Protein AF-A0A8X6ISL9-F1 (afdb_monomer_lite)

Secondary structure (DSSP, 8-state):
------------------------------------------STHHHHHHHHHHHHHHHHHHHHHHHHHHHHHHHHHHHHHHHHHHHHHHHHHHHHHHHHHHHHHHHHHHHHHHHHHHHHHHHHHHHHHHHHHHHHHHHHHHHHHHHHHHHHHHHHHHHHHHHHHHHHHHHHHHHHHHHHHHHHHHHHTTT----HHHHHHHHHHHHHHHHHHHHHHHHHHHHHHHHHHHHHHHHHHHHHHHHHHHHHHHHHHHHHHHHHHHHHHHHHHHHHHHHHHHHHHHHHHHHHHHHHHHHHHHHHHHHHHHHHHHHHHHHHHHHHHHHHHHHHHHHHHHHHHHHHHHHHHHHHHHHHHHHHHHHHHHHHHHHHHHHHHHHHTT------------HHHHHHHHHHHHHHHHHHHHHHHHHHHHHHHHHHHHHHHHHHHHHHHHHHHHHHHHHHHHHHHHHHHHHHHHHHHHHHHHHHHHHHHHTT------HHHHHHHHHHHHHHHHHHHHHHHHHHHHHHHHHHHHHHHHHHHHHHHHHHHHHHHHHHHHHHHHHHHHHHHHHHHHHHHHHHHHHHHHHHHHHHHHHHHHHHHHHHHHHHHHHHHHHHHHHHHHHHHHHHHHHHHHHHHHHHTTT-SS----------------------------------------------------------------------------------S-HHHHHHHHHHHHHHHHHHHHHHHHHTTSS--S-----------PPPPPS-EEEEE-SSSEEEEE-----TTSEEEEEEEETTEEEEEE--TT--EEEEES--TTS-EEEEEEEEETTS-BPPPEEEEEPP--S-----PPP-------------------------

pLDDT: mean 76.89, std 21.96, range [27.7, 97.94]

Radius of gyration: 70.6 Å; chains: 1; bounding box: 164×194×226 Å

Sequence (884 aa):
MSEDCASDSCIDSECDFMSSRPVSREQMCDESTTNSKCASPISNRGIIACLDQSEQEIKERLSKLEQINAAFEKELELREKLYTEKEKKYGEWVQTEQRFIGDLKRLSDERDSLKTQVEQLQKEKEELSSRVLELQSEMENAQEKHRLEACKIKQEQEEMTAQLQQKVDQLLAKEKAHLKQITNLKLERSKNSDKTESDKLKSSYVELQLELSRTRDEMRKREEEFRIRLDEARSKHVLEEARLVSELEMLRNKNSNCDEMINNFQLRQNELMDIVKQKEYDLEQARQEYKKNMESTEEEHRAVEAELKSQLRQMEEETSVATRALTEERARLEKELQENIDDLRCKEEVYKARISELESNVTHLHEELHRITGDLDSGFGSDISNDGISSFRREKLLNQLRELRDREAELREKLDEMEQKEAAYRETLEHADRIVASVEQGYKNKIEELEISEKNLKQRVGHLEEVESRLRGALHKERRSSDGRKPDDLVVELLEAEARENGLKEKLETLEQMQRNSVSKVKDLEKIREKLEAEVGDKEELSANLKKTQQELETARKTLSKLKKSENDLKNSLQQTENILQTTESQMKNKIRTIEEEKKALEDTINELRAQVRDLKRKLEKISYEQEEQRMSATIPSPTAVRSGISASSDADEPDYVDVDDFPESQVIAKPCAMPGISNIKVAPTTNSSSSSRTCDNQKMAPILNKTTQPSITNPIDSYDSARQNLEDCMLRAMAAMKNDMQKKVSVEEPEDEENDYDEVLPRPTNVRVVQQVGSDTLLVGWNYVNPSILEGFEVYVDGNLHETVYTPDRTKALISGLNLKRPLQLSICALSKYGQMSEPTVLELPPQEGNNGFYFHGDDEEDDDSVYDETMYGKQRPYSMEW

InterPro domains:
  IPR003961 Fibronectin type III [PS50853] (764-849)
  IPR036116 Fibronectin type III superfamily [SSF49265] (762-841)
  IPR057884 RIMS-binding protein 1/2/3, Fn3 domain [PF25523] (765-849)

Foldseek 3Di:
DDDDDDDDDDDDDDDDDDDDDDDDDDDDDDDDDDDDDDDDDDPCVVVVVVVVVVVVVVVVVVVVVVVVVVVVVVVVVVVVVLVVVVVVLVVVLVVVLVVLVVVLVVLVVVLVVLVVVLVVLVVVLVVLVVVLVVLVVVLVVLVVVLVVVLVVLVVVLVVVLVVLVVVLVVLVVVLVVLVVVLVVVVVCCVPDDDDPVSVVSVVVNVVSVVVSVVSVVVNVVVVVVSVVVNVVSVVVSVVVSVVSVVVSVVSVVVSVVSVVSSVVSVVVSVVSVVVSVVSVVVSVVSVVVSVVVVVVSVVVVVVVVVVVVVVVVVVVVVVVVVVVVVVVVVVVVVVVVVVVVVVVVVVVVVVVVVVVVVVVVVVVVVVVVVVVVVVVVVPDDDDDDDDDPDPVVVVVVVVVVVVVVVVVVVVVVVVVVVVVVVVVVVVVVVVVVVVVVVVVVVVVVVVVVVVVVVVVVVVVVVVVVVVVVVVVVVVVVVVVPPDPDDPVVVVVVVVVVVVVVVVVVVVVVVVVVVVVVVVVVVVVVVVVVVVVVVVVVVVVVVVVVVVVVVVVVVVVVVVVVVVVVVVVVVVVVVVVVVVVVVVVVVVVVVVVVVVVVVVVVVVVVVVVVVVVVVVVVVVVVVVCVVVVVVVPDDDDDDDDDDDDDDDDDDDDDDDDDDDDPDDDDDDDDDDDDDDDDDDDDDDDDDDDDDDDDDDDDDDDDDDDDDDDDDDDDDDDDCVPVVVVVVVVVVVVVVVVVVVVVVCVVVPPPDDPPPPPVPPVQADEFAPWDFPDDDDDFKTKIFTDQDDCPFFQFKWKDKPRHTQDTGRPNRDGIDMGGRHPLQAWIKMWMWTAGPVRDTHDTDIDIHHRDPPDPDPDDDDPPPDDDPDDDDPDDDDDDDDDDDDD

Structure (mmCIF, N/CA/C/O backbone):
data_AF-A0A8X6ISL9-F1
#
_entry.id   AF-A0A8X6ISL9-F1
#
loop_
_atom_site.group_PDB
_atom_site.id
_atom_site.type_symbol
_atom_site.label_atom_id
_atom_site.label_alt_id
_atom_site.label_comp_id
_atom_site.label_asym_id
_atom_site.label_entity_id
_atom_site.label_seq_id
_atom_site.pdbx_PDB_ins_code
_atom_site.Cartn_x
_atom_site.Cartn_y
_atom_site.Cartn_z
_atom_site.occupancy
_atom_site.B_iso_or_equiv
_atom_site.auth_seq_id
_atom_site.auth_comp_id
_atom_site.auth_asym_id
_atom_site.auth_atom_id
_atom_site.pdbx_PDB_model_num
ATOM 1 N N . MET A 1 1 ? 50.646 29.359 13.804 1.00 41.69 1 MET A N 1
ATOM 2 C CA . MET A 1 1 ? 50.581 28.274 12.812 1.00 41.69 1 MET A CA 1
ATOM 3 C C . MET A 1 1 ? 50.024 28.891 11.558 1.00 41.69 1 MET A C 1
ATOM 5 O O . MET A 1 1 ? 48.987 29.536 11.653 1.00 41.69 1 MET A O 1
ATOM 9 N N . SER A 1 2 ? 50.782 28.816 10.476 1.00 45.25 2 SER A N 1
ATOM 10 C CA . SER A 1 2 ? 50.412 29.366 9.173 1.00 45.25 2 SER A CA 1
ATOM 11 C C . SER A 1 2 ? 49.741 28.280 8.347 1.00 45.25 2 SER A C 1
ATOM 13 O O . SER A 1 2 ? 50.081 27.117 8.539 1.00 45.25 2 SER A O 1
ATOM 15 N N . GLU A 1 3 ? 48.884 28.665 7.409 1.00 47.75 3 GLU A N 1
ATOM 16 C CA . GLU A 1 3 ? 48.999 28.232 6.011 1.00 47.75 3 GLU A CA 1
ATOM 17 C C . GLU A 1 3 ? 48.123 29.127 5.126 1.00 47.75 3 GLU A C 1
ATOM 19 O O . GLU A 1 3 ? 47.185 29.770 5.603 1.00 47.75 3 GLU A O 1
ATOM 24 N N . ASP A 1 4 ? 48.519 29.248 3.863 1.00 52.03 4 ASP A N 1
ATOM 25 C CA . ASP A 1 4 ? 48.042 30.271 2.937 1.00 52.03 4 ASP A CA 1
ATOM 26 C C . ASP A 1 4 ? 46.999 29.718 1.957 1.00 52.03 4 ASP A C 1
ATOM 28 O O . ASP A 1 4 ? 47.056 28.557 1.556 1.00 52.03 4 ASP A O 1
ATOM 32 N N . CYS A 1 5 ? 46.111 30.587 1.474 1.00 45.72 5 CYS A N 1
ATOM 33 C CA . CYS A 1 5 ? 45.465 30.434 0.170 1.00 45.72 5 CYS A CA 1
ATOM 34 C C . CYS A 1 5 ? 45.250 31.821 -0.439 1.00 45.72 5 CYS A C 1
ATOM 36 O O . CYS A 1 5 ? 44.467 32.621 0.072 1.00 45.72 5 CYS A O 1
ATOM 38 N N . ALA A 1 6 ? 45.973 32.110 -1.520 1.00 43.25 6 ALA A N 1
ATOM 39 C CA . ALA A 1 6 ? 45.753 33.301 -2.329 1.00 43.25 6 ALA A CA 1
ATOM 40 C C . ALA A 1 6 ? 44.543 33.108 -3.261 1.00 43.25 6 ALA A C 1
ATOM 42 O O . ALA A 1 6 ? 44.087 31.991 -3.503 1.00 43.25 6 ALA A O 1
ATOM 43 N N . SER A 1 7 ? 44.035 34.204 -3.817 1.00 48.09 7 SER A N 1
ATOM 44 C CA . SER A 1 7 ? 43.066 34.176 -4.915 1.00 48.09 7 SER A CA 1
ATOM 45 C C . SER A 1 7 ? 43.533 35.160 -5.978 1.00 48.09 7 SER A C 1
ATOM 47 O O . SER A 1 7 ? 43.425 36.373 -5.791 1.00 48.09 7 SER A O 1
ATOM 49 N N . ASP A 1 8 ? 44.114 34.637 -7.056 1.00 40.19 8 ASP A N 1
ATOM 50 C CA . ASP A 1 8 ? 44.611 35.455 -8.160 1.00 40.19 8 ASP A CA 1
ATOM 51 C C . ASP A 1 8 ? 43.461 36.108 -8.932 1.00 40.19 8 ASP A C 1
ATOM 53 O O . ASP A 1 8 ? 42.452 35.479 -9.250 1.00 40.19 8 ASP A O 1
ATOM 57 N N . SER A 1 9 ? 43.644 37.385 -9.268 1.00 43.16 9 SER A N 1
ATOM 58 C CA . SER A 1 9 ? 42.719 38.158 -10.100 1.00 43.16 9 SER A CA 1
ATOM 59 C C . SER A 1 9 ? 43.344 38.412 -11.470 1.00 43.16 9 SER A C 1
ATOM 61 O O . SER A 1 9 ? 43.933 39.459 -11.727 1.00 43.16 9 SER A O 1
ATOM 63 N N . CYS A 1 10 ? 43.222 37.432 -12.367 1.00 46.06 10 CYS A N 1
ATOM 64 C CA . CYS A 1 10 ? 43.594 37.616 -13.768 1.00 46.06 10 CYS A CA 1
ATOM 65 C C . CYS A 1 10 ? 42.480 38.380 -14.498 1.00 46.06 10 CYS A C 1
ATOM 67 O O . CYS A 1 10 ? 41.411 37.836 -14.769 1.00 46.06 10 CYS A O 1
ATOM 69 N N . ILE A 1 11 ? 42.737 39.656 -14.787 1.00 42.62 11 ILE A N 1
ATOM 70 C CA . ILE A 1 11 ? 41.943 40.473 -15.709 1.00 42.62 11 ILE A CA 1
ATOM 71 C C . ILE A 1 11 ? 42.698 40.471 -17.038 1.00 42.62 11 ILE A C 1
ATOM 73 O O . ILE A 1 11 ? 43.681 41.198 -17.177 1.00 42.62 11 ILE A O 1
ATOM 77 N N . ASP A 1 12 ? 42.265 39.644 -17.989 1.00 39.84 12 ASP A N 1
ATOM 78 C CA . ASP A 1 12 ? 42.850 39.626 -19.333 1.00 39.84 12 ASP A CA 1
ATOM 79 C C . ASP A 1 12 ? 42.302 40.753 -20.220 1.00 39.84 12 ASP A C 1
ATOM 81 O O . ASP A 1 12 ? 41.172 41.223 -20.058 1.00 39.84 12 ASP A O 1
ATOM 85 N N . SER A 1 13 ? 43.150 41.204 -21.146 1.00 46.81 13 SER A N 1
ATOM 86 C CA . SER A 1 13 ? 42.968 42.419 -21.946 1.00 46.81 13 SER A CA 1
ATOM 87 C C . SER A 1 13 ? 42.721 42.122 -23.430 1.00 46.81 13 SER A C 1
ATOM 89 O O . SER A 1 13 ? 43.102 41.072 -23.931 1.00 46.81 13 SER A O 1
ATOM 91 N N . GLU A 1 14 ? 42.132 43.107 -24.116 1.00 46.97 14 GLU A N 1
ATOM 92 C CA . GLU A 1 14 ? 42.252 43.404 -25.557 1.00 46.97 14 GLU A CA 1
ATOM 93 C C . GLU A 1 14 ? 42.210 42.257 -26.592 1.00 46.97 14 GLU A C 1
ATOM 95 O O . GLU A 1 14 ? 43.182 41.536 -26.802 1.00 46.97 14 GLU A O 1
ATOM 100 N N . CYS A 1 15 ? 41.166 42.269 -27.433 1.00 38.22 15 CYS A N 1
ATOM 101 C CA . CYS A 1 15 ? 41.288 41.910 -28.855 1.00 38.22 15 CYS A CA 1
ATOM 102 C C . CYS A 1 15 ? 40.238 42.638 -29.719 1.00 38.22 15 CYS A C 1
ATOM 104 O O . CYS A 1 15 ? 39.242 42.060 -30.150 1.00 38.22 15 CYS A O 1
ATOM 106 N N . ASP A 1 16 ? 40.479 43.921 -30.005 1.00 46.53 16 ASP A N 1
ATOM 107 C CA . ASP A 1 16 ? 39.837 44.615 -31.130 1.00 46.53 16 ASP A CA 1
ATOM 108 C C . ASP A 1 16 ? 40.396 44.063 -32.452 1.00 46.53 16 ASP A C 1
ATOM 110 O O . ASP A 1 16 ? 41.579 44.264 -32.736 1.00 46.53 16 ASP A O 1
ATOM 114 N N . PHE A 1 17 ? 39.579 43.426 -33.306 1.00 41.19 17 PHE A N 1
ATOM 115 C CA . PHE A 1 17 ? 40.005 43.154 -34.687 1.00 41.19 17 PHE A CA 1
ATOM 116 C C . PHE A 1 17 ? 38.882 43.165 -35.742 1.00 41.19 17 PHE A C 1
ATOM 118 O O . PHE A 1 17 ? 38.069 42.255 -35.851 1.00 41.19 17 PHE A O 1
ATOM 125 N N . MET A 1 18 ? 38.917 44.214 -36.571 1.00 38.44 18 MET A N 1
ATOM 126 C CA . MET A 1 18 ? 38.426 44.310 -37.956 1.00 38.44 18 MET A CA 1
ATOM 127 C C . MET A 1 18 ? 37.090 43.636 -38.329 1.00 38.44 18 MET A C 1
ATOM 129 O O . MET A 1 18 ? 37.043 42.534 -38.871 1.00 38.44 18 MET A O 1
ATOM 133 N N . SER A 1 19 ? 36.010 44.422 -38.275 1.00 42.44 19 SER A N 1
ATOM 134 C CA . SER A 1 19 ? 34.869 44.211 -39.178 1.00 42.44 19 SER A CA 1
ATOM 135 C C . SER A 1 19 ? 35.306 44.381 -40.642 1.00 42.44 19 SER A C 1
ATOM 137 O O . SER A 1 19 ? 36.017 45.331 -40.976 1.00 42.44 19 SER A O 1
ATOM 139 N N . SER A 1 20 ? 34.867 43.493 -41.537 1.00 40.81 20 SER A N 1
ATOM 140 C CA . SER A 1 20 ? 35.045 43.635 -42.989 1.00 40.81 20 SER A CA 1
ATOM 141 C C . SER A 1 20 ? 33.840 43.074 -43.739 1.00 40.81 20 SER A C 1
ATOM 143 O O . SER A 1 20 ? 33.503 41.901 -43.611 1.00 40.81 20 SER A O 1
ATOM 145 N N . ARG A 1 21 ? 33.177 43.929 -44.525 1.00 44.66 21 ARG A N 1
ATOM 146 C CA . ARG A 1 21 ? 32.060 43.546 -45.402 1.00 44.66 21 ARG A CA 1
ATOM 147 C C . ARG A 1 21 ? 32.586 43.045 -46.753 1.00 44.66 21 ARG A C 1
ATOM 149 O O . ARG A 1 21 ? 33.399 43.753 -47.350 1.00 44.66 21 ARG A O 1
ATOM 156 N N . PRO A 1 22 ? 32.055 41.943 -47.308 1.00 49.06 22 PRO A N 1
ATOM 157 C CA . PRO A 1 22 ? 32.114 41.698 -48.745 1.00 49.06 22 PRO A CA 1
ATOM 158 C C . PRO A 1 22 ? 31.328 42.780 -49.504 1.00 49.06 22 PRO A C 1
ATOM 160 O O . PRO A 1 22 ? 30.337 43.312 -48.999 1.00 49.06 22 PRO A O 1
ATOM 163 N N . VAL A 1 23 ? 31.752 43.096 -50.728 1.00 37.56 23 VAL A N 1
ATOM 164 C CA . VAL A 1 23 ? 31.032 44.003 -51.636 1.00 37.56 23 VAL A CA 1
ATOM 165 C C . VAL A 1 23 ? 30.555 43.202 -52.839 1.00 37.56 23 VAL A C 1
ATOM 167 O O . VAL A 1 23 ? 31.369 42.732 -53.630 1.00 37.56 23 VAL A O 1
ATOM 170 N N . SER A 1 24 ? 29.238 43.075 -52.998 1.00 46.03 24 SER A N 1
ATOM 171 C CA . SER A 1 24 ? 28.632 42.448 -54.173 1.00 46.03 24 SER A CA 1
ATOM 172 C C . SER A 1 24 ? 28.931 43.260 -55.433 1.00 46.03 24 SER A C 1
ATOM 174 O O . SER A 1 24 ? 28.630 44.456 -55.485 1.00 46.03 24 SER A O 1
ATOM 176 N N . ARG A 1 25 ? 29.468 42.613 -56.474 1.00 43.62 25 ARG A N 1
ATOM 177 C CA . ARG A 1 25 ? 29.447 43.156 -57.837 1.00 43.62 25 ARG A CA 1
ATOM 178 C C . ARG A 1 25 ? 29.486 42.060 -58.901 1.00 43.62 25 ARG A C 1
ATOM 180 O O . ARG A 1 25 ? 30.547 41.686 -59.389 1.00 43.62 25 ARG A O 1
ATOM 187 N N . GLU A 1 26 ? 28.303 41.619 -59.301 1.00 43.16 26 GLU A N 1
ATOM 188 C CA . GLU A 1 26 ? 28.086 40.976 -60.598 1.00 43.16 26 GLU A CA 1
ATOM 189 C C . GLU A 1 26 ? 28.469 41.945 -61.733 1.00 43.16 26 GLU A C 1
ATOM 191 O O . GLU A 1 26 ? 28.211 43.147 -61.601 1.00 43.16 26 GLU A O 1
ATOM 196 N N . GLN A 1 27 ? 29.012 41.439 -62.852 1.00 40.50 27 GLN A N 1
ATOM 197 C CA . GLN A 1 27 ? 28.619 41.844 -64.218 1.00 40.50 27 GLN A CA 1
ATOM 198 C C . GLN A 1 27 ? 29.428 41.146 -65.332 1.00 40.50 27 GLN A C 1
ATOM 200 O O . GLN A 1 27 ? 30.649 41.246 -65.328 1.00 40.50 27 GLN A O 1
ATOM 205 N N . MET A 1 28 ? 28.708 40.640 -66.353 1.00 38.31 28 MET A N 1
ATOM 206 C CA . MET A 1 28 ? 29.157 40.352 -67.741 1.00 38.31 28 MET A CA 1
ATOM 207 C C . MET A 1 28 ? 30.185 39.197 -67.893 1.00 38.31 28 MET A C 1
ATOM 209 O O . MET A 1 28 ? 31.201 39.173 -67.216 1.00 38.31 28 MET A O 1
ATOM 213 N N . CYS A 1 29 ? 30.013 38.204 -68.774 1.00 37.16 29 CYS A N 1
ATOM 214 C CA . CYS A 1 29 ? 29.579 38.287 -70.175 1.00 37.16 29 CYS A CA 1
ATOM 215 C C . CYS A 1 29 ? 28.825 37.034 -70.670 1.00 37.16 29 CYS A C 1
ATOM 217 O O . CYS A 1 29 ? 29.095 35.925 -70.221 1.00 37.16 29 CYS A O 1
ATOM 219 N N . ASP A 1 30 ? 27.971 37.238 -71.676 1.00 39.91 30 ASP A N 1
ATOM 220 C CA . ASP A 1 30 ? 27.431 36.208 -72.576 1.00 39.91 30 ASP A CA 1
ATOM 221 C C . ASP A 1 30 ? 28.381 35.922 -73.770 1.00 39.91 30 ASP A C 1
ATOM 223 O O . ASP A 1 30 ? 29.409 36.582 -73.930 1.00 39.91 30 ASP A O 1
ATOM 227 N N . GLU A 1 31 ? 27.944 35.014 -74.657 1.00 36.47 31 GLU A N 1
ATOM 228 C CA . GLU A 1 31 ? 28.529 34.621 -75.958 1.00 36.47 31 GLU A CA 1
ATOM 229 C C . GLU A 1 31 ? 29.721 33.627 -75.891 1.00 36.47 31 GLU A C 1
ATOM 231 O O . GLU A 1 31 ? 30.609 33.744 -75.060 1.00 36.47 31 GLU A O 1
ATOM 236 N N . SER A 1 32 ? 29.836 32.600 -76.753 1.00 37.69 32 SER A N 1
ATOM 237 C CA . SER A 1 32 ? 29.105 32.300 -78.003 1.00 37.69 32 SER A CA 1
ATOM 238 C C . SER A 1 32 ? 28.974 30.791 -78.294 1.00 37.69 32 SER A C 1
ATOM 240 O O . SER A 1 32 ? 29.825 29.981 -77.937 1.00 37.69 32 SER A O 1
ATOM 242 N N . THR A 1 33 ? 27.913 30.400 -79.009 1.00 46.09 33 THR A N 1
ATOM 243 C CA . THR A 1 33 ? 27.649 29.005 -79.410 1.00 46.09 33 THR A CA 1
ATOM 244 C C . THR A 1 33 ? 28.280 28.663 -80.766 1.00 46.09 33 THR A C 1
ATOM 246 O O . THR A 1 33 ? 27.942 29.295 -81.766 1.00 46.09 33 THR A O 1
ATOM 249 N N . THR A 1 34 ? 29.079 27.590 -80.870 1.00 37.88 34 THR A N 1
ATOM 250 C CA . THR A 1 34 ? 29.377 26.955 -82.175 1.00 37.88 34 THR A CA 1
ATOM 251 C C . THR A 1 34 ? 29.338 25.426 -82.115 1.00 37.88 34 THR A C 1
ATOM 253 O O . THR A 1 34 ? 29.866 24.800 -81.205 1.00 37.88 34 THR A O 1
ATOM 256 N N . ASN A 1 35 ? 28.692 24.808 -83.111 1.00 45.59 35 ASN A N 1
ATOM 257 C CA . ASN A 1 35 ? 28.675 23.354 -83.287 1.00 45.59 35 ASN A CA 1
ATOM 258 C C . ASN A 1 35 ? 29.932 22.888 -84.036 1.00 45.59 35 ASN A C 1
ATOM 260 O O . ASN A 1 35 ? 30.237 23.424 -85.101 1.00 45.59 35 ASN A O 1
ATOM 264 N N . SER A 1 36 ? 30.547 21.792 -83.590 1.00 38.50 36 SER A N 1
ATOM 265 C CA . SER A 1 36 ? 31.400 20.954 -84.441 1.00 38.50 36 SER A CA 1
ATOM 266 C C . SER A 1 36 ? 31.178 19.470 -84.134 1.00 38.50 36 SER A C 1
ATOM 268 O O . SER A 1 36 ? 30.833 19.102 -83.014 1.00 38.50 36 SER A O 1
ATOM 270 N N . LYS A 1 37 ? 31.328 18.610 -85.146 1.00 48.16 37 LYS A N 1
ATOM 271 C CA . LYS A 1 37 ? 31.153 17.151 -85.051 1.00 48.16 37 LYS A CA 1
ATOM 272 C C . LYS A 1 37 ? 32.415 16.436 -85.529 1.00 48.16 37 LYS A C 1
ATOM 274 O O . LYS A 1 37 ? 33.075 16.922 -86.443 1.00 48.16 37 LYS A O 1
ATOM 279 N N . CYS A 1 38 ? 32.608 15.219 -85.009 1.00 36.56 38 CYS A N 1
ATOM 280 C CA . CYS A 1 38 ? 33.675 14.260 -85.340 1.00 36.56 38 CYS A CA 1
ATOM 281 C C . CYS A 1 38 ? 35.057 14.626 -84.734 1.00 36.56 38 CYS A C 1
ATOM 283 O O . CYS A 1 38 ? 35.407 15.797 -84.687 1.00 36.56 38 CYS A O 1
ATOM 285 N N . ALA A 1 39 ? 35.890 13.684 -84.260 1.00 36.91 39 ALA A N 1
ATOM 286 C CA . ALA A 1 39 ? 35.796 12.214 -84.307 1.00 36.91 39 ALA A CA 1
ATOM 287 C C . ALA A 1 39 ? 36.483 11.503 -83.110 1.00 36.91 39 ALA A C 1
ATOM 289 O O . ALA A 1 39 ? 37.395 12.047 -82.506 1.00 36.91 39 ALA A O 1
ATOM 290 N N . SER A 1 40 ? 36.106 10.235 -82.885 1.00 43.25 40 SER A N 1
ATOM 291 C CA . SER A 1 40 ? 36.884 9.168 -82.210 1.00 43.25 40 SER A CA 1
ATOM 292 C C . SER A 1 40 ? 37.382 9.380 -80.758 1.00 43.25 40 SER A C 1
ATOM 294 O O . SER A 1 40 ? 38.559 9.663 -80.550 1.00 43.25 40 SER A O 1
ATOM 296 N N . PRO A 1 41 ? 36.546 9.096 -79.737 1.00 45.88 41 PRO A N 1
ATOM 297 C CA . PRO A 1 41 ? 36.948 9.091 -78.326 1.00 45.88 41 PRO A CA 1
ATOM 298 C C . PRO A 1 41 ? 37.439 7.703 -77.866 1.00 45.88 41 PRO A C 1
ATOM 300 O O . PRO A 1 41 ? 36.652 6.756 -77.830 1.00 45.88 41 PRO A O 1
ATOM 303 N N . ILE A 1 42 ? 38.723 7.562 -77.498 1.00 46.00 42 ILE A N 1
ATOM 304 C CA . ILE A 1 42 ? 39.282 6.277 -77.006 1.00 46.00 42 ILE A CA 1
ATOM 305 C C . ILE A 1 42 ? 40.155 6.413 -75.739 1.00 46.00 42 ILE A C 1
ATOM 307 O O . ILE A 1 42 ? 40.049 5.552 -74.873 1.00 46.00 42 ILE A O 1
ATOM 311 N N . SER A 1 43 ? 40.974 7.465 -75.581 1.00 51.16 43 SER A N 1
ATOM 312 C CA . SER A 1 43 ? 41.959 7.540 -74.477 1.00 51.16 43 SER A CA 1
ATOM 313 C C . SER A 1 43 ? 41.385 8.059 -73.146 1.00 51.16 43 SER A C 1
ATOM 315 O O . SER A 1 43 ? 41.385 7.352 -72.140 1.00 51.16 43 SER A O 1
ATOM 317 N N . ASN A 1 44 ? 40.830 9.275 -73.130 1.00 49.84 44 ASN A N 1
ATOM 318 C CA . ASN A 1 44 ? 40.569 10.015 -71.879 1.00 49.84 44 ASN A CA 1
ATOM 319 C C . ASN A 1 44 ? 39.384 9.469 -71.058 1.00 49.84 44 ASN A C 1
ATOM 321 O O . ASN A 1 44 ? 39.191 9.828 -69.898 1.00 49.84 44 ASN A O 1
ATOM 325 N N . ARG A 1 45 ? 38.636 8.517 -71.629 1.00 56.69 45 ARG A N 1
ATOM 326 C CA . ARG A 1 45 ? 37.510 7.831 -70.981 1.00 56.69 45 ARG A CA 1
ATOM 327 C C . ARG A 1 45 ? 37.918 7.031 -69.736 1.00 56.69 45 ARG A C 1
ATOM 329 O O . ARG A 1 45 ? 37.057 6.752 -68.912 1.00 56.69 45 ARG A O 1
ATOM 336 N N . GLY A 1 46 ? 39.196 6.663 -69.605 1.00 59.00 46 GLY A N 1
ATOM 337 C CA . GLY A 1 46 ? 39.718 5.993 -68.410 1.00 59.00 46 GLY A CA 1
ATOM 338 C C . GLY A 1 46 ? 39.855 6.926 -67.203 1.00 59.00 46 GLY A C 1
ATOM 339 O O . GLY A 1 46 ? 39.431 6.566 -66.113 1.00 59.00 46 GLY A O 1
ATOM 340 N N . ILE A 1 47 ? 40.393 8.136 -67.398 1.00 63.91 47 ILE A N 1
ATOM 341 C CA . ILE A 1 47 ? 40.677 9.070 -66.293 1.00 63.91 47 ILE A CA 1
ATOM 342 C C . ILE A 1 47 ? 39.376 9.614 -65.695 1.00 63.91 47 ILE A C 1
ATOM 344 O O . ILE A 1 47 ? 39.227 9.616 -64.477 1.00 63.91 47 ILE A O 1
ATOM 348 N N . ILE A 1 48 ? 38.414 9.994 -66.544 1.00 67.94 48 ILE A N 1
ATOM 349 C CA . ILE A 1 48 ? 37.088 10.446 -66.093 1.00 67.94 48 ILE A CA 1
ATOM 350 C C . ILE A 1 48 ? 36.389 9.326 -65.308 1.00 67.94 48 ILE A C 1
ATOM 352 O O . ILE A 1 48 ? 35.960 9.562 -64.188 1.00 67.94 48 ILE A O 1
ATOM 356 N N . ALA A 1 49 ? 36.393 8.083 -65.807 1.00 67.81 49 ALA A N 1
ATOM 357 C CA . ALA A 1 49 ? 35.790 6.955 -65.092 1.00 67.81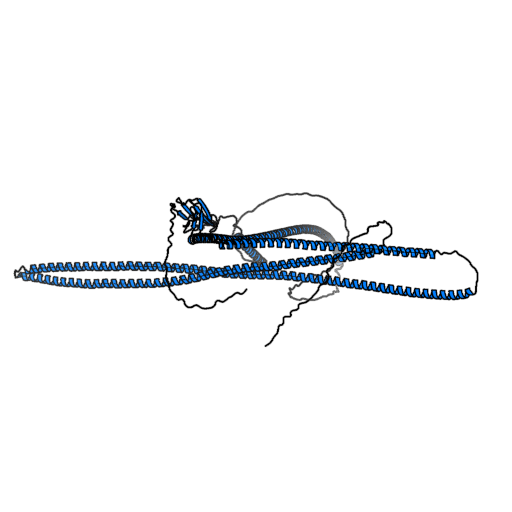 49 ALA A CA 1
ATOM 358 C C . ALA A 1 49 ? 36.447 6.667 -63.724 1.00 67.81 49 ALA A C 1
ATOM 360 O O . ALA A 1 49 ? 35.753 6.282 -62.786 1.00 67.81 49 ALA A O 1
ATOM 361 N N . CYS A 1 50 ? 37.763 6.872 -63.582 1.00 65.94 50 CYS A N 1
ATOM 362 C CA . CYS A 1 50 ? 38.444 6.776 -62.286 1.00 65.94 50 CYS A CA 1
ATOM 363 C C . CYS A 1 50 ? 38.057 7.912 -61.324 1.00 65.94 50 CYS A C 1
ATOM 365 O O . CYS A 1 50 ? 37.914 7.667 -60.126 1.00 65.94 50 CYS A O 1
ATOM 367 N N . LEU A 1 51 ? 37.874 9.138 -61.828 1.00 70.25 51 LEU A N 1
ATOM 368 C CA . LEU A 1 51 ? 37.411 10.270 -61.020 1.00 70.25 51 LEU A CA 1
ATOM 369 C C . LEU A 1 51 ? 35.953 10.082 -60.579 1.00 70.25 51 LEU A C 1
ATOM 371 O O . LEU A 1 51 ? 35.696 10.152 -59.377 1.00 70.25 51 LEU A O 1
ATOM 375 N N . ASP A 1 52 ? 35.052 9.734 -61.505 1.00 77.25 52 ASP A N 1
ATOM 376 C CA . ASP A 1 52 ? 33.647 9.390 -61.232 1.00 77.25 52 ASP A CA 1
ATOM 377 C C . ASP A 1 52 ? 33.551 8.304 -60.144 1.00 77.25 52 ASP A C 1
ATOM 379 O O . ASP A 1 52 ? 32.795 8.437 -59.179 1.00 77.25 52 ASP A O 1
ATOM 383 N N . GLN A 1 53 ? 34.369 7.245 -60.257 1.00 77.56 53 GLN A N 1
ATOM 384 C CA . GLN A 1 53 ? 34.441 6.185 -59.252 1.00 77.56 53 GLN A CA 1
ATOM 385 C C . GLN A 1 53 ? 34.910 6.725 -57.891 1.00 77.56 53 GLN A C 1
ATOM 387 O O . GLN A 1 53 ? 34.281 6.428 -56.876 1.00 77.56 53 GLN A O 1
ATOM 392 N N . SER A 1 54 ? 35.969 7.542 -57.846 1.00 71.25 54 SER A N 1
ATOM 393 C CA . SER A 1 54 ? 36.466 8.113 -56.584 1.00 71.25 54 SER A CA 1
ATOM 394 C C . SER A 1 54 ? 35.446 9.032 -55.897 1.00 71.25 54 SER A C 1
ATOM 396 O O . SER A 1 54 ? 35.313 9.008 -54.672 1.00 71.25 54 SER A O 1
ATOM 398 N N . GLU A 1 55 ? 34.673 9.798 -56.670 1.00 80.38 55 GLU A N 1
ATOM 399 C CA . GLU A 1 55 ? 33.611 10.657 -56.147 1.00 80.38 55 GLU A CA 1
ATOM 400 C C . GLU A 1 55 ? 32.448 9.818 -55.599 1.00 80.38 55 GLU A C 1
ATOM 402 O O . GLU A 1 55 ? 31.913 10.108 -54.525 1.00 80.38 55 GLU A O 1
ATOM 407 N N . GLN A 1 56 ? 32.094 8.735 -56.295 1.00 82.88 56 GLN A N 1
ATOM 408 C CA . GLN A 1 56 ? 31.074 7.793 -55.850 1.00 82.88 56 GLN A CA 1
ATOM 409 C C . GLN A 1 56 ? 31.496 7.051 -54.567 1.00 82.88 56 GLN A C 1
ATOM 411 O O . GLN A 1 56 ? 30.679 6.919 -53.655 1.00 82.88 56 GLN A O 1
ATOM 416 N N . GLU A 1 57 ? 32.769 6.664 -54.431 1.00 79.38 57 GLU A N 1
ATOM 417 C CA . GLU A 1 57 ? 33.326 6.096 -53.192 1.00 79.38 57 GLU A CA 1
ATOM 418 C C . GLU A 1 57 ? 33.310 7.102 -52.022 1.00 79.38 57 GLU A C 1
ATOM 420 O O . GLU A 1 57 ? 33.006 6.725 -50.887 1.00 79.38 57 GLU A O 1
ATOM 425 N N . ILE A 1 58 ? 33.582 8.390 -52.273 1.00 77.44 58 ILE A N 1
ATOM 426 C CA . ILE A 1 58 ? 33.474 9.451 -51.253 1.00 77.44 58 ILE A CA 1
ATOM 427 C C . ILE A 1 58 ? 32.012 9.654 -50.830 1.00 77.44 58 ILE A C 1
ATOM 429 O O . ILE A 1 58 ? 31.728 9.707 -49.631 1.00 77.44 58 ILE A O 1
ATOM 433 N N . LYS A 1 59 ? 31.074 9.707 -51.785 1.00 83.56 59 LYS A N 1
ATOM 434 C CA . LYS A 1 59 ? 29.629 9.814 -51.513 1.00 83.56 59 LYS A CA 1
ATOM 435 C C . LYS A 1 59 ? 29.107 8.620 -50.707 1.00 83.56 59 LYS A C 1
ATOM 437 O O . LYS A 1 59 ? 28.348 8.812 -49.758 1.00 83.56 59 LYS A O 1
ATOM 442 N N . GLU A 1 60 ? 29.557 7.404 -51.016 1.00 84.19 60 GLU A N 1
ATOM 443 C CA . GLU A 1 60 ? 29.192 6.204 -50.253 1.00 84.19 60 GLU A CA 1
ATOM 444 C C . GLU A 1 60 ? 29.745 6.243 -48.815 1.00 84.19 60 GLU A C 1
ATOM 446 O O . GLU A 1 60 ? 29.037 5.885 -47.872 1.00 84.19 60 GLU A O 1
ATOM 451 N N . ARG A 1 61 ? 30.978 6.733 -48.613 1.00 78.75 61 ARG A N 1
ATOM 452 C CA . ARG A 1 61 ? 31.562 6.919 -47.269 1.00 78.75 61 ARG A CA 1
ATOM 453 C C . ARG A 1 61 ? 30.840 7.989 -46.451 1.00 78.75 61 ARG A C 1
ATOM 455 O O . ARG A 1 61 ? 30.593 7.761 -45.271 1.00 78.75 61 ARG A O 1
ATOM 462 N N . LEU A 1 62 ? 30.473 9.119 -47.059 1.00 79.56 62 LEU A N 1
ATOM 463 C CA . LEU A 1 62 ? 29.696 10.164 -46.383 1.00 79.56 62 LEU A CA 1
ATOM 464 C C . LEU A 1 62 ? 28.322 9.637 -45.949 1.00 79.56 62 LEU A C 1
ATOM 466 O O . LEU A 1 62 ? 27.962 9.792 -44.786 1.00 79.56 62 LEU A O 1
ATOM 470 N N . SER A 1 63 ? 27.612 8.915 -46.822 1.00 86.94 63 SER A N 1
ATOM 471 C CA . SER A 1 63 ? 26.328 8.298 -46.460 1.00 86.94 63 SER A CA 1
ATOM 472 C C . SER A 1 63 ? 26.461 7.244 -45.349 1.00 86.94 63 SER A C 1
ATOM 474 O O . SER A 1 63 ? 25.561 7.112 -44.522 1.00 86.94 63 SER A O 1
ATOM 476 N N . LYS A 1 64 ? 27.585 6.517 -45.274 1.00 81.88 64 LYS A N 1
ATOM 477 C CA . LYS A 1 64 ? 27.872 5.592 -44.162 1.00 81.88 64 LYS A CA 1
ATOM 478 C C . LYS A 1 64 ? 28.118 6.323 -42.839 1.00 81.88 64 LYS A C 1
ATOM 480 O O . LYS A 1 64 ? 27.572 5.906 -41.825 1.00 81.88 64 LYS A O 1
ATOM 485 N N . LEU A 1 65 ? 28.868 7.428 -42.840 1.00 77.81 65 LEU A N 1
ATOM 486 C CA . LEU A 1 65 ? 29.056 8.267 -41.645 1.00 77.81 65 LEU A CA 1
ATOM 487 C C . LEU A 1 65 ? 27.733 8.884 -41.162 1.00 77.81 65 LEU A C 1
ATOM 489 O O . LEU A 1 65 ? 27.463 8.916 -39.965 1.00 77.81 65 LEU A O 1
ATOM 493 N N . GLU A 1 66 ? 26.882 9.315 -42.091 1.00 83.75 66 GLU A N 1
ATOM 494 C CA . GLU A 1 66 ? 25.550 9.856 -41.801 1.00 83.75 66 GLU A CA 1
ATOM 495 C C . GLU A 1 66 ? 24.620 8.788 -41.188 1.00 83.75 66 GLU A C 1
ATOM 497 O O . GLU A 1 66 ? 23.939 9.050 -40.196 1.00 83.75 66 GLU A O 1
ATOM 502 N N . GLN A 1 67 ? 24.671 7.547 -41.693 1.00 81.69 67 GLN A N 1
ATOM 503 C CA . GLN A 1 67 ? 23.978 6.393 -41.100 1.00 81.69 67 GLN A CA 1
ATOM 504 C C . GLN A 1 67 ? 24.503 6.033 -39.699 1.00 81.69 67 GLN A C 1
ATOM 506 O O . GLN A 1 67 ? 23.701 5.693 -38.830 1.00 81.69 67 GLN A O 1
ATOM 511 N N . ILE A 1 68 ? 25.816 6.133 -39.461 1.00 78.81 68 ILE A N 1
ATOM 512 C CA . ILE A 1 68 ? 26.436 5.894 -38.146 1.00 78.81 68 ILE A CA 1
ATOM 513 C C . ILE A 1 68 ? 25.983 6.953 -37.130 1.00 78.81 68 ILE A C 1
ATOM 515 O O . ILE A 1 68 ? 25.547 6.598 -36.034 1.00 78.81 68 ILE A O 1
ATOM 519 N N . ASN A 1 69 ? 25.997 8.238 -37.495 1.00 80.62 69 ASN A N 1
ATOM 520 C CA . ASN A 1 69 ? 25.501 9.310 -36.624 1.00 80.62 69 ASN A CA 1
ATOM 521 C C . ASN A 1 69 ? 24.011 9.117 -36.290 1.00 80.62 69 ASN A C 1
ATOM 523 O O . ASN A 1 69 ? 23.634 9.148 -35.120 1.00 80.62 69 ASN A O 1
ATOM 527 N N . ALA A 1 70 ? 23.180 8.806 -37.291 1.00 85.00 70 ALA A N 1
ATOM 528 C CA . ALA A 1 70 ? 21.752 8.536 -37.100 1.00 85.00 70 ALA A CA 1
ATOM 529 C C . ALA A 1 70 ? 21.451 7.240 -36.310 1.00 85.00 70 ALA A C 1
ATOM 531 O O . ALA A 1 70 ? 20.306 7.028 -35.896 1.00 85.00 70 ALA A O 1
ATOM 532 N N . ALA A 1 71 ? 22.438 6.358 -36.114 1.00 79.00 71 ALA A N 1
ATOM 533 C CA . ALA A 1 71 ? 22.359 5.236 -35.180 1.00 79.00 71 ALA A CA 1
ATOM 534 C C . ALA A 1 71 ? 22.728 5.677 -33.751 1.00 79.00 71 ALA A C 1
ATOM 536 O O . ALA A 1 71 ? 21.976 5.394 -32.821 1.00 79.00 71 ALA A O 1
ATOM 537 N N . PHE A 1 72 ? 23.816 6.439 -33.582 1.00 81.00 72 PHE A N 1
ATOM 538 C CA . PHE A 1 72 ? 24.222 6.995 -32.283 1.00 81.00 72 PHE A CA 1
ATOM 539 C C . PHE A 1 72 ? 23.163 7.917 -31.656 1.00 81.00 72 PHE A C 1
ATOM 541 O O . PHE A 1 72 ? 22.941 7.841 -30.449 1.00 81.00 72 PHE A O 1
ATOM 548 N N . GLU A 1 73 ? 22.480 8.752 -32.445 1.00 85.12 73 GLU A N 1
ATOM 549 C CA . GLU A 1 73 ? 21.404 9.624 -31.940 1.00 85.12 73 GLU A CA 1
ATOM 550 C C . GLU A 1 73 ? 20.218 8.818 -31.388 1.00 85.12 73 GLU A C 1
ATOM 552 O O . GLU A 1 73 ? 19.731 9.102 -30.293 1.00 85.12 73 GLU A O 1
ATOM 557 N N . LYS A 1 74 ? 19.797 7.762 -32.098 1.00 85.75 74 LYS A N 1
ATOM 558 C CA . LYS A 1 74 ? 18.725 6.856 -31.644 1.00 85.75 74 LYS A CA 1
ATOM 559 C C . LYS A 1 74 ? 19.108 6.082 -30.392 1.00 85.75 74 LYS A C 1
ATOM 561 O O . LYS A 1 74 ? 18.244 5.816 -29.563 1.00 85.75 74 LYS A O 1
ATOM 566 N N . GLU A 1 75 ? 20.381 5.729 -30.248 1.00 81.00 75 GLU A N 1
ATOM 567 C CA . GLU A 1 75 ? 20.870 5.063 -29.044 1.00 81.00 75 GLU A CA 1
ATOM 568 C C . GLU A 1 75 ? 20.895 6.011 -27.837 1.00 81.00 75 GLU A C 1
ATOM 570 O O . GLU A 1 75 ? 20.522 5.618 -26.732 1.00 81.00 75 GLU A O 1
ATOM 575 N N . LEU A 1 76 ? 21.256 7.285 -28.038 1.00 83.44 76 LEU A N 1
ATOM 576 C CA . LEU A 1 76 ? 21.120 8.302 -26.992 1.00 83.44 76 LEU A CA 1
ATOM 577 C C . LEU A 1 76 ? 19.655 8.436 -26.543 1.00 83.44 76 LEU A C 1
ATOM 579 O O . LEU A 1 76 ? 19.377 8.424 -25.344 1.00 83.44 76 LEU A O 1
ATOM 583 N N . GLU A 1 77 ? 18.726 8.490 -27.504 1.00 87.31 77 GLU A N 1
ATOM 584 C CA . GLU A 1 77 ? 17.282 8.570 -27.256 1.00 87.31 77 GLU A CA 1
ATOM 585 C C . GLU A 1 77 ? 16.741 7.314 -26.536 1.00 87.31 77 GLU A C 1
ATOM 587 O O . GLU A 1 77 ? 15.902 7.420 -25.638 1.00 87.31 77 GLU A O 1
ATOM 592 N N . LEU A 1 78 ? 17.227 6.117 -26.891 1.00 84.81 78 LEU A N 1
ATOM 593 C CA . LEU A 1 78 ? 16.894 4.861 -26.207 1.00 84.81 78 LEU A CA 1
ATOM 594 C C . LEU A 1 78 ? 17.376 4.887 -24.751 1.00 84.81 78 LEU A C 1
ATOM 596 O O . LEU A 1 78 ? 16.629 4.539 -23.835 1.00 84.81 78 LEU A O 1
ATOM 600 N N . ARG A 1 79 ? 18.611 5.340 -24.526 1.00 81.56 79 ARG A N 1
ATOM 601 C CA . ARG A 1 79 ? 19.227 5.393 -23.199 1.00 81.56 79 ARG A CA 1
ATOM 602 C C . ARG A 1 79 ? 18.575 6.433 -22.284 1.00 81.56 79 ARG A C 1
ATOM 604 O O . ARG A 1 79 ? 18.401 6.166 -21.096 1.00 81.56 79 ARG A O 1
ATOM 611 N N . GLU A 1 80 ? 18.165 7.583 -22.817 1.00 87.88 80 GLU A N 1
ATOM 612 C CA . GLU A 1 80 ? 17.386 8.586 -22.077 1.00 87.88 80 GLU A CA 1
ATOM 613 C C . GLU A 1 80 ? 16.008 8.038 -21.660 1.00 87.88 80 GLU A C 1
ATOM 615 O O . GLU A 1 80 ? 15.593 8.204 -20.507 1.00 87.88 80 GLU A O 1
ATOM 620 N N . LYS A 1 81 ? 15.334 7.293 -22.547 1.00 85.88 81 LYS A N 1
ATOM 621 C CA . LYS A 1 81 ? 14.079 6.588 -22.224 1.00 85.88 81 LYS A CA 1
ATOM 622 C C . LYS A 1 81 ? 14.275 5.538 -21.129 1.00 85.88 81 LYS A C 1
ATOM 624 O O . LYS A 1 81 ? 13.498 5.511 -20.182 1.00 85.88 81 LYS A O 1
ATOM 629 N N . LEU A 1 82 ? 15.338 4.733 -21.192 1.00 81.94 82 LEU A N 1
ATOM 630 C CA . LEU A 1 82 ? 15.639 3.734 -20.157 1.00 81.94 82 LEU A CA 1
ATOM 631 C C . LEU A 1 82 ? 15.934 4.369 -18.785 1.00 81.94 82 LEU A C 1
ATOM 633 O O . LEU A 1 82 ? 15.476 3.852 -17.764 1.00 81.94 82 LEU A O 1
ATOM 637 N N . TYR A 1 83 ? 16.648 5.501 -18.729 1.00 85.06 83 TYR A N 1
ATOM 638 C CA . TYR A 1 83 ? 16.876 6.207 -17.461 1.00 85.06 83 TYR A CA 1
ATOM 639 C C . TYR A 1 83 ? 15.595 6.840 -16.898 1.00 85.06 83 TYR A C 1
ATOM 641 O O . TYR A 1 83 ? 15.319 6.679 -15.708 1.00 85.06 83 TYR A O 1
ATOM 649 N N . THR A 1 84 ? 14.790 7.502 -17.732 1.00 87.62 84 THR A N 1
ATOM 650 C CA . THR A 1 84 ? 13.523 8.120 -17.293 1.00 87.62 84 THR A CA 1
ATOM 651 C C . THR A 1 84 ? 12.470 7.079 -16.896 1.00 87.62 84 THR A C 1
ATOM 653 O O . THR A 1 84 ? 11.749 7.275 -15.916 1.00 87.62 84 THR A O 1
ATOM 656 N N . GLU A 1 85 ? 12.421 5.923 -17.564 1.00 84.69 85 GLU A N 1
ATOM 657 C CA . GLU A 1 85 ? 11.570 4.798 -17.161 1.00 84.69 85 GLU A CA 1
ATOM 658 C C . GLU A 1 85 ? 12.021 4.187 -15.823 1.00 84.69 85 GLU A C 1
ATOM 660 O O . GLU A 1 85 ? 11.182 3.879 -14.971 1.00 84.69 85 GLU A O 1
ATOM 665 N N . LYS A 1 86 ? 13.336 4.067 -15.592 1.00 84.75 86 LYS A N 1
ATOM 666 C CA . LYS A 1 86 ? 13.890 3.600 -14.311 1.00 84.75 86 LYS A CA 1
ATOM 667 C C . LYS A 1 86 ? 13.556 4.551 -13.158 1.00 84.75 86 LYS A C 1
ATOM 669 O O . LYS A 1 86 ? 13.167 4.090 -12.086 1.00 84.75 86 LYS A O 1
ATOM 674 N N . GLU A 1 87 ? 13.659 5.862 -13.376 1.00 88.75 87 GLU A N 1
ATOM 675 C CA . GLU A 1 87 ? 13.266 6.874 -12.387 1.00 88.75 87 GLU A CA 1
ATOM 676 C C . GLU A 1 87 ? 11.755 6.831 -12.097 1.00 88.75 87 GLU A C 1
ATOM 678 O O . GLU A 1 87 ? 11.351 6.815 -10.931 1.00 88.75 87 GLU A O 1
ATOM 683 N N . LYS A 1 88 ? 10.918 6.701 -13.138 1.00 88.75 88 LYS A N 1
ATOM 684 C CA . LYS A 1 88 ? 9.461 6.529 -13.010 1.00 88.75 88 LYS A CA 1
ATOM 685 C C . LYS A 1 88 ? 9.100 5.290 -12.182 1.00 88.75 88 LYS A C 1
ATOM 687 O O . LYS A 1 88 ? 8.357 5.412 -11.207 1.00 88.75 88 LYS A O 1
ATOM 692 N N . LYS A 1 89 ? 9.677 4.126 -12.506 1.00 85.44 89 LYS A N 1
ATOM 693 C CA . LYS A 1 89 ? 9.459 2.859 -11.779 1.00 85.44 89 LYS A CA 1
ATOM 694 C C . LYS A 1 89 ? 9.924 2.931 -10.319 1.00 85.44 89 LYS A C 1
ATOM 696 O O . LYS A 1 89 ? 9.224 2.434 -9.437 1.00 85.44 89 LYS A O 1
ATOM 701 N N . TYR A 1 90 ? 11.048 3.597 -10.040 1.00 88.88 90 TYR A N 1
ATOM 702 C CA . TYR A 1 90 ? 11.490 3.859 -8.665 1.00 88.88 90 TYR A CA 1
ATOM 703 C C . TYR A 1 90 ? 10.496 4.756 -7.908 1.00 88.88 90 TYR A C 1
ATOM 705 O O . TYR A 1 90 ? 10.115 4.440 -6.781 1.00 88.88 90 TYR A O 1
ATOM 713 N N . GLY A 1 91 ? 10.011 5.836 -8.531 1.00 91.75 91 GLY A N 1
ATOM 714 C CA . GLY A 1 91 ? 9.012 6.731 -7.937 1.00 91.75 91 GLY A CA 1
ATOM 715 C C . GLY A 1 91 ? 7.676 6.041 -7.631 1.00 91.75 91 GLY A C 1
ATOM 716 O O . GLY A 1 91 ? 7.111 6.237 -6.552 1.00 91.75 91 GLY A O 1
ATOM 717 N N . GLU A 1 92 ? 7.188 5.197 -8.541 1.00 88.81 92 GLU A N 1
ATOM 718 C CA . GLU A 1 92 ? 5.975 4.383 -8.364 1.00 88.81 92 GLU A CA 1
ATOM 719 C C . GLU A 1 92 ? 6.123 3.363 -7.225 1.00 88.81 92 GLU A C 1
ATOM 721 O O . GLU A 1 92 ? 5.204 3.190 -6.414 1.00 88.81 92 GLU A O 1
ATOM 726 N N . TRP A 1 93 ? 7.297 2.735 -7.111 1.00 92.75 93 TRP A N 1
ATOM 727 C CA . TRP A 1 93 ? 7.613 1.829 -6.011 1.00 92.75 93 TRP A CA 1
ATOM 728 C C . TRP A 1 93 ? 7.687 2.561 -4.662 1.00 92.75 93 TRP A C 1
ATOM 730 O O . TRP A 1 93 ? 7.008 2.144 -3.723 1.00 92.75 93 TRP A O 1
ATOM 740 N N . VAL A 1 94 ? 8.387 3.701 -4.567 1.00 94.44 94 VAL A N 1
ATOM 741 C CA . VAL A 1 94 ? 8.459 4.510 -3.330 1.00 94.44 94 VAL A CA 1
ATOM 742 C C . VAL A 1 94 ? 7.067 4.969 -2.877 1.00 94.44 94 VAL A C 1
ATOM 744 O O . VAL A 1 94 ? 6.735 4.861 -1.696 1.00 94.44 94 VAL A O 1
ATOM 747 N N . GLN A 1 95 ? 6.205 5.418 -3.797 1.00 93.25 95 GLN A N 1
ATOM 748 C CA . GLN A 1 95 ? 4.810 5.765 -3.476 1.00 93.25 95 GLN A CA 1
ATOM 749 C C . GLN A 1 95 ? 3.982 4.562 -3.001 1.00 93.25 95 GLN A C 1
ATOM 751 O O . GLN A 1 95 ? 2.967 4.728 -2.321 1.00 93.25 95 GLN A O 1
ATOM 756 N N . THR A 1 96 ? 4.360 3.347 -3.389 1.00 87.81 96 THR A N 1
ATOM 757 C CA . THR A 1 96 ? 3.687 2.109 -2.980 1.00 87.81 96 THR A CA 1
ATOM 758 C C . THR A 1 96 ? 4.180 1.658 -1.606 1.00 87.81 96 THR A C 1
ATOM 760 O O . THR A 1 96 ? 3.354 1.449 -0.720 1.00 87.81 96 THR A O 1
ATOM 763 N N . GLU A 1 97 ? 5.494 1.645 -1.368 1.00 91.50 97 GLU A N 1
ATOM 764 C CA . GLU A 1 97 ? 6.081 1.396 -0.044 1.00 91.50 97 GLU A CA 1
ATOM 765 C C . GLU A 1 97 ? 5.558 2.394 1.007 1.00 91.50 97 GLU A C 1
ATOM 767 O O . GLU A 1 97 ? 5.126 1.980 2.083 1.00 91.50 97 GLU A O 1
ATOM 772 N N . GLN A 1 98 ? 5.486 3.692 0.689 1.00 94.94 98 GLN A N 1
ATOM 773 C CA . GLN A 1 98 ? 4.931 4.702 1.602 1.00 94.94 98 GLN A CA 1
ATOM 774 C C . GLN A 1 98 ? 3.457 4.453 1.962 1.00 94.94 98 GLN A C 1
ATOM 776 O O . GLN A 1 98 ? 3.059 4.716 3.099 1.00 94.94 98 GLN A O 1
ATOM 781 N N . ARG A 1 99 ? 2.648 3.911 1.037 1.00 91.38 99 ARG A N 1
ATOM 782 C CA . ARG A 1 99 ? 1.257 3.516 1.322 1.00 91.38 99 ARG A CA 1
ATOM 783 C C . ARG A 1 99 ? 1.199 2.317 2.270 1.00 91.38 99 ARG A C 1
ATOM 785 O O . ARG A 1 99 ? 0.521 2.409 3.289 1.00 91.38 99 ARG A O 1
ATOM 792 N N . PHE A 1 100 ? 1.979 1.264 2.011 1.00 92.31 100 PHE A N 1
ATOM 793 C CA . PHE A 1 100 ? 2.088 0.111 2.916 1.00 92.31 100 PHE A CA 1
ATOM 794 C C . PHE A 1 100 ? 2.568 0.509 4.322 1.00 92.31 100 PHE A C 1
ATOM 796 O O . PHE A 1 100 ? 1.988 0.063 5.309 1.00 92.31 100 PHE A O 1
ATOM 803 N N . ILE A 1 101 ? 3.573 1.386 4.435 1.00 90.00 101 ILE A N 1
ATOM 804 C CA . ILE A 1 101 ? 4.056 1.907 5.726 1.00 90.00 101 ILE A CA 1
ATOM 805 C C . ILE A 1 101 ? 2.959 2.715 6.443 1.00 90.00 101 ILE A C 1
ATOM 807 O O . ILE A 1 101 ? 2.797 2.587 7.658 1.00 90.00 101 ILE A O 1
ATOM 811 N N . GLY A 1 102 ? 2.177 3.515 5.711 1.00 92.88 102 GLY A N 1
ATOM 812 C CA . GLY A 1 102 ? 1.033 4.250 6.260 1.00 92.88 102 GLY A CA 1
ATOM 813 C C . GLY A 1 102 ? -0.084 3.338 6.780 1.00 92.88 102 GLY A C 1
ATOM 814 O O . GLY A 1 102 ? -0.600 3.563 7.877 1.00 92.88 102 GLY A O 1
ATOM 815 N N . ASP A 1 103 ? -0.425 2.285 6.033 1.00 91.75 103 ASP A N 1
ATOM 816 C CA . ASP A 1 103 ? -1.421 1.286 6.435 1.00 91.75 103 ASP A CA 1
ATOM 817 C C . ASP A 1 103 ? -0.954 0.461 7.647 1.00 91.75 103 ASP A C 1
ATOM 819 O O . ASP A 1 103 ? -1.710 0.311 8.609 1.00 91.75 103 ASP A O 1
ATOM 823 N N . LEU A 1 104 ? 0.302 -0.006 7.647 1.00 92.50 104 LEU A N 1
ATOM 824 C CA . LEU A 1 104 ? 0.924 -0.702 8.782 1.00 92.50 104 LEU A CA 1
ATOM 825 C C . LEU A 1 104 ? 0.928 0.163 10.045 1.00 92.50 104 LEU A C 1
ATOM 827 O O . LEU A 1 104 ? 0.572 -0.320 11.122 1.00 92.50 104 LEU A O 1
ATOM 831 N N . LYS A 1 105 ? 1.266 1.454 9.917 1.00 95.19 105 LYS A N 1
ATOM 832 C CA . LYS A 1 105 ? 1.202 2.384 11.045 1.00 95.19 105 LYS A CA 1
ATOM 833 C C . LYS A 1 105 ? -0.227 2.517 11.578 1.00 95.19 105 LYS A C 1
ATOM 835 O O . LYS A 1 105 ? -0.422 2.348 12.776 1.00 95.19 105 LYS A O 1
ATOM 840 N N . ARG A 1 106 ? -1.225 2.750 10.714 1.00 95.38 106 ARG A N 1
ATOM 841 C CA . ARG A 1 106 ? -2.635 2.875 11.136 1.00 95.38 106 ARG A CA 1
ATOM 842 C C . ARG A 1 106 ? -3.118 1.638 11.904 1.00 95.38 106 ARG A C 1
ATOM 844 O O . ARG A 1 106 ? -3.797 1.787 12.914 1.00 95.38 106 ARG A O 1
ATOM 851 N N . LEU A 1 107 ? -2.745 0.438 11.457 1.00 92.94 107 LEU A N 1
ATOM 852 C CA . LEU A 1 107 ? -3.090 -0.821 12.132 1.00 92.94 107 LEU A CA 1
ATOM 853 C C . LEU A 1 107 ? -2.367 -0.988 13.482 1.00 92.94 107 LEU A C 1
ATOM 855 O O . LEU A 1 107 ? -2.954 -1.507 14.432 1.00 92.94 107 LEU A O 1
ATOM 859 N N . SER A 1 108 ? -1.118 -0.521 13.597 1.00 91.62 108 SER A N 1
ATOM 860 C CA . SER A 1 108 ? -0.405 -0.453 14.881 1.00 91.62 108 SER A CA 1
ATOM 861 C C . SER A 1 108 ? -1.077 0.527 15.848 1.00 91.62 108 SER A C 1
ATOM 863 O O . SER A 1 108 ? -1.279 0.185 17.011 1.00 91.62 108 SER A O 1
ATOM 865 N N . ASP A 1 109 ? -1.464 1.710 15.365 1.00 93.75 109 ASP A N 1
ATOM 866 C CA . ASP A 1 109 ? -2.137 2.738 16.164 1.00 93.75 109 ASP A CA 1
ATOM 867 C C . ASP A 1 109 ? -3.535 2.249 16.640 1.00 93.75 109 ASP A C 1
ATOM 869 O O . ASP A 1 109 ? -3.906 2.472 17.795 1.00 93.75 109 ASP A O 1
ATOM 873 N N . GLU A 1 110 ? -4.284 1.500 15.809 1.00 95.88 110 GLU A N 1
ATOM 874 C CA . GLU A 1 110 ? -5.548 0.826 16.189 1.00 95.88 110 GLU A CA 1
ATOM 875 C C . GLU A 1 110 ? -5.323 -0.231 17.289 1.00 95.88 110 GLU A C 1
ATOM 877 O O . GLU A 1 110 ? -6.000 -0.218 18.322 1.00 95.88 110 GLU A O 1
ATOM 882 N N . ARG A 1 111 ? -4.332 -1.117 17.104 1.00 95.00 111 ARG A N 1
ATOM 883 C CA . ARG A 1 111 ? -3.956 -2.169 18.068 1.00 95.00 111 ARG A CA 1
ATOM 884 C C . ARG A 1 111 ? -3.580 -1.591 19.434 1.00 95.00 111 ARG A C 1
ATOM 886 O O . ARG A 1 111 ? -3.943 -2.166 20.466 1.00 95.00 111 ARG A O 1
ATOM 893 N N . ASP A 1 112 ? -2.843 -0.485 19.445 1.00 93.62 112 ASP A N 1
ATOM 894 C CA . ASP A 1 112 ? -2.356 0.136 20.677 1.00 93.62 112 ASP A CA 1
ATOM 895 C C . ASP A 1 112 ? -3.456 0.954 21.373 1.00 93.62 112 ASP A C 1
ATOM 897 O O . ASP A 1 112 ? -3.544 0.919 22.600 1.00 93.62 112 ASP A O 1
ATOM 901 N N . SER A 1 113 ? -4.385 1.563 20.623 1.00 97.06 113 SER A N 1
ATOM 902 C CA . SER A 1 113 ? -5.613 2.134 21.197 1.00 97.06 113 SER A CA 1
ATOM 903 C C . SER A 1 113 ? -6.474 1.068 21.888 1.00 97.06 113 SER A C 1
ATOM 905 O O . SER A 1 113 ? -6.892 1.255 23.034 1.00 97.06 113 SER A O 1
ATOM 907 N N . LEU A 1 114 ? -6.688 -0.084 21.241 1.00 93.50 114 LEU A N 1
ATOM 908 C CA . LEU A 1 114 ? -7.420 -1.210 21.835 1.00 93.50 114 LEU A CA 1
ATOM 909 C C . LEU A 1 114 ? -6.712 -1.775 23.074 1.00 93.50 114 LEU A C 1
ATOM 911 O O . LEU A 1 114 ? -7.378 -2.141 24.041 1.00 93.50 114 LEU A O 1
ATOM 915 N N . LYS A 1 115 ? -5.372 -1.780 23.094 1.00 95.44 115 LYS A N 1
ATOM 916 C CA . LYS A 1 115 ? -4.585 -2.154 24.279 1.00 95.44 115 LYS A CA 1
ATOM 917 C C . LYS A 1 115 ? -4.918 -1.262 25.478 1.00 95.44 115 LYS A C 1
ATOM 919 O O . LYS A 1 115 ? -5.203 -1.777 26.556 1.00 95.44 115 LYS A O 1
ATOM 924 N N . THR A 1 116 ? -4.943 0.056 25.280 1.00 96.44 116 THR A N 1
ATOM 925 C CA . THR A 1 116 ? -5.307 1.021 26.331 1.00 96.44 116 THR A CA 1
ATOM 926 C C . THR A 1 116 ? -6.766 0.869 26.777 1.00 96.44 116 THR A C 1
ATOM 928 O O . THR A 1 116 ? -7.053 0.986 27.966 1.00 96.44 116 THR A O 1
ATOM 931 N N . GLN A 1 117 ? -7.689 0.547 25.863 1.00 96.12 117 GLN A N 1
ATOM 932 C CA . GLN A 1 117 ? -9.090 0.268 26.215 1.00 96.12 117 GLN A CA 1
ATOM 933 C C . GLN A 1 117 ? -9.235 -1.009 27.063 1.00 96.12 117 GLN A C 1
ATOM 935 O O . GLN A 1 117 ? -9.981 -1.009 28.041 1.00 96.12 117 GLN A O 1
ATOM 940 N N . VAL A 1 118 ? -8.483 -2.073 26.751 1.00 95.12 118 VAL A N 1
ATOM 941 C CA . VAL A 1 118 ? -8.422 -3.299 27.570 1.00 95.12 118 VAL A CA 1
ATOM 942 C C . VAL A 1 118 ? -7.858 -3.012 28.963 1.00 95.12 118 VAL A C 1
ATOM 944 O O . VAL A 1 118 ? -8.445 -3.453 29.948 1.00 95.12 118 VAL A O 1
ATOM 947 N N . GLU A 1 119 ? -6.770 -2.246 29.067 1.00 96.62 119 GLU A N 1
ATOM 948 C CA . GLU A 1 119 ? -6.165 -1.864 30.355 1.00 96.62 119 GLU A CA 1
ATOM 949 C C . GLU A 1 119 ? -7.129 -1.026 31.220 1.00 96.62 119 GLU A C 1
ATOM 951 O O . GLU A 1 119 ? -7.247 -1.255 32.425 1.00 96.62 119 GLU A O 1
ATOM 956 N N . GLN A 1 120 ? -7.890 -0.112 30.607 1.00 96.44 120 GLN A N 1
ATOM 957 C CA . GLN A 1 120 ? -8.911 0.680 31.300 1.00 96.44 120 GLN A CA 1
ATOM 958 C C . GLN A 1 120 ? -10.104 -0.175 31.769 1.00 96.44 120 GLN A C 1
ATOM 960 O O . GLN A 1 120 ? -10.549 -0.020 32.908 1.00 96.44 120 GLN A O 1
ATOM 965 N N . LEU A 1 121 ? -10.600 -1.103 30.941 1.00 95.31 121 LEU A N 1
ATOM 966 C CA . LEU A 1 121 ? -11.676 -2.025 31.337 1.00 95.31 121 LEU A CA 1
ATOM 967 C C . LEU A 1 121 ? -11.234 -3.010 32.425 1.00 95.31 121 LEU A C 1
ATOM 969 O O . LEU A 1 121 ? -12.030 -3.361 33.293 1.00 95.31 121 LEU A O 1
ATOM 973 N N . GLN A 1 122 ? -9.970 -3.443 32.415 1.00 96.44 122 GLN A N 1
ATOM 974 C CA . GLN A 1 122 ? -9.404 -4.271 33.483 1.00 96.44 122 GLN A CA 1
ATOM 975 C C . GLN A 1 122 ? -9.396 -3.520 34.822 1.00 96.44 122 GLN A C 1
ATOM 977 O O . GLN A 1 122 ? -9.796 -4.093 35.835 1.00 96.44 122 GLN A O 1
ATOM 982 N N . LYS A 1 123 ? -9.055 -2.225 34.822 1.00 97.44 123 LYS A N 1
ATOM 983 C CA . LYS A 1 123 ? -9.147 -1.371 36.016 1.00 97.44 123 LYS A CA 1
ATOM 984 C C . LYS A 1 123 ? -10.591 -1.205 36.511 1.00 97.44 123 LYS A C 1
ATOM 986 O O . LYS A 1 123 ? -10.838 -1.367 37.703 1.00 97.44 123 LYS A O 1
ATOM 991 N N . GLU A 1 124 ? -11.552 -0.949 35.618 1.00 96.75 124 GLU A N 1
ATOM 992 C CA . GLU A 1 124 ? -12.979 -0.886 35.992 1.00 96.75 124 GLU A CA 1
ATOM 993 C C . GLU A 1 124 ? -13.464 -2.222 36.584 1.00 96.75 124 GLU A C 1
ATOM 995 O O . GLU A 1 124 ? -14.150 -2.244 37.607 1.00 96.75 124 GLU A O 1
ATOM 1000 N N . LYS A 1 125 ? -13.042 -3.352 36.003 1.00 95.81 125 LYS A N 1
ATOM 1001 C CA . LYS A 1 125 ? -13.337 -4.695 36.515 1.00 95.81 125 LYS A CA 1
ATOM 1002 C C . LYS A 1 125 ? -12.766 -4.925 37.922 1.00 95.81 125 LYS A C 1
ATOM 1004 O O . LYS A 1 125 ? -13.435 -5.533 38.760 1.00 95.81 125 LYS A O 1
ATOM 1009 N N . GLU A 1 126 ? -11.551 -4.459 38.210 1.00 97.38 126 GLU A N 1
ATOM 1010 C CA . GLU A 1 126 ? -10.949 -4.549 39.550 1.00 97.38 126 GLU A CA 1
ATOM 1011 C C . GLU A 1 126 ? -11.709 -3.695 40.582 1.00 97.38 126 GLU A C 1
ATOM 1013 O O . GLU A 1 126 ? -11.969 -4.158 41.698 1.00 97.38 126 GLU A O 1
ATOM 1018 N N . GLU A 1 127 ? -12.153 -2.495 40.199 1.00 96.88 127 GLU A N 1
ATOM 1019 C CA . GLU A 1 127 ? -12.978 -1.611 41.035 1.00 96.88 127 GLU A CA 1
ATOM 1020 C C . GLU A 1 127 ? -14.372 -2.212 41.307 1.00 96.88 127 GLU A C 1
ATOM 1022 O O . GLU A 1 127 ? -14.793 -2.311 42.465 1.00 96.88 127 GLU A O 1
ATOM 1027 N N . LEU A 1 128 ? -15.056 -2.717 40.272 1.00 95.69 128 LEU A N 1
ATOM 1028 C CA . LEU A 1 128 ? -16.334 -3.432 40.398 1.00 95.69 128 LEU A CA 1
ATOM 1029 C C . LEU A 1 128 ? -16.202 -4.688 41.268 1.00 95.69 128 LEU A C 1
ATOM 1031 O O . LEU A 1 128 ? -17.029 -4.921 42.152 1.00 95.69 128 LEU A O 1
ATOM 1035 N N . SER A 1 129 ? -15.149 -5.482 41.060 1.00 96.00 129 SER A N 1
ATOM 1036 C CA . SER A 1 129 ? -14.881 -6.693 41.848 1.00 96.00 129 SER A CA 1
ATOM 1037 C C . SER A 1 129 ? -14.607 -6.366 43.320 1.00 96.00 129 SER A C 1
ATOM 1039 O O . SER A 1 129 ? -15.056 -7.100 44.202 1.00 96.00 129 SER A O 1
ATOM 1041 N N . SER A 1 130 ? -13.948 -5.237 43.596 1.00 97.62 130 SER A N 1
ATOM 1042 C CA . SER A 1 130 ? -13.736 -4.730 44.957 1.00 97.62 130 SER A CA 1
ATOM 1043 C C . SER A 1 130 ? -15.060 -4.333 45.619 1.00 97.62 130 SER A C 1
ATOM 1045 O O . SER A 1 130 ? -15.364 -4.823 46.709 1.00 97.62 130 SER A O 1
ATOM 1047 N N . ARG A 1 131 ? -15.919 -3.559 44.936 1.00 97.62 131 ARG A N 1
ATOM 1048 C CA . ARG A 1 131 ? -17.252 -3.184 45.454 1.00 97.62 131 ARG A CA 1
ATOM 1049 C C . ARG A 1 131 ? -18.167 -4.400 45.675 1.00 97.62 131 ARG A C 1
ATOM 1051 O O . ARG A 1 131 ? -18.947 -4.428 46.625 1.00 97.62 131 ARG A O 1
ATOM 1058 N N . VAL A 1 132 ? -18.042 -5.439 44.847 1.00 96.62 132 VAL A N 1
ATOM 1059 C CA . VAL A 1 132 ? -18.757 -6.720 45.012 1.00 96.62 132 VAL A CA 1
ATOM 1060 C C . VAL A 1 132 ? -18.297 -7.497 46.257 1.00 96.62 132 VAL A C 1
ATOM 1062 O O . VAL A 1 132 ? -19.107 -8.227 46.834 1.00 96.62 132 VAL A O 1
ATOM 1065 N N . LEU A 1 133 ? -17.043 -7.345 46.698 1.00 96.69 133 LEU A N 1
ATOM 1066 C CA . LEU A 1 133 ? -16.550 -7.904 47.966 1.00 96.69 133 LEU A CA 1
ATOM 1067 C C . LEU A 1 133 ? -16.990 -7.064 49.175 1.00 96.69 133 LEU A C 1
ATOM 1069 O O . LEU A 1 133 ? -17.401 -7.634 50.187 1.00 96.69 133 LEU A O 1
ATOM 1073 N N . GLU A 1 134 ? -16.981 -5.731 49.062 1.00 96.94 134 GLU A N 1
ATOM 1074 C CA . GLU A 1 134 ? -17.524 -4.835 50.095 1.00 96.94 134 GLU A CA 1
ATOM 1075 C C . GLU A 1 134 ? -18.986 -5.163 50.408 1.00 96.94 134 GLU A C 1
ATOM 1077 O O . GLU A 1 134 ? -19.323 -5.420 51.560 1.00 96.94 134 GLU A O 1
ATOM 1082 N N . LEU A 1 135 ? -19.842 -5.251 49.385 1.00 95.50 135 LEU A N 1
ATOM 1083 C CA . LEU A 1 135 ? -21.266 -5.553 49.556 1.00 95.50 135 LEU A CA 1
ATOM 1084 C C . LEU A 1 135 ? -21.543 -6.957 50.104 1.00 95.50 135 LEU A C 1
ATOM 1086 O O . LEU A 1 135 ? -22.536 -7.156 50.803 1.00 95.50 135 LEU A O 1
ATOM 1090 N N . GLN A 1 136 ? -20.673 -7.933 49.829 1.00 96.31 136 GLN A N 1
ATOM 1091 C CA . GLN A 1 136 ? -20.758 -9.249 50.474 1.00 96.31 136 GLN A CA 1
ATOM 1092 C C . GLN A 1 136 ? -20.469 -9.139 51.977 1.00 96.31 136 GLN A C 1
ATOM 1094 O O . GLN A 1 136 ? -21.216 -9.698 52.777 1.00 96.31 136 GLN A O 1
ATOM 1099 N N . SER A 1 137 ? -19.477 -8.336 52.370 1.00 97.19 137 SER A N 1
ATOM 1100 C CA . SER A 1 137 ? -19.220 -8.016 53.780 1.00 97.19 137 SER A CA 1
ATOM 1101 C C . SER A 1 137 ? -20.366 -7.208 54.411 1.00 97.19 137 SER A C 1
ATOM 1103 O O . SER A 1 137 ? -20.787 -7.517 55.525 1.00 97.19 137 SER A O 1
ATOM 1105 N N . GLU A 1 138 ? -20.942 -6.217 53.719 1.00 95.75 138 GLU A N 1
ATOM 1106 C CA . GLU A 1 138 ? -22.130 -5.481 54.193 1.00 95.75 138 GLU A CA 1
ATOM 1107 C C . GLU A 1 138 ? -23.314 -6.432 54.456 1.00 95.75 138 GLU A C 1
ATOM 1109 O O . GLU A 1 138 ? -23.959 -6.341 55.504 1.00 95.75 138 GLU A O 1
ATOM 1114 N N . MET A 1 139 ? -23.552 -7.393 53.556 1.00 95.44 139 MET A N 1
ATOM 1115 C CA . MET A 1 139 ? -24.591 -8.422 53.678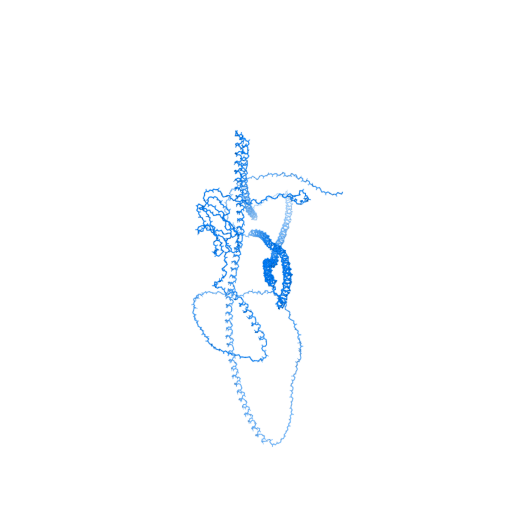 1.00 95.44 139 MET A CA 1
ATOM 1116 C C . MET A 1 139 ? -24.342 -9.383 54.853 1.00 95.44 139 MET A C 1
ATOM 1118 O O . MET A 1 139 ? -25.254 -9.607 55.652 1.00 95.44 139 MET A O 1
ATOM 1122 N N . GLU A 1 140 ? -23.122 -9.903 55.021 1.00 96.19 140 GLU A N 1
ATOM 1123 C CA . GLU A 1 140 ? -22.763 -10.754 56.171 1.00 96.19 140 GLU A CA 1
ATOM 1124 C C . GLU A 1 140 ? -22.928 -10.006 57.507 1.00 96.19 140 GLU A C 1
ATOM 1126 O O . GLU A 1 140 ? -23.504 -10.534 58.465 1.00 96.19 140 GLU A O 1
ATOM 1131 N N . ASN A 1 141 ? -22.505 -8.737 57.563 1.00 96.25 141 ASN A N 1
ATOM 1132 C CA . ASN A 1 141 ? -22.685 -7.881 58.737 1.00 96.25 141 ASN A CA 1
ATOM 1133 C C . ASN A 1 141 ? -24.171 -7.583 59.023 1.00 96.25 141 ASN A C 1
ATOM 1135 O O . ASN A 1 141 ? -24.573 -7.537 60.190 1.00 96.25 141 ASN A O 1
ATOM 1139 N N . ALA A 1 142 ? -25.004 -7.409 57.991 1.00 94.31 142 ALA A N 1
ATOM 1140 C CA . ALA A 1 142 ? -26.449 -7.226 58.142 1.00 94.31 142 ALA A CA 1
ATOM 1141 C C . ALA A 1 142 ? -27.140 -8.493 58.685 1.00 94.31 142 ALA A C 1
ATOM 1143 O O . ALA A 1 142 ? -27.955 -8.397 59.611 1.00 94.31 142 ALA A O 1
ATOM 1144 N N . GLN A 1 143 ? -26.761 -9.672 58.180 1.00 94.38 143 GLN A N 1
ATOM 1145 C CA . GLN A 1 143 ? -27.258 -10.966 58.656 1.00 94.38 143 GLN A CA 1
ATOM 1146 C C . GLN A 1 143 ? -26.861 -11.233 60.118 1.00 94.38 143 GLN A C 1
ATOM 1148 O O . GLN A 1 143 ? -27.717 -11.594 60.933 1.00 94.38 143 GLN A O 1
ATOM 1153 N N . GLU A 1 144 ? -25.602 -10.991 60.502 1.00 95.94 144 GLU A N 1
ATOM 1154 C CA . GLU A 1 144 ? -25.152 -11.134 61.897 1.00 95.94 144 GLU A CA 1
ATOM 1155 C C . GLU A 1 144 ? -25.854 -10.132 62.828 1.00 95.94 144 GLU A C 1
ATOM 1157 O O . GLU A 1 144 ? -26.326 -10.512 63.903 1.00 95.94 144 GLU A O 1
ATOM 1162 N N . LYS A 1 145 ? -26.019 -8.872 62.404 1.00 95.06 145 LYS A N 1
ATOM 1163 C CA . LYS A 1 145 ? -26.768 -7.853 63.158 1.00 95.06 145 LYS A CA 1
ATOM 1164 C C . LYS A 1 145 ? -28.215 -8.285 63.423 1.00 95.06 145 LYS A C 1
ATOM 1166 O O . LYS A 1 145 ? -28.680 -8.175 64.558 1.00 95.06 145 LYS A O 1
ATOM 1171 N N . HIS A 1 146 ? -28.911 -8.820 62.419 1.00 93.44 146 HIS A N 1
ATOM 1172 C CA . HIS A 1 146 ? -30.265 -9.358 62.588 1.00 93.44 146 HIS A CA 1
ATOM 1173 C C . HIS A 1 146 ? -30.289 -10.620 63.460 1.00 93.44 146 HIS A C 1
ATOM 1175 O O . HIS A 1 146 ? -31.187 -10.760 64.291 1.00 93.44 146 HIS A O 1
ATOM 1181 N N . ARG A 1 147 ? -29.285 -11.503 63.362 1.00 95.12 147 ARG A N 1
ATOM 1182 C CA . ARG A 1 147 ? -29.148 -12.660 64.263 1.00 95.12 147 ARG A CA 1
ATOM 1183 C C . ARG A 1 147 ? -29.016 -12.218 65.724 1.00 95.12 147 ARG A C 1
ATOM 1185 O O . ARG A 1 147 ? -29.662 -12.800 66.597 1.00 95.12 147 ARG A O 1
ATOM 1192 N N . LEU A 1 148 ? -28.233 -11.172 65.993 1.00 95.69 148 LEU A N 1
ATOM 1193 C CA . LEU A 1 148 ? -28.089 -10.572 67.324 1.00 95.69 148 LEU A CA 1
ATOM 1194 C C . LEU A 1 148 ? -29.386 -9.893 67.797 1.00 95.69 148 LEU A C 1
ATOM 1196 O O . LEU A 1 148 ? -29.782 -10.084 68.948 1.00 95.69 148 LEU A O 1
ATOM 1200 N N . GLU A 1 149 ? -30.084 -9.159 66.925 1.00 94.81 149 GLU A N 1
ATOM 1201 C CA . GLU A 1 149 ? -31.371 -8.523 67.246 1.00 94.81 149 GLU A CA 1
ATOM 1202 C C . GLU A 1 149 ? -32.468 -9.559 67.551 1.00 94.81 149 GLU A C 1
ATOM 1204 O O . GLU A 1 149 ? -33.148 -9.450 68.572 1.00 94.81 149 GLU A O 1
ATOM 1209 N N . ALA A 1 150 ? -32.581 -10.623 66.751 1.00 93.50 150 ALA A N 1
ATOM 1210 C CA . ALA A 1 150 ? -33.516 -11.721 66.989 1.00 93.50 150 ALA A CA 1
ATOM 1211 C C . ALA A 1 150 ? -33.209 -12.474 68.299 1.00 93.50 150 ALA A C 1
ATOM 1213 O O . ALA A 1 150 ? -34.127 -12.778 69.066 1.00 93.50 150 ALA A O 1
ATOM 1214 N N . CYS A 1 151 ? -31.928 -12.720 68.604 1.00 95.19 151 CYS A N 1
ATOM 1215 C CA . CYS A 1 151 ? -31.506 -13.260 69.900 1.00 95.19 151 CYS A CA 1
ATOM 1216 C C . CYS A 1 151 ? -31.891 -12.335 71.066 1.00 95.19 151 CYS A C 1
ATOM 1218 O O . CYS A 1 151 ? -32.396 -12.821 72.077 1.00 95.19 151 CYS A O 1
ATOM 1220 N N . LYS A 1 152 ? -31.718 -11.015 70.920 1.00 96.19 152 LYS A N 1
ATOM 1221 C CA . LYS A 1 152 ? -32.089 -10.025 71.944 1.00 96.19 152 LYS A CA 1
ATOM 1222 C C . LYS A 1 152 ? -33.601 -9.973 72.176 1.00 96.19 152 LYS A C 1
ATOM 1224 O O . LYS A 1 152 ? -34.029 -10.036 73.324 1.00 96.19 152 LYS A O 1
ATOM 1229 N N . ILE A 1 153 ? -34.409 -9.928 71.113 1.00 93.88 153 ILE A N 1
ATOM 1230 C CA . ILE A 1 153 ? -35.882 -9.965 71.203 1.00 93.88 153 ILE A CA 1
ATOM 1231 C C . ILE A 1 153 ? -36.342 -11.250 71.909 1.00 93.88 153 ILE A C 1
ATOM 1233 O O . ILE A 1 153 ? -37.221 -11.199 72.770 1.00 93.88 153 ILE A O 1
ATOM 1237 N N . LYS A 1 154 ? -35.713 -12.394 71.605 1.00 94.06 154 LYS A N 1
ATOM 1238 C CA . LYS A 1 154 ? -36.004 -13.675 72.264 1.00 94.06 154 LYS A CA 1
ATOM 1239 C C . LYS A 1 154 ? -35.585 -13.694 73.739 1.00 94.06 154 LYS A C 1
ATOM 1241 O O . LYS A 1 154 ? -36.343 -14.199 74.561 1.00 94.06 154 LYS A O 1
ATOM 1246 N N . GLN A 1 155 ? -34.438 -13.113 74.098 1.00 95.25 155 GLN A N 1
ATOM 1247 C CA . GLN A 1 155 ? -34.032 -12.971 75.502 1.00 95.25 155 GLN A CA 1
ATOM 1248 C C . GLN A 1 155 ? -35.013 -12.074 76.277 1.00 95.25 155 GLN A C 1
ATOM 1250 O O . GLN A 1 155 ? -35.472 -12.459 77.350 1.00 95.25 155 GLN A O 1
ATOM 1255 N N . GLU A 1 156 ? -35.401 -10.922 75.718 1.00 94.75 156 GLU A N 1
ATOM 1256 C CA . GLU A 1 156 ? -36.412 -10.039 76.319 1.00 94.75 156 GLU A CA 1
ATOM 1257 C C . GLU A 1 156 ? -37.761 -10.765 76.512 1.00 94.75 156 GLU A C 1
ATOM 1259 O O . GLU A 1 156 ? -38.419 -10.583 77.540 1.00 94.75 156 GLU A O 1
ATOM 1264 N N . GLN A 1 157 ? -38.156 -11.632 75.570 1.00 94.00 157 GLN A N 1
ATOM 1265 C CA . GLN A 1 157 ? -39.345 -12.483 75.687 1.00 94.00 157 GLN A CA 1
ATOM 1266 C C . GLN A 1 157 ? -39.211 -13.527 76.811 1.00 94.00 157 GLN A C 1
ATOM 1268 O O . GLN A 1 157 ? -40.149 -13.706 77.596 1.00 94.00 157 GLN A O 1
ATOM 1273 N N . GLU A 1 158 ? -38.073 -14.217 76.907 1.00 93.88 158 GLU A N 1
ATOM 1274 C CA . GLU A 1 158 ? -37.803 -15.243 77.926 1.00 93.88 158 GLU A CA 1
ATOM 1275 C C . GLU A 1 158 ? -37.744 -14.647 79.341 1.00 93.88 158 GLU A C 1
ATOM 1277 O O . GLU A 1 158 ? -38.396 -15.155 80.256 1.00 93.88 158 GLU A O 1
ATOM 1282 N N . GLU A 1 159 ? -37.063 -13.513 79.524 1.00 95.06 159 GLU A N 1
ATOM 1283 C CA . GLU A 1 159 ? -37.033 -12.790 80.802 1.00 95.06 159 GLU A CA 1
ATOM 1284 C C . GLU A 1 159 ? -38.431 -12.311 81.223 1.00 95.06 159 GLU A C 1
ATOM 1286 O O . GLU A 1 159 ? -38.827 -12.441 82.385 1.00 95.06 159 GLU A O 1
ATOM 1291 N N . MET A 1 160 ? -39.211 -11.784 80.276 1.00 93.06 160 MET A N 1
ATOM 1292 C CA . MET A 1 160 ? -40.557 -11.275 80.535 1.00 93.06 160 MET A CA 1
ATOM 1293 C C . MET A 1 160 ? -41.548 -12.404 80.860 1.00 93.06 160 MET A C 1
ATOM 1295 O O . MET A 1 160 ? -42.339 -12.280 81.802 1.00 93.06 160 MET A O 1
ATOM 1299 N N . THR A 1 161 ? -41.491 -13.526 80.134 1.00 91.62 161 THR A N 1
ATOM 1300 C CA . THR A 1 161 ? -42.347 -14.693 80.410 1.00 91.62 161 THR A CA 1
ATOM 1301 C C . THR A 1 161 ? -41.985 -15.334 81.746 1.00 91.62 161 THR A C 1
ATOM 1303 O O . THR A 1 161 ? -42.894 -15.664 82.506 1.00 91.62 161 THR A O 1
ATOM 1306 N N . ALA A 1 162 ? -40.699 -15.401 82.111 1.00 93.00 162 ALA A N 1
ATOM 1307 C CA . ALA A 1 162 ? -40.270 -15.844 83.438 1.00 93.00 162 ALA A CA 1
ATOM 1308 C C . ALA A 1 162 ? -40.838 -14.958 84.568 1.00 93.00 162 ALA A C 1
ATOM 1310 O O . ALA A 1 162 ? -41.359 -15.485 85.554 1.00 93.00 162 ALA A O 1
ATOM 1311 N N . GLN A 1 163 ? -40.820 -13.627 84.414 1.00 92.44 163 GLN A N 1
ATOM 1312 C CA . GLN A 1 163 ? -41.415 -12.696 85.388 1.00 92.44 163 GLN A CA 1
ATOM 1313 C C . GLN A 1 163 ? -42.935 -12.889 85.538 1.00 92.44 163 GLN A C 1
ATOM 1315 O O . GLN A 1 163 ? -43.452 -12.924 86.660 1.00 92.44 163 GLN A O 1
ATOM 1320 N N . LEU A 1 164 ? -43.671 -13.039 84.430 1.00 90.88 164 LEU A N 1
ATOM 1321 C CA . LEU A 1 164 ? -45.122 -13.252 84.486 1.00 90.88 164 LEU A CA 1
ATOM 1322 C C . LEU A 1 164 ? -45.495 -14.650 84.991 1.00 90.88 164 LEU A C 1
ATOM 1324 O O . LEU A 1 164 ? -46.452 -14.769 85.757 1.00 90.88 164 LEU A O 1
ATOM 1328 N N . GLN A 1 165 ? -44.727 -15.686 84.655 1.00 91.75 165 GLN A N 1
ATOM 1329 C CA . GLN A 1 165 ? -44.910 -17.024 85.216 1.00 91.75 165 GLN A CA 1
ATOM 1330 C C . GLN A 1 165 ? -44.675 -17.015 86.734 1.00 91.75 165 GLN A C 1
ATOM 1332 O O . GLN A 1 165 ? -45.517 -17.504 87.486 1.00 91.75 165 GLN A O 1
ATOM 1337 N N . GLN A 1 166 ? -43.622 -16.342 87.212 1.00 94.06 166 GLN A N 1
ATOM 1338 C CA . GLN A 1 166 ? -43.376 -16.158 88.647 1.00 94.06 166 GLN A CA 1
ATOM 1339 C C . GLN A 1 166 ? -44.542 -15.425 89.345 1.00 94.06 166 GLN A C 1
ATOM 1341 O O . GLN A 1 166 ? -44.914 -15.785 90.466 1.00 94.06 166 GLN A O 1
ATOM 1346 N N . LYS A 1 167 ? -45.153 -14.424 88.691 1.00 93.19 167 LYS A N 1
ATOM 1347 C CA . LYS A 1 167 ? -46.363 -13.732 89.180 1.00 93.19 167 LYS A CA 1
ATOM 1348 C C . LYS A 1 167 ? -47.572 -14.682 89.235 1.00 93.19 167 LYS A C 1
ATOM 1350 O O . LYS A 1 167 ? -48.276 -14.691 90.246 1.00 93.19 167 LYS A O 1
ATOM 1355 N N . VAL A 1 168 ? -47.784 -15.522 88.217 1.00 91.62 168 VAL A N 1
ATOM 1356 C CA . VAL A 1 168 ? -48.832 -16.566 88.216 1.00 91.62 168 VAL A CA 1
ATOM 1357 C C . VAL A 1 168 ? -48.620 -17.566 89.356 1.00 91.62 168 VAL A C 1
ATOM 1359 O O . VAL A 1 168 ? -49.563 -17.833 90.099 1.00 91.62 168 VAL A O 1
ATOM 1362 N N . ASP A 1 169 ? -47.402 -18.066 89.561 1.00 91.88 169 ASP A N 1
ATOM 1363 C CA . ASP A 1 169 ? -47.103 -19.052 90.609 1.00 91.88 169 ASP A CA 1
ATOM 1364 C C . ASP A 1 169 ? -47.293 -18.479 92.023 1.00 91.88 169 ASP A C 1
ATOM 1366 O O . ASP A 1 169 ? -47.849 -19.148 92.900 1.00 91.88 169 ASP A O 1
ATOM 1370 N N . GLN A 1 170 ? -46.932 -17.208 92.243 1.00 91.88 170 GLN A N 1
ATOM 1371 C CA . GLN A 1 170 ? -47.242 -16.495 93.489 1.00 91.88 170 GLN A CA 1
ATOM 1372 C C . GLN A 1 170 ? -48.755 -16.367 93.728 1.00 91.88 170 GLN A C 1
ATOM 1374 O O . GLN A 1 170 ? -49.219 -16.542 94.859 1.00 91.88 170 GLN A O 1
ATOM 1379 N N . LEU A 1 171 ? -49.537 -16.069 92.687 1.00 89.94 171 LEU A N 1
ATOM 1380 C CA . LEU A 1 171 ? -50.993 -15.965 92.790 1.00 89.94 171 LEU A CA 1
ATOM 1381 C C . LEU A 1 171 ? -51.650 -17.338 93.020 1.00 89.94 171 LEU A C 1
ATOM 1383 O O . LEU A 1 171 ? -52.525 -17.445 93.876 1.00 89.94 171 LEU A O 1
ATOM 1387 N N . LEU A 1 172 ? -51.181 -18.406 92.366 1.00 89.62 172 LEU A N 1
ATOM 1388 C CA . LEU A 1 172 ? -51.631 -19.785 92.618 1.00 89.62 172 LEU A CA 1
ATOM 1389 C C . LEU A 1 172 ? -51.285 -20.256 94.043 1.00 89.62 172 LEU A C 1
ATOM 1391 O O . LEU A 1 172 ? -52.081 -20.946 94.687 1.00 89.62 172 LEU A O 1
ATOM 1395 N N . ALA A 1 173 ? -50.128 -19.856 94.580 1.00 90.75 173 ALA A N 1
ATOM 1396 C CA . ALA A 1 173 ? -49.759 -20.131 95.969 1.00 90.75 173 ALA A CA 1
ATOM 1397 C C . ALA A 1 173 ? -50.697 -19.420 96.966 1.00 90.75 173 ALA A C 1
ATOM 1399 O O . ALA A 1 173 ? -51.159 -20.048 97.926 1.00 90.75 173 ALA A O 1
ATOM 1400 N N . LYS A 1 174 ? -51.046 -18.148 96.707 1.00 89.50 174 LYS A N 1
ATOM 1401 C CA . LYS A 1 174 ? -52.088 -17.420 97.457 1.00 89.50 174 LYS A CA 1
ATOM 1402 C C . LYS A 1 174 ? -53.454 -18.104 97.323 1.00 89.50 174 LYS A C 1
ATOM 1404 O O . LYS A 1 174 ? -54.134 -18.286 98.331 1.00 89.50 174 LYS A O 1
ATOM 1409 N N . GLU A 1 175 ? -53.834 -18.558 96.126 1.00 88.06 175 GLU A N 1
ATOM 1410 C CA . GLU A 1 175 ? -55.129 -19.208 95.872 1.00 88.06 175 GLU A CA 1
ATOM 1411 C C . GLU A 1 175 ? -55.265 -20.485 96.710 1.00 88.06 175 GLU A C 1
ATOM 1413 O O . GLU A 1 175 ? -56.248 -20.677 97.433 1.00 88.06 175 GLU A O 1
ATOM 1418 N N . LYS A 1 176 ? -54.218 -21.314 96.705 1.00 88.62 176 LYS A N 1
ATOM 1419 C CA . LYS A 1 176 ? -54.115 -22.535 97.510 1.00 88.62 176 LYS A CA 1
ATOM 1420 C C . LYS A 1 176 ? -54.167 -22.252 99.018 1.00 88.62 176 LYS A C 1
ATOM 1422 O O . LYS A 1 176 ? -54.754 -23.041 99.762 1.00 88.62 176 LYS A O 1
ATOM 1427 N N . ALA A 1 177 ? -53.603 -21.133 99.478 1.00 86.00 177 ALA A N 1
ATOM 1428 C CA . ALA A 1 177 ? -53.691 -20.701 100.875 1.00 86.00 177 ALA A CA 1
ATOM 1429 C C . ALA A 1 177 ? -55.111 -20.237 101.258 1.00 86.00 177 ALA A C 1
ATOM 1431 O O . ALA A 1 177 ? -55.635 -20.676 102.286 1.00 86.00 177 ALA A O 1
ATOM 1432 N N . HIS A 1 178 ? -55.768 -19.436 100.412 1.00 82.31 178 HIS A N 1
ATOM 1433 C CA . HIS A 1 178 ? -57.151 -18.990 100.624 1.00 82.31 178 HIS A CA 1
ATOM 1434 C C . HIS A 1 178 ? -58.133 -20.170 100.600 1.00 82.31 178 HIS A C 1
ATOM 1436 O O . HIS A 1 178 ? -58.965 -20.288 101.498 1.00 82.31 178 HIS A O 1
ATOM 1442 N N . LEU A 1 179 ? -57.990 -21.114 99.662 1.00 84.12 179 LEU A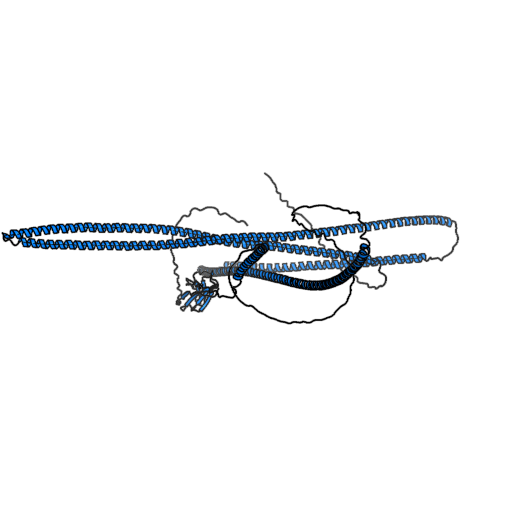 N 1
ATOM 1443 C CA . LEU A 1 179 ? -58.768 -22.361 99.643 1.00 84.12 179 LEU A CA 1
ATOM 1444 C C . LEU A 1 179 ? -58.589 -23.173 100.932 1.00 84.12 179 LEU A C 1
ATOM 1446 O O . LEU A 1 179 ? -59.569 -23.696 101.472 1.00 84.12 179 LEU A O 1
ATOM 1450 N N . LYS A 1 180 ? -57.363 -23.246 101.468 1.00 84.94 180 LYS A N 1
ATOM 1451 C CA . LYS A 1 180 ? -57.083 -23.927 102.740 1.00 84.94 180 LYS A CA 1
ATOM 1452 C C . LYS A 1 180 ? -57.759 -23.222 103.924 1.00 84.94 180 LYS A C 1
ATOM 1454 O O . LYS A 1 180 ? -58.389 -23.898 104.733 1.00 84.94 180 LYS A O 1
ATOM 1459 N N . GLN A 1 181 ? -57.724 -21.888 103.993 1.00 79.94 181 GLN A N 1
ATOM 1460 C CA . GLN A 1 181 ? -58.460 -21.124 105.013 1.00 79.94 181 GLN A CA 1
ATOM 1461 C C . GLN A 1 181 ? -59.985 -21.281 104.882 1.00 79.94 181 GLN A C 1
ATOM 1463 O O . GLN A 1 181 ? -60.647 -21.569 105.875 1.00 79.94 181 GLN A O 1
ATOM 1468 N N . ILE A 1 182 ? -60.549 -21.186 103.671 1.00 78.50 182 ILE A N 1
ATOM 1469 C CA . ILE A 1 182 ? -61.984 -21.413 103.407 1.00 78.50 182 ILE A CA 1
ATOM 1470 C C . ILE A 1 182 ? -62.404 -22.829 103.839 1.00 78.50 182 ILE A C 1
ATOM 1472 O O . ILE A 1 182 ? -63.504 -23.020 104.363 1.00 78.50 182 ILE A O 1
ATOM 1476 N N . THR A 1 183 ? -61.534 -23.824 103.652 1.00 78.81 183 THR A N 1
ATOM 1477 C CA . THR A 1 183 ? -61.783 -25.216 104.062 1.00 78.81 183 THR A CA 1
ATOM 1478 C C . THR A 1 183 ? -61.711 -25.384 105.583 1.00 78.81 183 THR A C 1
ATOM 1480 O O . THR A 1 183 ? -62.599 -26.008 106.163 1.00 78.81 183 THR A O 1
ATOM 1483 N N . ASN A 1 184 ? -60.733 -24.765 106.251 1.00 76.44 184 ASN A N 1
ATOM 1484 C CA . ASN A 1 184 ? -60.642 -24.757 107.715 1.00 76.44 184 ASN A CA 1
ATOM 1485 C C . ASN A 1 184 ? -61.853 -24.053 108.358 1.00 76.44 184 ASN A C 1
ATOM 1487 O O . ASN A 1 184 ? -62.484 -24.614 109.249 1.00 76.44 184 ASN A O 1
ATOM 1491 N N . LEU A 1 185 ? -62.261 -22.886 107.846 1.00 69.31 185 LEU A N 1
ATOM 1492 C CA . LEU A 1 185 ? -63.448 -22.165 108.327 1.00 69.31 185 LEU A CA 1
ATOM 1493 C C . LEU A 1 185 ? -64.756 -22.937 108.070 1.00 69.31 185 LEU A C 1
ATOM 1495 O O . LEU A 1 185 ? -65.704 -22.820 108.845 1.00 69.31 185 LEU A O 1
ATOM 1499 N N . LYS A 1 186 ? -64.827 -23.767 107.016 1.00 66.06 186 LYS A N 1
ATOM 1500 C CA . LYS A 1 186 ? -65.938 -24.721 106.825 1.00 66.06 186 LYS A CA 1
ATOM 1501 C C . LYS A 1 186 ? -65.959 -25.823 107.893 1.00 66.06 186 LYS A C 1
ATOM 1503 O O . LYS A 1 186 ? -67.048 -26.247 108.268 1.00 66.06 186 LYS A O 1
ATOM 1508 N N . LEU A 1 187 ? -64.800 -26.271 108.381 1.00 62.12 187 LEU A N 1
ATOM 1509 C CA . LEU A 1 187 ? -64.686 -27.262 109.459 1.00 62.12 187 LEU A CA 1
ATOM 1510 C C . LEU A 1 187 ? -65.037 -26.663 110.832 1.00 62.12 187 LEU A C 1
ATOM 1512 O O . LEU A 1 187 ? -65.829 -27.250 111.571 1.00 62.12 187 LEU A O 1
ATOM 1516 N N . GLU A 1 188 ? -64.523 -25.477 111.167 1.00 57.28 188 GLU A N 1
ATOM 1517 C CA . GLU A 1 188 ? -64.787 -24.818 112.461 1.00 57.28 188 GLU A CA 1
ATOM 1518 C C . GLU A 1 188 ? -66.236 -24.325 112.612 1.00 57.28 188 GLU A C 1
ATOM 1520 O O . GLU A 1 188 ? -66.787 -24.325 113.716 1.00 57.28 188 GLU A O 1
ATOM 1525 N N . ARG A 1 189 ? -66.920 -24.036 111.495 1.00 52.78 189 ARG A N 1
ATOM 1526 C CA . ARG A 1 189 ? -68.368 -23.755 111.456 1.00 52.78 189 ARG A CA 1
ATOM 1527 C C . ARG A 1 189 ? -69.272 -24.885 111.948 1.00 52.78 189 ARG A C 1
ATOM 1529 O O . ARG A 1 189 ? -70.469 -24.669 112.100 1.00 52.78 189 ARG A O 1
ATOM 1536 N N . SER A 1 190 ? -68.719 -26.053 112.265 1.00 49.38 190 SER A N 1
ATOM 1537 C CA . SER A 1 190 ? -69.419 -27.081 113.041 1.00 49.38 190 SER A CA 1
ATOM 1538 C C . SER A 1 190 ? -69.694 -26.686 114.504 1.00 49.38 190 SER A C 1
ATOM 1540 O O . SER A 1 190 ? -70.432 -27.410 115.174 1.00 49.38 190 SER A O 1
ATOM 1542 N N . LYS A 1 191 ? -69.121 -25.581 115.024 1.00 50.31 191 LYS A N 1
ATOM 1543 C CA . LYS A 1 191 ? -69.218 -25.214 116.454 1.00 50.31 191 LYS A CA 1
ATOM 1544 C C . LYS A 1 191 ? -69.556 -23.758 116.804 1.00 50.31 191 LYS A C 1
ATOM 1546 O O . LYS A 1 191 ? -69.892 -23.529 117.959 1.00 50.31 191 LYS A O 1
ATOM 1551 N N . ASN A 1 192 ? -69.497 -22.788 115.886 1.00 48.19 192 ASN A N 1
ATOM 1552 C CA . ASN A 1 192 ? -69.953 -21.412 116.161 1.00 48.19 192 ASN A CA 1
ATOM 1553 C C . ASN A 1 192 ? -70.405 -20.663 114.895 1.00 48.19 192 ASN A C 1
ATOM 1555 O O . ASN A 1 192 ? -69.996 -20.989 113.780 1.00 48.19 192 ASN A O 1
ATOM 1559 N N . SER A 1 193 ? -71.280 -19.667 115.071 1.00 43.88 193 SER A N 1
ATOM 1560 C CA . SER A 1 193 ? -72.142 -19.134 114.007 1.00 43.88 193 SER A CA 1
ATOM 1561 C C . SER A 1 193 ? -71.774 -17.735 113.495 1.00 43.88 193 SER A C 1
ATOM 1563 O O . SER A 1 193 ? -72.660 -16.888 113.373 1.00 43.88 193 SER A O 1
ATOM 1565 N N . ASP A 1 194 ? -70.507 -17.474 113.153 1.00 49.62 194 ASP A N 1
ATOM 1566 C CA . ASP A 1 194 ? -70.163 -16.224 112.459 1.00 49.62 194 ASP A CA 1
ATOM 1567 C C . ASP A 1 194 ? -70.206 -16.384 110.932 1.00 49.62 194 ASP A C 1
ATOM 1569 O O . ASP A 1 194 ? -69.578 -17.270 110.332 1.00 49.62 194 ASP A O 1
ATOM 1573 N N . LYS A 1 195 ? -71.010 -15.539 110.279 1.00 59.22 195 LYS A N 1
ATOM 1574 C CA . LYS A 1 195 ? -71.266 -15.615 108.835 1.00 59.22 195 LYS A CA 1
ATOM 1575 C C . LYS A 1 195 ? -70.283 -14.760 108.028 1.00 59.22 195 LYS A C 1
ATOM 1577 O O . LYS A 1 195 ? -69.909 -15.154 106.922 1.00 59.22 195 LYS A O 1
ATOM 1582 N N . THR A 1 196 ? -69.835 -13.649 108.610 1.00 64.44 196 THR A N 1
ATOM 1583 C CA . THR A 1 196 ? -69.279 -12.489 107.897 1.00 64.44 196 THR A CA 1
ATOM 1584 C C . THR A 1 196 ? -67.872 -12.699 107.331 1.00 64.44 196 THR A C 1
ATOM 1586 O O . THR A 1 196 ? -67.624 -12.347 106.175 1.00 64.44 196 THR A O 1
ATOM 1589 N N . GLU A 1 197 ? -66.956 -13.317 108.083 1.00 63.44 197 GLU A N 1
ATOM 1590 C CA . GLU A 1 197 ? -65.568 -13.526 107.636 1.00 63.44 197 GLU A CA 1
ATOM 1591 C C . GLU A 1 197 ? -65.470 -14.374 106.365 1.00 63.44 197 GLU A C 1
ATOM 1593 O O . GLU A 1 197 ? -64.735 -14.039 105.439 1.00 63.44 197 GLU A O 1
ATOM 1598 N N . SER A 1 198 ? -66.256 -15.448 106.274 1.00 69.19 198 SER A N 1
ATOM 1599 C CA . SER A 1 198 ? -66.239 -16.326 105.099 1.00 69.19 198 SER A CA 1
ATOM 1600 C C . SER A 1 198 ? -66.681 -15.629 103.820 1.00 69.19 198 SER A C 1
ATOM 1602 O O . SER A 1 198 ? -66.264 -16.066 102.751 1.00 69.19 198 SER A O 1
ATOM 1604 N N . ASP A 1 199 ? -67.546 -14.619 103.900 1.00 71.94 199 ASP A N 1
ATOM 1605 C CA . ASP A 1 199 ? -68.038 -13.925 102.710 1.00 71.94 199 ASP A CA 1
ATOM 1606 C C . ASP A 1 199 ? -67.028 -12.855 102.256 1.00 71.94 199 ASP A C 1
ATOM 1608 O O . ASP A 1 199 ? -66.780 -12.735 101.055 1.00 71.94 199 ASP A O 1
ATOM 1612 N N . LYS A 1 200 ? -66.297 -12.224 103.192 1.00 78.56 200 LYS A N 1
ATOM 1613 C CA . LYS A 1 200 ? -65.066 -11.468 102.874 1.00 78.56 200 LYS A CA 1
ATOM 1614 C C . LYS A 1 200 ? -64.008 -12.361 102.212 1.00 78.56 200 LYS A C 1
ATOM 1616 O O . LYS A 1 200 ? -63.438 -11.985 101.191 1.00 78.56 200 LYS A O 1
ATOM 1621 N N . LEU A 1 201 ? -63.775 -13.560 102.753 1.00 76.88 201 LEU A N 1
ATOM 1622 C CA . LEU A 1 201 ? -62.744 -14.471 102.248 1.00 76.88 201 LEU A CA 1
ATOM 1623 C C . LEU A 1 201 ? -63.092 -15.055 100.865 1.00 76.88 201 LEU A C 1
ATOM 1625 O O . LEU A 1 201 ? -62.199 -15.224 100.037 1.00 76.88 201 LEU A O 1
ATOM 1629 N N . LYS A 1 202 ? -64.384 -15.280 100.571 1.00 79.50 202 LYS A N 1
ATOM 1630 C CA . LYS A 1 202 ? -64.870 -15.563 99.205 1.00 79.50 202 LYS A CA 1
ATOM 1631 C C . LYS A 1 202 ? -64.647 -14.383 98.259 1.00 79.50 202 LYS A C 1
ATOM 1633 O O . LYS A 1 202 ? -64.209 -14.607 97.139 1.00 79.50 202 LYS A O 1
ATOM 1638 N N . SER A 1 203 ? -64.939 -13.153 98.692 1.00 80.25 203 SER A N 1
ATOM 1639 C CA . SER A 1 203 ? -64.730 -11.955 97.864 1.00 80.25 203 SER A CA 1
ATOM 1640 C C . SER A 1 203 ? -63.261 -11.822 97.461 1.00 80.25 203 SER A C 1
ATOM 1642 O O . SER A 1 203 ? -62.956 -11.707 96.279 1.00 80.25 203 SER A O 1
ATOM 1644 N N . SER A 1 204 ? -62.349 -11.963 98.428 1.00 84.81 204 SER A N 1
ATOM 1645 C CA . SER A 1 204 ? -60.903 -11.954 98.184 1.00 84.81 204 SER A CA 1
ATOM 1646 C C . SER A 1 204 ? -60.436 -13.119 97.295 1.00 84.81 204 SER A C 1
ATOM 1648 O O . SER A 1 204 ? -59.533 -12.940 96.484 1.00 84.81 204 SER A O 1
ATOM 1650 N N . TYR A 1 205 ? -61.070 -14.295 97.382 1.00 83.88 205 TYR A N 1
ATOM 1651 C CA . TYR A 1 205 ? -60.802 -15.415 96.473 1.00 83.88 205 TYR A CA 1
ATOM 1652 C C . TYR A 1 205 ? -61.220 -15.115 95.020 1.00 83.88 205 TYR A C 1
ATOM 1654 O O . TYR A 1 205 ? -60.451 -15.379 94.099 1.00 83.88 205 TYR A O 1
ATOM 1662 N N . VAL A 1 206 ? -62.397 -14.514 94.803 1.00 86.88 206 VAL A N 1
ATOM 1663 C CA . VAL A 1 206 ? -62.857 -14.090 93.463 1.00 86.88 206 VAL A CA 1
ATOM 1664 C C . VAL A 1 206 ? -61.960 -12.989 92.889 1.00 86.88 206 VAL A C 1
ATOM 1666 O O . VAL A 1 206 ? -61.614 -13.022 91.710 1.00 86.88 206 VAL A O 1
ATOM 1669 N N . GLU A 1 207 ? -61.537 -12.039 93.721 1.00 84.19 207 GLU A N 1
ATOM 1670 C CA . GLU A 1 207 ? -60.625 -10.961 93.331 1.00 84.19 207 GLU A CA 1
ATOM 1671 C C . GLU A 1 207 ? -59.241 -11.497 92.924 1.00 84.19 207 GLU A C 1
ATOM 1673 O O . GLU A 1 207 ? -58.695 -11.090 91.898 1.00 84.19 207 GLU A O 1
ATOM 1678 N N . LEU A 1 208 ? -58.732 -12.508 93.636 1.00 88.69 208 LEU A N 1
ATOM 1679 C CA . LEU A 1 208 ? -57.506 -13.220 93.273 1.00 88.69 208 LEU A CA 1
ATOM 1680 C C . LEU A 1 208 ? -57.650 -14.028 91.966 1.00 88.69 208 LEU A C 1
ATOM 1682 O O . LEU A 1 208 ? -56.712 -14.077 91.172 1.00 88.69 208 LEU A O 1
ATOM 1686 N N . GLN A 1 209 ? -58.817 -14.628 91.697 1.00 87.44 209 GLN A N 1
ATOM 1687 C CA . GLN A 1 209 ? -59.086 -15.284 90.408 1.00 87.44 209 GLN A CA 1
ATOM 1688 C C . GLN A 1 209 ? -59.146 -14.284 89.242 1.00 87.44 209 GLN A C 1
ATOM 1690 O O . GLN A 1 209 ? -58.650 -14.580 88.152 1.00 87.44 209 GLN A O 1
ATOM 1695 N N . LEU A 1 210 ? -59.686 -13.082 89.469 1.00 90.00 210 LEU A N 1
ATOM 1696 C CA . LEU A 1 210 ? -59.638 -11.989 88.494 1.00 90.00 210 LEU A CA 1
ATOM 1697 C C . LEU A 1 210 ? -58.198 -11.513 88.246 1.00 90.00 210 LEU A C 1
ATOM 1699 O O . LEU A 1 210 ? -57.835 -11.263 87.097 1.00 90.00 210 LEU A O 1
ATOM 1703 N N . GLU A 1 211 ? -57.357 -11.434 89.281 1.00 89.50 211 GLU A N 1
ATOM 1704 C CA . GLU A 1 211 ? -55.934 -11.093 89.137 1.00 89.50 211 GLU A CA 1
ATOM 1705 C C . GLU A 1 211 ? -55.132 -12.195 88.412 1.00 89.50 211 GLU A C 1
ATOM 1707 O O . GLU A 1 211 ? -54.281 -11.889 87.571 1.00 89.50 211 GLU A O 1
ATOM 1712 N N . LEU A 1 212 ? -55.461 -13.475 88.635 1.00 87.94 212 LEU A N 1
ATOM 1713 C CA . LEU A 1 212 ? -54.936 -14.606 87.855 1.00 87.94 212 LEU A CA 1
ATOM 1714 C C . LEU A 1 212 ? -55.332 -14.538 86.376 1.00 87.94 212 LEU A C 1
ATOM 1716 O O . LEU A 1 212 ? -54.483 -14.790 85.520 1.00 87.94 212 LEU A O 1
ATOM 1720 N N . SER A 1 213 ? -56.585 -14.184 86.059 1.00 91.19 213 SER A N 1
ATOM 1721 C CA . SER A 1 213 ? -57.004 -13.973 84.665 1.00 91.19 213 SER A CA 1
ATOM 1722 C C . SER A 1 213 ? -56.220 -12.824 84.044 1.00 91.19 213 SER A C 1
ATOM 1724 O O . SER A 1 213 ? -55.514 -13.045 83.066 1.00 91.19 213 SER A O 1
ATOM 1726 N N . ARG A 1 214 ? -56.228 -11.640 84.678 1.00 92.56 214 ARG A N 1
ATOM 1727 C CA . ARG A 1 214 ? -55.485 -10.461 84.203 1.00 92.56 214 ARG A CA 1
ATOM 1728 C C . ARG A 1 214 ? -54.012 -10.769 83.952 1.00 92.56 214 ARG A C 1
ATOM 1730 O O . ARG A 1 214 ? -53.493 -10.361 82.927 1.00 92.56 214 ARG A O 1
ATOM 1737 N N . THR A 1 215 ? -53.358 -11.538 84.821 1.00 90.00 215 THR A N 1
ATOM 1738 C CA . THR A 1 215 ? -51.944 -11.910 84.638 1.00 90.00 215 THR A CA 1
ATOM 1739 C C . THR A 1 215 ? -51.727 -12.850 83.442 1.00 90.00 215 THR A C 1
ATOM 1741 O O . THR A 1 215 ? -50.727 -12.729 82.738 1.00 90.00 215 THR A O 1
ATOM 1744 N N . ARG A 1 216 ? -52.668 -13.761 83.156 1.00 91.06 216 ARG A N 1
ATOM 1745 C CA . ARG A 1 216 ? -52.643 -14.599 81.938 1.00 91.06 216 ARG A CA 1
ATOM 1746 C C . ARG A 1 216 ? -52.988 -13.807 80.674 1.00 91.06 216 ARG A C 1
ATOM 1748 O O . ARG A 1 216 ? -52.491 -14.123 79.598 1.00 91.06 216 ARG A O 1
ATOM 1755 N N . ASP A 1 217 ? -53.814 -12.776 80.795 1.00 92.62 217 ASP A N 1
ATOM 1756 C CA . ASP A 1 217 ? -54.175 -11.880 79.694 1.00 92.62 217 ASP A CA 1
ATOM 1757 C C . ASP A 1 217 ? -53.023 -10.905 79.371 1.00 92.62 217 ASP A C 1
ATOM 1759 O O . ASP A 1 217 ? -52.691 -10.711 78.203 1.00 92.62 217 ASP A O 1
ATOM 1763 N N . GLU A 1 218 ? -52.333 -10.388 80.396 1.00 92.25 218 GLU A N 1
ATOM 1764 C CA . GLU A 1 218 ? -51.049 -9.675 80.295 1.00 92.25 218 GLU A CA 1
ATOM 1765 C C . GLU A 1 218 ? -49.980 -10.539 79.608 1.00 92.25 218 GLU A C 1
ATOM 1767 O O . GLU A 1 218 ? -49.276 -10.043 78.729 1.00 92.25 218 GLU A O 1
ATOM 1772 N N . MET A 1 219 ? -49.881 -11.824 79.973 1.00 90.12 219 MET A N 1
ATOM 1773 C CA . MET A 1 219 ? -48.940 -12.780 79.374 1.00 90.12 219 MET A CA 1
ATOM 1774 C C . MET A 1 219 ? -49.203 -12.957 77.878 1.00 90.12 219 MET A C 1
ATOM 1776 O O . MET A 1 219 ? -48.322 -12.649 77.079 1.00 90.12 219 MET A O 1
ATOM 1780 N N . ARG A 1 220 ? -50.436 -13.309 77.490 1.00 92.44 220 ARG A N 1
ATOM 1781 C CA . ARG A 1 220 ? -50.814 -13.463 76.074 1.00 92.44 220 ARG A CA 1
ATOM 1782 C C . ARG A 1 220 ? -50.630 -12.177 75.265 1.00 92.44 220 ARG A C 1
ATOM 1784 O O . ARG A 1 220 ? -50.182 -12.230 74.124 1.00 92.44 220 ARG A O 1
ATOM 1791 N N . LYS A 1 221 ? -50.934 -11.011 75.849 1.00 94.69 221 LYS A N 1
ATOM 1792 C CA . LYS A 1 221 ? -50.718 -9.711 75.191 1.00 94.69 221 LYS A CA 1
ATOM 1793 C C . LYS A 1 221 ? -49.231 -9.417 74.977 1.00 94.69 221 LYS A C 1
ATOM 1795 O O . LYS A 1 221 ? -48.865 -8.918 73.919 1.00 94.69 221 LYS A O 1
ATOM 1800 N N . ARG A 1 222 ? -48.375 -9.739 75.949 1.00 91.69 222 ARG A N 1
ATOM 1801 C CA . ARG A 1 222 ? -46.919 -9.578 75.827 1.00 91.69 222 ARG A CA 1
ATOM 1802 C C . ARG A 1 222 ? -46.309 -10.567 74.831 1.00 91.69 222 ARG A C 1
ATOM 1804 O O . ARG A 1 222 ? -45.435 -10.175 74.071 1.00 91.69 222 ARG A O 1
ATOM 1811 N N . GLU A 1 223 ? -46.768 -11.818 74.806 1.00 91.81 223 GLU A N 1
ATOM 1812 C CA . GLU A 1 223 ? -46.364 -12.814 73.800 1.00 91.81 223 GLU A CA 1
ATOM 1813 C C . GLU A 1 223 ? -46.701 -12.342 72.376 1.00 91.81 223 GLU A C 1
ATOM 1815 O O . GLU A 1 223 ? -45.858 -12.427 71.485 1.00 91.81 223 GLU A O 1
ATOM 1820 N N . GLU A 1 224 ? -47.892 -11.769 72.179 1.00 93.75 224 GLU A N 1
ATOM 1821 C CA . GLU A 1 224 ? -48.301 -11.147 70.914 1.00 93.75 224 GLU A CA 1
ATOM 1822 C C . GLU A 1 224 ? -47.432 -9.925 70.557 1.00 93.75 224 GLU A C 1
ATOM 1824 O O . GLU A 1 224 ? -46.950 -9.819 69.432 1.00 93.75 224 GLU A O 1
ATOM 1829 N N . GLU A 1 225 ? -47.149 -9.035 71.516 1.00 94.00 225 GLU A N 1
ATOM 1830 C CA . GLU A 1 225 ? -46.239 -7.895 71.317 1.00 94.00 225 GLU A CA 1
ATOM 1831 C C . GLU A 1 225 ? -44.822 -8.337 70.908 1.00 94.00 225 GLU A C 1
ATOM 1833 O O . GLU A 1 225 ? -44.217 -7.712 70.034 1.00 94.00 225 GLU A O 1
ATOM 1838 N N . PHE A 1 226 ? -44.290 -9.416 71.493 1.00 94.75 226 PHE A N 1
ATOM 1839 C CA . PHE A 1 226 ? -42.995 -9.978 71.091 1.00 94.75 226 PHE A CA 1
ATOM 1840 C C . PHE A 1 226 ? -43.044 -10.649 69.714 1.00 94.75 226 PHE A C 1
ATOM 1842 O O . PHE A 1 226 ? -42.097 -10.483 68.945 1.00 94.75 226 PHE A O 1
ATOM 1849 N N . ARG A 1 227 ? -44.142 -11.338 69.364 1.00 94.94 227 ARG A N 1
ATOM 1850 C CA . ARG A 1 227 ? -44.339 -11.896 68.016 1.00 94.94 227 ARG A CA 1
ATOM 1851 C C . ARG A 1 227 ? -44.316 -10.797 66.954 1.00 94.94 227 ARG A C 1
ATOM 1853 O O . ARG A 1 227 ? -43.531 -10.889 66.017 1.00 94.94 227 ARG A O 1
ATOM 1860 N N . ILE A 1 228 ? -45.108 -9.739 67.144 1.00 95.50 228 ILE A N 1
ATOM 1861 C CA . ILE A 1 228 ? -45.183 -8.609 66.207 1.00 95.50 228 ILE A CA 1
ATOM 1862 C C . ILE A 1 228 ? -43.803 -7.960 66.027 1.00 95.50 228 ILE A C 1
ATOM 1864 O O . ILE A 1 228 ? -43.371 -7.774 64.894 1.00 95.50 228 ILE A O 1
ATOM 1868 N N . ARG A 1 229 ? -43.057 -7.698 67.113 1.00 95.56 229 ARG A N 1
ATOM 1869 C CA . ARG A 1 229 ? -41.685 -7.159 67.017 1.00 95.56 229 ARG A CA 1
ATOM 1870 C C . ARG A 1 229 ? -40.729 -8.078 66.258 1.00 95.56 229 ARG A C 1
ATOM 1872 O O . ARG A 1 229 ? -39.905 -7.584 65.493 1.00 95.56 229 ARG A O 1
ATOM 1879 N N . LEU A 1 230 ? -40.812 -9.390 66.480 1.00 94.00 230 LEU A N 1
ATOM 1880 C CA . LEU A 1 230 ? -39.952 -10.363 65.808 1.00 94.00 230 LEU A CA 1
ATOM 1881 C C . LEU A 1 230 ? -40.244 -10.414 64.301 1.00 94.00 230 LEU A C 1
ATOM 1883 O O . LEU A 1 230 ? -39.313 -10.448 63.500 1.00 94.00 230 LEU A O 1
ATOM 1887 N N . ASP A 1 231 ? -41.519 -10.373 63.914 1.00 94.12 231 ASP A N 1
ATOM 1888 C CA . ASP A 1 231 ? -41.930 -10.386 62.508 1.00 94.12 231 ASP A CA 1
ATOM 1889 C C . ASP A 1 231 ? -41.680 -9.031 61.813 1.00 94.12 231 ASP A C 1
ATOM 1891 O O . ASP A 1 231 ? -41.263 -9.009 60.655 1.00 94.12 231 ASP A O 1
ATOM 1895 N N . GLU A 1 232 ? -41.784 -7.901 62.524 1.00 94.69 232 GLU A N 1
ATOM 1896 C CA . GLU A 1 232 ? -41.300 -6.597 62.044 1.00 94.69 232 GLU A CA 1
ATOM 1897 C C . GLU A 1 232 ? -39.781 -6.580 61.807 1.00 94.69 232 GLU A C 1
ATOM 1899 O O . GLU A 1 232 ? -39.327 -6.051 60.791 1.00 94.69 232 GLU A O 1
ATOM 1904 N N . ALA A 1 233 ? -38.985 -7.127 62.735 1.00 93.88 233 ALA A N 1
ATOM 1905 C CA . ALA A 1 233 ? -37.528 -7.195 62.604 1.00 93.88 233 ALA A CA 1
ATOM 1906 C C . ALA A 1 233 ? -37.119 -8.075 61.410 1.00 93.88 233 ALA A C 1
ATOM 1908 O O . ALA A 1 233 ? -36.318 -7.653 60.575 1.00 93.88 233 ALA A O 1
ATOM 1909 N N . ARG A 1 234 ? -37.761 -9.242 61.259 1.00 94.81 234 ARG A N 1
ATOM 1910 C CA . ARG A 1 234 ? -37.612 -10.117 60.084 1.00 94.81 234 ARG A CA 1
ATOM 1911 C C . ARG A 1 234 ? -37.985 -9.406 58.786 1.00 94.81 234 ARG A C 1
ATOM 1913 O O . ARG A 1 234 ? -37.238 -9.495 57.818 1.00 94.81 234 ARG A O 1
ATOM 1920 N N . SER A 1 235 ? -39.105 -8.682 58.756 1.00 96.25 235 SER A N 1
ATOM 1921 C CA . SER A 1 235 ? -39.535 -7.956 57.555 1.00 96.25 235 SER A CA 1
ATOM 1922 C C . SER A 1 235 ? -38.554 -6.848 57.163 1.00 96.25 235 SER A C 1
ATOM 1924 O O . SER A 1 235 ? -38.358 -6.620 55.972 1.00 96.25 235 SER A O 1
ATOM 1926 N N . LYS A 1 236 ? -37.924 -6.175 58.137 1.00 95.44 236 LYS A N 1
ATOM 1927 C CA . LYS A 1 236 ? -36.867 -5.180 57.887 1.00 95.44 236 LYS A CA 1
ATOM 1928 C C . LYS A 1 236 ? -35.593 -5.842 57.353 1.00 95.44 236 LYS A C 1
ATOM 1930 O O . LYS A 1 236 ? -35.026 -5.338 56.390 1.00 95.44 236 LYS A O 1
ATOM 1935 N N . HIS A 1 237 ? -35.190 -6.987 57.912 1.00 93.94 237 HIS A N 1
ATOM 1936 C CA . HIS A 1 237 ? -34.055 -7.763 57.398 1.00 93.94 237 HIS A CA 1
ATOM 1937 C C . HIS A 1 237 ? -34.268 -8.215 55.953 1.00 93.94 237 HIS A C 1
ATOM 1939 O O . HIS A 1 237 ? -33.417 -7.952 55.117 1.00 93.94 237 HIS A O 1
ATOM 1945 N N . VAL A 1 238 ? -35.408 -8.842 55.644 1.00 95.00 238 VAL A N 1
ATOM 1946 C CA . VAL A 1 238 ? -35.706 -9.352 54.293 1.00 95.00 238 VAL A CA 1
ATOM 1947 C C . VAL A 1 238 ? -35.708 -8.232 53.244 1.00 95.00 238 VAL A C 1
ATOM 1949 O O . VAL A 1 238 ? -35.295 -8.465 52.114 1.00 95.00 238 VAL A O 1
ATOM 1952 N N . LEU A 1 239 ? -36.123 -7.012 53.606 1.00 95.56 239 LEU A N 1
ATOM 1953 C CA . LEU A 1 239 ? -36.059 -5.854 52.706 1.00 95.56 239 LEU A CA 1
ATOM 1954 C C . LEU A 1 239 ? -34.620 -5.378 52.449 1.00 95.56 239 LEU A C 1
ATOM 1956 O O . LEU A 1 239 ? -34.277 -5.112 51.299 1.00 95.56 239 LEU A O 1
ATOM 1960 N N . GLU A 1 240 ? -33.774 -5.294 53.479 1.00 95.00 240 GLU A N 1
ATOM 1961 C CA . GLU A 1 240 ? -32.371 -4.877 53.312 1.00 95.00 240 GLU A CA 1
ATOM 1962 C C . GLU A 1 240 ? -31.524 -5.963 52.627 1.00 95.00 240 GLU A C 1
ATOM 1964 O O . GLU A 1 240 ? -30.711 -5.664 51.757 1.00 95.00 240 GLU A O 1
ATOM 1969 N N . GLU A 1 241 ? -31.773 -7.234 52.944 1.00 94.31 241 GLU A N 1
ATOM 1970 C CA . GLU A 1 241 ? -31.171 -8.392 52.278 1.00 94.31 241 GLU A CA 1
ATOM 1971 C C . GLU A 1 241 ? -31.545 -8.427 50.788 1.00 94.31 241 GLU A C 1
ATOM 1973 O O . GLU A 1 241 ? -30.664 -8.555 49.942 1.00 94.31 241 GLU A O 1
ATOM 1978 N N . ALA A 1 242 ? -32.819 -8.203 50.438 1.00 95.75 242 ALA A N 1
ATOM 1979 C CA . ALA A 1 242 ? -33.243 -8.084 49.042 1.00 95.75 242 ALA A CA 1
ATOM 1980 C C . ALA A 1 242 ? -32.601 -6.880 48.322 1.00 95.75 242 ALA A C 1
ATOM 1982 O O . ALA A 1 242 ? -32.238 -6.995 47.149 1.00 95.75 242 ALA A O 1
ATOM 1983 N N . ARG A 1 243 ? -32.416 -5.744 49.015 1.00 97.56 243 ARG A N 1
ATOM 1984 C CA . ARG A 1 243 ? -31.725 -4.561 48.471 1.00 97.56 243 ARG A CA 1
ATOM 1985 C C . ARG A 1 243 ? -30.264 -4.879 48.135 1.00 97.56 243 ARG A C 1
ATOM 1987 O O . ARG A 1 243 ? -29.834 -4.632 47.011 1.00 97.56 243 ARG A O 1
ATOM 1994 N N . LEU A 1 244 ? -29.530 -5.461 49.085 1.00 95.56 244 LEU A N 1
ATOM 1995 C CA . LEU A 1 244 ? -28.117 -5.823 48.930 1.00 95.56 244 LEU A CA 1
ATOM 1996 C C . LEU A 1 244 ? -27.909 -6.923 47.878 1.00 95.56 244 LEU A C 1
ATOM 1998 O O . LEU A 1 244 ? -26.983 -6.829 47.075 1.00 95.56 244 LEU A O 1
ATOM 2002 N N . VAL A 1 245 ? -28.791 -7.928 47.822 1.00 96.06 245 VAL A N 1
ATOM 2003 C CA . VAL A 1 245 ? -28.755 -8.975 46.785 1.00 96.06 245 VAL A CA 1
ATOM 2004 C C . VAL A 1 245 ? -28.975 -8.385 45.388 1.00 96.06 245 VAL A C 1
ATOM 2006 O O . VAL A 1 245 ? -28.246 -8.749 44.467 1.00 96.06 245 VAL A O 1
ATOM 2009 N N . SER A 1 246 ? -29.905 -7.438 45.226 1.00 96.56 246 SER A N 1
ATOM 2010 C CA . SER A 1 246 ? -30.137 -6.769 43.937 1.00 96.56 246 SER A CA 1
ATOM 2011 C C . SER A 1 246 ? -28.964 -5.866 43.518 1.00 96.56 246 SER A C 1
ATOM 2013 O O . SER A 1 246 ? -28.579 -5.871 42.348 1.00 96.56 246 SER A O 1
ATOM 2015 N N . GLU A 1 247 ? -28.337 -5.147 44.458 1.00 97.06 247 GLU A N 1
ATOM 2016 C CA . GLU A 1 247 ? -27.116 -4.360 44.199 1.00 97.06 247 GLU A CA 1
ATOM 2017 C C . GLU A 1 247 ? -25.946 -5.273 43.770 1.00 97.06 247 GLU A C 1
ATOM 2019 O O . GLU A 1 247 ? -25.276 -5.003 42.770 1.00 97.06 247 GLU A O 1
ATOM 2024 N N . LEU A 1 248 ? -25.762 -6.410 44.454 1.00 95.12 248 LEU A N 1
ATOM 2025 C CA . LEU A 1 248 ? -24.771 -7.436 44.106 1.00 95.12 248 LEU A CA 1
ATOM 2026 C C . LEU A 1 248 ? -25.020 -8.082 42.736 1.00 95.12 248 LEU A C 1
ATOM 2028 O O . LEU A 1 248 ? -24.062 -8.336 42.006 1.00 95.12 248 LEU A O 1
ATOM 2032 N N . GLU A 1 249 ? -26.273 -8.362 42.377 1.00 97.06 249 GLU A N 1
ATOM 2033 C CA . GLU A 1 249 ? -26.634 -8.935 41.075 1.00 97.06 249 GLU A CA 1
ATOM 2034 C C . GLU A 1 249 ? -26.349 -7.949 39.933 1.00 97.06 249 GLU A C 1
ATOM 2036 O O . GLU A 1 249 ? -25.680 -8.311 38.964 1.00 97.06 249 GLU A O 1
ATOM 2041 N N . MET A 1 250 ? -26.738 -6.676 40.082 1.00 96.88 250 MET A N 1
ATOM 2042 C CA . MET A 1 250 ? -26.415 -5.633 39.099 1.00 96.88 250 MET A CA 1
ATOM 2043 C C . MET A 1 250 ? -24.904 -5.469 38.892 1.00 96.88 250 MET A C 1
ATOM 2045 O O . MET A 1 250 ? -24.452 -5.371 37.750 1.00 96.88 250 MET A O 1
ATOM 2049 N N . LEU A 1 251 ? -24.110 -5.457 39.967 1.00 95.56 251 LEU A N 1
ATOM 2050 C CA . LEU A 1 251 ? -22.655 -5.318 39.854 1.00 95.56 251 LEU A CA 1
ATOM 2051 C C . LEU A 1 251 ? -21.987 -6.564 39.261 1.00 95.56 251 LEU A C 1
ATOM 2053 O O . LEU A 1 251 ? -21.064 -6.421 38.462 1.00 95.56 251 LEU A O 1
ATOM 2057 N N . ARG A 1 252 ? -22.465 -7.775 39.576 1.00 94.81 252 ARG A N 1
ATOM 2058 C CA . ARG A 1 252 ? -21.985 -9.015 38.937 1.00 94.81 252 ARG A CA 1
ATOM 2059 C C . ARG A 1 252 ? -22.271 -9.025 37.435 1.00 94.81 252 ARG A C 1
ATOM 2061 O O . ARG A 1 252 ? -21.381 -9.377 36.665 1.00 94.81 252 ARG A O 1
ATOM 2068 N N . ASN A 1 253 ? -23.451 -8.563 37.021 1.00 96.38 253 ASN A N 1
ATOM 2069 C CA . ASN A 1 253 ? -23.808 -8.446 35.606 1.00 96.38 253 ASN A CA 1
ATOM 2070 C C . ASN A 1 253 ? -22.934 -7.405 34.882 1.00 96.38 253 ASN A C 1
ATOM 2072 O O . ASN A 1 253 ? -22.445 -7.683 33.788 1.00 96.38 253 ASN A O 1
ATOM 2076 N N . LYS A 1 254 ? -22.642 -6.253 35.511 1.00 96.31 254 LYS A N 1
ATOM 2077 C CA . LYS A 1 254 ? -21.652 -5.293 34.982 1.00 96.31 254 LYS A CA 1
ATOM 2078 C C . LYS A 1 254 ? -20.263 -5.920 34.837 1.00 96.31 254 LYS A C 1
ATOM 2080 O O . LYS A 1 254 ? -19.649 -5.773 33.788 1.00 96.31 254 LYS A O 1
ATOM 2085 N N . ASN A 1 255 ? -19.799 -6.659 35.846 1.00 94.44 255 ASN A N 1
ATOM 2086 C CA . ASN A 1 255 ? -18.486 -7.312 35.830 1.00 94.44 255 ASN A CA 1
ATOM 2087 C C . ASN A 1 255 ? -18.371 -8.350 34.689 1.00 94.44 255 ASN A C 1
ATOM 2089 O O . ASN A 1 255 ? -17.330 -8.424 34.042 1.00 94.44 255 ASN A O 1
ATOM 2093 N N . SER A 1 256 ? -19.451 -9.097 34.402 1.00 95.94 256 SER A N 1
ATOM 2094 C CA . SER A 1 256 ? -19.536 -10.007 33.242 1.00 95.94 256 SER A CA 1
ATOM 2095 C C . SER A 1 256 ? -19.450 -9.249 31.916 1.00 95.94 256 SER A C 1
ATOM 2097 O O . SER A 1 256 ? -18.670 -9.621 31.047 1.00 95.94 256 SER A O 1
ATOM 2099 N N . ASN A 1 257 ? -20.177 -8.135 31.786 1.00 96.56 257 ASN A N 1
ATOM 2100 C CA . ASN A 1 257 ? -20.126 -7.289 30.593 1.00 96.56 257 ASN A CA 1
ATOM 2101 C C . ASN A 1 257 ? -18.721 -6.687 30.367 1.00 96.56 257 ASN A C 1
ATOM 2103 O O . ASN A 1 257 ? -18.255 -6.627 29.231 1.00 96.56 257 ASN A O 1
ATOM 2107 N N . CYS A 1 258 ? -18.007 -6.295 31.430 1.00 95.06 258 CYS A N 1
ATOM 2108 C CA . CYS A 1 258 ? -16.597 -5.898 31.336 1.00 95.06 258 CYS A CA 1
ATOM 2109 C C . CYS A 1 258 ? -15.716 -7.050 30.823 1.00 95.06 258 CYS A C 1
ATOM 2111 O O . CYS A 1 258 ? -14.894 -6.824 29.939 1.00 95.06 258 CYS A O 1
ATOM 2113 N N . ASP A 1 259 ? -15.906 -8.281 31.315 1.00 96.00 259 ASP A N 1
ATOM 2114 C CA . ASP A 1 259 ? -15.192 -9.462 30.807 1.00 96.00 259 ASP A CA 1
ATOM 2115 C C . ASP A 1 259 ? -15.502 -9.753 29.330 1.00 96.00 259 ASP A C 1
ATOM 2117 O O . ASP A 1 259 ? -14.589 -10.033 28.555 1.00 96.00 259 ASP A O 1
ATOM 2121 N N . GLU A 1 260 ? -16.758 -9.653 28.900 1.00 97.38 260 GLU A N 1
ATOM 2122 C CA . GLU A 1 260 ? -17.151 -9.841 27.496 1.00 97.38 260 GLU A CA 1
ATOM 2123 C C . GLU A 1 260 ? -16.499 -8.789 26.580 1.00 97.38 260 GLU A C 1
ATOM 2125 O O . GLU A 1 260 ? -15.913 -9.142 25.554 1.00 97.38 260 GLU A O 1
ATOM 2130 N N . MET A 1 261 ? -16.489 -7.511 26.980 1.00 96.06 261 MET A N 1
ATOM 2131 C CA . MET A 1 261 ? -15.798 -6.447 26.236 1.00 96.06 261 MET A CA 1
ATOM 2132 C C . MET A 1 261 ? -14.271 -6.638 26.205 1.00 96.06 261 MET A C 1
ATOM 2134 O O . MET A 1 261 ? -13.663 -6.476 25.146 1.00 96.06 261 MET A O 1
ATOM 2138 N N . ILE A 1 262 ? -13.650 -7.041 27.322 1.00 95.94 262 ILE A N 1
ATOM 2139 C CA . ILE A 1 262 ? -12.212 -7.360 27.387 1.00 95.94 262 ILE A CA 1
ATOM 2140 C C . ILE A 1 262 ? -11.868 -8.497 26.416 1.00 95.94 262 ILE A C 1
ATOM 2142 O O . ILE A 1 262 ? -10.915 -8.368 25.647 1.00 95.94 262 ILE A O 1
ATOM 2146 N N . ASN A 1 263 ? -12.647 -9.584 26.409 1.00 96.69 263 ASN A N 1
ATOM 2147 C CA . ASN A 1 263 ? -12.431 -10.713 25.500 1.00 96.69 263 ASN A CA 1
ATOM 2148 C C . ASN A 1 263 ? -12.583 -10.296 24.026 1.00 96.69 263 ASN A C 1
ATOM 2150 O O . ASN A 1 263 ? -11.740 -10.655 23.203 1.00 96.69 263 ASN A O 1
ATOM 2154 N N . ASN A 1 264 ? -13.598 -9.491 23.695 1.00 96.56 264 ASN A N 1
ATOM 2155 C CA . ASN A 1 264 ? -13.820 -8.996 22.333 1.00 96.56 264 ASN A CA 1
ATOM 2156 C C . ASN A 1 264 ? -12.671 -8.093 21.844 1.00 96.56 264 ASN A C 1
ATOM 2158 O O . ASN A 1 264 ? -12.178 -8.267 20.728 1.00 96.56 264 ASN A O 1
ATOM 2162 N N . PHE A 1 265 ? -12.185 -7.169 22.679 1.00 95.31 265 PHE A N 1
ATOM 2163 C CA . PHE A 1 265 ? -11.041 -6.322 22.324 1.00 95.31 265 PHE A CA 1
ATOM 2164 C C . PHE A 1 265 ? -9.723 -7.106 22.244 1.00 95.31 265 PHE A C 1
ATOM 2166 O O . PHE A 1 265 ? -8.906 -6.817 21.371 1.00 95.31 265 PHE A O 1
ATOM 2173 N N . GLN A 1 266 ? -9.517 -8.127 23.084 1.00 95.38 266 GLN A N 1
ATOM 2174 C CA . GLN A 1 266 ? -8.353 -9.018 22.978 1.00 95.38 266 GLN A CA 1
ATOM 2175 C C . GLN A 1 266 ? -8.398 -9.882 21.709 1.00 95.38 266 GLN A C 1
ATOM 2177 O O . GLN A 1 266 ? -7.372 -10.044 21.048 1.00 95.38 266 GLN A O 1
ATOM 2182 N N . LEU A 1 267 ? -9.572 -10.389 21.317 1.00 96.75 267 LEU A N 1
ATOM 2183 C CA . LEU A 1 267 ? -9.754 -11.091 20.043 1.00 96.75 267 LEU A CA 1
ATOM 2184 C C . LEU A 1 267 ? -9.397 -10.172 18.865 1.00 96.75 267 LEU A C 1
ATOM 2186 O O . LEU A 1 267 ? -8.532 -10.521 18.060 1.00 96.75 267 LEU A O 1
ATOM 2190 N N . ARG A 1 268 ? -9.958 -8.956 18.839 1.00 96.12 268 ARG A N 1
ATOM 2191 C CA . ARG A 1 268 ? -9.651 -7.936 17.825 1.00 96.12 268 ARG A CA 1
ATOM 2192 C C . ARG A 1 268 ? -8.169 -7.541 17.800 1.00 96.12 268 ARG A C 1
ATOM 2194 O O . ARG A 1 268 ? -7.602 -7.326 16.731 1.00 96.12 268 ARG A O 1
ATOM 2201 N N . GLN A 1 269 ? -7.514 -7.472 18.957 1.00 95.00 269 GLN A N 1
ATOM 2202 C CA . GLN A 1 269 ? -6.080 -7.192 19.043 1.00 95.00 269 GLN A CA 1
ATOM 2203 C C . GLN A 1 269 ? -5.233 -8.305 18.402 1.00 95.00 269 GLN A C 1
ATOM 2205 O O . GLN A 1 269 ? -4.229 -8.003 17.755 1.00 95.00 269 GLN A O 1
ATOM 2210 N N . ASN A 1 270 ? -5.645 -9.570 18.537 1.00 94.44 270 ASN A N 1
ATOM 2211 C CA . ASN A 1 270 ? -4.991 -10.701 17.876 1.00 94.44 270 ASN A CA 1
ATOM 2212 C C . ASN A 1 270 ? -5.228 -10.686 16.356 1.00 94.44 270 ASN A C 1
ATOM 2214 O O . ASN A 1 270 ? -4.262 -10.825 15.607 1.00 94.44 270 ASN A O 1
ATOM 2218 N N . GLU A 1 271 ? -6.460 -10.421 15.897 1.00 96.00 271 GLU A N 1
ATOM 2219 C CA . GLU A 1 271 ? -6.765 -10.220 14.466 1.00 96.00 271 GLU A CA 1
ATOM 2220 C C . GLU A 1 271 ? -5.849 -9.159 13.842 1.00 96.00 271 GLU A C 1
ATOM 2222 O O . GLU A 1 271 ? -5.198 -9.407 12.829 1.00 96.00 271 GLU A O 1
ATOM 2227 N N . LEU A 1 272 ? -5.754 -7.982 14.472 1.00 91.00 272 LEU A N 1
ATOM 2228 C CA . LEU A 1 272 ? -4.894 -6.893 14.007 1.00 91.00 272 LEU A CA 1
ATOM 2229 C C . LEU A 1 272 ? -3.416 -7.283 14.007 1.00 91.00 272 LEU A C 1
ATOM 2231 O O . LEU A 1 272 ? -2.687 -6.893 13.099 1.00 91.00 272 LEU A O 1
ATOM 2235 N N . MET A 1 273 ? -2.966 -8.066 14.990 1.00 94.06 273 MET A N 1
ATOM 2236 C CA . MET A 1 273 ? -1.589 -8.555 15.034 1.00 94.06 273 MET A CA 1
ATOM 2237 C C . MET A 1 273 ? -1.272 -9.478 13.848 1.00 94.06 273 MET A C 1
ATOM 2239 O O . MET A 1 273 ? -0.182 -9.385 13.285 1.00 94.06 273 MET A O 1
ATOM 2243 N N . ASP A 1 274 ? -2.205 -10.342 13.449 1.00 94.56 274 ASP A N 1
ATOM 2244 C CA . ASP A 1 274 ? -2.016 -11.254 12.317 1.00 94.56 274 ASP A CA 1
ATOM 2245 C C . ASP A 1 274 ? -2.191 -10.548 10.961 1.00 94.56 274 ASP A C 1
ATOM 2247 O O . ASP A 1 274 ? -1.418 -10.807 10.037 1.00 94.56 274 ASP A O 1
ATOM 2251 N N . ILE A 1 275 ? -3.096 -9.565 10.860 1.00 91.75 275 ILE A N 1
ATOM 2252 C CA . ILE A 1 275 ? -3.199 -8.671 9.692 1.00 91.75 275 ILE A CA 1
ATOM 2253 C C . ILE A 1 275 ? -1.904 -7.860 9.510 1.00 91.75 275 ILE A C 1
ATOM 2255 O O . ILE A 1 275 ? -1.422 -7.737 8.384 1.00 91.75 275 ILE A O 1
ATOM 2259 N N . VAL A 1 276 ? -1.310 -7.340 10.593 1.00 90.38 276 VAL A N 1
ATOM 2260 C CA . VAL A 1 276 ? -0.020 -6.627 10.544 1.00 90.38 276 VAL A CA 1
ATOM 2261 C C . VAL A 1 276 ? 1.099 -7.554 10.067 1.00 90.38 276 VAL A C 1
ATOM 2263 O O . VAL A 1 276 ? 1.763 -7.203 9.096 1.00 90.38 276 VAL A O 1
ATOM 2266 N N . LYS A 1 277 ? 1.253 -8.759 10.640 1.00 94.31 277 LYS A N 1
ATOM 2267 C CA . LYS A 1 277 ? 2.256 -9.745 10.178 1.00 94.31 277 LYS A CA 1
ATOM 2268 C C . LYS A 1 277 ? 2.097 -10.076 8.692 1.00 94.31 277 LYS A C 1
ATOM 2270 O O . LYS A 1 277 ? 3.090 -10.150 7.971 1.00 94.31 277 LYS A O 1
ATOM 2275 N N . GLN A 1 278 ? 0.860 -10.259 8.223 1.00 95.00 278 GLN A N 1
ATOM 2276 C CA . GLN A 1 278 ? 0.602 -10.516 6.806 1.00 95.00 278 GLN A CA 1
ATOM 2277 C C . GLN A 1 278 ? 0.985 -9.305 5.947 1.00 95.00 278 GLN A C 1
ATOM 2279 O O . GLN A 1 278 ? 1.623 -9.478 4.917 1.00 95.00 278 GLN A O 1
ATOM 2284 N N . LYS A 1 279 ? 0.678 -8.075 6.376 1.00 90.50 279 LYS A N 1
ATOM 2285 C CA . LYS A 1 279 ? 1.056 -6.856 5.640 1.00 90.50 279 LYS A CA 1
ATOM 2286 C C . LYS A 1 279 ? 2.562 -6.573 5.652 1.00 90.50 279 LYS A C 1
ATOM 2288 O O . LYS A 1 279 ? 3.071 -6.032 4.674 1.00 90.50 279 LYS A O 1
ATOM 2293 N N . GLU A 1 280 ? 3.277 -6.969 6.703 1.00 91.38 280 GLU A N 1
ATOM 2294 C CA . GLU A 1 280 ? 4.745 -6.959 6.746 1.00 91.38 280 GLU A CA 1
ATOM 2295 C C . GLU A 1 280 ? 5.335 -7.977 5.755 1.00 91.38 280 GLU A C 1
ATOM 2297 O O . GLU A 1 280 ? 6.275 -7.647 5.029 1.00 91.38 280 GLU A O 1
ATOM 2302 N N . TYR A 1 281 ? 4.748 -9.177 5.660 1.00 95.44 281 TYR A N 1
ATOM 2303 C CA . TYR A 1 281 ? 5.127 -10.189 4.669 1.00 95.44 281 TYR A CA 1
ATOM 2304 C C . TYR A 1 281 ? 4.834 -9.737 3.228 1.00 95.44 281 TYR A C 1
ATOM 2306 O O . TYR A 1 281 ? 5.720 -9.820 2.379 1.00 95.44 281 TYR A O 1
ATOM 2314 N N . ASP A 1 282 ? 3.637 -9.199 2.961 1.00 88.12 282 ASP A N 1
ATOM 2315 C CA . ASP A 1 282 ? 3.244 -8.654 1.652 1.00 88.12 282 ASP A CA 1
ATOM 2316 C C . ASP A 1 282 ? 4.230 -7.563 1.185 1.00 88.12 282 ASP A C 1
ATOM 2318 O O . ASP A 1 282 ? 4.660 -7.549 0.029 1.00 88.12 282 ASP A O 1
ATOM 2322 N N . LEU A 1 283 ? 4.614 -6.653 2.092 1.00 88.88 283 LEU A N 1
ATOM 2323 C CA . LEU A 1 283 ? 5.568 -5.575 1.819 1.00 88.88 283 LEU A CA 1
ATOM 2324 C C . LEU A 1 283 ? 6.974 -6.117 1.521 1.00 88.88 283 LEU A C 1
ATOM 2326 O O . LEU A 1 283 ? 7.631 -5.653 0.589 1.00 88.88 283 LEU A O 1
ATOM 2330 N N . GLU A 1 284 ? 7.443 -7.102 2.285 1.00 93.94 284 GLU A N 1
ATOM 2331 C CA . GLU A 1 284 ? 8.757 -7.710 2.064 1.00 93.94 284 GLU A CA 1
ATOM 2332 C C . GLU A 1 284 ? 8.797 -8.542 0.767 1.00 93.94 284 GLU A C 1
ATOM 2334 O O . GLU A 1 284 ? 9.785 -8.495 0.032 1.00 93.94 284 GLU A O 1
ATOM 2339 N N . GLN A 1 285 ? 7.696 -9.204 0.399 1.00 92.31 285 GLN A N 1
ATOM 2340 C CA . GLN A 1 285 ? 7.551 -9.837 -0.914 1.00 92.31 285 GLN A CA 1
ATOM 2341 C C . GLN A 1 285 ? 7.606 -8.796 -2.048 1.00 92.31 285 GLN A C 1
ATOM 2343 O O . GLN A 1 285 ? 8.357 -8.982 -3.008 1.00 92.31 285 GLN A O 1
ATOM 2348 N N . ALA A 1 286 ? 6.894 -7.671 -1.918 1.00 89.25 286 ALA A N 1
ATOM 2349 C CA . ALA A 1 286 ? 6.917 -6.585 -2.903 1.00 89.25 286 ALA A CA 1
ATOM 2350 C C . ALA A 1 286 ? 8.306 -5.924 -3.038 1.00 89.25 286 ALA A C 1
ATOM 2352 O O . ALA A 1 286 ? 8.707 -5.537 -4.137 1.00 89.25 286 ALA A O 1
ATOM 2353 N N . ARG A 1 287 ? 9.082 -5.836 -1.948 1.00 91.56 287 ARG A N 1
ATOM 2354 C CA . ARG A 1 287 ? 10.496 -5.411 -1.978 1.00 91.56 287 ARG A CA 1
ATOM 2355 C C . ARG A 1 287 ? 11.377 -6.380 -2.758 1.00 91.56 287 ARG A C 1
ATOM 2357 O O . ARG A 1 287 ? 12.205 -5.940 -3.554 1.00 91.56 287 ARG A O 1
ATOM 2364 N N . GLN A 1 288 ? 11.205 -7.682 -2.546 1.00 93.44 288 GLN A N 1
ATOM 2365 C CA . GLN A 1 288 ? 11.985 -8.715 -3.233 1.00 93.44 288 GLN A CA 1
ATOM 2366 C C . GLN A 1 288 ? 11.640 -8.795 -4.725 1.00 93.44 288 GLN A C 1
ATOM 2368 O O . GLN A 1 288 ? 12.543 -8.923 -5.553 1.00 93.44 288 GLN A O 1
ATOM 2373 N N . GLU A 1 289 ? 10.364 -8.640 -5.084 1.00 89.81 289 GLU A N 1
ATOM 2374 C CA . GLU A 1 289 ? 9.927 -8.534 -6.478 1.00 89.81 289 GLU A CA 1
ATOM 2375 C C . GLU A 1 289 ? 10.469 -7.267 -7.153 1.00 89.81 289 GLU A C 1
ATOM 2377 O O . GLU A 1 289 ? 11.078 -7.360 -8.220 1.00 89.81 289 GLU A O 1
ATOM 2382 N N . TYR A 1 290 ? 10.353 -6.099 -6.510 1.00 89.00 290 TYR A N 1
ATOM 2383 C CA . TYR A 1 290 ? 10.934 -4.859 -7.030 1.00 89.00 290 TYR A CA 1
ATOM 2384 C C . TYR A 1 290 ? 12.450 -4.971 -7.234 1.00 89.00 290 TYR A C 1
ATOM 2386 O O . TYR A 1 290 ? 12.961 -4.606 -8.293 1.00 89.00 290 TYR A O 1
ATOM 2394 N N . LYS A 1 291 ? 13.170 -5.540 -6.257 1.00 93.50 291 LYS A N 1
ATOM 2395 C CA . LYS A 1 291 ? 14.610 -5.796 -6.362 1.00 93.50 291 LYS A CA 1
ATOM 2396 C C . LYS A 1 291 ? 14.936 -6.694 -7.560 1.00 93.50 291 LYS A C 1
ATOM 2398 O O . LYS A 1 291 ? 15.827 -6.356 -8.333 1.00 93.50 291 LYS A O 1
ATOM 2403 N N . LYS A 1 292 ? 14.210 -7.800 -7.744 1.00 93.25 292 LYS A N 1
ATOM 2404 C CA . LYS A 1 292 ? 14.402 -8.715 -8.880 1.00 93.25 292 LYS A CA 1
ATOM 2405 C C . LYS A 1 292 ? 14.131 -8.023 -10.223 1.00 93.25 292 LYS A C 1
ATOM 2407 O O . LYS A 1 292 ? 14.867 -8.236 -11.183 1.00 93.25 292 LYS A O 1
ATOM 2412 N N . ASN A 1 293 ? 13.098 -7.184 -10.293 1.00 84.50 293 ASN A N 1
ATOM 2413 C CA . ASN A 1 293 ? 12.756 -6.440 -11.505 1.00 84.50 293 ASN A CA 1
ATOM 2414 C C . ASN A 1 293 ? 13.828 -5.381 -11.826 1.00 84.50 293 ASN A C 1
ATOM 2416 O O . ASN A 1 293 ? 14.239 -5.260 -12.978 1.00 84.50 293 ASN A O 1
ATOM 2420 N N . MET A 1 294 ? 14.359 -4.694 -10.809 1.00 86.25 294 MET A N 1
ATOM 2421 C CA . MET A 1 294 ? 15.539 -3.830 -10.937 1.00 86.25 294 MET A CA 1
ATOM 2422 C C . MET A 1 294 ? 16.759 -4.604 -11.454 1.00 86.25 294 MET A C 1
ATOM 2424 O O . MET A 1 294 ? 17.351 -4.189 -12.448 1.00 86.25 294 MET A O 1
ATOM 2428 N N . GLU A 1 295 ? 17.092 -5.749 -10.849 1.00 89.69 295 GLU A N 1
ATOM 2429 C CA . GLU A 1 295 ? 18.200 -6.616 -11.284 1.00 89.69 295 GLU A CA 1
ATOM 2430 C C . GLU A 1 295 ? 18.036 -7.076 -12.750 1.00 89.69 295 GLU A C 1
ATOM 2432 O O . GLU A 1 295 ? 19.023 -7.077 -13.486 1.00 89.69 295 GLU A O 1
ATOM 2437 N N . SER A 1 296 ? 16.807 -7.366 -13.210 1.00 86.75 296 SER A N 1
ATOM 2438 C CA . SER A 1 296 ? 16.506 -7.655 -14.628 1.00 86.75 296 SER A CA 1
ATOM 2439 C C . SER A 1 296 ? 16.793 -6.455 -15.531 1.00 86.75 296 SER A C 1
ATOM 2441 O O . SER A 1 296 ? 17.585 -6.573 -16.463 1.00 86.75 296 SER A O 1
ATOM 2443 N N . THR A 1 297 ? 16.247 -5.272 -15.216 1.00 82.25 297 THR A N 1
ATOM 2444 C CA . THR A 1 297 ? 16.490 -4.061 -16.027 1.00 82.25 297 THR A CA 1
ATOM 2445 C C . THR A 1 297 ? 17.967 -3.652 -16.052 1.00 82.25 297 THR A C 1
ATOM 2447 O O . THR A 1 297 ? 18.446 -3.103 -17.041 1.00 82.25 297 THR A O 1
ATOM 2450 N N . GLU A 1 298 ? 18.728 -3.946 -14.994 1.00 83.75 298 GLU A N 1
ATOM 2451 C CA . GLU A 1 298 ? 20.175 -3.719 -14.958 1.00 83.75 298 GLU A CA 1
ATOM 2452 C C . GLU A 1 298 ? 20.976 -4.793 -15.708 1.00 83.75 298 GLU A C 1
ATOM 2454 O O . GLU A 1 298 ? 22.086 -4.501 -16.151 1.00 83.75 298 GLU A O 1
ATOM 2459 N N . GLU A 1 299 ? 20.456 -6.011 -15.883 1.00 90.12 299 GLU A N 1
ATOM 2460 C CA . GLU A 1 299 ? 21.019 -7.024 -16.790 1.00 90.12 299 GLU A CA 1
ATOM 2461 C C . GLU A 1 299 ? 20.737 -6.665 -18.255 1.00 90.12 299 GLU A C 1
ATOM 2463 O O . GLU A 1 299 ? 21.655 -6.659 -19.071 1.00 90.12 299 GLU A O 1
ATOM 2468 N N . GLU A 1 300 ? 19.508 -6.254 -18.572 1.00 83.31 300 GLU A N 1
ATOM 2469 C CA . GLU A 1 300 ? 19.104 -5.752 -19.893 1.00 83.31 300 GLU A CA 1
ATOM 2470 C C . GLU A 1 300 ? 19.951 -4.535 -20.305 1.00 83.31 300 GLU A C 1
ATOM 2472 O O . GLU A 1 300 ? 20.542 -4.519 -21.387 1.00 83.31 300 GLU A O 1
ATOM 2477 N N . HIS A 1 301 ? 20.119 -3.555 -19.412 1.00 83.25 301 HIS A N 1
ATOM 2478 C CA . HIS A 1 301 ? 20.954 -2.380 -19.675 1.00 83.25 301 HIS A CA 1
ATOM 2479 C C . HIS A 1 301 ? 22.452 -2.737 -19.801 1.00 83.25 301 HIS A C 1
ATOM 2481 O O . HIS A 1 301 ? 23.171 -2.093 -20.573 1.00 83.25 301 HIS A O 1
ATOM 2487 N N . ARG A 1 302 ? 22.941 -3.777 -19.104 1.00 86.25 302 ARG A N 1
ATOM 2488 C CA . ARG A 1 302 ? 24.308 -4.307 -19.291 1.00 86.25 302 ARG A CA 1
ATOM 2489 C C . ARG A 1 302 ? 24.466 -5.068 -20.609 1.00 86.25 302 ARG A C 1
ATOM 2491 O O . ARG A 1 302 ? 25.532 -4.973 -21.215 1.00 86.25 302 ARG A O 1
ATOM 2498 N N . ALA A 1 303 ? 23.432 -5.768 -21.075 1.00 85.88 303 ALA A N 1
ATOM 2499 C CA . ALA A 1 303 ? 23.424 -6.438 -22.374 1.00 85.88 303 ALA A CA 1
ATOM 2500 C C . ALA A 1 303 ? 23.477 -5.422 -23.527 1.00 85.88 303 ALA A C 1
ATOM 2502 O O . ALA A 1 303 ? 24.345 -5.543 -24.392 1.00 85.88 303 ALA A O 1
ATOM 2503 N N . VAL A 1 304 ? 22.646 -4.370 -23.482 1.00 80.75 304 VAL A N 1
ATOM 2504 C CA . VAL A 1 304 ? 22.699 -3.253 -24.445 1.00 80.75 304 VAL A CA 1
ATOM 2505 C C . VAL A 1 304 ? 24.076 -2.583 -24.417 1.00 80.75 304 VAL A C 1
ATOM 2507 O O . VAL A 1 304 ? 24.719 -2.449 -25.455 1.00 80.75 304 VAL A O 1
ATOM 2510 N N . GLU A 1 305 ? 24.611 -2.242 -23.238 1.00 81.00 305 GLU A N 1
ATOM 2511 C CA . GLU A 1 305 ? 25.941 -1.624 -23.145 1.00 81.00 305 GLU A CA 1
ATOM 2512 C C . GLU A 1 305 ? 27.066 -2.541 -23.679 1.00 81.00 305 GLU A C 1
ATOM 2514 O O . GLU A 1 305 ? 28.044 -2.055 -24.255 1.00 81.00 305 GLU A O 1
ATOM 2519 N N . ALA A 1 306 ? 26.941 -3.863 -23.528 1.00 87.88 306 ALA A N 1
ATOM 2520 C CA . ALA A 1 306 ? 27.877 -4.832 -24.093 1.00 87.88 306 ALA A CA 1
ATOM 2521 C C . ALA A 1 306 ? 27.773 -4.932 -25.626 1.00 87.88 306 ALA A C 1
ATOM 2523 O O . ALA A 1 306 ? 28.813 -5.010 -26.290 1.00 87.88 306 ALA A O 1
ATOM 2524 N N . GLU A 1 307 ? 26.560 -4.882 -26.186 1.00 84.75 307 GLU A N 1
ATOM 2525 C CA . GLU A 1 307 ? 26.339 -4.853 -27.635 1.00 84.75 307 GLU A CA 1
ATOM 2526 C C . GLU A 1 307 ? 26.895 -3.564 -28.254 1.00 84.75 307 GLU A C 1
ATOM 2528 O O . GLU A 1 307 ? 27.681 -3.636 -29.199 1.00 84.75 307 GLU A O 1
ATOM 2533 N N . LEU A 1 308 ? 26.620 -2.396 -27.666 1.00 77.88 308 LEU A N 1
ATOM 2534 C CA . LEU A 1 308 ? 27.191 -1.118 -28.111 1.00 77.88 308 LEU A CA 1
ATOM 2535 C C . LEU A 1 308 ? 28.719 -1.120 -28.063 1.00 77.88 308 LEU A C 1
ATOM 2537 O O . LEU A 1 308 ? 29.379 -0.703 -29.014 1.00 77.88 308 LEU A O 1
ATOM 2541 N N . LYS A 1 309 ? 29.310 -1.663 -26.991 1.00 85.25 309 LYS A N 1
ATOM 2542 C CA . LYS A 1 309 ? 30.765 -1.871 -26.906 1.00 85.25 309 LYS A CA 1
ATOM 2543 C C . LYS A 1 309 ? 31.279 -2.892 -27.921 1.00 85.25 309 LYS A C 1
ATOM 2545 O O . LYS A 1 309 ? 32.491 -2.979 -28.095 1.00 85.25 309 LYS A O 1
ATOM 2550 N N . SER A 1 310 ? 30.433 -3.704 -28.551 1.00 89.62 310 SER A N 1
ATOM 2551 C CA . SER A 1 310 ? 30.807 -4.580 -29.668 1.00 89.62 310 SER A CA 1
ATOM 2552 C C . SER A 1 310 ? 30.724 -3.829 -31.000 1.00 89.62 310 SER A C 1
ATOM 2554 O O . SER A 1 310 ? 31.727 -3.769 -31.709 1.00 89.62 310 SER A O 1
ATOM 2556 N N . GLN A 1 311 ? 29.599 -3.158 -31.274 1.00 80.75 311 GLN A N 1
ATOM 2557 C CA . GLN A 1 311 ? 29.387 -2.349 -32.480 1.00 80.75 311 GLN A CA 1
ATOM 2558 C C . GLN A 1 311 ? 30.427 -1.219 -32.611 1.00 80.75 311 GLN A C 1
ATOM 2560 O O . GLN A 1 311 ? 30.993 -1.017 -33.682 1.00 80.75 311 GLN A O 1
ATOM 2565 N N . LEU A 1 312 ? 30.757 -0.529 -31.512 1.00 78.12 312 LEU A N 1
ATOM 2566 C CA . LEU A 1 312 ? 31.769 0.533 -31.502 1.00 78.12 312 LEU A CA 1
ATOM 2567 C C . LEU A 1 312 ? 33.167 -0.014 -31.837 1.00 78.12 312 LEU A C 1
ATOM 2569 O O . LEU A 1 312 ? 33.842 0.553 -32.691 1.00 78.12 312 LEU A O 1
ATOM 2573 N N . ARG A 1 313 ? 33.563 -1.164 -31.268 1.00 86.44 313 ARG A N 1
ATOM 2574 C CA . ARG A 1 313 ? 34.831 -1.836 -31.620 1.00 86.44 313 ARG A CA 1
ATOM 2575 C C . ARG A 1 313 ? 34.866 -2.307 -33.076 1.00 86.44 313 ARG A C 1
ATOM 2577 O O . ARG A 1 313 ? 35.919 -2.234 -33.701 1.00 86.44 313 ARG A O 1
ATOM 2584 N N . GLN A 1 314 ? 33.736 -2.754 -33.628 1.00 86.38 314 GLN A N 1
ATOM 2585 C CA . GLN A 1 314 ? 33.639 -3.081 -35.052 1.00 86.38 314 GLN A CA 1
ATOM 2586 C C . GLN A 1 314 ? 33.859 -1.829 -35.918 1.00 86.38 314 GLN A C 1
ATOM 2588 O O . GLN A 1 314 ? 34.660 -1.872 -36.848 1.00 86.38 314 GLN A O 1
ATOM 2593 N N . MET A 1 315 ? 33.227 -0.697 -35.587 1.00 76.81 315 MET A N 1
ATOM 2594 C CA . MET A 1 315 ? 33.437 0.566 -36.308 1.00 76.81 315 MET A CA 1
ATOM 2595 C C . MET A 1 315 ? 34.876 1.094 -36.177 1.00 76.81 315 MET A C 1
ATOM 2597 O O . MET A 1 315 ? 35.420 1.620 -37.150 1.00 76.81 315 MET A O 1
ATOM 2601 N N . GLU A 1 316 ? 35.527 0.921 -35.022 1.00 82.81 316 GLU A N 1
ATOM 2602 C CA . GLU A 1 316 ? 36.957 1.215 -34.839 1.00 82.81 316 GLU A CA 1
ATOM 2603 C C . GLU A 1 316 ? 37.845 0.326 -35.729 1.00 82.81 316 GLU A C 1
ATOM 2605 O O . GLU A 1 316 ? 38.783 0.826 -36.359 1.00 82.81 316 GLU A O 1
ATOM 2610 N N . GLU A 1 317 ? 37.548 -0.974 -35.834 1.00 90.81 317 GLU A N 1
ATOM 2611 C CA . GLU A 1 317 ? 38.286 -1.903 -36.698 1.00 90.81 317 GLU A CA 1
ATOM 2612 C C . GLU A 1 317 ? 38.071 -1.597 -38.190 1.00 90.81 317 GLU A C 1
ATOM 2614 O O . GLU A 1 317 ? 39.049 -1.477 -38.932 1.00 90.81 317 GLU A O 1
ATOM 2619 N N . GLU A 1 318 ? 36.829 -1.374 -38.625 1.00 80.62 318 GLU A N 1
ATOM 2620 C CA . GLU A 1 318 ? 36.500 -0.967 -39.999 1.00 80.62 318 GLU A CA 1
ATOM 2621 C C . GLU A 1 318 ? 37.172 0.366 -40.369 1.00 80.62 318 GLU A C 1
ATOM 2623 O O . GLU A 1 318 ? 37.776 0.484 -41.441 1.00 80.62 318 GLU A O 1
ATOM 2628 N N . THR A 1 319 ? 37.173 1.343 -39.456 1.00 80.94 319 THR A N 1
ATOM 2629 C CA . THR A 1 319 ? 37.870 2.629 -39.635 1.00 80.94 319 THR A CA 1
ATOM 2630 C C . THR A 1 319 ? 39.390 2.447 -39.693 1.00 80.94 319 THR A C 1
ATOM 2632 O O . THR A 1 319 ? 40.057 3.076 -40.519 1.00 80.94 319 THR A O 1
ATOM 2635 N N . SER A 1 320 ? 39.959 1.554 -38.876 1.00 89.12 320 SER A N 1
ATOM 2636 C CA . SER A 1 320 ? 41.388 1.209 -38.895 1.00 89.12 320 SER A CA 1
ATOM 2637 C C . SER A 1 320 ? 41.800 0.535 -40.209 1.00 89.12 320 SER A C 1
ATOM 2639 O O . SER A 1 320 ? 42.836 0.879 -40.785 1.00 89.12 320 SER A O 1
ATOM 2641 N N . VAL A 1 321 ? 40.975 -0.377 -40.734 1.00 87.69 321 VAL A N 1
ATOM 2642 C CA . VAL A 1 321 ? 41.184 -1.027 -42.038 1.00 87.69 321 VAL A CA 1
ATOM 2643 C C . VAL A 1 321 ? 41.069 -0.015 -43.182 1.00 87.69 321 VAL A C 1
ATOM 2645 O O . VAL A 1 321 ? 41.961 0.034 -44.029 1.00 87.69 321 VAL A O 1
ATOM 2648 N N . ALA A 1 322 ? 40.043 0.842 -43.183 1.00 80.56 322 ALA A N 1
ATOM 2649 C CA . ALA A 1 322 ? 39.871 1.885 -44.197 1.00 80.56 322 ALA A CA 1
ATOM 2650 C C . ALA A 1 322 ? 41.026 2.905 -44.188 1.00 80.56 322 ALA A C 1
ATOM 2652 O O . ALA A 1 322 ? 41.545 3.269 -45.244 1.00 80.56 322 ALA A O 1
ATOM 2653 N N . THR A 1 323 ? 41.480 3.318 -43.000 1.00 81.44 323 THR A N 1
ATOM 2654 C CA . THR A 1 323 ? 42.636 4.217 -42.838 1.00 81.44 323 THR A CA 1
ATOM 2655 C C . THR A 1 323 ? 43.915 3.571 -43.368 1.00 81.44 323 THR A C 1
ATOM 2657 O O . THR A 1 323 ? 44.669 4.212 -44.098 1.00 81.44 323 THR A O 1
ATOM 2660 N N . ARG A 1 324 ? 44.141 2.286 -43.066 1.00 88.00 324 ARG A N 1
ATOM 2661 C CA . ARG A 1 324 ? 45.310 1.532 -43.541 1.00 88.00 324 ARG A CA 1
ATOM 2662 C C . ARG A 1 324 ? 45.325 1.393 -45.062 1.00 88.00 324 ARG A C 1
ATOM 2664 O O . ARG A 1 324 ? 46.342 1.703 -45.679 1.00 88.00 324 ARG A O 1
ATOM 2671 N N . ALA A 1 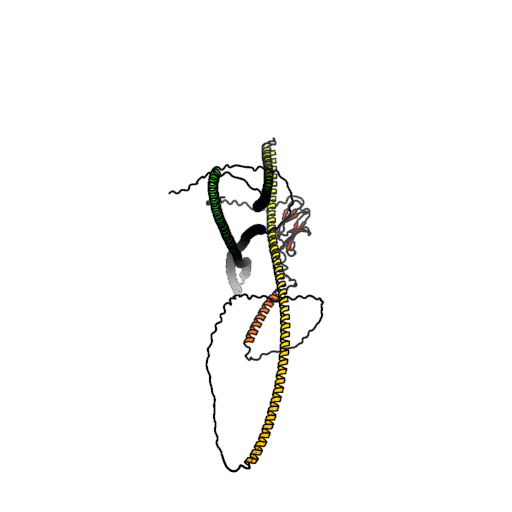325 ? 44.190 1.030 -45.662 1.00 83.50 325 ALA A N 1
ATOM 2672 C CA . ALA A 1 325 ? 44.041 0.958 -47.115 1.00 83.50 325 ALA A CA 1
ATOM 2673 C C . ALA A 1 325 ? 44.331 2.315 -47.786 1.00 83.50 325 ALA A C 1
ATOM 2675 O O . ALA A 1 325 ? 45.025 2.366 -48.798 1.00 83.50 325 ALA A O 1
ATOM 2676 N N . LEU A 1 326 ? 43.885 3.427 -47.187 1.00 78.94 326 LEU A N 1
ATOM 2677 C CA . LEU A 1 326 ? 44.208 4.773 -47.673 1.00 78.94 326 LEU A CA 1
ATOM 2678 C C . LEU A 1 326 ? 45.695 5.129 -47.536 1.00 78.94 326 LEU A C 1
ATOM 2680 O O . LEU A 1 326 ? 46.232 5.786 -48.428 1.00 78.94 326 LEU A O 1
ATOM 2684 N N . THR A 1 327 ? 46.387 4.703 -46.474 1.00 87.81 327 THR A N 1
ATOM 2685 C CA . THR A 1 327 ? 47.839 4.935 -46.363 1.00 87.81 327 THR A CA 1
ATOM 2686 C C . THR A 1 327 ? 48.651 4.059 -47.316 1.00 87.81 327 THR A C 1
ATOM 2688 O O . THR A 1 327 ? 49.654 4.527 -47.852 1.00 87.81 327 THR A O 1
ATOM 2691 N N . GLU A 1 328 ? 48.211 2.824 -47.570 1.00 88.12 328 GLU A N 1
ATOM 2692 C CA . GLU A 1 328 ? 48.827 1.919 -48.548 1.00 88.12 328 GLU A CA 1
ATOM 2693 C C . GLU A 1 328 ? 48.643 2.444 -49.981 1.00 88.12 328 GLU A C 1
ATOM 2695 O O . GLU A 1 328 ? 49.616 2.536 -50.731 1.00 88.12 328 GLU A O 1
ATOM 2700 N N . GLU A 1 329 ? 47.433 2.883 -50.341 1.00 85.75 329 GLU A N 1
ATOM 2701 C CA . GLU A 1 329 ? 47.140 3.459 -51.659 1.00 85.75 329 GLU A CA 1
ATOM 2702 C C . GLU A 1 329 ? 47.854 4.802 -51.872 1.00 85.75 329 GLU A C 1
ATOM 2704 O O . GLU A 1 329 ? 48.434 5.042 -52.933 1.00 85.75 329 GLU A O 1
ATOM 2709 N N . ARG A 1 330 ? 47.920 5.655 -50.840 1.00 87.38 330 ARG A N 1
ATOM 2710 C CA . ARG A 1 330 ? 48.741 6.872 -50.878 1.00 87.38 330 ARG A CA 1
ATOM 2711 C C . ARG A 1 330 ? 50.215 6.541 -51.128 1.00 87.38 330 ARG A C 1
ATOM 2713 O O . ARG A 1 330 ? 50.828 7.170 -51.986 1.00 87.38 330 ARG A O 1
ATOM 2720 N N . ALA A 1 331 ? 50.778 5.557 -50.424 1.00 90.12 331 ALA A N 1
ATOM 2721 C CA . ALA A 1 331 ? 52.168 5.144 -50.622 1.00 90.12 331 ALA A CA 1
ATOM 2722 C C . ALA A 1 331 ? 52.405 4.535 -52.020 1.00 90.12 331 ALA A C 1
ATOM 2724 O O . ALA A 1 331 ? 53.469 4.743 -52.608 1.00 90.12 331 ALA A O 1
ATOM 2725 N N . ARG A 1 332 ? 51.409 3.835 -52.586 1.00 94.50 332 ARG A N 1
ATOM 2726 C CA . ARG A 1 332 ? 51.432 3.341 -53.973 1.00 94.50 332 ARG A CA 1
ATOM 2727 C C . ARG A 1 332 ? 51.528 4.497 -54.970 1.00 94.50 332 ARG A C 1
ATOM 2729 O O . ARG A 1 332 ? 52.407 4.472 -55.829 1.00 94.50 332 ARG A O 1
ATOM 2736 N N . LEU A 1 333 ? 50.681 5.515 -54.820 1.00 88.56 333 LEU A N 1
ATOM 2737 C CA . LEU A 1 333 ? 50.649 6.692 -55.694 1.00 88.56 333 LEU A CA 1
ATOM 2738 C C . LEU A 1 333 ? 51.887 7.589 -55.526 1.00 88.56 333 LEU A C 1
ATOM 2740 O O . LEU A 1 333 ? 52.437 8.051 -56.522 1.00 88.56 333 LEU A O 1
ATOM 2744 N N . GLU A 1 334 ? 52.385 7.794 -54.302 1.00 90.81 334 GLU A N 1
ATOM 2745 C CA . GLU A 1 334 ? 53.643 8.520 -54.058 1.00 90.81 334 GLU A CA 1
ATOM 2746 C C . GLU A 1 334 ? 54.840 7.812 -54.716 1.00 90.81 334 GLU A C 1
ATOM 2748 O O . GLU A 1 334 ? 55.680 8.467 -55.337 1.00 90.81 334 GLU A O 1
ATOM 2753 N N . LYS A 1 335 ? 54.889 6.472 -54.662 1.00 93.75 335 LYS A N 1
ATOM 2754 C CA . LYS A 1 335 ? 55.908 5.669 -55.353 1.00 93.75 335 LYS A CA 1
ATOM 2755 C C . LYS A 1 335 ? 55.777 5.750 -56.878 1.00 93.75 335 LYS A C 1
ATOM 2757 O O . LYS A 1 335 ? 56.784 5.948 -57.550 1.00 93.75 335 LYS A O 1
ATOM 2762 N N . GLU A 1 336 ? 54.566 5.631 -57.419 1.00 91.12 336 GLU A N 1
ATOM 2763 C CA . GLU A 1 336 ? 54.305 5.722 -58.863 1.00 91.12 336 GLU A CA 1
ATOM 2764 C C . GLU A 1 336 ? 54.656 7.118 -59.415 1.00 91.12 336 GLU A C 1
ATOM 2766 O O . GLU A 1 336 ? 55.269 7.234 -60.478 1.00 91.12 336 GLU A O 1
ATOM 2771 N N . LEU A 1 337 ? 54.360 8.188 -58.670 1.00 90.50 337 LEU A N 1
ATOM 2772 C CA . LEU A 1 337 ? 54.778 9.551 -59.012 1.00 90.50 337 LEU A CA 1
ATOM 2773 C C . LEU A 1 337 ? 56.302 9.725 -58.951 1.00 90.50 337 LEU A C 1
ATOM 2775 O O . LEU A 1 337 ? 56.869 10.345 -59.851 1.00 90.50 337 LEU A O 1
ATOM 2779 N N . GLN A 1 338 ? 56.977 9.162 -57.943 1.00 95.00 338 GLN A N 1
ATOM 2780 C CA . GLN A 1 338 ? 58.440 9.215 -57.846 1.00 95.00 338 GLN A CA 1
ATOM 2781 C C . GLN A 1 338 ? 59.117 8.457 -58.999 1.00 95.00 338 GLN A C 1
ATOM 2783 O O . GLN A 1 338 ? 60.038 8.988 -59.618 1.00 95.00 338 GLN A O 1
ATOM 2788 N N . GLU A 1 339 ? 58.620 7.265 -59.345 1.00 93.69 339 GLU A N 1
ATOM 2789 C CA . GLU A 1 339 ? 59.100 6.492 -60.497 1.00 93.69 339 GLU A CA 1
ATOM 2790 C C . GLU A 1 339 ? 58.923 7.284 -61.803 1.00 93.69 339 GLU A C 1
ATOM 2792 O O . GLU A 1 339 ? 59.877 7.409 -62.568 1.00 93.69 339 GLU A O 1
ATOM 2797 N N . ASN A 1 340 ? 57.770 7.930 -62.017 1.00 93.38 340 ASN A N 1
ATOM 2798 C CA . ASN A 1 340 ? 57.556 8.815 -63.170 1.00 93.38 340 ASN A CA 1
ATOM 2799 C C . ASN A 1 340 ? 58.491 10.045 -63.185 1.00 93.38 340 ASN A C 1
ATOM 2801 O O . ASN A 1 340 ? 58.941 10.454 -64.258 1.00 93.38 340 ASN A O 1
ATOM 2805 N N . ILE A 1 341 ? 58.803 10.640 -62.027 1.00 93.00 341 ILE A N 1
ATOM 2806 C CA . ILE A 1 341 ? 59.735 11.778 -61.916 1.00 93.00 341 ILE A CA 1
ATOM 2807 C C . ILE A 1 341 ? 61.156 11.369 -62.314 1.00 93.00 341 ILE A C 1
ATOM 2809 O O . ILE A 1 341 ? 61.811 12.095 -63.067 1.00 93.00 341 ILE A O 1
ATOM 2813 N N . ASP A 1 342 ? 61.638 10.218 -61.848 1.00 93.81 342 ASP A N 1
ATOM 2814 C CA . ASP A 1 342 ? 62.985 9.753 -62.184 1.00 93.81 342 ASP A CA 1
ATOM 2815 C C . ASP A 1 342 ? 63.071 9.258 -63.640 1.00 93.81 342 ASP A C 1
ATOM 2817 O O . ASP A 1 342 ? 64.039 9.564 -64.337 1.00 93.81 342 ASP A O 1
ATOM 2821 N N . ASP A 1 343 ? 62.011 8.638 -64.165 1.00 94.88 343 ASP A N 1
ATOM 2822 C CA . ASP A 1 343 ? 61.909 8.255 -65.579 1.00 94.88 343 ASP A CA 1
ATOM 2823 C C . ASP A 1 343 ? 61.883 9.491 -66.514 1.00 94.88 343 ASP A C 1
ATOM 2825 O O . ASP A 1 343 ? 62.423 9.465 -67.624 1.00 94.88 343 ASP A O 1
ATOM 2829 N N . LEU A 1 344 ? 61.307 10.615 -66.062 1.00 92.75 344 LEU A N 1
ATOM 2830 C CA . LEU A 1 344 ? 61.391 11.917 -66.740 1.00 92.75 344 LEU A CA 1
ATOM 2831 C C . LEU A 1 344 ? 62.787 12.550 -66.638 1.00 92.75 344 LEU A C 1
ATOM 2833 O O . LEU A 1 344 ? 63.258 13.108 -67.631 1.00 92.75 344 LEU A O 1
ATOM 2837 N N . ARG A 1 345 ? 63.475 12.429 -65.496 1.00 94.06 345 ARG A N 1
ATOM 2838 C CA . ARG A 1 345 ? 64.863 12.902 -65.328 1.00 94.06 345 ARG A CA 1
ATOM 2839 C C . ARG A 1 345 ? 65.832 12.163 -66.242 1.00 94.06 345 ARG A C 1
ATOM 2841 O O . ARG A 1 345 ? 66.605 12.816 -66.936 1.00 94.06 345 ARG A O 1
ATOM 2848 N N . CYS A 1 346 ? 65.742 10.837 -66.342 1.00 95.19 346 CYS A N 1
ATOM 2849 C CA . CYS A 1 346 ? 66.574 10.074 -67.277 1.00 95.19 346 CYS A CA 1
ATOM 2850 C C . CYS A 1 346 ? 66.325 10.485 -68.742 1.00 95.19 346 CYS A C 1
ATOM 2852 O O . CYS A 1 346 ? 67.269 10.578 -69.528 1.00 95.19 346 CYS A O 1
ATOM 2854 N N . LYS A 1 347 ? 65.079 10.813 -69.117 1.00 94.19 347 LYS A N 1
ATOM 2855 C CA . LYS A 1 347 ? 64.767 11.380 -70.445 1.00 94.19 347 LYS A CA 1
ATOM 2856 C C . LYS A 1 347 ? 65.367 12.781 -70.616 1.00 94.19 347 LYS A C 1
ATOM 2858 O O . LYS A 1 347 ? 65.932 13.067 -71.669 1.00 94.19 347 LYS A O 1
ATOM 2863 N N . GLU A 1 348 ? 65.302 13.634 -69.593 1.00 93.75 348 GLU A N 1
ATOM 2864 C CA . GLU A 1 348 ? 65.931 14.963 -69.589 1.00 93.75 348 GLU A CA 1
ATOM 2865 C C . GLU A 1 348 ? 67.460 14.879 -69.748 1.00 93.75 348 GLU A C 1
ATOM 2867 O O . GLU A 1 348 ? 68.039 15.641 -70.520 1.00 93.75 348 GLU A O 1
ATOM 2872 N N . GLU A 1 349 ? 68.122 13.932 -69.079 1.00 94.81 349 GLU A N 1
ATOM 2873 C CA . GLU A 1 349 ? 69.562 13.675 -69.210 1.00 94.81 349 GLU A CA 1
ATOM 2874 C C . GLU A 1 349 ? 69.942 13.193 -70.615 1.00 94.81 349 GLU A C 1
ATOM 2876 O O . GLU A 1 349 ? 70.904 13.701 -71.197 1.00 94.81 349 GLU A O 1
ATOM 2881 N N . VAL A 1 350 ? 69.155 12.290 -71.212 1.00 95.44 350 VAL A N 1
ATOM 2882 C CA . VAL A 1 350 ? 69.335 11.867 -72.613 1.00 95.44 350 VAL A CA 1
ATOM 2883 C C . VAL A 1 350 ? 69.154 13.047 -73.576 1.00 95.44 350 VAL A C 1
ATOM 2885 O O . VAL A 1 350 ? 69.953 13.207 -74.503 1.00 95.44 350 VAL A O 1
ATOM 2888 N N . TYR A 1 351 ? 68.165 13.919 -73.350 1.00 94.12 351 TYR A N 1
ATOM 2889 C CA . TYR A 1 351 ? 67.996 15.129 -74.158 1.00 94.12 351 TYR A CA 1
ATOM 2890 C C . TYR A 1 351 ? 69.142 16.130 -73.960 1.00 94.12 351 TYR A C 1
ATOM 2892 O O . TYR A 1 351 ? 69.620 16.673 -74.952 1.00 94.12 351 TYR A O 1
ATOM 2900 N N . LYS A 1 352 ? 69.644 16.333 -72.734 1.00 95.12 352 LYS A N 1
ATOM 2901 C CA . LYS A 1 352 ? 70.832 17.166 -72.456 1.00 95.12 352 LYS A CA 1
ATOM 2902 C C . LYS A 1 352 ? 72.070 16.633 -73.175 1.00 95.12 352 LYS A C 1
ATOM 2904 O O . LYS A 1 352 ? 72.730 17.393 -73.877 1.00 95.12 352 LYS A O 1
ATOM 2909 N N . ALA A 1 353 ? 72.341 15.330 -73.084 1.00 94.00 353 ALA A N 1
ATOM 2910 C CA . ALA A 1 353 ? 73.447 14.696 -73.798 1.00 94.00 353 ALA A CA 1
ATOM 2911 C C . ALA A 1 353 ? 73.317 14.871 -75.322 1.00 94.00 353 ALA A C 1
ATOM 2913 O O . ALA A 1 353 ? 74.290 15.222 -75.990 1.00 94.00 353 ALA A O 1
ATOM 2914 N N . ARG A 1 354 ? 72.103 14.709 -75.871 1.00 96.00 354 ARG A N 1
ATOM 2915 C CA . ARG A 1 354 ? 71.831 14.928 -77.299 1.00 96.00 354 ARG A CA 1
ATOM 2916 C C . ARG A 1 354 ? 71.940 16.400 -77.712 1.00 96.00 354 ARG A C 1
ATOM 2918 O O . ARG A 1 354 ? 72.349 16.670 -78.838 1.00 96.00 354 ARG A O 1
ATOM 2925 N N . ILE A 1 355 ? 71.601 17.342 -76.832 1.00 92.25 355 ILE A N 1
ATOM 2926 C CA . ILE A 1 355 ? 71.815 18.778 -77.053 1.00 92.25 355 ILE A CA 1
ATOM 2927 C C . ILE A 1 355 ? 73.315 19.066 -77.111 1.00 92.25 355 ILE A C 1
ATOM 2929 O O . ILE A 1 355 ? 73.755 19.604 -78.118 1.00 92.25 355 ILE A O 1
ATOM 2933 N N . SER A 1 356 ? 74.117 18.613 -76.144 1.00 93.81 356 SER A N 1
ATOM 2934 C CA . SER A 1 356 ? 75.571 18.833 -76.167 1.00 93.81 356 SER A CA 1
ATOM 2935 C C . SER A 1 356 ? 76.286 18.124 -77.324 1.00 93.81 356 SER A C 1
ATOM 2937 O O . SER A 1 356 ? 77.259 18.650 -77.863 1.00 93.81 356 SER A O 1
ATOM 2939 N N . GLU A 1 357 ? 75.781 16.975 -77.784 1.00 94.44 357 GLU A N 1
ATOM 2940 C CA . GLU A 1 357 ? 76.226 16.353 -79.037 1.00 94.44 357 GLU A CA 1
ATOM 2941 C C . GLU A 1 357 ? 75.911 17.249 -80.250 1.00 94.44 357 GLU A C 1
ATOM 2943 O O . GLU A 1 357 ? 76.766 17.461 -81.109 1.00 94.44 357 GLU A O 1
ATOM 2948 N N . LEU A 1 358 ? 74.700 17.810 -80.334 1.00 92.19 358 LEU A N 1
ATOM 2949 C CA . LEU A 1 358 ? 74.319 18.734 -81.407 1.00 92.19 358 LEU A CA 1
ATOM 2950 C C . LEU A 1 358 ? 75.093 20.058 -81.335 1.00 92.19 358 LEU A C 1
ATOM 2952 O O . LEU A 1 358 ? 75.500 20.560 -82.376 1.00 92.19 358 LEU A O 1
ATOM 2956 N N . GLU A 1 359 ? 75.359 20.589 -80.143 1.00 92.88 359 GLU A N 1
ATOM 2957 C CA . GLU A 1 359 ? 76.203 21.768 -79.920 1.00 92.88 359 GLU A CA 1
ATOM 2958 C C . GLU A 1 359 ? 77.642 21.501 -80.373 1.00 92.88 359 GLU A C 1
ATOM 2960 O O . GLU A 1 359 ? 78.193 22.306 -81.119 1.00 92.88 359 GLU A O 1
ATOM 2965 N N . SER A 1 360 ? 78.218 20.342 -80.031 1.00 93.62 360 SER A N 1
ATOM 2966 C CA . SER A 1 360 ? 79.550 19.931 -80.500 1.00 93.62 360 SER A CA 1
ATOM 2967 C C . SER A 1 360 ? 79.608 19.701 -82.015 1.00 93.62 360 SER A C 1
ATOM 2969 O O . SER A 1 360 ? 80.628 19.985 -82.641 1.00 93.62 360 SER A O 1
ATOM 2971 N N . ASN A 1 361 ? 78.534 19.195 -82.626 1.00 92.81 361 ASN A N 1
ATOM 2972 C CA . ASN A 1 361 ? 78.430 19.101 -84.084 1.00 92.81 361 ASN A CA 1
ATOM 2973 C C . ASN A 1 361 ? 78.300 20.495 -84.720 1.00 92.81 361 ASN A C 1
ATOM 2975 O O . ASN A 1 361 ? 78.871 20.742 -85.778 1.00 92.81 361 ASN A O 1
ATOM 2979 N N . VAL A 1 362 ? 77.586 21.427 -84.080 1.00 91.81 362 VAL A N 1
ATOM 2980 C CA . VAL A 1 362 ? 77.454 22.816 -84.542 1.00 91.81 362 VAL A CA 1
ATOM 2981 C C . VAL A 1 362 ? 78.770 23.577 -84.399 1.00 91.81 362 VAL A C 1
ATOM 2983 O O . VAL A 1 362 ? 79.106 24.311 -85.326 1.00 91.81 362 VAL A O 1
ATOM 2986 N N . THR A 1 363 ? 79.547 23.404 -83.324 1.00 91.00 363 THR A N 1
ATOM 2987 C CA . THR A 1 363 ? 80.886 24.009 -83.226 1.00 91.00 363 THR A CA 1
ATOM 2988 C C . THR A 1 363 ? 81.841 23.397 -84.241 1.00 91.00 363 THR A C 1
ATOM 2990 O O . THR A 1 363 ? 82.524 24.151 -84.925 1.00 91.00 363 THR A O 1
ATOM 2993 N N . HIS A 1 364 ? 81.828 22.074 -84.438 1.00 90.19 364 HIS A N 1
ATOM 2994 C CA . HIS A 1 364 ? 82.647 21.433 -85.469 1.00 90.19 364 HIS A CA 1
ATOM 2995 C C . HIS A 1 364 ? 82.285 21.913 -86.884 1.00 90.19 364 HIS A C 1
ATOM 2997 O O . HIS A 1 364 ? 83.174 22.278 -87.646 1.00 90.19 364 HIS A O 1
ATOM 3003 N N . LEU A 1 365 ? 80.993 22.030 -87.211 1.00 89.38 365 LEU A N 1
ATOM 3004 C CA . LEU A 1 365 ? 80.539 22.613 -88.479 1.00 89.38 365 LEU A CA 1
ATOM 3005 C C . LEU A 1 365 ? 80.869 24.108 -88.596 1.00 89.38 365 LEU A C 1
ATOM 3007 O O . LEU A 1 365 ? 81.103 24.577 -89.704 1.00 89.38 365 LEU A O 1
ATOM 3011 N N . HIS A 1 366 ? 80.928 24.863 -87.493 1.00 86.31 366 HIS A N 1
ATOM 3012 C CA . HIS A 1 366 ? 81.438 26.238 -87.514 1.00 86.31 366 HIS A CA 1
ATOM 3013 C C . HIS A 1 366 ? 82.956 26.285 -87.706 1.00 86.31 366 HIS A C 1
ATOM 3015 O O . HIS A 1 366 ? 83.420 27.181 -88.396 1.00 86.31 366 HIS A O 1
ATOM 3021 N N . GLU A 1 367 ? 83.732 25.341 -87.167 1.00 84.62 367 GLU A N 1
ATOM 3022 C CA . GLU A 1 367 ? 85.175 25.221 -87.418 1.00 84.62 367 GLU A CA 1
ATOM 3023 C C . GLU A 1 367 ? 85.475 24.786 -88.858 1.00 84.62 367 GLU A C 1
ATOM 3025 O O . GLU A 1 367 ? 86.377 25.344 -89.486 1.00 84.62 367 GLU A O 1
ATOM 3030 N N . GLU A 1 368 ? 84.716 23.832 -89.405 1.00 83.31 368 GLU A N 1
ATOM 3031 C CA . GLU A 1 368 ? 84.774 23.468 -90.823 1.00 83.31 368 GLU A CA 1
ATOM 3032 C C . GLU A 1 368 ? 84.353 24.643 -91.701 1.00 83.31 368 GLU A C 1
ATOM 3034 O O . GLU A 1 368 ? 85.082 24.977 -92.627 1.00 83.31 368 GLU A O 1
ATOM 3039 N N . LEU A 1 369 ? 83.257 25.344 -91.386 1.00 78.00 369 LEU A N 1
ATOM 3040 C CA . LEU A 1 369 ? 82.878 26.563 -92.102 1.00 78.00 369 LEU A CA 1
ATOM 3041 C C . LEU A 1 369 ? 83.921 27.670 -91.949 1.00 78.00 369 LEU A C 1
ATOM 3043 O O . LEU A 1 369 ? 84.144 28.383 -92.918 1.00 78.00 369 LEU A O 1
ATOM 3047 N N . HIS A 1 370 ? 84.600 27.822 -90.809 1.00 75.19 370 HIS A N 1
ATOM 3048 C CA . HIS A 1 370 ? 85.663 28.823 -90.668 1.00 75.19 370 HIS A CA 1
ATOM 3049 C C . HIS A 1 370 ? 86.903 28.454 -91.484 1.00 75.19 370 HIS A C 1
ATOM 3051 O O . HIS A 1 370 ? 87.544 29.343 -92.046 1.00 75.19 370 HIS A O 1
ATOM 3057 N N . ARG A 1 371 ? 87.212 27.154 -91.580 1.00 74.31 371 ARG A N 1
ATOM 3058 C CA . ARG A 1 371 ? 88.290 26.603 -92.408 1.00 74.31 371 ARG A CA 1
ATOM 3059 C C . ARG A 1 371 ? 87.972 26.786 -93.891 1.00 74.31 371 ARG A C 1
ATOM 3061 O O . ARG A 1 371 ? 88.701 27.496 -94.564 1.00 74.31 371 ARG A O 1
ATOM 3068 N N . ILE A 1 372 ? 86.809 26.306 -94.333 1.00 65.38 372 ILE A N 1
ATOM 3069 C CA . ILE A 1 372 ? 86.283 26.451 -95.697 1.00 65.38 372 ILE A CA 1
ATOM 3070 C C . ILE A 1 372 ? 86.090 27.927 -96.073 1.00 65.38 372 ILE A C 1
ATOM 3072 O O . ILE A 1 372 ? 86.331 28.287 -97.215 1.00 65.38 372 ILE A O 1
ATOM 3076 N N . THR A 1 373 ? 85.709 28.813 -95.146 1.00 59.28 373 THR A N 1
ATOM 3077 C CA . THR A 1 373 ? 85.631 30.264 -95.414 1.00 59.28 373 THR A CA 1
ATOM 3078 C C . THR A 1 373 ? 87.025 30.880 -95.534 1.00 59.28 373 THR A C 1
ATOM 3080 O O . THR A 1 373 ? 87.233 31.719 -96.403 1.00 59.28 373 THR A O 1
ATOM 3083 N N . GLY A 1 374 ? 87.998 30.435 -94.730 1.00 56.19 374 GLY A N 1
ATOM 3084 C CA . GLY A 1 374 ? 89.409 30.799 -94.900 1.00 56.19 374 GLY A CA 1
ATOM 3085 C C . GLY A 1 374 ? 90.008 30.287 -96.217 1.00 56.19 374 GLY A C 1
ATOM 3086 O O . GLY A 1 374 ? 90.804 30.988 -96.837 1.00 56.19 374 GLY A O 1
ATOM 3087 N N . ASP A 1 375 ? 89.574 29.114 -96.683 1.00 45.88 375 ASP A N 1
ATOM 3088 C CA . ASP A 1 375 ? 89.927 28.570 -97.996 1.00 45.88 375 ASP A CA 1
ATOM 3089 C C . ASP A 1 375 ? 89.229 29.364 -99.130 1.00 45.88 375 ASP A C 1
ATOM 3091 O O . ASP A 1 375 ? 89.859 29.699 -100.136 1.00 45.88 375 ASP A O 1
ATOM 3095 N N . LEU A 1 376 ? 87.953 29.740 -98.962 1.00 44.56 376 LEU A N 1
ATOM 3096 C CA . LEU A 1 376 ? 87.153 30.509 -99.933 1.00 44.56 376 LEU A CA 1
ATOM 3097 C C . LEU A 1 376 ? 87.605 31.967 -100.092 1.00 44.56 376 LEU A C 1
ATOM 3099 O O . LEU A 1 376 ? 87.525 32.493 -101.203 1.00 44.56 376 LEU A O 1
ATOM 3103 N N . ASP A 1 377 ? 88.162 32.595 -99.051 1.00 41.44 377 ASP A N 1
ATOM 3104 C CA . ASP A 1 377 ? 88.819 33.913 -99.154 1.00 41.44 377 ASP A CA 1
ATOM 3105 C C . ASP A 1 377 ? 90.115 33.851 -100.009 1.00 41.44 377 ASP A C 1
ATOM 3107 O O . ASP A 1 377 ? 90.756 34.866 -100.286 1.00 41.44 377 ASP A O 1
ATOM 3111 N N . SER A 1 378 ? 90.477 32.653 -100.499 1.00 38.72 378 SER A N 1
ATOM 3112 C CA . SER A 1 378 ? 91.510 32.407 -101.513 1.00 38.72 378 SER A CA 1
ATOM 3113 C C . SER A 1 378 ? 90.993 31.784 -102.831 1.00 38.72 378 SER A C 1
ATOM 3115 O O . SER A 1 378 ? 91.802 31.430 -103.692 1.00 38.72 378 SER A O 1
ATOM 3117 N N . GLY A 1 379 ? 89.669 31.674 -103.041 1.00 30.23 379 GLY A N 1
ATOM 3118 C CA . GLY A 1 379 ? 89.080 30.881 -104.137 1.00 30.23 379 GLY A CA 1
ATOM 3119 C C . GLY A 1 379 ? 87.747 31.394 -104.708 1.00 30.23 379 GLY A C 1
ATOM 3120 O O . GLY A 1 379 ? 86.697 30.796 -104.496 1.00 30.23 379 GLY A O 1
ATOM 3121 N N . PHE A 1 380 ? 87.787 32.466 -105.503 1.00 29.05 380 PHE A N 1
ATOM 3122 C CA . PHE A 1 380 ? 86.617 33.043 -106.188 1.00 29.05 380 PHE A CA 1
ATOM 3123 C C . PHE A 1 380 ? 86.137 32.163 -107.372 1.00 29.05 380 PHE A C 1
ATOM 3125 O O . PHE A 1 380 ? 86.907 31.962 -108.313 1.00 29.05 380 PHE A O 1
ATOM 3132 N N . GLY A 1 381 ? 84.873 31.700 -107.408 1.00 27.70 381 GLY A N 1
ATOM 3133 C CA . GLY A 1 381 ? 84.343 31.026 -108.613 1.00 27.70 381 GLY A CA 1
ATOM 3134 C C . GLY A 1 381 ? 82.950 30.362 -108.561 1.00 27.70 381 GLY A C 1
ATOM 3135 O O . GLY A 1 381 ? 82.809 29.274 -108.023 1.00 27.70 381 GLY A O 1
ATOM 3136 N N . SER A 1 382 ? 81.984 30.978 -109.260 1.00 32.47 382 SER A N 1
ATOM 3137 C CA . SER A 1 382 ? 80.789 30.393 -109.927 1.00 32.47 382 SER A CA 1
ATOM 3138 C C . SER A 1 382 ? 79.805 29.471 -109.169 1.00 32.47 382 SER A C 1
ATOM 3140 O O . SER A 1 382 ? 80.081 28.299 -108.937 1.00 32.47 382 SER A O 1
ATOM 3142 N N . ASP A 1 383 ? 78.592 30.001 -108.961 1.00 31.11 383 ASP A N 1
ATOM 3143 C CA . ASP A 1 383 ? 77.281 29.511 -109.449 1.00 31.11 383 ASP A CA 1
ATOM 3144 C C . ASP A 1 383 ? 76.996 28.001 -109.624 1.00 31.11 383 ASP A C 1
ATOM 3146 O O . ASP A 1 383 ? 77.721 27.314 -110.338 1.00 31.11 383 ASP A O 1
ATOM 3150 N N . ILE A 1 384 ? 75.805 27.552 -109.170 1.00 31.56 384 ILE A N 1
ATOM 3151 C CA . ILE A 1 384 ? 74.740 26.871 -109.969 1.00 31.56 384 ILE A CA 1
ATOM 3152 C C . ILE A 1 384 ? 73.600 26.345 -109.059 1.00 31.56 384 ILE A C 1
ATOM 3154 O O . ILE A 1 384 ? 73.889 25.721 -108.050 1.00 31.56 384 ILE A O 1
ATOM 3158 N N . SER A 1 385 ? 72.331 26.529 -109.483 1.00 32.97 385 SER A N 1
ATOM 3159 C CA . SER A 1 385 ? 71.078 25.846 -109.037 1.00 32.97 385 SER A CA 1
ATOM 3160 C C . SER A 1 385 ? 70.725 25.846 -107.527 1.00 32.97 385 SER A C 1
ATOM 3162 O O . SER A 1 385 ? 71.536 25.528 -106.676 1.00 32.97 385 SER A O 1
ATOM 3164 N N . ASN A 1 386 ? 69.529 26.195 -107.037 1.00 39.97 386 ASN A N 1
ATOM 3165 C CA . ASN A 1 386 ? 68.135 26.157 -107.519 1.00 39.97 386 ASN A CA 1
ATOM 3166 C C . ASN A 1 386 ? 67.507 24.760 -107.734 1.00 39.97 386 ASN A C 1
ATOM 3168 O O . ASN A 1 386 ? 68.084 23.891 -108.373 1.00 39.97 386 ASN A O 1
ATOM 3172 N N . ASP A 1 387 ? 66.260 24.640 -107.269 1.00 41.41 387 ASP A N 1
ATOM 3173 C CA . ASP A 1 387 ? 65.406 23.445 -107.177 1.00 41.41 387 ASP A CA 1
ATOM 3174 C C . ASP A 1 387 ? 65.876 22.343 -106.196 1.00 41.41 387 ASP A C 1
ATOM 3176 O O . ASP A 1 387 ? 67.065 22.131 -105.973 1.00 41.41 387 ASP A O 1
ATOM 3180 N N . GLY A 1 388 ? 64.915 21.671 -105.546 1.00 37.09 388 GLY A N 1
ATOM 3181 C CA . GLY A 1 388 ? 65.168 20.697 -104.471 1.00 37.09 388 GLY A CA 1
ATOM 3182 C C . GLY A 1 388 ? 64.568 21.028 -103.094 1.00 37.09 388 GLY A C 1
ATOM 3183 O O . GLY A 1 388 ? 65.121 20.615 -102.073 1.00 37.09 388 GLY A O 1
ATOM 3184 N N . ILE A 1 389 ? 63.430 21.736 -103.013 1.00 41.00 389 ILE A N 1
ATOM 3185 C CA . ILE A 1 389 ? 62.694 21.900 -101.739 1.00 41.00 389 ILE A CA 1
ATOM 3186 C C . ILE A 1 389 ? 62.070 20.551 -101.337 1.00 41.00 389 ILE A C 1
ATOM 3188 O O . ILE A 1 389 ? 60.928 20.237 -101.670 1.00 41.00 389 ILE A O 1
ATOM 3192 N N . SER A 1 390 ? 62.858 19.743 -100.624 1.00 46.19 390 SER A N 1
ATOM 3193 C CA . SER A 1 390 ? 62.518 18.376 -100.222 1.00 46.19 390 SER A CA 1
ATOM 3194 C C . SER A 1 390 ? 61.184 18.275 -99.474 1.00 46.19 390 SER A C 1
ATOM 3196 O O . SER A 1 390 ? 60.901 19.066 -98.565 1.00 46.19 390 SER A O 1
ATOM 3198 N N . SER A 1 391 ? 60.421 17.221 -99.798 1.00 49.91 391 SER A N 1
ATOM 3199 C CA . SER A 1 391 ? 59.192 16.804 -99.103 1.00 49.91 391 SER A CA 1
ATOM 3200 C C . SER A 1 391 ? 59.349 16.848 -97.582 1.00 49.91 391 SER A C 1
ATOM 3202 O O . SER A 1 391 ? 58.475 17.353 -96.882 1.00 49.91 391 SER A O 1
ATOM 3204 N N . PHE A 1 392 ? 60.520 16.443 -97.083 1.00 52.19 392 PHE A N 1
ATOM 3205 C CA . PHE A 1 392 ? 60.860 16.394 -95.663 1.00 52.19 392 PHE A CA 1
ATOM 3206 C C . PHE A 1 392 ? 60.681 17.736 -94.928 1.00 52.19 392 PHE A C 1
ATOM 3208 O O . PHE A 1 392 ? 60.268 17.756 -93.770 1.00 52.19 392 PHE A O 1
ATOM 3215 N N . ARG A 1 393 ? 60.934 18.883 -95.583 1.00 58.56 393 ARG A N 1
ATOM 3216 C CA . ARG A 1 393 ? 60.767 20.204 -94.943 1.00 58.56 393 ARG A CA 1
ATOM 3217 C C . ARG A 1 393 ? 59.297 20.628 -94.875 1.00 58.56 393 ARG A C 1
ATOM 3219 O O . ARG A 1 393 ? 58.900 21.265 -93.903 1.00 58.56 393 ARG A O 1
ATOM 3226 N N . ARG A 1 394 ? 58.484 20.235 -95.865 1.00 58.72 394 ARG A N 1
ATOM 3227 C CA . ARG A 1 394 ? 57.018 20.384 -95.829 1.00 58.72 394 ARG A CA 1
ATOM 3228 C C . ARG A 1 394 ? 56.411 19.457 -94.776 1.00 58.72 394 ARG A C 1
ATOM 3230 O O . ARG A 1 394 ? 55.557 19.889 -94.016 1.00 58.72 394 ARG A O 1
ATOM 3237 N N . GLU A 1 395 ? 56.869 18.214 -94.713 1.00 61.78 395 GLU A N 1
ATOM 3238 C CA . GLU A 1 395 ? 56.379 17.196 -93.784 1.00 61.78 395 GLU A CA 1
ATOM 3239 C C . GLU A 1 395 ? 56.725 17.524 -92.326 1.00 61.78 395 GLU A C 1
ATOM 3241 O O . GLU A 1 395 ? 55.846 17.456 -91.471 1.00 61.78 395 GLU A O 1
ATOM 3246 N N . LYS A 1 396 ? 57.939 18.022 -92.046 1.00 73.75 396 LYS A N 1
ATOM 3247 C CA . LYS A 1 396 ? 58.286 18.543 -90.715 1.00 73.75 396 LYS A CA 1
ATOM 3248 C C . LYS A 1 396 ? 57.377 19.704 -90.294 1.00 73.75 396 LYS A C 1
ATOM 3250 O O . LYS A 1 396 ? 56.886 19.696 -89.172 1.00 73.75 396 LYS A O 1
ATOM 3255 N N . LEU A 1 397 ? 57.092 20.654 -91.189 1.00 75.75 397 LEU A N 1
ATOM 3256 C CA . LEU A 1 397 ? 56.154 21.749 -90.901 1.00 75.75 397 LEU A CA 1
ATOM 3257 C C . LEU A 1 397 ? 54.708 21.257 -90.718 1.00 75.75 397 LEU A C 1
ATOM 3259 O O . LEU A 1 397 ? 54.000 21.781 -89.866 1.00 75.75 397 LEU A O 1
ATOM 3263 N N . LEU A 1 398 ? 54.269 20.241 -91.467 1.00 73.62 398 LEU A N 1
ATOM 3264 C CA . LEU A 1 398 ? 52.946 19.628 -91.296 1.00 73.62 398 LEU A CA 1
ATOM 3265 C C . LEU A 1 398 ? 52.822 18.843 -89.984 1.00 73.62 398 LEU A C 1
ATOM 3267 O O . LEU A 1 398 ? 51.746 18.850 -89.392 1.00 73.62 398 LEU A O 1
ATOM 3271 N N . ASN A 1 399 ? 53.898 18.212 -89.509 1.00 74.44 399 ASN A N 1
ATOM 3272 C CA . ASN A 1 399 ? 53.919 17.555 -88.203 1.00 74.44 399 ASN A CA 1
ATOM 3273 C C . ASN A 1 399 ? 53.980 18.575 -87.060 1.00 74.44 399 ASN A C 1
ATOM 3275 O O . ASN A 1 399 ? 53.202 18.443 -86.127 1.00 74.44 399 ASN A O 1
ATOM 3279 N N . GLN A 1 400 ? 54.748 19.662 -87.177 1.00 80.81 400 GLN A N 1
ATOM 3280 C CA . GLN A 1 400 ? 54.699 20.756 -86.193 1.00 80.81 400 GLN A CA 1
ATOM 3281 C C . GLN A 1 400 ? 53.322 21.450 -86.161 1.00 80.81 400 GLN A C 1
ATOM 3283 O O . GLN A 1 400 ? 52.827 21.791 -85.092 1.00 80.81 400 GLN A O 1
ATOM 3288 N N . LEU A 1 401 ? 52.644 21.600 -87.307 1.00 76.38 401 LEU A N 1
ATOM 3289 C CA . LEU A 1 401 ? 51.246 22.063 -87.378 1.00 76.38 401 LEU A CA 1
ATOM 3290 C C . LEU A 1 401 ? 50.220 21.031 -86.872 1.00 76.38 401 LEU A C 1
ATOM 3292 O O . LEU A 1 401 ? 49.059 21.387 -86.662 1.00 76.38 401 LEU A O 1
ATOM 3296 N N . ARG A 1 402 ? 50.623 19.767 -86.700 1.00 79.38 402 ARG A N 1
ATOM 3297 C CA . ARG A 1 402 ? 49.827 18.728 -86.041 1.00 79.38 402 ARG A CA 1
ATOM 3298 C C . ARG A 1 402 ? 50.049 18.793 -84.532 1.00 79.38 402 ARG A C 1
ATOM 3300 O O . ARG A 1 402 ? 49.098 19.065 -83.825 1.00 79.38 402 ARG A O 1
ATOM 3307 N N . GLU A 1 403 ? 51.297 18.719 -84.073 1.00 81.75 403 GLU A N 1
ATOM 3308 C CA . GLU A 1 403 ? 51.704 18.877 -82.666 1.00 81.75 403 GLU A CA 1
ATOM 3309 C C . GLU A 1 403 ? 51.123 20.151 -82.027 1.00 81.75 403 GLU A C 1
ATOM 3311 O O . GLU A 1 403 ? 50.607 20.106 -80.914 1.00 81.75 403 GLU A O 1
ATOM 3316 N N . LEU A 1 404 ? 51.142 21.286 -82.739 1.00 82.06 404 LEU A N 1
ATOM 3317 C CA . LEU A 1 404 ? 50.539 22.533 -82.257 1.00 82.06 404 LEU A CA 1
ATOM 3318 C C . LEU A 1 404 ? 49.008 22.475 -82.177 1.00 82.06 404 LEU A C 1
ATOM 3320 O O . LEU A 1 404 ? 48.447 23.077 -81.269 1.00 82.06 404 LEU A O 1
ATOM 3324 N N . ARG A 1 405 ? 48.334 21.754 -83.083 1.00 82.81 405 ARG A N 1
ATOM 3325 C CA . ARG A 1 405 ? 46.875 21.552 -83.041 1.00 82.81 405 ARG A CA 1
ATOM 3326 C C . ARG A 1 405 ? 46.480 20.570 -81.944 1.00 82.81 405 ARG A C 1
ATOM 3328 O O . ARG A 1 405 ? 45.490 20.794 -81.263 1.00 82.81 405 ARG A O 1
ATOM 3335 N N . ASP A 1 406 ? 47.243 19.500 -81.783 1.00 83.31 406 ASP A N 1
ATOM 3336 C CA . ASP A 1 406 ? 46.997 18.477 -80.774 1.00 83.31 406 ASP A CA 1
ATOM 3337 C C . ASP A 1 406 ? 47.195 19.102 -79.377 1.00 83.31 406 ASP A C 1
ATOM 3339 O O . ASP A 1 406 ? 46.324 18.981 -78.522 1.00 83.31 406 ASP A O 1
ATOM 3343 N N . ARG A 1 407 ? 48.230 19.938 -79.200 1.00 87.69 407 ARG A N 1
ATOM 3344 C CA . ARG A 1 407 ? 48.420 20.781 -78.006 1.00 87.69 407 ARG A CA 1
ATOM 3345 C C . ARG A 1 407 ? 47.352 21.870 -77.833 1.00 87.69 407 ARG A C 1
ATOM 3347 O O . ARG A 1 407 ? 47.010 22.216 -76.706 1.00 87.69 407 ARG A O 1
ATOM 3354 N N . GLU A 1 408 ? 46.822 22.435 -78.918 1.00 85.06 408 GLU A N 1
ATOM 3355 C CA . GLU A 1 408 ? 45.668 23.345 -78.848 1.00 85.06 408 GLU A CA 1
ATOM 3356 C C . GLU A 1 408 ? 44.415 22.600 -78.356 1.00 85.06 408 GLU A C 1
ATOM 3358 O O . GLU A 1 408 ? 43.654 23.149 -77.563 1.00 85.06 408 GLU A O 1
ATOM 3363 N N . ALA A 1 409 ? 44.222 21.344 -78.769 1.00 85.62 409 ALA A N 1
ATOM 3364 C CA . ALA A 1 409 ? 43.141 20.488 -78.292 1.00 85.62 409 ALA A CA 1
ATOM 3365 C C . ALA A 1 409 ? 43.321 20.100 -76.812 1.00 85.62 409 ALA A C 1
ATOM 3367 O O . ALA A 1 409 ? 42.373 20.265 -76.053 1.00 85.62 409 ALA A O 1
ATOM 3368 N N . GLU A 1 410 ? 44.527 19.708 -76.378 1.00 85.44 410 GLU A N 1
ATOM 3369 C CA . GLU A 1 410 ? 44.859 19.484 -74.955 1.00 85.44 410 GLU A CA 1
ATOM 3370 C C . GLU A 1 410 ? 44.536 20.715 -74.089 1.00 85.44 410 GLU A C 1
ATOM 3372 O O . GLU A 1 410 ? 43.980 20.599 -72.998 1.00 85.44 410 GLU A O 1
ATOM 3377 N N . LEU A 1 411 ? 44.880 21.917 -74.569 1.00 86.69 411 LEU A N 1
ATOM 3378 C CA . LEU A 1 411 ? 44.626 23.165 -73.845 1.00 86.69 411 LEU A CA 1
ATOM 3379 C C . LEU A 1 411 ? 43.145 23.569 -73.842 1.00 86.69 411 LEU A C 1
ATOM 3381 O O . LEU A 1 411 ? 42.720 24.217 -72.888 1.00 86.69 411 LEU A O 1
ATOM 3385 N N . ARG A 1 412 ? 42.368 23.183 -74.863 1.00 87.38 412 ARG A N 1
ATOM 3386 C CA . ARG A 1 412 ? 40.903 23.343 -74.895 1.00 87.38 412 ARG A CA 1
ATOM 3387 C C . ARG A 1 412 ? 40.221 22.359 -73.946 1.00 87.38 412 ARG A C 1
ATOM 3389 O O . ARG A 1 412 ? 39.476 22.797 -73.088 1.00 87.38 412 ARG A O 1
ATOM 3396 N N . GLU A 1 413 ? 40.552 21.071 -74.006 1.00 83.56 413 GLU A N 1
ATOM 3397 C CA . GLU A 1 413 ? 40.002 20.053 -73.094 1.00 83.56 413 GLU A CA 1
ATOM 3398 C C . GLU A 1 413 ? 40.314 20.388 -71.625 1.00 83.56 413 GLU A C 1
ATOM 3400 O O . GLU A 1 413 ? 39.449 20.288 -70.758 1.00 83.56 413 GLU A O 1
ATOM 3405 N N . LYS A 1 414 ? 41.516 20.914 -71.347 1.00 89.38 414 LYS A N 1
ATOM 3406 C CA . LYS A 1 414 ? 41.870 21.428 -70.018 1.00 89.38 414 LYS A CA 1
ATOM 3407 C C . LYS A 1 414 ? 41.125 22.716 -69.629 1.00 89.38 414 LYS A C 1
ATOM 3409 O O . LYS A 1 414 ? 40.967 22.969 -68.436 1.00 89.38 414 LYS A O 1
ATOM 3414 N N . LEU A 1 415 ? 40.690 23.535 -70.588 1.00 85.75 415 LEU A N 1
ATOM 3415 C CA . LEU A 1 415 ? 39.814 24.680 -70.323 1.00 85.75 415 LEU A CA 1
ATOM 3416 C C . LEU A 1 415 ? 38.416 24.182 -69.933 1.00 85.75 415 LEU A C 1
ATOM 3418 O O . LEU A 1 415 ? 37.922 24.561 -68.876 1.00 85.75 415 LEU A O 1
ATOM 3422 N N . ASP A 1 416 ? 37.853 23.264 -70.723 1.00 87.25 416 ASP A N 1
ATOM 3423 C CA . ASP A 1 416 ? 36.541 22.648 -70.499 1.00 87.25 416 ASP A CA 1
ATOM 3424 C C . ASP A 1 416 ? 36.493 21.910 -69.139 1.00 87.25 416 ASP A C 1
ATOM 3426 O O . ASP A 1 416 ? 35.511 22.011 -68.403 1.00 87.25 416 ASP A O 1
ATOM 3430 N N . GLU A 1 417 ? 37.572 21.213 -68.752 1.00 86.12 417 GLU A N 1
ATOM 3431 C CA . GLU A 1 417 ? 37.738 20.623 -67.412 1.00 86.12 417 GLU A CA 1
ATOM 3432 C C . GLU A 1 417 ? 37.706 21.669 -66.287 1.00 86.12 417 GLU A C 1
ATOM 3434 O O . GLU A 1 417 ? 37.161 21.410 -65.212 1.00 86.12 417 GLU A O 1
ATOM 3439 N N . MET A 1 418 ? 38.355 22.820 -66.486 1.00 87.50 418 MET A N 1
ATOM 3440 C CA . MET A 1 418 ? 38.406 23.884 -65.480 1.00 87.50 418 MET A CA 1
ATOM 3441 C C . MET A 1 418 ? 37.065 24.612 -65.373 1.00 87.50 418 MET A C 1
ATOM 3443 O O . MET A 1 418 ? 36.665 24.941 -64.261 1.00 87.50 418 MET A O 1
ATOM 3447 N N . GLU A 1 419 ? 36.347 24.792 -66.484 1.00 87.75 419 GLU A N 1
ATOM 3448 C CA . GLU A 1 419 ? 34.987 25.339 -66.505 1.00 87.75 419 GLU A CA 1
ATOM 3449 C C . GLU A 1 419 ? 33.991 24.399 -65.802 1.00 87.75 419 GLU A C 1
ATOM 3451 O O . GLU A 1 419 ? 33.186 24.853 -64.991 1.00 87.75 419 GLU A O 1
ATOM 3456 N N . GLN A 1 420 ? 34.099 23.079 -66.007 1.00 87.81 420 GLN A N 1
ATOM 3457 C CA . GLN A 1 420 ? 33.301 22.085 -65.271 1.00 87.81 420 GLN A CA 1
ATOM 3458 C C . GLN A 1 420 ? 33.601 22.094 -63.764 1.00 87.81 420 GLN A C 1
ATOM 3460 O O . GLN A 1 420 ? 32.677 22.060 -62.950 1.00 87.81 420 GLN A O 1
ATOM 3465 N N . LYS A 1 421 ? 34.879 22.194 -63.375 1.00 89.00 421 LYS A N 1
ATOM 3466 C CA . LYS A 1 421 ? 35.277 22.325 -61.960 1.00 89.00 421 LYS A CA 1
ATOM 3467 C C . LYS A 1 421 ? 34.771 23.637 -61.359 1.00 89.00 421 LYS A C 1
ATOM 3469 O O . LYS A 1 421 ? 34.277 23.633 -60.236 1.00 89.00 421 LYS A O 1
ATOM 3474 N N . GLU A 1 422 ? 34.825 24.742 -62.103 1.00 88.06 422 GLU A N 1
ATOM 3475 C CA . GLU A 1 422 ? 34.250 26.014 -61.663 1.00 88.06 422 GLU A CA 1
ATOM 3476 C C . GLU A 1 422 ? 32.726 25.922 -61.500 1.00 88.06 422 GLU A C 1
ATOM 3478 O O . GLU A 1 422 ? 32.204 26.377 -60.485 1.00 88.06 422 GLU A O 1
ATOM 3483 N N . ALA A 1 423 ? 32.011 25.277 -62.427 1.00 87.94 423 ALA A N 1
ATOM 3484 C CA . ALA A 1 423 ? 30.570 25.052 -62.319 1.00 87.94 423 ALA A CA 1
ATOM 3485 C C . ALA A 1 423 ? 30.198 24.235 -61.066 1.00 87.94 423 ALA A C 1
ATOM 3487 O O . ALA A 1 423 ? 29.310 24.644 -60.318 1.00 87.94 423 ALA A O 1
ATOM 3488 N N . ALA A 1 424 ? 30.927 23.151 -60.775 1.00 87.50 424 ALA A N 1
ATOM 3489 C CA . ALA A 1 424 ? 30.734 22.359 -59.558 1.00 87.50 424 ALA A CA 1
ATOM 3490 C C . ALA A 1 424 ? 31.024 23.163 -58.272 1.00 87.50 424 ALA A C 1
ATOM 3492 O O . ALA A 1 424 ? 30.287 23.053 -57.287 1.00 87.50 424 ALA A O 1
ATOM 3493 N N . TYR A 1 425 ? 32.051 24.022 -58.270 1.00 87.75 425 TYR A N 1
ATOM 3494 C CA . TYR A 1 425 ? 32.307 24.925 -57.141 1.00 87.75 425 TYR A CA 1
ATOM 3495 C C . TYR A 1 425 ? 31.225 26.006 -56.993 1.00 87.75 425 TYR A C 1
ATOM 3497 O O . TYR A 1 425 ? 30.842 26.304 -55.862 1.00 87.75 425 TYR A O 1
ATOM 3505 N N . ARG A 1 426 ? 30.682 26.550 -58.092 1.00 92.00 426 ARG A N 1
ATOM 3506 C CA . ARG A 1 426 ? 29.539 27.481 -58.058 1.00 92.00 426 ARG A CA 1
ATOM 3507 C C . ARG A 1 426 ? 28.294 26.808 -57.467 1.00 92.00 426 ARG A C 1
ATOM 3509 O O . ARG A 1 426 ? 27.710 27.364 -56.546 1.00 92.00 426 ARG A O 1
ATOM 3516 N N . GLU A 1 427 ? 27.941 25.594 -57.899 1.00 89.06 427 GLU A N 1
ATOM 3517 C CA . GLU A 1 427 ? 26.805 24.840 -57.333 1.00 89.06 427 GLU A CA 1
ATOM 3518 C C . GLU A 1 427 ? 27.003 24.521 -55.838 1.00 89.06 427 GLU A C 1
ATOM 3520 O O . GLU A 1 427 ? 26.069 24.637 -55.039 1.00 89.06 427 GLU A O 1
ATOM 3525 N N . THR A 1 428 ? 28.236 24.188 -55.437 1.00 90.62 428 THR A N 1
ATOM 3526 C CA . THR A 1 428 ? 28.597 23.956 -54.027 1.00 90.62 428 THR A CA 1
ATOM 3527 C C . THR A 1 428 ? 28.445 25.229 -53.187 1.00 90.62 428 THR A C 1
ATOM 3529 O O . THR A 1 428 ? 27.911 25.172 -52.078 1.00 90.62 428 THR A O 1
ATOM 3532 N N . LEU A 1 429 ? 28.870 26.383 -53.713 1.00 86.19 429 LEU A N 1
ATOM 3533 C CA . LEU A 1 429 ? 28.708 27.684 -53.057 1.00 86.19 429 LEU A CA 1
ATOM 3534 C C . LEU A 1 429 ? 27.232 28.081 -52.959 1.00 86.19 429 LEU A C 1
ATOM 3536 O O . LEU A 1 429 ? 26.781 28.420 -51.870 1.00 86.19 429 LEU A O 1
ATOM 3540 N N . GLU A 1 430 ? 26.443 27.927 -54.027 1.00 90.75 430 GLU A N 1
ATOM 3541 C CA . GLU A 1 430 ? 24.993 28.143 -53.958 1.00 90.75 430 GLU A CA 1
ATOM 3542 C C . GLU A 1 430 ? 24.313 27.232 -52.921 1.00 90.75 430 GLU A C 1
ATOM 3544 O O . GLU A 1 430 ? 23.345 27.632 -52.275 1.00 90.75 430 GLU A O 1
ATOM 3549 N N . HIS A 1 431 ? 24.780 25.990 -52.759 1.00 89.00 431 HIS A N 1
ATOM 3550 C CA . HIS A 1 431 ? 24.254 25.086 -51.738 1.00 89.00 431 HIS A CA 1
ATOM 3551 C C . HIS A 1 431 ? 24.611 25.557 -50.319 1.00 89.00 431 HIS A C 1
ATOM 3553 O O . HIS A 1 431 ? 23.753 25.524 -49.435 1.00 89.00 431 HIS A O 1
ATOM 3559 N N . ALA A 1 432 ? 25.832 26.055 -50.108 1.00 86.88 432 ALA A N 1
ATOM 3560 C CA . ALA A 1 432 ? 26.230 26.678 -48.848 1.00 86.88 432 ALA A CA 1
ATOM 3561 C C . ALA A 1 432 ? 25.406 27.947 -48.553 1.00 86.88 432 ALA A C 1
ATOM 3563 O O . ALA A 1 432 ? 24.865 28.071 -47.454 1.00 86.88 432 ALA A O 1
ATOM 3564 N N . ASP A 1 433 ? 25.214 28.828 -49.538 1.00 91.75 433 ASP A N 1
ATOM 3565 C CA . ASP A 1 433 ? 24.390 30.037 -49.412 1.00 91.75 433 ASP A CA 1
ATOM 3566 C C . ASP A 1 433 ? 22.921 29.699 -49.099 1.00 91.75 433 ASP A C 1
ATOM 3568 O O . ASP A 1 433 ? 22.302 30.348 -48.253 1.00 91.75 433 ASP A O 1
ATOM 3572 N N . ARG A 1 434 ? 22.364 28.635 -49.703 1.00 93.88 434 ARG A N 1
ATOM 3573 C CA . ARG A 1 434 ? 21.022 28.116 -49.369 1.00 93.88 434 ARG A CA 1
ATOM 3574 C C . ARG A 1 434 ? 20.928 27.646 -47.910 1.00 93.88 434 ARG A C 1
ATOM 3576 O O . ARG A 1 434 ? 19.931 27.945 -47.250 1.00 93.88 434 ARG A O 1
ATOM 3583 N N . ILE A 1 435 ? 21.951 26.963 -47.386 1.00 90.06 435 ILE A N 1
ATOM 3584 C CA . ILE A 1 435 ? 22.009 26.562 -45.967 1.00 90.06 435 ILE A CA 1
ATOM 3585 C C . ILE A 1 435 ? 22.099 27.799 -45.063 1.00 90.06 435 ILE A C 1
ATOM 3587 O O . ILE A 1 435 ? 21.304 27.926 -44.132 1.00 90.06 435 ILE A O 1
ATOM 3591 N N . VAL A 1 436 ? 23.014 28.732 -45.350 1.00 91.69 436 VAL A N 1
ATOM 3592 C CA . VAL A 1 436 ? 23.202 29.959 -44.556 1.00 91.69 436 VAL A CA 1
ATOM 3593 C C . VAL A 1 436 ? 21.921 30.793 -44.528 1.00 91.69 436 VAL A C 1
ATOM 3595 O O . VAL A 1 436 ? 21.484 31.185 -43.449 1.00 91.69 436 VAL A O 1
ATOM 3598 N N . ALA A 1 437 ? 21.250 30.983 -45.668 1.00 92.69 437 ALA A N 1
ATOM 3599 C CA . ALA A 1 437 ? 19.972 31.690 -45.736 1.00 92.69 437 ALA A CA 1
ATOM 3600 C C . ALA A 1 437 ? 18.865 31.000 -44.912 1.00 92.69 437 ALA A C 1
ATOM 3602 O O . ALA A 1 437 ? 18.078 31.679 -44.249 1.00 92.69 437 ALA A O 1
ATOM 3603 N N . SER A 1 438 ? 18.821 29.662 -44.902 1.00 92.50 438 SER A N 1
ATOM 3604 C CA . SER A 1 438 ? 17.873 28.898 -44.078 1.00 92.50 438 SER A CA 1
ATOM 3605 C C . SER A 1 438 ? 18.160 29.041 -42.577 1.00 92.50 438 SER A C 1
ATOM 3607 O O . SER A 1 438 ? 17.229 29.204 -41.786 1.00 92.50 438 SER A O 1
ATOM 3609 N N . VAL A 1 439 ? 19.435 29.013 -42.176 1.00 89.12 439 VAL A N 1
ATOM 3610 C CA . VAL A 1 439 ? 19.864 29.198 -40.779 1.00 89.12 439 VAL A CA 1
ATOM 3611 C C . VAL A 1 439 ? 19.608 30.636 -40.316 1.00 89.12 439 VAL A C 1
ATOM 3613 O O . VAL A 1 439 ? 19.032 30.843 -39.247 1.00 89.12 439 VAL A O 1
ATOM 3616 N N . GLU A 1 440 ? 19.931 31.635 -41.143 1.00 93.50 440 GLU A N 1
ATOM 3617 C CA . GLU A 1 440 ? 19.575 33.034 -40.892 1.00 93.50 440 GLU A CA 1
ATOM 3618 C C . GLU A 1 440 ? 18.066 33.219 -40.711 1.00 93.50 440 GLU A C 1
ATOM 3620 O O . GLU A 1 440 ? 17.650 33.954 -39.817 1.00 93.50 440 GLU A O 1
ATOM 3625 N N . GLN A 1 441 ? 17.235 32.583 -41.546 1.00 93.06 441 GLN A N 1
ATOM 3626 C CA . GLN A 1 441 ? 15.783 32.699 -41.418 1.00 93.06 441 GLN A CA 1
ATOM 3627 C C . GLN A 1 441 ? 15.269 32.024 -40.140 1.00 93.06 441 GLN A C 1
ATOM 3629 O O . GLN A 1 441 ? 14.389 32.575 -39.482 1.00 93.06 441 GLN A O 1
ATOM 3634 N N . GLY A 1 442 ? 15.859 30.894 -39.734 1.00 89.81 442 GLY A N 1
ATOM 3635 C CA . GLY A 1 442 ? 15.591 30.271 -38.436 1.00 89.81 442 GLY A CA 1
ATOM 3636 C C . GLY A 1 442 ? 15.876 31.217 -37.263 1.00 89.81 442 GLY A C 1
ATOM 3637 O O . GLY A 1 442 ? 15.023 31.393 -36.392 1.00 89.81 442 GLY A O 1
ATOM 3638 N N . TYR A 1 443 ? 17.027 31.898 -37.273 1.00 93.88 443 TYR A N 1
ATOM 3639 C CA . TYR A 1 443 ? 17.357 32.887 -36.243 1.00 93.88 443 TYR A CA 1
ATOM 3640 C C . TYR A 1 443 ? 16.477 34.145 -36.305 1.00 93.88 443 TYR A C 1
ATOM 3642 O O . TYR A 1 443 ? 16.060 34.619 -35.251 1.00 93.88 443 TYR A O 1
ATOM 3650 N N . LYS A 1 444 ? 16.126 34.655 -37.496 1.00 96.75 444 LYS A N 1
ATOM 3651 C CA . LYS A 1 444 ? 15.184 35.786 -37.654 1.00 96.75 444 LYS A CA 1
ATOM 3652 C C . LYS A 1 444 ? 13.817 35.450 -37.058 1.00 96.75 444 LYS A C 1
ATOM 3654 O O . LYS A 1 444 ? 13.349 36.179 -36.188 1.00 96.75 444 LYS A O 1
ATOM 3659 N N . ASN A 1 445 ? 13.246 34.297 -37.420 1.00 94.00 445 ASN A N 1
ATOM 3660 C CA . ASN A 1 445 ? 11.996 33.801 -36.837 1.00 94.00 445 ASN A CA 1
ATOM 3661 C C . ASN A 1 445 ? 12.096 33.707 -35.302 1.00 94.00 445 ASN A C 1
ATOM 3663 O O . ASN A 1 445 ? 11.175 34.111 -34.594 1.00 94.00 445 ASN A O 1
ATOM 3667 N N . LYS A 1 446 ? 13.225 33.210 -34.771 1.00 95.56 446 LYS A N 1
ATOM 3668 C CA . LYS A 1 446 ? 13.395 33.056 -33.320 1.00 95.56 446 LYS A CA 1
ATOM 3669 C C . LYS A 1 446 ? 13.551 34.388 -32.580 1.00 95.56 446 LYS A C 1
ATOM 3671 O O . LYS A 1 446 ? 13.098 34.499 -31.443 1.00 95.56 446 LYS A O 1
ATOM 3676 N N . ILE A 1 447 ? 14.148 35.394 -33.215 1.00 94.38 447 ILE A N 1
ATOM 3677 C CA . ILE A 1 447 ? 14.199 36.766 -32.695 1.00 94.38 447 ILE A CA 1
ATOM 3678 C C . ILE A 1 447 ? 12.787 37.369 -32.678 1.00 94.38 447 ILE A C 1
ATOM 3680 O O . ILE A 1 447 ? 12.378 37.884 -31.641 1.00 94.38 447 ILE A O 1
ATOM 3684 N N . GLU A 1 448 ? 12.005 37.223 -33.754 1.00 95.00 448 GLU A N 1
ATOM 3685 C CA . GLU A 1 448 ? 10.616 37.708 -33.811 1.00 95.00 448 GLU A CA 1
ATOM 3686 C C . GLU A 1 448 ? 9.719 37.063 -32.733 1.00 95.00 448 GLU A C 1
ATOM 3688 O O . GLU A 1 448 ? 8.969 37.769 -32.054 1.00 95.00 448 GLU A O 1
ATOM 3693 N N . GLU A 1 449 ? 9.834 35.749 -32.493 1.00 91.50 449 GLU A N 1
ATOM 3694 C CA . GLU A 1 449 ? 9.157 35.073 -31.370 1.00 91.50 449 GLU A CA 1
ATOM 3695 C C . GLU A 1 449 ? 9.508 35.703 -30.011 1.00 91.50 449 GLU A C 1
ATOM 3697 O O . GLU A 1 449 ? 8.626 35.950 -29.179 1.00 91.50 449 GLU A O 1
ATOM 3702 N N . LEU A 1 450 ? 10.799 35.963 -29.780 1.00 90.00 450 LEU A N 1
ATOM 3703 C CA . LEU A 1 450 ? 11.289 36.529 -28.527 1.00 90.00 450 LEU A CA 1
ATOM 3704 C C . LEU A 1 450 ? 10.826 37.981 -28.350 1.00 90.00 450 LEU A C 1
ATOM 3706 O O . LEU A 1 450 ? 10.325 38.310 -27.275 1.00 90.00 450 LEU A O 1
ATOM 3710 N N . GLU A 1 451 ? 10.885 38.816 -29.391 1.00 96.00 451 GLU A N 1
ATOM 3711 C CA . GLU A 1 451 ? 10.366 40.193 -29.371 1.00 96.00 451 GLU A CA 1
ATOM 3712 C C . GLU A 1 451 ? 8.851 40.243 -29.103 1.00 96.00 451 GLU A C 1
ATOM 3714 O O . GLU A 1 451 ? 8.382 41.074 -28.318 1.00 96.00 451 GLU A O 1
ATOM 3719 N N . ILE A 1 452 ? 8.071 39.326 -29.688 1.00 94.56 452 ILE A N 1
ATOM 3720 C CA . ILE A 1 452 ? 6.634 39.188 -29.398 1.00 94.56 452 ILE A CA 1
ATOM 3721 C C . ILE A 1 452 ? 6.421 38.808 -27.924 1.00 94.56 452 ILE A C 1
ATOM 3723 O O . ILE A 1 452 ? 5.571 39.402 -27.251 1.00 94.56 452 ILE A O 1
ATOM 3727 N N . SER A 1 453 ? 7.203 37.863 -27.392 1.00 89.88 453 SER A N 1
ATOM 3728 C CA . SER A 1 453 ? 7.111 37.458 -25.983 1.00 89.88 453 SER A CA 1
ATOM 3729 C C . SER A 1 453 ? 7.475 38.602 -25.022 1.00 89.88 453 SER A C 1
ATOM 3731 O O . SER A 1 453 ? 6.753 38.856 -24.054 1.00 89.88 453 SER A O 1
ATOM 3733 N N . GLU A 1 454 ? 8.524 39.366 -25.336 1.00 94.00 454 GLU A N 1
ATOM 3734 C CA . GLU A 1 454 ? 8.997 40.500 -24.544 1.00 94.00 454 GLU A CA 1
ATOM 3735 C C . GLU A 1 454 ? 7.975 41.648 -24.554 1.00 94.00 454 GLU A C 1
ATOM 3737 O O . GLU A 1 454 ? 7.675 42.241 -23.515 1.00 94.00 454 GLU A O 1
ATOM 3742 N N . LYS A 1 455 ? 7.353 41.912 -25.708 1.00 95.38 455 LYS A N 1
ATOM 3743 C CA . LYS A 1 455 ? 6.262 42.882 -25.858 1.00 95.38 455 LYS A CA 1
ATOM 3744 C C . LYS A 1 455 ? 5.029 42.501 -25.034 1.00 95.38 455 LYS A C 1
ATOM 3746 O O . LYS A 1 455 ? 4.450 43.373 -24.382 1.00 95.38 455 LYS A O 1
ATOM 3751 N N . ASN A 1 456 ? 4.657 41.221 -25.010 1.00 90.62 456 ASN A N 1
ATOM 3752 C CA . ASN A 1 456 ? 3.552 40.720 -24.185 1.00 90.62 456 ASN A CA 1
ATOM 3753 C C . ASN A 1 456 ? 3.866 40.844 -22.681 1.00 90.62 456 ASN A C 1
ATOM 3755 O O . ASN A 1 456 ? 3.007 41.261 -21.899 1.00 90.62 456 ASN A O 1
ATOM 3759 N N . LEU A 1 457 ? 5.107 40.558 -22.269 1.00 91.06 457 LEU A N 1
ATOM 3760 C CA . LEU A 1 457 ? 5.564 40.767 -20.891 1.00 91.06 457 LEU A CA 1
ATOM 3761 C C . LEU A 1 457 ? 5.552 42.256 -20.506 1.00 91.06 457 LEU A C 1
ATOM 3763 O O . LEU A 1 457 ? 5.005 42.599 -19.460 1.00 91.06 457 LEU A O 1
ATOM 3767 N N . LYS A 1 458 ? 6.051 43.152 -21.368 1.00 94.56 458 LYS A N 1
ATOM 3768 C CA . LYS A 1 458 ? 6.001 44.613 -21.163 1.00 94.56 458 LYS A CA 1
ATOM 3769 C C . LYS A 1 458 ? 4.567 45.135 -21.018 1.00 94.56 458 LYS A C 1
ATOM 3771 O O . LYS A 1 458 ? 4.307 45.946 -20.133 1.00 94.56 458 LYS A O 1
ATOM 3776 N N . GLN A 1 459 ? 3.618 44.637 -21.818 1.00 92.81 459 GLN A N 1
ATOM 3777 C CA . GLN A 1 459 ? 2.194 44.970 -21.662 1.00 92.81 459 GLN A CA 1
ATOM 3778 C C . GLN A 1 459 ? 1.625 44.491 -20.317 1.00 92.81 459 GLN A C 1
ATOM 3780 O O . GLN A 1 459 ? 0.903 45.238 -19.655 1.00 92.81 459 GLN A O 1
ATOM 3785 N N . ARG A 1 460 ? 1.976 43.273 -19.883 1.00 91.75 460 ARG A N 1
ATOM 3786 C CA . ARG A 1 460 ? 1.557 42.726 -18.583 1.00 91.75 460 ARG A CA 1
ATOM 3787 C C . ARG A 1 460 ? 2.131 43.521 -17.405 1.00 91.75 460 ARG A C 1
ATOM 3789 O O . ARG A 1 460 ? 1.394 43.772 -16.456 1.00 91.75 460 ARG A O 1
ATOM 3796 N N . VAL A 1 461 ? 3.397 43.944 -17.470 1.00 91.19 461 VAL A N 1
ATOM 3797 C CA . VAL A 1 461 ? 4.010 44.815 -16.449 1.00 91.19 461 VAL A CA 1
ATOM 3798 C C . VAL A 1 461 ? 3.305 46.171 -16.407 1.00 91.19 461 VAL A C 1
ATOM 3800 O O . VAL A 1 461 ? 2.815 46.549 -15.348 1.00 91.19 461 VAL A O 1
ATOM 3803 N N . GLY A 1 462 ? 3.135 46.845 -17.550 1.00 94.00 462 GLY A N 1
ATOM 3804 C CA . GLY A 1 462 ? 2.458 48.147 -17.604 1.00 94.00 462 GLY A CA 1
ATOM 3805 C C . GLY A 1 462 ? 1.010 48.119 -17.091 1.00 94.00 462 GLY A C 1
ATOM 3806 O O . GLY A 1 462 ? 0.548 49.083 -16.485 1.00 94.00 462 GLY A O 1
ATOM 3807 N N . HIS A 1 463 ? 0.293 47.001 -17.258 1.00 90.50 463 HIS A N 1
ATOM 3808 C CA . HIS A 1 463 ? -1.034 46.835 -16.658 1.00 90.50 463 HIS A CA 1
ATOM 3809 C C . HIS A 1 463 ? -0.983 46.733 -15.122 1.00 90.50 463 HIS A C 1
ATOM 3811 O O . HIS A 1 463 ? -1.818 47.332 -14.443 1.00 90.50 463 HIS A O 1
ATOM 3817 N N . LEU A 1 464 ? 0.005 46.023 -14.566 1.00 87.56 464 LEU A N 1
ATOM 3818 C CA . LEU A 1 464 ? 0.213 45.938 -13.115 1.00 87.56 464 LEU A CA 1
ATOM 3819 C C . LEU A 1 464 ? 0.625 47.297 -12.526 1.00 87.56 464 LEU A C 1
ATOM 3821 O O . LEU A 1 464 ? 0.074 47.700 -11.503 1.00 87.56 464 LEU A O 1
ATOM 3825 N N . GLU A 1 465 ? 1.504 48.040 -13.205 1.00 91.56 465 GLU A N 1
ATOM 3826 C CA . GLU A 1 465 ? 1.880 49.416 -12.840 1.00 91.56 465 GLU A CA 1
ATOM 3827 C C . GLU A 1 465 ? 0.671 50.371 -12.865 1.00 91.56 465 GLU A C 1
ATOM 3829 O O . GLU A 1 465 ? 0.544 51.244 -11.999 1.00 91.56 465 GLU A O 1
ATOM 3834 N N . GLU A 1 466 ? -0.260 50.201 -13.813 1.00 92.12 466 GLU A N 1
ATOM 3835 C CA . GLU A 1 466 ? -1.498 50.986 -13.853 1.00 92.12 466 GLU A CA 1
ATOM 3836 C C . GLU A 1 466 ? -2.433 50.641 -12.681 1.00 92.12 466 GLU A C 1
ATOM 3838 O O . GLU A 1 466 ? -2.989 51.542 -12.044 1.00 92.12 466 GLU A O 1
ATOM 3843 N N . VAL A 1 467 ? -2.591 49.353 -12.356 1.00 88.94 467 VAL A N 1
ATOM 3844 C CA . VAL A 1 467 ? -3.379 48.894 -11.197 1.00 88.94 467 VAL A CA 1
ATOM 3845 C C . VAL A 1 467 ? -2.779 49.422 -9.892 1.00 88.94 467 VAL A C 1
ATOM 3847 O O . VAL A 1 467 ? -3.509 49.981 -9.069 1.00 88.94 467 VAL A O 1
ATOM 3850 N N . GLU A 1 468 ? -1.458 49.346 -9.723 1.00 86.50 468 GLU A N 1
ATOM 3851 C CA . GLU A 1 468 ? -0.769 49.902 -8.557 1.00 86.50 468 GLU A CA 1
ATOM 3852 C C . GLU A 1 468 ? -0.947 51.428 -8.469 1.00 86.50 468 GLU A C 1
ATOM 3854 O O . GLU A 1 468 ? -1.273 51.964 -7.406 1.00 86.50 468 GLU A O 1
ATOM 3859 N N . SER A 1 469 ? -0.819 52.136 -9.594 1.00 88.94 469 SER A N 1
ATOM 3860 C CA . SER A 1 469 ? -1.027 53.587 -9.672 1.00 88.94 469 SER A CA 1
ATOM 3861 C C . SER A 1 469 ? -2.460 53.990 -9.306 1.00 88.94 469 SER A C 1
ATOM 3863 O O . SER A 1 469 ? -2.665 54.982 -8.598 1.00 88.94 469 SER A O 1
ATOM 3865 N N . ARG A 1 470 ? -3.462 53.204 -9.726 1.00 89.38 470 ARG A N 1
ATOM 3866 C CA . ARG A 1 470 ? -4.873 53.389 -9.346 1.00 89.38 470 ARG A CA 1
ATOM 3867 C C . ARG A 1 470 ? -5.083 53.172 -7.842 1.00 89.38 470 ARG A C 1
ATOM 3869 O O . ARG A 1 470 ? -5.741 54.002 -7.214 1.00 89.38 470 ARG A O 1
ATOM 3876 N N . LEU A 1 471 ? -4.488 52.128 -7.255 1.00 80.31 471 LEU A N 1
ATOM 3877 C CA . LEU A 1 471 ? -4.569 51.832 -5.815 1.00 80.31 471 LEU A CA 1
ATOM 3878 C C . LEU A 1 471 ? -3.889 52.922 -4.967 1.00 80.31 471 LEU A C 1
ATOM 3880 O O . LEU A 1 471 ? -4.523 53.497 -4.080 1.00 80.31 471 LEU A O 1
ATOM 3884 N N . ARG A 1 472 ? -2.646 53.300 -5.300 1.00 82.94 472 ARG A N 1
ATOM 3885 C CA . ARG A 1 472 ? -1.933 54.434 -4.674 1.00 82.94 472 ARG A CA 1
ATOM 3886 C C . ARG A 1 472 ? -2.740 55.734 -4.783 1.00 82.94 472 ARG A C 1
ATOM 3888 O O . ARG A 1 472 ? -2.811 56.502 -3.822 1.00 82.94 472 ARG A O 1
ATOM 3895 N N . GLY A 1 473 ? -3.380 55.963 -5.933 1.00 78.56 473 GLY A N 1
ATOM 3896 C CA . GLY A 1 473 ? -4.237 57.119 -6.195 1.00 78.56 473 GLY A CA 1
ATOM 3897 C C . GLY A 1 473 ? -5.536 57.146 -5.380 1.00 78.56 473 GLY A C 1
ATOM 3898 O O . GLY A 1 473 ? -5.962 58.228 -4.976 1.00 78.56 473 GLY A O 1
ATOM 3899 N N . ALA A 1 474 ? -6.151 55.992 -5.100 1.00 75.56 474 ALA A N 1
ATOM 3900 C CA . ALA A 1 474 ? -7.309 55.890 -4.208 1.00 75.56 474 ALA A CA 1
ATOM 3901 C C . ALA A 1 474 ? -6.920 56.246 -2.763 1.00 75.56 474 ALA A C 1
ATOM 3903 O O . ALA A 1 474 ? -7.467 57.190 -2.191 1.00 75.56 474 ALA A O 1
ATOM 3904 N N . LEU A 1 475 ? -5.868 55.602 -2.248 1.00 68.12 475 LEU A N 1
ATOM 3905 C CA . LEU A 1 475 ? -5.317 55.807 -0.901 1.00 68.12 475 LEU A CA 1
ATOM 3906 C C . LEU A 1 475 ? -4.870 57.274 -0.668 1.00 68.12 475 LEU A C 1
ATOM 3908 O O . LEU A 1 475 ? -4.958 57.819 0.433 1.00 68.12 475 LEU A O 1
ATOM 3912 N N . HIS A 1 476 ? -4.430 57.972 -1.725 1.00 69.00 476 HIS A N 1
ATOM 3913 C CA . HIS A 1 476 ? -4.117 59.409 -1.680 1.00 69.00 476 HIS A CA 1
ATOM 3914 C C . HIS A 1 476 ? -5.330 60.351 -1.790 1.00 69.00 476 HIS A C 1
ATOM 3916 O O . HIS A 1 476 ? -5.229 61.499 -1.345 1.00 69.00 476 HIS A O 1
ATOM 3922 N N . LYS A 1 477 ? -6.461 59.913 -2.359 1.00 66.19 477 LYS A N 1
ATOM 3923 C CA . LYS A 1 477 ? -7.721 60.681 -2.344 1.00 66.19 477 LYS A CA 1
ATOM 3924 C C . LYS A 1 477 ? -8.385 60.612 -0.975 1.00 66.19 477 LYS A C 1
ATOM 3926 O O . LYS A 1 477 ? -8.783 61.648 -0.454 1.00 66.19 477 LYS A O 1
ATOM 3931 N N . GLU A 1 478 ? -8.406 59.427 -0.381 1.00 54.44 478 GLU A N 1
ATOM 3932 C CA . GLU A 1 478 ? -8.922 59.158 0.965 1.00 54.44 478 GLU A CA 1
ATOM 3933 C C . GLU A 1 478 ? -8.207 60.008 2.031 1.00 54.44 478 GLU A C 1
ATOM 3935 O O . GLU A 1 478 ? -8.844 60.672 2.845 1.00 54.44 478 GLU A O 1
ATOM 3940 N N . ARG A 1 479 ? -6.878 60.160 1.914 1.00 54.50 479 ARG A N 1
ATOM 3941 C CA . ARG A 1 479 ? -6.075 61.111 2.713 1.00 54.50 479 ARG A CA 1
ATOM 3942 C C . ARG A 1 479 ? -6.352 62.607 2.472 1.00 54.50 479 ARG A C 1
ATOM 3944 O O . ARG A 1 479 ? -5.707 63.438 3.113 1.00 54.50 479 ARG A O 1
ATOM 3951 N N . ARG A 1 480 ? -7.227 62.984 1.534 1.00 49.81 480 ARG A N 1
ATOM 3952 C CA . ARG A 1 480 ? -7.526 64.389 1.180 1.00 49.81 480 ARG A CA 1
ATOM 3953 C C . ARG A 1 480 ? -9.011 64.745 1.201 1.00 49.81 480 ARG A C 1
ATOM 3955 O O . ARG A 1 480 ? -9.325 65.932 1.195 1.00 49.81 480 ARG A O 1
ATOM 3962 N N . SER A 1 481 ? -9.914 63.773 1.283 1.00 48.50 481 SER A N 1
ATOM 3963 C CA . SER A 1 481 ? -11.346 63.991 1.515 1.00 48.50 481 SER A CA 1
ATOM 3964 C C . SER A 1 481 ? -11.662 64.205 3.001 1.00 48.50 481 SER A C 1
ATOM 3966 O O . SER A 1 481 ? -12.569 63.581 3.542 1.00 48.50 481 SER A O 1
ATOM 3968 N N . SER A 1 482 ? -10.940 65.115 3.664 1.00 46.78 482 SER A N 1
ATOM 3969 C CA . SER A 1 482 ? -11.305 65.620 4.995 1.00 46.78 482 SER A CA 1
ATOM 3970 C C . SER A 1 482 ? -12.440 66.648 4.872 1.00 46.78 482 SER A C 1
ATOM 3972 O O . SER A 1 482 ? -12.261 67.832 5.168 1.00 46.78 482 SER A O 1
ATOM 3974 N N . ASP A 1 483 ? -13.577 66.204 4.336 1.00 43.94 483 ASP A N 1
ATOM 3975 C CA . ASP A 1 483 ? -14.803 66.997 4.258 1.00 43.94 483 ASP A CA 1
ATOM 3976 C C . ASP A 1 483 ? -15.466 67.094 5.642 1.00 43.94 483 ASP A C 1
ATOM 3978 O O . ASP A 1 483 ? -15.335 66.198 6.477 1.00 43.94 483 ASP A O 1
ATOM 3982 N N . GLY A 1 484 ? -16.165 68.200 5.895 1.00 51.72 484 GLY A N 1
ATOM 3983 C CA . GLY A 1 484 ? -16.594 68.656 7.222 1.00 51.72 484 GLY A CA 1
ATOM 3984 C C . GLY A 1 484 ? -17.776 67.908 7.848 1.00 51.72 484 GLY A C 1
ATOM 3985 O O . GLY A 1 484 ? -18.598 68.539 8.516 1.00 51.72 484 GLY A O 1
ATOM 3986 N N . ARG A 1 485 ? -17.889 66.592 7.635 1.00 57.25 485 ARG A N 1
ATOM 3987 C CA . ARG A 1 485 ? -18.819 65.731 8.383 1.00 57.25 485 ARG A CA 1
ATOM 3988 C C . ARG A 1 485 ? -18.411 65.706 9.860 1.00 57.25 485 ARG A C 1
ATOM 3990 O O . ARG A 1 485 ? -17.235 65.873 10.188 1.00 57.25 485 ARG A O 1
ATOM 3997 N N . LYS A 1 486 ? -19.375 65.542 10.771 1.00 56.62 486 LYS A N 1
ATOM 3998 C CA . LYS A 1 486 ? -19.058 65.512 12.208 1.00 56.62 486 LYS A CA 1
ATOM 3999 C C . LYS A 1 486 ? -18.254 64.246 12.526 1.00 56.62 486 LYS A C 1
ATOM 4001 O O . LYS A 1 486 ? -18.466 63.236 11.856 1.00 56.62 486 LYS A O 1
ATOM 4006 N N . PRO A 1 487 ? -17.393 64.260 13.561 1.00 60.53 487 PRO A N 1
ATOM 4007 C CA . PRO A 1 487 ? -16.666 63.064 13.982 1.00 60.53 487 PRO A CA 1
ATOM 4008 C C . PRO A 1 487 ? -17.596 61.871 14.224 1.00 60.53 487 PRO A C 1
ATOM 4010 O O . PRO A 1 487 ? -17.291 60.773 13.781 1.00 60.53 487 PRO A O 1
ATOM 4013 N N . ASP A 1 488 ? -18.757 62.108 14.837 1.00 62.88 488 ASP A N 1
ATOM 4014 C CA . ASP A 1 488 ? -19.744 61.070 15.152 1.00 62.88 488 ASP A CA 1
ATOM 4015 C C . ASP A 1 488 ? -20.338 60.433 13.880 1.00 62.88 488 ASP A C 1
ATOM 4017 O O . ASP A 1 488 ? -20.405 59.211 13.775 1.00 62.88 488 ASP A O 1
ATOM 4021 N N . ASP A 1 489 ? -20.695 61.254 12.881 1.00 67.25 489 ASP A N 1
ATOM 4022 C CA . ASP A 1 489 ? -21.220 60.787 11.588 1.00 67.25 489 ASP A CA 1
ATOM 4023 C C . ASP A 1 489 ? -20.156 59.955 10.835 1.00 67.25 489 ASP A C 1
ATOM 4025 O O . ASP A 1 489 ? -20.467 58.916 10.256 1.00 67.25 489 ASP A O 1
ATOM 4029 N N . LEU A 1 490 ? -18.885 60.382 10.886 1.00 70.50 490 LEU A N 1
ATOM 4030 C CA . LEU A 1 490 ? -17.752 59.670 10.279 1.00 70.50 490 LEU A CA 1
ATOM 4031 C C . LEU A 1 490 ? -17.402 58.368 11.008 1.00 70.50 490 LEU A C 1
ATOM 4033 O O . LEU A 1 490 ? -17.008 57.408 10.354 1.00 70.50 490 LEU A O 1
ATOM 4037 N N . VAL A 1 491 ? -17.543 58.311 12.335 1.00 73.69 491 VAL A N 1
ATOM 4038 C CA . VAL A 1 491 ? -17.340 57.079 13.117 1.00 73.69 491 VAL A CA 1
ATOM 4039 C C . VAL A 1 491 ? -18.430 56.056 12.801 1.00 73.69 491 VAL A C 1
ATOM 4041 O O . VAL A 1 491 ? -18.110 54.882 12.642 1.00 73.69 491 VAL A O 1
ATOM 4044 N N . VAL A 1 492 ? -19.689 56.476 12.632 1.00 78.69 492 VAL A N 1
ATOM 4045 C CA . VAL A 1 492 ? -20.760 55.574 12.172 1.00 78.69 492 VAL A CA 1
ATOM 4046 C C . VAL A 1 492 ? -20.493 55.089 10.743 1.00 78.69 492 VAL A C 1
ATOM 4048 O O . VAL A 1 492 ? -20.536 53.888 10.499 1.00 78.69 492 VAL A O 1
ATOM 4051 N N . GLU A 1 493 ? -20.136 55.979 9.813 1.00 79.25 493 GLU A N 1
ATOM 4052 C CA . GLU A 1 493 ? -19.833 55.606 8.420 1.00 79.25 493 GLU A CA 1
ATOM 4053 C C . GLU A 1 493 ? -18.587 54.697 8.304 1.00 79.25 493 GLU A C 1
ATOM 4055 O O . GLU A 1 493 ? -18.546 53.825 7.431 1.00 79.25 493 GLU A O 1
ATOM 4060 N N . LEU A 1 494 ? -17.612 54.839 9.216 1.00 77.94 494 LEU A N 1
ATOM 4061 C CA . LEU A 1 494 ? -16.465 53.934 9.378 1.00 77.94 494 LEU A CA 1
ATOM 4062 C C . LEU A 1 494 ? -16.864 52.573 9.954 1.00 77.94 494 LEU A C 1
ATOM 4064 O O . LEU A 1 494 ? -16.471 51.563 9.384 1.00 77.94 494 LEU A O 1
ATOM 4068 N N . LEU A 1 495 ? -17.669 52.514 11.019 1.00 80.88 495 LEU A N 1
ATOM 4069 C CA . LEU A 1 495 ? -18.154 51.245 11.583 1.00 80.88 495 LEU A CA 1
ATOM 4070 C C . LEU A 1 495 ? -19.049 50.490 10.585 1.00 80.88 495 LEU A C 1
ATOM 4072 O O . LEU A 1 495 ? -18.955 49.272 10.455 1.00 80.88 495 LEU A O 1
ATOM 4076 N N . GLU A 1 496 ? -19.865 51.204 9.805 1.00 83.38 496 GLU A N 1
ATOM 4077 C CA . GLU A 1 496 ? -20.620 50.626 8.689 1.00 83.38 496 GLU A CA 1
ATOM 4078 C C . GLU A 1 496 ? -19.719 50.205 7.516 1.00 83.38 496 GLU A C 1
ATOM 4080 O O . GLU A 1 496 ? -20.089 49.308 6.756 1.00 83.38 496 GLU A O 1
ATOM 4085 N N . ALA A 1 497 ? -18.555 50.833 7.317 1.00 79.38 497 ALA A N 1
ATOM 4086 C CA . ALA A 1 497 ? -17.556 50.392 6.340 1.00 79.38 497 ALA A CA 1
ATOM 4087 C C . ALA A 1 497 ? -16.813 49.137 6.818 1.00 79.38 497 ALA A C 1
ATOM 4089 O O . ALA A 1 497 ? -16.739 48.173 6.064 1.00 79.38 497 ALA A O 1
ATOM 4090 N N . GLU A 1 498 ? -16.371 49.105 8.072 1.00 82.44 498 GLU A N 1
ATOM 4091 C CA . GLU A 1 498 ? -15.716 47.967 8.725 1.00 82.44 498 GLU A CA 1
ATOM 4092 C C . GLU A 1 498 ? -16.647 46.744 8.796 1.00 82.44 498 GLU A C 1
ATOM 4094 O O . GLU A 1 498 ? -16.239 45.628 8.479 1.00 82.44 498 GLU A O 1
ATOM 4099 N N . ALA A 1 499 ? -17.935 46.935 9.100 1.00 85.62 499 ALA A N 1
ATOM 4100 C CA . ALA A 1 499 ? -18.934 45.865 9.035 1.00 85.62 499 ALA A CA 1
ATOM 4101 C C . ALA A 1 499 ? -19.114 45.314 7.605 1.00 85.62 499 ALA A C 1
ATOM 4103 O O . ALA A 1 499 ? -19.249 44.103 7.413 1.00 85.62 499 ALA A O 1
ATOM 4104 N N . ARG A 1 500 ? -19.074 46.182 6.580 1.00 88.69 500 ARG A N 1
ATOM 4105 C CA . ARG A 1 500 ? -19.108 45.763 5.166 1.00 88.69 500 ARG A CA 1
ATOM 4106 C C . ARG A 1 500 ? -17.811 45.088 4.723 1.00 88.69 500 ARG A C 1
ATOM 4108 O O . ARG A 1 500 ? -17.883 44.152 3.933 1.00 88.69 500 ARG A O 1
ATOM 4115 N N . GLU A 1 501 ? -16.657 45.527 5.217 1.00 87.12 501 GLU A N 1
ATOM 4116 C CA . GLU A 1 501 ? -15.358 44.909 4.948 1.00 87.12 501 GLU A CA 1
ATOM 4117 C C . GLU A 1 501 ? -15.290 43.510 5.564 1.00 87.12 501 GLU A C 1
ATOM 4119 O O . GLU A 1 501 ? -15.008 42.550 4.851 1.00 87.12 501 GLU A O 1
ATOM 4124 N N . ASN A 1 502 ? -15.667 43.356 6.836 1.00 84.62 502 ASN A N 1
ATOM 4125 C CA . ASN A 1 502 ? -15.748 42.052 7.496 1.00 84.62 502 ASN A CA 1
ATOM 4126 C C . ASN A 1 502 ? -16.740 41.110 6.782 1.00 84.62 502 ASN A C 1
ATOM 4128 O O . ASN A 1 502 ? -16.389 39.971 6.477 1.00 84.62 502 ASN A O 1
ATOM 4132 N N . GLY A 1 503 ? -17.922 41.602 6.389 1.00 89.81 503 GLY A N 1
ATOM 4133 C CA . GLY A 1 503 ? -18.894 40.833 5.596 1.00 89.81 503 GLY A CA 1
ATOM 4134 C C . GLY A 1 503 ? -18.495 40.572 4.130 1.00 89.81 503 GLY A C 1
ATOM 4135 O O . GLY A 1 503 ? -19.156 39.786 3.445 1.00 89.81 503 GLY A O 1
ATOM 4136 N N . LEU A 1 504 ? -17.442 41.220 3.618 1.00 89.12 504 LEU A N 1
ATOM 4137 C CA . LEU A 1 504 ? -16.780 40.868 2.354 1.00 89.12 504 LEU A CA 1
ATOM 4138 C C . LEU A 1 504 ? -15.627 39.885 2.583 1.00 89.12 504 LEU A C 1
ATOM 4140 O O . LEU A 1 504 ? -15.435 38.989 1.767 1.00 89.12 504 LEU A O 1
ATOM 4144 N N . LYS A 1 505 ? -14.906 40.010 3.699 1.00 88.44 505 LYS A N 1
ATOM 4145 C CA . LYS A 1 505 ? -13.814 39.128 4.119 1.00 88.44 505 LYS A CA 1
ATOM 4146 C C . LYS A 1 505 ? -14.310 37.711 4.415 1.00 88.44 505 LYS A C 1
ATOM 4148 O O . LYS A 1 505 ? -13.732 36.766 3.898 1.00 88.44 505 LYS A O 1
ATOM 4153 N N . GLU A 1 506 ? -15.437 37.568 5.111 1.00 89.56 506 GLU A N 1
ATOM 4154 C CA . GLU A 1 506 ? -16.132 36.284 5.317 1.00 89.56 506 GLU A CA 1
ATOM 4155 C C . GLU A 1 506 ? -16.561 35.641 3.980 1.00 89.56 506 GLU A C 1
ATOM 4157 O O . GLU A 1 506 ? -16.409 34.437 3.761 1.00 89.56 506 GLU A O 1
ATOM 4162 N N . LYS A 1 507 ? -17.042 36.452 3.025 1.00 92.75 507 LYS A N 1
ATOM 4163 C CA . LYS A 1 507 ? -17.378 35.986 1.666 1.00 92.75 507 LYS A CA 1
ATOM 4164 C C . LYS A 1 507 ? -16.144 35.583 0.865 1.00 92.75 507 LYS A C 1
ATOM 4166 O O . LYS A 1 507 ? -16.221 34.661 0.060 1.00 92.75 507 LYS A O 1
ATOM 4171 N N . LEU A 1 508 ? -15.017 36.256 1.078 1.00 89.06 508 LEU A N 1
ATOM 4172 C CA . LEU A 1 508 ? -13.744 35.933 0.445 1.00 89.06 508 LEU A CA 1
ATOM 4173 C C . LEU A 1 508 ? -13.176 34.629 1.026 1.00 89.06 508 LEU A C 1
ATOM 4175 O O . LEU A 1 508 ? -12.838 33.735 0.261 1.00 89.06 508 LEU A O 1
ATOM 4179 N N . GLU A 1 509 ? -13.187 34.459 2.348 1.00 91.50 509 GLU A N 1
ATOM 4180 C CA . GLU A 1 509 ? -12.758 33.232 3.032 1.00 91.50 509 GLU A CA 1
ATOM 4181 C C . GLU A 1 509 ? -13.621 32.015 2.654 1.00 91.50 509 GLU A C 1
ATOM 4183 O O . GLU A 1 509 ? -13.092 30.938 2.368 1.00 91.50 509 GLU A O 1
ATOM 4188 N N . THR A 1 510 ? -14.945 32.179 2.562 1.00 91.06 510 THR A N 1
ATOM 4189 C CA . THR A 1 510 ? -15.842 31.110 2.087 1.00 91.06 510 THR A CA 1
ATOM 4190 C C . THR A 1 510 ? -15.653 30.800 0.598 1.00 91.06 510 THR A C 1
ATOM 4192 O O . THR A 1 510 ? -15.672 29.625 0.224 1.00 91.06 510 THR A O 1
ATOM 4195 N N . LEU A 1 511 ? -15.385 31.799 -0.255 1.00 88.75 511 LEU A N 1
ATOM 4196 C CA . LEU A 1 511 ? -14.988 31.580 -1.654 1.00 88.75 511 LEU A CA 1
ATOM 4197 C C . LEU A 1 511 ? -13.638 30.853 -1.763 1.00 88.75 511 LEU A C 1
ATOM 4199 O O . LEU A 1 511 ? -13.533 29.897 -2.530 1.00 88.75 511 LEU A O 1
ATOM 4203 N N . GLU A 1 512 ? -12.635 31.228 -0.968 1.00 88.94 512 GLU A N 1
ATOM 4204 C CA . GLU A 1 512 ? -11.342 30.539 -0.902 1.00 88.94 512 GLU A CA 1
ATOM 4205 C C . GLU A 1 512 ? -11.478 29.105 -0.382 1.00 88.94 512 GLU A C 1
ATOM 4207 O O . GLU A 1 512 ? -10.803 28.206 -0.883 1.00 88.94 512 GLU A O 1
ATOM 4212 N N . GLN A 1 513 ? -12.357 28.854 0.592 1.00 92.38 513 GLN A N 1
ATOM 4213 C CA . GLN A 1 513 ? -12.643 27.502 1.067 1.00 92.38 513 GLN A CA 1
ATOM 4214 C C . GLN A 1 513 ? -13.340 26.676 -0.023 1.00 92.38 513 GLN A C 1
ATOM 4216 O O . GLN A 1 513 ? -12.960 25.526 -0.245 1.00 92.38 513 GLN A O 1
ATOM 4221 N N . MET A 1 514 ? -14.298 27.248 -0.763 1.00 88.62 514 MET A N 1
ATOM 4222 C CA . MET A 1 514 ? -14.893 26.583 -1.930 1.00 88.62 514 MET A CA 1
ATOM 4223 C C . MET A 1 514 ? -13.865 26.332 -3.040 1.00 88.62 514 MET A C 1
ATOM 4225 O O . MET A 1 514 ? -13.888 25.260 -3.648 1.00 88.62 514 MET A O 1
ATOM 4229 N N . GLN A 1 515 ? -12.934 27.260 -3.279 1.00 91.44 515 GLN A N 1
ATOM 4230 C CA . GLN A 1 515 ? -11.841 27.088 -4.236 1.00 91.44 515 GLN A CA 1
ATOM 4231 C C . GLN A 1 515 ? -10.895 25.964 -3.796 1.00 91.44 515 GLN A C 1
ATOM 4233 O O . GLN A 1 515 ? -10.640 25.057 -4.584 1.00 91.44 515 GLN A O 1
ATOM 4238 N N . ARG A 1 516 ? -10.439 25.956 -2.536 1.00 89.62 516 ARG A N 1
ATOM 4239 C CA . ARG A 1 516 ? -9.596 24.890 -1.960 1.00 89.62 516 ARG A CA 1
ATOM 4240 C C . ARG A 1 516 ? -10.286 23.522 -2.037 1.00 89.62 516 ARG A C 1
ATOM 4242 O O . ARG A 1 516 ? -9.679 22.560 -2.507 1.00 89.62 516 ARG A O 1
ATOM 4249 N N . ASN A 1 517 ? -11.574 23.451 -1.695 1.00 90.25 517 ASN A N 1
ATOM 4250 C CA . ASN A 1 517 ? -12.383 22.234 -1.824 1.00 90.25 517 ASN A CA 1
ATOM 4251 C C . ASN A 1 517 ? -12.510 21.773 -3.290 1.00 90.25 517 ASN A C 1
ATOM 4253 O O . ASN A 1 517 ? -12.454 20.576 -3.570 1.00 90.25 517 ASN A O 1
ATOM 4257 N N . SER A 1 518 ? -12.668 22.707 -4.232 1.00 87.69 518 SER A N 1
ATOM 4258 C CA . SER A 1 518 ? -12.789 22.402 -5.666 1.00 87.69 518 SER A CA 1
ATOM 4259 C C . SER A 1 518 ? -11.463 21.938 -6.269 1.00 87.69 518 SER A C 1
ATOM 4261 O O . SER A 1 518 ? -11.451 20.973 -7.025 1.00 87.69 518 SER A O 1
ATOM 4263 N N . VAL A 1 519 ? -10.342 22.556 -5.885 1.00 89.75 519 VAL A N 1
ATOM 4264 C CA . VAL A 1 519 ? -8.990 22.135 -6.286 1.00 89.75 519 VAL A CA 1
ATOM 4265 C C . VAL A 1 519 ? -8.664 20.739 -5.746 1.00 89.75 519 VAL A C 1
ATOM 4267 O O . VAL A 1 519 ? -8.113 19.932 -6.490 1.00 89.75 519 VAL A O 1
ATOM 4270 N N . SER A 1 520 ? -9.065 20.403 -4.510 1.00 88.88 520 SER A N 1
ATOM 4271 C CA . SER A 1 520 ? -8.935 19.022 -4.012 1.00 88.88 520 SER A CA 1
ATOM 4272 C C . SER A 1 520 ? -9.731 18.044 -4.875 1.00 88.88 520 SER A C 1
ATOM 4274 O O . SER A 1 520 ? -9.169 17.065 -5.350 1.00 88.88 520 SER A O 1
ATOM 4276 N N . LYS A 1 521 ? -11.007 18.345 -5.166 1.00 92.69 521 LYS A N 1
ATOM 4277 C CA . LYS A 1 521 ? -11.847 17.497 -6.030 1.00 92.69 521 LYS A CA 1
ATOM 4278 C C . LYS A 1 521 ? -11.262 17.308 -7.431 1.00 92.69 521 LYS A C 1
ATOM 4280 O O . LYS A 1 521 ? -11.312 16.195 -7.940 1.00 92.69 521 LYS A O 1
ATOM 4285 N N . VAL A 1 522 ? -10.693 18.352 -8.040 1.00 86.88 522 VAL A N 1
ATOM 4286 C CA . VAL A 1 522 ? -9.981 18.232 -9.326 1.00 86.88 522 VAL A CA 1
ATOM 4287 C C . VAL A 1 522 ? -8.787 17.288 -9.184 1.00 86.88 522 VAL A C 1
ATOM 4289 O O . VAL A 1 522 ? -8.702 16.330 -9.942 1.00 86.88 522 VAL A O 1
ATOM 4292 N N . LYS A 1 523 ? -7.948 17.466 -8.157 1.00 91.25 523 LYS A N 1
ATOM 4293 C CA . LYS A 1 523 ? -6.787 16.599 -7.901 1.00 91.25 523 LYS A CA 1
ATOM 4294 C C . LYS A 1 523 ? -7.161 15.138 -7.622 1.00 91.25 523 LYS A C 1
ATOM 4296 O O . LYS A 1 523 ? -6.404 14.229 -7.950 1.00 91.25 523 LYS A O 1
ATOM 4301 N N . ASP A 1 524 ? -8.313 14.890 -7.008 1.00 89.12 524 ASP A N 1
ATOM 4302 C CA . ASP A 1 524 ? -8.809 13.535 -6.761 1.00 89.12 524 ASP A CA 1
ATOM 4303 C C . ASP A 1 524 ? -9.430 12.906 -8.024 1.00 89.12 524 ASP A C 1
ATOM 4305 O O . ASP A 1 524 ? -9.245 11.712 -8.263 1.00 89.12 524 ASP A O 1
ATOM 4309 N N . LEU A 1 525 ? -10.067 13.704 -8.891 1.00 87.38 525 LEU A N 1
ATOM 4310 C CA . LEU A 1 525 ? -10.499 13.279 -10.229 1.00 87.38 525 LEU A CA 1
ATOM 4311 C C . LEU A 1 525 ? -9.314 13.018 -11.175 1.00 87.38 525 LEU A C 1
ATOM 4313 O O . LEU A 1 525 ? -9.375 12.078 -11.965 1.00 87.38 525 LEU A O 1
ATOM 4317 N N . GLU A 1 526 ? -8.226 13.785 -11.072 1.00 88.38 526 GLU A N 1
ATOM 4318 C CA . GLU A 1 526 ? -6.978 13.554 -11.815 1.00 88.38 526 GLU A CA 1
ATOM 4319 C C . GLU A 1 526 ? -6.377 12.184 -11.464 1.00 88.38 526 GLU A C 1
ATOM 4321 O O . GLU A 1 526 ? -6.163 11.381 -12.367 1.00 88.38 526 GLU A O 1
ATOM 4326 N N . LYS A 1 527 ? -6.259 11.837 -10.172 1.00 91.81 527 LYS A N 1
ATOM 4327 C CA . LYS A 1 527 ? -5.833 10.487 -9.732 1.00 91.81 527 LYS A CA 1
ATOM 4328 C C . LYS A 1 527 ? -6.743 9.365 -10.242 1.00 91.81 527 LYS A C 1
ATOM 4330 O O . LYS A 1 527 ? -6.285 8.246 -10.467 1.00 91.81 527 LYS A O 1
ATOM 4335 N N . ILE A 1 528 ? -8.052 9.615 -10.353 1.00 89.62 528 ILE A N 1
ATOM 4336 C CA . ILE A 1 528 ? -9.007 8.632 -10.890 1.00 89.62 528 ILE A CA 1
ATOM 4337 C C . ILE A 1 528 ? -8.798 8.473 -12.401 1.00 89.62 528 ILE A C 1
ATOM 4339 O O . ILE A 1 528 ? -8.770 7.345 -12.888 1.00 89.62 528 ILE A O 1
ATOM 4343 N N . ARG A 1 529 ? -8.577 9.572 -13.131 1.00 92.06 529 ARG A N 1
ATOM 4344 C CA . ARG A 1 529 ? -8.218 9.541 -14.554 1.00 92.06 529 ARG A CA 1
ATOM 4345 C C . ARG A 1 529 ? -6.900 8.797 -14.789 1.00 92.06 529 ARG A C 1
ATOM 4347 O O . ARG A 1 529 ? -6.872 7.932 -15.652 1.00 92.06 529 ARG A O 1
ATOM 4354 N N . GLU A 1 530 ? -5.854 9.071 -14.011 1.00 90.25 530 GLU A N 1
ATOM 4355 C CA . GLU A 1 530 ? -4.553 8.385 -14.110 1.00 90.25 530 GLU A CA 1
ATOM 4356 C C . GLU A 1 530 ? -4.692 6.863 -13.940 1.00 90.25 530 GLU A C 1
ATOM 4358 O O . GLU A 1 530 ? -4.141 6.098 -14.730 1.00 90.25 530 GLU A O 1
ATOM 4363 N N . LYS A 1 531 ? -5.496 6.410 -12.965 1.00 91.88 531 LYS A N 1
ATOM 4364 C CA . LYS A 1 531 ? -5.816 4.982 -12.786 1.00 91.88 531 LYS A CA 1
ATOM 4365 C C . LYS A 1 531 ? -6.569 4.391 -13.977 1.00 91.88 531 LYS A C 1
ATOM 4367 O O . LYS A 1 531 ? -6.238 3.293 -14.409 1.00 91.88 531 LYS A O 1
ATOM 4372 N N . LEU A 1 532 ? -7.567 5.103 -14.502 1.00 88.75 532 LEU A N 1
ATOM 4373 C CA . LEU A 1 532 ? -8.346 4.644 -15.655 1.00 88.75 532 LEU A CA 1
ATOM 4374 C C . LEU A 1 532 ? -7.506 4.601 -16.941 1.00 88.75 532 LEU A C 1
ATOM 4376 O O . LEU A 1 532 ? -7.702 3.707 -17.757 1.00 88.75 532 LEU A O 1
ATOM 4380 N N . GLU A 1 533 ? -6.557 5.522 -17.116 1.00 91.62 533 GLU A N 1
ATOM 4381 C CA . GLU A 1 533 ? -5.622 5.516 -18.247 1.00 91.62 533 GLU A CA 1
ATOM 4382 C C . GLU A 1 533 ? -4.596 4.374 -18.131 1.00 91.62 533 GLU A C 1
ATOM 4384 O O . GLU A 1 533 ? -4.331 3.710 -19.133 1.00 91.62 533 GLU A O 1
ATOM 4389 N N . ALA A 1 534 ? -4.114 4.056 -16.923 1.00 89.50 534 ALA A N 1
ATOM 4390 C CA . ALA A 1 534 ? -3.313 2.851 -16.677 1.00 89.50 534 ALA A CA 1
ATOM 4391 C C . ALA A 1 534 ? -4.105 1.562 -16.980 1.00 89.50 534 ALA A C 1
ATOM 4393 O O . ALA A 1 534 ? -3.665 0.741 -17.780 1.00 89.50 534 ALA A O 1
ATOM 4394 N N . GLU A 1 535 ? -5.327 1.439 -16.449 1.00 91.62 535 GLU A N 1
ATOM 4395 C CA . GLU A 1 535 ? -6.230 0.315 -16.730 1.00 91.62 535 GLU A CA 1
ATOM 4396 C C . GLU A 1 535 ? -6.550 0.141 -18.227 1.00 91.62 535 GLU A C 1
ATOM 4398 O O . GLU A 1 535 ? -6.833 -0.973 -18.672 1.00 91.62 535 GLU A O 1
ATOM 4403 N N . VAL A 1 536 ? -6.585 1.228 -19.005 1.00 89.69 536 VAL A N 1
ATOM 4404 C CA . VAL A 1 536 ? -6.749 1.169 -20.466 1.00 89.69 536 VAL A CA 1
ATOM 4405 C C . VAL A 1 536 ? -5.468 0.659 -21.127 1.00 89.69 536 VAL A C 1
ATOM 4407 O O . VAL A 1 536 ? -5.564 -0.217 -21.985 1.00 89.69 536 VAL A O 1
ATOM 4410 N N . GLY A 1 537 ? -4.292 1.113 -20.682 1.00 91.88 537 GLY A N 1
ATOM 4411 C CA . GLY A 1 537 ? -2.995 0.587 -21.120 1.00 91.88 537 GLY A CA 1
ATOM 4412 C C . GLY A 1 537 ? -2.871 -0.928 -20.919 1.00 91.88 537 GLY A C 1
ATOM 4413 O O . GLY A 1 537 ? -2.586 -1.648 -21.876 1.00 91.88 537 GLY A O 1
ATOM 4414 N N . ASP A 1 538 ? -3.204 -1.429 -19.725 1.00 91.19 538 ASP A N 1
ATOM 4415 C CA . ASP A 1 538 ? -3.195 -2.868 -19.412 1.00 91.19 538 ASP A CA 1
ATOM 4416 C C . ASP A 1 538 ? -4.116 -3.665 -20.359 1.00 91.19 538 ASP A C 1
ATOM 4418 O O . ASP A 1 538 ? -3.768 -4.740 -20.857 1.00 91.19 538 ASP A O 1
ATOM 4422 N N . LYS A 1 539 ? -5.305 -3.122 -20.658 1.00 88.81 539 LYS A N 1
ATOM 4423 C CA . LYS A 1 539 ? -6.284 -3.735 -21.575 1.00 88.81 539 LYS A CA 1
ATOM 4424 C C . LYS A 1 539 ? -5.808 -3.695 -23.033 1.00 88.81 539 LYS A C 1
ATOM 4426 O O . LYS A 1 539 ? -6.102 -4.626 -23.792 1.00 88.81 539 LYS A O 1
ATOM 4431 N N . GLU A 1 540 ? -5.053 -2.675 -23.436 1.00 92.81 540 GLU A N 1
ATOM 4432 C CA . GLU A 1 540 ? -4.412 -2.611 -24.753 1.00 92.81 540 GLU A CA 1
ATOM 4433 C C . GLU A 1 540 ? -3.229 -3.585 -24.874 1.00 92.81 540 GLU A C 1
ATOM 4435 O O . GLU A 1 540 ? -3.123 -4.268 -25.901 1.00 92.81 540 GLU A O 1
ATOM 4440 N N . GLU A 1 541 ? -2.412 -3.760 -23.830 1.00 93.44 541 GLU A N 1
ATOM 4441 C CA . GLU A 1 541 ? -1.332 -4.757 -23.828 1.00 93.44 541 GLU A CA 1
ATOM 4442 C C . GLU A 1 541 ? -1.890 -6.189 -23.860 1.00 93.44 541 GLU A C 1
ATOM 4444 O O . GLU A 1 541 ? -1.484 -7.002 -24.696 1.00 93.44 541 GLU A O 1
ATOM 4449 N N . LEU A 1 542 ? -2.910 -6.492 -23.048 1.00 90.31 542 LEU A N 1
ATOM 4450 C CA . LEU A 1 542 ? -3.635 -7.767 -23.109 1.00 90.31 542 LEU A CA 1
ATOM 4451 C C . LEU A 1 542 ? -4.244 -8.010 -24.503 1.00 90.31 542 LEU A C 1
ATOM 4453 O O . LEU A 1 542 ? -4.198 -9.132 -25.014 1.00 90.31 542 LEU A O 1
ATOM 4457 N N . SER A 1 543 ? -4.749 -6.965 -25.169 1.00 91.00 543 SER A N 1
ATOM 4458 C CA . SER A 1 543 ? -5.234 -7.032 -26.557 1.00 91.00 543 SER A CA 1
ATOM 4459 C C . SER A 1 543 ? -4.109 -7.315 -27.564 1.00 91.00 543 SER A C 1
ATOM 4461 O O . SER A 1 543 ? -4.314 -8.070 -28.522 1.00 91.00 543 SER A O 1
ATOM 4463 N N . ALA A 1 544 ? -2.913 -6.756 -27.365 1.00 91.88 544 ALA A N 1
ATOM 4464 C CA . ALA A 1 544 ? -1.733 -7.036 -28.184 1.00 91.88 544 ALA A CA 1
ATOM 4465 C C . ALA A 1 544 ? -1.224 -8.477 -27.984 1.00 91.88 544 ALA A C 1
ATOM 4467 O O . ALA A 1 544 ? -1.021 -9.200 -28.965 1.00 91.88 544 ALA A O 1
ATOM 4468 N N . ASN A 1 545 ? -1.121 -8.934 -26.735 1.00 89.62 545 ASN A N 1
ATOM 4469 C CA . ASN A 1 545 ? -0.729 -10.299 -26.379 1.00 89.62 545 ASN A CA 1
ATOM 4470 C C . ASN A 1 545 ? -1.745 -11.345 -26.884 1.00 89.62 545 ASN A C 1
ATOM 4472 O O . ASN A 1 545 ? -1.355 -12.397 -27.403 1.00 89.62 545 ASN A O 1
ATOM 4476 N N . LEU A 1 546 ? -3.047 -11.035 -26.857 1.00 92.81 546 LEU A N 1
ATOM 4477 C CA . LEU A 1 546 ? -4.086 -11.872 -27.466 1.00 92.81 546 LEU A CA 1
ATOM 4478 C C . LEU A 1 546 ? -3.946 -11.951 -28.999 1.00 92.81 546 LEU A C 1
ATOM 4480 O O . LEU A 1 546 ? -4.078 -13.030 -29.575 1.00 92.81 546 LEU A O 1
ATOM 4484 N N . LYS A 1 547 ? -3.626 -10.843 -29.682 1.00 92.50 547 LYS A N 1
ATOM 4485 C CA . LYS A 1 547 ? -3.359 -10.849 -31.136 1.00 92.50 547 LYS A CA 1
ATOM 4486 C C . LYS A 1 547 ? -2.099 -11.652 -31.481 1.00 92.50 547 LYS A C 1
ATOM 4488 O O . LYS A 1 547 ? -2.117 -12.412 -32.448 1.00 92.50 547 LYS A O 1
ATOM 4493 N N . LYS A 1 548 ? -1.030 -11.526 -30.686 1.00 94.31 548 LYS A N 1
ATOM 4494 C CA . LYS A 1 548 ? 0.224 -12.281 -30.851 1.00 94.31 548 LYS A CA 1
ATOM 4495 C C . LYS A 1 548 ? -0.008 -13.789 -30.714 1.00 94.31 548 LYS A C 1
ATOM 4497 O O . LYS A 1 548 ? 0.292 -14.540 -31.640 1.00 94.31 548 LYS A O 1
ATOM 4502 N N . THR A 1 549 ? -0.643 -14.223 -29.626 1.00 89.06 549 THR A N 1
ATOM 4503 C CA . THR A 1 549 ? -0.965 -15.645 -29.401 1.00 89.06 549 THR A CA 1
ATOM 4504 C C . THR A 1 549 ? -1.937 -16.205 -30.449 1.00 89.06 549 THR A C 1
ATOM 4506 O O . THR A 1 549 ? -1.793 -17.354 -30.866 1.00 89.06 549 THR A O 1
ATOM 4509 N N . GLN A 1 550 ? -2.872 -15.402 -30.974 1.00 92.81 550 GLN A N 1
ATOM 4510 C CA . GLN A 1 550 ? -3.699 -15.794 -32.127 1.00 92.81 550 GLN A CA 1
ATOM 4511 C C . GLN A 1 550 ? -2.873 -16.018 -33.407 1.00 92.81 550 GLN A C 1
ATOM 4513 O O . GLN A 1 550 ? -3.133 -16.984 -34.129 1.00 92.81 550 GLN A O 1
ATOM 4518 N N . GLN A 1 551 ? -1.869 -15.178 -33.687 1.00 93.88 551 GLN A N 1
ATOM 4519 C CA . GLN A 1 551 ? -0.964 -15.359 -34.833 1.00 93.88 551 GLN A CA 1
ATOM 4520 C C . GLN A 1 551 ? -0.072 -16.599 -34.670 1.00 93.88 551 GLN A C 1
ATOM 4522 O O . GLN A 1 551 ? 0.064 -17.382 -35.611 1.00 93.88 551 GLN A O 1
ATOM 4527 N N . GLU A 1 552 ? 0.483 -16.827 -33.478 1.00 91.94 552 GLU A N 1
ATOM 4528 C CA . GLU A 1 552 ? 1.259 -18.030 -33.136 1.00 91.94 552 GLU A CA 1
ATOM 4529 C C . GLU A 1 552 ? 0.413 -19.308 -33.282 1.00 91.94 552 GLU A C 1
ATOM 4531 O O . GLU A 1 552 ? 0.846 -20.299 -33.875 1.00 91.94 552 GLU A O 1
ATOM 4536 N N . LEU A 1 553 ? -0.848 -19.268 -32.849 1.00 91.31 553 LEU A N 1
ATOM 4537 C CA . LEU A 1 553 ? -1.796 -20.368 -33.020 1.00 91.31 553 LEU A CA 1
ATOM 4538 C C . LEU A 1 553 ? -2.160 -20.592 -34.503 1.00 91.31 553 LEU A C 1
ATOM 4540 O O . LEU A 1 553 ? -2.352 -21.735 -34.933 1.00 91.31 553 LEU A O 1
ATOM 4544 N N . GLU A 1 554 ? -2.209 -19.540 -35.325 1.00 94.31 554 GLU A N 1
ATOM 4545 C CA . GLU A 1 554 ? -2.411 -19.673 -36.771 1.00 94.31 554 GLU A CA 1
ATOM 4546 C C . GLU A 1 554 ? -1.169 -20.233 -37.493 1.00 94.31 554 GLU A C 1
ATOM 4548 O O . GLU A 1 554 ? -1.314 -21.059 -38.402 1.00 94.31 554 GLU A O 1
ATOM 4553 N N . THR A 1 555 ? 0.052 -19.856 -37.093 1.00 94.06 555 THR A N 1
ATOM 4554 C CA . THR A 1 555 ? 1.282 -20.450 -37.651 1.00 94.06 555 THR A CA 1
ATOM 4555 C C . THR A 1 555 ? 1.438 -21.910 -37.226 1.00 94.06 555 THR A C 1
ATOM 4557 O O . THR A 1 555 ? 1.740 -22.743 -38.085 1.00 94.06 555 THR A O 1
ATOM 4560 N N . ALA A 1 556 ? 1.101 -22.264 -35.982 1.00 91.50 556 ALA A N 1
ATOM 4561 C CA . ALA A 1 556 ? 1.032 -23.651 -35.512 1.00 91.50 556 ALA A CA 1
ATOM 4562 C C . ALA A 1 556 ? -0.008 -24.488 -36.287 1.00 91.50 556 ALA A C 1
ATOM 4564 O O . ALA A 1 556 ? 0.265 -25.618 -36.699 1.00 91.50 556 ALA A O 1
ATOM 4565 N N . ARG A 1 557 ? -1.189 -23.928 -36.594 1.00 93.25 557 ARG A N 1
ATOM 4566 C CA . ARG A 1 557 ? -2.167 -24.578 -37.494 1.00 93.25 557 ARG A CA 1
ATOM 4567 C C . ARG A 1 557 ? -1.606 -24.773 -38.910 1.00 93.25 557 ARG A C 1
ATOM 4569 O O . ARG A 1 557 ? -1.840 -25.819 -39.524 1.00 93.25 557 ARG A O 1
ATOM 4576 N N . LYS A 1 558 ? -0.841 -23.806 -39.431 1.00 94.31 558 LYS A N 1
ATOM 4577 C CA . LYS A 1 558 ? -0.180 -23.893 -40.748 1.00 94.31 558 LYS A CA 1
ATOM 4578 C C . LYS A 1 558 ? 0.941 -24.944 -40.769 1.00 94.31 558 LYS A C 1
ATOM 4580 O O . LYS A 1 558 ? 1.056 -25.652 -41.771 1.00 94.31 558 LYS A O 1
ATOM 4585 N N . THR A 1 559 ? 1.736 -25.102 -39.707 1.00 93.31 559 THR A N 1
ATOM 4586 C CA . THR A 1 559 ? 2.768 -26.157 -39.622 1.00 93.31 559 THR A CA 1
ATOM 4587 C C . THR A 1 559 ? 2.155 -27.543 -39.436 1.00 93.31 559 THR A C 1
ATOM 4589 O O . THR A 1 559 ? 2.536 -28.456 -40.166 1.00 93.31 559 THR A O 1
ATOM 4592 N N . LEU A 1 560 ? 1.135 -27.698 -38.585 1.00 91.19 560 LEU A N 1
ATOM 4593 C CA . LEU A 1 560 ? 0.397 -28.959 -38.424 1.00 91.19 560 LEU A CA 1
ATOM 4594 C C . LEU A 1 560 ? -0.246 -29.405 -39.751 1.00 91.19 560 LEU A C 1
ATOM 4596 O O . LEU A 1 560 ? -0.145 -30.569 -40.133 1.00 91.19 560 LEU A O 1
ATOM 4600 N N . SER A 1 561 ? -0.815 -28.472 -40.523 1.00 91.25 561 SER A N 1
ATOM 4601 C CA . SER A 1 561 ? -1.347 -28.744 -41.870 1.00 91.25 561 SER A CA 1
ATOM 4602 C C . SER A 1 561 ? -0.271 -29.176 -42.884 1.00 91.25 561 SER A C 1
ATOM 4604 O O . SER A 1 561 ? -0.553 -29.987 -43.768 1.00 91.25 561 SER A O 1
ATOM 4606 N N . LYS A 1 562 ? 0.978 -28.696 -42.754 1.00 93.69 562 LYS A N 1
ATOM 4607 C CA . LYS A 1 562 ? 2.121 -29.195 -43.546 1.00 93.69 562 LYS A CA 1
ATOM 4608 C C . LYS A 1 562 ? 2.535 -30.601 -43.102 1.00 93.69 562 LYS A C 1
ATOM 4610 O O . LYS A 1 562 ? 2.625 -31.483 -43.950 1.00 93.69 562 LYS A O 1
ATOM 4615 N N . LEU A 1 563 ? 2.712 -30.822 -41.796 1.00 89.94 563 LEU A N 1
ATOM 4616 C CA . LEU A 1 563 ? 3.096 -32.122 -41.231 1.00 89.94 563 LEU A CA 1
ATOM 4617 C C . LEU A 1 563 ? 2.093 -33.219 -41.603 1.00 89.94 563 LEU A C 1
ATOM 4619 O O . LEU A 1 563 ? 2.494 -34.283 -42.067 1.00 89.94 563 LEU A O 1
ATOM 4623 N N . LYS A 1 564 ? 0.791 -32.923 -41.523 1.00 93.62 564 LYS A N 1
ATOM 4624 C CA . LYS A 1 564 ? -0.281 -33.840 -41.931 1.00 93.62 564 LYS A CA 1
ATOM 4625 C C . LYS A 1 564 ? -0.279 -34.151 -43.434 1.00 93.62 564 LYS A C 1
ATOM 4627 O O . LYS A 1 564 ? -0.768 -35.204 -43.831 1.00 93.62 564 LYS A O 1
ATOM 4632 N N . LYS A 1 565 ? 0.269 -33.286 -44.296 1.00 93.69 565 LYS A N 1
ATOM 4633 C CA . LYS A 1 565 ? 0.481 -33.632 -45.715 1.00 93.69 565 LYS A CA 1
ATOM 4634 C C . LYS A 1 565 ? 1.636 -34.616 -45.855 1.00 93.69 565 LYS A C 1
ATOM 4636 O O . LYS A 1 565 ? 1.405 -35.713 -46.345 1.00 93.69 565 LYS A O 1
ATOM 4641 N N . SER A 1 566 ? 2.803 -34.298 -45.292 1.00 92.62 566 SER A N 1
ATOM 4642 C CA . SER A 1 566 ? 3.959 -35.206 -45.312 1.00 92.62 566 SER A CA 1
ATOM 4643 C C . SER A 1 566 ? 3.690 -36.558 -44.638 1.00 92.62 566 SER A C 1
ATOM 4645 O O . SER A 1 566 ? 4.220 -37.566 -45.084 1.00 92.62 566 SER A O 1
ATOM 4647 N N . GLU A 1 567 ? 2.830 -36.612 -43.617 1.00 93.62 567 GLU A N 1
ATOM 4648 C CA . GLU A 1 567 ? 2.337 -37.854 -43.002 1.00 93.62 567 GLU A CA 1
ATOM 4649 C C . GLU A 1 567 ? 1.561 -38.714 -44.015 1.00 93.62 567 GLU A C 1
ATOM 4651 O O . GLU A 1 567 ? 1.819 -39.909 -44.143 1.00 93.62 567 GLU A O 1
ATOM 4656 N N . ASN A 1 568 ? 0.642 -38.107 -44.777 1.00 93.75 568 ASN A N 1
ATOM 4657 C CA . ASN A 1 568 ? -0.093 -38.803 -45.834 1.00 93.75 568 ASN A CA 1
ATOM 4658 C C . ASN A 1 568 ? 0.825 -39.207 -46.999 1.00 93.75 568 ASN A C 1
ATOM 4660 O O . ASN A 1 568 ? 0.687 -40.312 -47.516 1.00 93.75 568 ASN A O 1
ATOM 4664 N N . ASP A 1 569 ? 1.790 -38.367 -47.379 1.00 93.19 569 ASP A N 1
ATOM 4665 C CA . ASP A 1 569 ? 2.760 -38.678 -48.436 1.00 93.19 569 ASP A CA 1
ATOM 4666 C C . ASP A 1 569 ? 3.682 -39.846 -48.030 1.00 93.19 569 ASP A C 1
ATOM 4668 O O . ASP A 1 569 ? 3.887 -40.780 -48.809 1.00 93.19 569 ASP A O 1
ATOM 4672 N N . LEU A 1 570 ? 4.157 -39.863 -46.777 1.00 93.00 570 LEU A N 1
ATOM 4673 C CA . LEU A 1 570 ? 4.898 -40.986 -46.189 1.00 93.00 570 LEU A CA 1
ATOM 4674 C C . LEU A 1 570 ? 4.039 -42.251 -46.097 1.00 93.00 570 LEU A C 1
ATOM 4676 O O . LEU A 1 570 ? 4.522 -43.331 -46.428 1.00 93.00 570 LEU A O 1
ATOM 4680 N N . LYS A 1 571 ? 2.764 -42.136 -45.711 1.00 93.62 571 LYS A N 1
ATOM 4681 C CA . LYS A 1 571 ? 1.824 -43.266 -45.664 1.00 93.62 571 LYS A CA 1
ATOM 4682 C C . LYS A 1 571 ? 1.553 -43.852 -47.053 1.00 93.62 571 LYS A C 1
ATOM 4684 O O . LYS A 1 571 ? 1.528 -45.070 -47.199 1.00 93.62 571 LYS A O 1
ATOM 4689 N N . ASN A 1 572 ? 1.414 -43.008 -48.075 1.00 94.25 572 ASN A N 1
ATOM 4690 C CA . ASN A 1 572 ? 1.277 -43.437 -49.469 1.00 94.25 572 ASN A CA 1
ATOM 4691 C C . ASN A 1 572 ? 2.556 -44.137 -49.965 1.00 94.25 572 ASN A C 1
ATOM 4693 O O . ASN A 1 572 ? 2.474 -45.184 -50.606 1.00 94.25 572 ASN A O 1
ATOM 4697 N N . SER A 1 573 ? 3.732 -43.603 -49.617 1.00 93.56 573 SER A N 1
ATOM 4698 C CA . SER A 1 573 ? 5.034 -44.217 -49.913 1.00 93.56 573 SER A CA 1
ATOM 4699 C C . SER A 1 573 ? 5.203 -45.580 -49.222 1.00 93.56 573 SER A C 1
ATOM 4701 O O . SER A 1 573 ? 5.598 -46.553 -49.862 1.00 93.56 573 SER A O 1
ATOM 4703 N N . LEU A 1 574 ? 4.814 -45.691 -47.947 1.00 92.31 574 LEU A N 1
ATOM 4704 C CA . LEU A 1 574 ? 4.824 -46.946 -47.190 1.00 92.31 574 LEU A CA 1
ATOM 4705 C C . LEU A 1 574 ? 3.857 -47.981 -47.783 1.00 92.31 574 LEU A C 1
ATOM 4707 O O . LEU A 1 574 ? 4.217 -49.145 -47.934 1.00 92.31 574 LEU A O 1
ATOM 4711 N N . GLN A 1 575 ? 2.660 -47.561 -48.202 1.00 93.88 575 GLN A N 1
ATOM 4712 C CA . GLN A 1 575 ? 1.721 -48.445 -48.895 1.00 93.88 575 GLN A CA 1
ATOM 4713 C C . GLN A 1 575 ? 2.286 -48.925 -50.244 1.00 93.88 575 GLN A C 1
ATOM 4715 O O . GLN A 1 575 ? 2.071 -50.070 -50.642 1.00 93.88 575 GLN A O 1
ATOM 4720 N N . GLN A 1 576 ? 3.037 -48.071 -50.949 1.00 93.12 576 GLN A N 1
ATOM 4721 C CA . GLN A 1 576 ? 3.717 -48.435 -52.190 1.00 93.12 576 GLN A CA 1
ATOM 4722 C C . GLN A 1 576 ? 4.858 -49.439 -51.951 1.00 93.12 576 GLN A C 1
ATOM 4724 O O . GLN A 1 576 ? 4.976 -50.396 -52.720 1.00 93.12 576 GLN A O 1
ATOM 4729 N N . THR A 1 577 ? 5.674 -49.275 -50.904 1.00 91.62 577 THR A N 1
ATOM 4730 C CA . THR A 1 577 ? 6.733 -50.246 -50.577 1.00 91.62 577 THR A CA 1
ATOM 4731 C C . THR A 1 577 ? 6.167 -51.568 -50.059 1.00 91.62 577 THR A C 1
ATOM 4733 O O . THR A 1 577 ? 6.669 -52.617 -50.457 1.00 91.62 577 THR A O 1
ATOM 4736 N N . GLU A 1 578 ? 5.077 -51.553 -49.286 1.00 94.06 578 GLU A N 1
ATOM 4737 C CA . GLU A 1 578 ? 4.340 -52.759 -48.879 1.00 94.06 578 GLU A CA 1
ATOM 4738 C C . GLU A 1 578 ? 3.806 -53.535 -50.098 1.00 94.06 578 GLU A C 1
ATOM 4740 O O . GLU A 1 578 ? 4.054 -54.735 -50.223 1.00 94.06 578 GLU A O 1
ATOM 4745 N N . ASN A 1 579 ? 3.178 -52.851 -51.062 1.00 94.50 579 ASN A N 1
ATOM 4746 C CA . ASN A 1 579 ? 2.707 -53.467 -52.310 1.00 94.50 579 ASN A CA 1
ATOM 4747 C C . ASN A 1 579 ? 3.858 -54.084 -53.137 1.00 94.50 579 ASN A C 1
ATOM 4749 O O . ASN A 1 579 ? 3.704 -55.154 -53.739 1.00 94.50 579 ASN A O 1
ATOM 4753 N N . ILE A 1 580 ? 5.031 -53.437 -53.159 1.00 93.62 580 ILE A N 1
ATOM 4754 C CA . ILE A 1 580 ? 6.237 -53.972 -53.813 1.00 93.62 580 ILE A CA 1
ATOM 4755 C C . ILE A 1 580 ? 6.746 -55.216 -53.072 1.00 93.62 580 ILE A C 1
ATOM 4757 O O . ILE A 1 580 ? 7.031 -56.225 -53.720 1.00 93.62 580 ILE A O 1
ATOM 4761 N N . LEU A 1 581 ? 6.812 -55.184 -51.737 1.00 92.25 581 LEU A N 1
ATOM 4762 C CA . LEU A 1 581 ? 7.237 -56.317 -50.907 1.00 92.25 581 LEU A CA 1
ATOM 4763 C C . LEU A 1 581 ? 6.290 -57.516 -51.039 1.00 92.25 581 LEU A C 1
ATOM 4765 O O . LEU A 1 581 ? 6.754 -58.637 -51.231 1.00 92.25 581 LEU A O 1
ATOM 4769 N N . GLN A 1 582 ? 4.974 -57.300 -51.038 1.00 94.31 582 GLN A N 1
ATOM 4770 C CA . GLN A 1 582 ? 3.989 -58.361 -51.277 1.00 94.31 582 GLN A CA 1
ATOM 4771 C C . GLN A 1 582 ? 4.147 -58.979 -52.681 1.00 94.31 582 GLN A C 1
ATOM 4773 O O . GLN A 1 582 ? 4.002 -60.194 -52.864 1.00 94.31 582 GLN A O 1
ATOM 4778 N N . THR A 1 583 ? 4.507 -58.161 -53.676 1.00 94.31 583 THR A N 1
ATOM 4779 C CA . THR A 1 583 ? 4.782 -58.622 -55.045 1.00 94.31 583 THR A CA 1
ATOM 4780 C C . THR A 1 583 ? 6.066 -59.457 -55.118 1.00 94.31 583 THR A C 1
ATOM 4782 O O . THR A 1 583 ? 6.059 -60.529 -55.729 1.00 94.31 583 THR A O 1
ATOM 4785 N N . THR A 1 584 ? 7.165 -59.024 -54.489 1.00 92.62 584 THR A N 1
ATOM 4786 C CA . THR A 1 584 ? 8.428 -59.787 -54.488 1.00 92.62 584 THR A CA 1
ATOM 4787 C C . THR A 1 584 ? 8.336 -61.050 -53.634 1.00 92.62 584 THR A C 1
ATOM 4789 O O . THR A 1 584 ? 8.833 -62.095 -54.054 1.00 92.62 584 THR A O 1
ATOM 4792 N N . GLU A 1 585 ? 7.626 -61.017 -52.504 1.00 92.38 585 GLU A N 1
ATOM 4793 C CA . GLU A 1 585 ? 7.326 -62.199 -51.691 1.00 92.38 585 GLU A CA 1
ATOM 4794 C C . GLU A 1 585 ? 6.522 -63.236 -52.496 1.00 92.38 585 GLU A C 1
ATOM 4796 O O . GLU A 1 585 ? 6.875 -64.416 -52.519 1.00 92.38 585 GLU A O 1
ATOM 4801 N N . SER A 1 586 ? 5.509 -62.795 -53.250 1.00 93.62 586 SER A N 1
ATOM 4802 C CA . SER A 1 586 ? 4.736 -63.662 -54.153 1.00 93.62 586 SER A CA 1
ATOM 4803 C C . SER A 1 586 ? 5.604 -64.277 -55.261 1.00 93.62 586 SER A C 1
ATOM 4805 O O . SER A 1 586 ? 5.481 -65.467 -55.562 1.00 93.62 586 SER A O 1
ATOM 4807 N N . GLN A 1 587 ? 6.533 -63.507 -55.839 1.00 93.44 587 GLN A N 1
ATOM 4808 C CA . GLN A 1 587 ? 7.507 -64.029 -56.807 1.00 93.44 587 GLN A CA 1
ATOM 4809 C C . GLN A 1 587 ? 8.467 -65.050 -56.176 1.00 93.44 587 GLN A C 1
ATOM 4811 O O . GLN A 1 587 ? 8.772 -66.064 -56.807 1.00 93.44 587 GLN A O 1
ATOM 4816 N N . MET A 1 588 ? 8.929 -64.824 -54.942 1.00 92.50 588 MET A N 1
ATOM 4817 C CA . MET A 1 588 ? 9.792 -65.767 -54.222 1.00 92.50 588 MET A CA 1
ATOM 4818 C C . MET A 1 588 ? 9.049 -67.057 -53.861 1.00 92.50 588 MET A C 1
ATOM 4820 O O . MET A 1 588 ? 9.575 -68.135 -54.125 1.00 92.50 588 MET A O 1
ATOM 4824 N N . LYS A 1 589 ? 7.804 -66.976 -53.373 1.00 93.75 589 LYS A N 1
ATOM 4825 C CA . LYS A 1 589 ? 6.939 -68.145 -53.117 1.00 93.75 589 LYS A CA 1
ATOM 4826 C C . LYS A 1 589 ? 6.726 -68.995 -54.375 1.00 93.75 589 LYS A C 1
ATOM 4828 O O . LYS A 1 589 ? 6.792 -70.220 -54.301 1.00 93.75 589 LYS A O 1
ATOM 4833 N N . ASN A 1 590 ? 6.543 -68.362 -55.536 1.00 94.50 590 ASN A N 1
ATOM 4834 C CA . ASN A 1 590 ? 6.439 -69.076 -56.812 1.00 94.50 590 ASN A CA 1
ATOM 4835 C C . ASN A 1 590 ? 7.765 -69.744 -57.220 1.00 94.50 590 ASN A C 1
ATOM 4837 O O . ASN A 1 590 ? 7.745 -70.905 -57.615 1.00 94.50 590 ASN A O 1
ATOM 4841 N N . LYS A 1 591 ? 8.914 -69.066 -57.061 1.00 95.19 591 LYS A N 1
ATOM 4842 C CA . LYS A 1 591 ? 10.240 -69.665 -57.317 1.00 95.19 591 LYS A CA 1
ATOM 4843 C C . LYS A 1 591 ? 10.532 -70.853 -56.397 1.00 95.19 591 LYS A C 1
ATOM 4845 O O . LYS A 1 591 ? 11.033 -71.864 -56.873 1.00 95.19 591 LYS A O 1
ATOM 4850 N N . ILE A 1 592 ? 10.199 -70.747 -55.107 1.00 93.31 592 ILE A N 1
ATOM 4851 C CA . ILE A 1 592 ? 10.346 -71.841 -54.136 1.00 93.31 592 ILE A CA 1
ATOM 4852 C C . ILE A 1 592 ? 9.534 -73.054 -54.595 1.00 93.31 592 ILE A C 1
ATOM 4854 O O . ILE A 1 592 ? 10.105 -74.132 -54.711 1.00 93.31 592 ILE A O 1
ATOM 4858 N N . ARG A 1 593 ? 8.262 -72.870 -54.976 1.00 94.62 593 ARG A N 1
ATOM 4859 C CA . ARG A 1 593 ? 7.432 -73.963 -55.507 1.00 94.62 593 ARG A CA 1
ATOM 4860 C C . ARG A 1 593 ? 8.044 -74.615 -56.753 1.00 94.62 593 ARG A C 1
ATOM 4862 O O . ARG A 1 593 ? 8.066 -75.836 -56.841 1.00 94.62 593 ARG A O 1
ATOM 4869 N N . THR A 1 594 ? 8.577 -73.829 -57.691 1.00 93.88 594 THR A N 1
ATOM 4870 C CA . THR A 1 594 ? 9.268 -74.372 -58.876 1.00 93.88 594 THR A CA 1
ATOM 4871 C C . THR A 1 594 ? 10.481 -75.220 -58.481 1.00 93.88 594 THR A C 1
ATOM 4873 O O . THR A 1 594 ? 10.642 -76.324 -58.989 1.00 93.88 594 THR A O 1
ATOM 4876 N N . ILE A 1 595 ? 11.287 -74.758 -57.520 1.00 93.00 595 ILE A N 1
ATOM 4877 C CA . ILE A 1 595 ? 12.441 -75.506 -56.995 1.00 93.00 595 ILE A CA 1
ATOM 4878 C C . ILE A 1 595 ? 11.995 -76.776 -56.247 1.00 93.00 595 ILE A C 1
ATOM 4880 O O . ILE A 1 595 ? 12.670 -77.799 -56.325 1.00 93.00 595 ILE A O 1
ATOM 4884 N N . GLU A 1 596 ? 10.858 -76.756 -55.548 1.00 94.12 596 GLU A N 1
ATOM 4885 C CA . GLU A 1 596 ? 10.269 -77.941 -54.903 1.00 94.12 596 GLU A CA 1
ATOM 4886 C C . GLU A 1 596 ? 9.761 -78.970 -55.929 1.00 94.12 596 GLU A C 1
ATOM 4888 O O . GLU A 1 596 ? 9.967 -80.172 -55.747 1.00 94.12 596 GLU A O 1
ATOM 4893 N N . GLU A 1 597 ? 9.155 -78.515 -57.029 1.00 94.88 597 GLU A N 1
ATOM 4894 C CA . GLU A 1 597 ? 8.718 -79.356 -58.152 1.00 94.88 597 GLU A CA 1
ATOM 4895 C C . GLU A 1 597 ? 9.918 -79.971 -58.903 1.00 94.88 597 GLU A C 1
ATOM 4897 O O . GLU A 1 597 ? 9.937 -81.183 -59.140 1.00 94.88 597 GLU A O 1
ATOM 4902 N N . GLU A 1 598 ? 10.960 -79.183 -59.193 1.00 93.88 598 GLU A N 1
ATOM 4903 C CA . GLU A 1 598 ? 12.230 -79.657 -59.771 1.00 93.88 598 GLU A CA 1
ATOM 4904 C C . GLU A 1 598 ? 12.946 -80.650 -58.844 1.00 93.88 598 GLU A C 1
ATOM 4906 O O . GLU A 1 598 ? 13.354 -81.731 -59.278 1.00 93.88 598 GLU A O 1
ATOM 4911 N N . LYS A 1 599 ? 13.051 -80.328 -57.547 1.00 94.19 599 LYS A N 1
ATOM 4912 C CA . LYS A 1 599 ? 13.619 -81.219 -56.527 1.00 94.19 599 LYS A CA 1
ATOM 4913 C C . LYS A 1 599 ? 12.864 -82.545 -56.485 1.00 94.19 599 LYS A C 1
ATOM 4915 O O . LYS A 1 599 ? 13.504 -83.593 -56.453 1.00 94.19 599 LYS A O 1
ATOM 4920 N N . LYS A 1 600 ? 11.529 -82.519 -56.506 1.00 95.19 600 LYS A N 1
ATOM 4921 C CA . LYS A 1 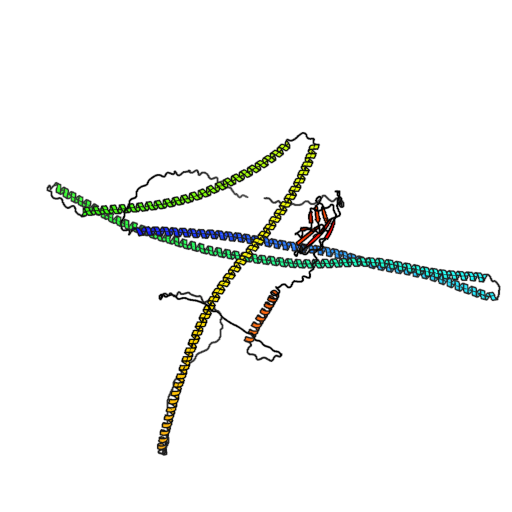600 ? 10.715 -83.739 -56.510 1.00 95.19 600 LYS A CA 1
ATOM 4922 C C . LYS A 1 600 ? 10.969 -84.580 -57.764 1.00 95.19 600 LYS A C 1
ATOM 4924 O O . LYS A 1 600 ? 11.168 -85.784 -57.643 1.00 95.19 600 LYS A O 1
ATOM 4929 N N . ALA A 1 601 ? 11.035 -83.964 -58.946 1.00 93.62 601 ALA A N 1
ATOM 4930 C CA . ALA A 1 601 ? 11.373 -84.675 -60.180 1.00 93.62 601 ALA A CA 1
ATOM 4931 C C . ALA A 1 601 ? 12.779 -85.312 -60.119 1.00 93.62 601 ALA A C 1
ATOM 4933 O O . ALA A 1 601 ? 12.976 -86.445 -60.568 1.00 93.62 601 ALA A O 1
ATOM 4934 N N . LEU A 1 602 ? 13.751 -84.629 -59.502 1.00 93.75 602 LEU A N 1
ATOM 4935 C CA . LEU A 1 602 ? 15.076 -85.192 -59.232 1.00 93.75 602 LEU A CA 1
ATOM 4936 C C . LEU A 1 602 ? 15.015 -86.352 -58.224 1.00 93.75 602 LEU A C 1
ATOM 4938 O O . LEU A 1 602 ? 15.614 -87.394 -58.480 1.00 93.75 602 LEU A O 1
ATOM 4942 N N . GLU A 1 603 ? 14.260 -86.239 -57.130 1.00 93.81 603 GLU A N 1
ATOM 4943 C CA . GLU A 1 603 ? 14.049 -87.334 -56.170 1.00 93.81 603 GLU A CA 1
ATOM 4944 C C . GLU A 1 603 ? 13.378 -88.556 -56.825 1.00 93.81 603 GLU A C 1
ATOM 4946 O O . GLU A 1 603 ? 13.823 -89.684 -56.599 1.00 93.81 603 GLU A O 1
ATOM 4951 N N . ASP A 1 604 ? 12.391 -88.351 -57.701 1.00 93.81 604 ASP A N 1
ATOM 4952 C CA . ASP A 1 604 ? 11.744 -89.415 -58.477 1.00 93.81 604 ASP A CA 1
ATOM 4953 C C . ASP A 1 604 ? 12.735 -90.086 -59.452 1.00 93.81 604 ASP A C 1
ATOM 4955 O O . ASP A 1 604 ? 12.830 -91.317 -59.474 1.00 93.81 604 ASP A O 1
ATOM 4959 N N . THR A 1 605 ? 13.566 -89.324 -60.179 1.00 94.81 605 THR A N 1
ATOM 4960 C CA . THR A 1 605 ? 14.618 -89.913 -61.044 1.00 94.81 605 THR A CA 1
ATOM 4961 C C . THR A 1 605 ? 15.706 -90.642 -60.246 1.00 94.81 605 THR A C 1
ATOM 4963 O O . THR A 1 605 ? 16.182 -91.692 -60.676 1.00 94.81 605 THR A O 1
ATOM 4966 N N . ILE A 1 606 ? 16.060 -90.163 -59.048 1.00 93.00 606 ILE A N 1
ATOM 4967 C CA . ILE A 1 606 ? 16.973 -90.854 -58.125 1.00 93.00 606 ILE A CA 1
ATOM 4968 C C . ILE A 1 606 ? 16.340 -92.156 -57.617 1.00 93.00 606 ILE A C 1
ATOM 4970 O O . ILE A 1 606 ? 17.034 -93.167 -57.488 1.00 93.00 606 ILE A O 1
ATOM 4974 N N . ASN A 1 607 ? 15.036 -92.172 -57.343 1.00 93.75 607 ASN A N 1
ATOM 4975 C CA . ASN A 1 607 ? 14.318 -93.368 -56.903 1.00 93.75 607 ASN A CA 1
ATOM 4976 C C . ASN A 1 607 ? 14.154 -94.402 -58.030 1.00 93.75 607 ASN A C 1
ATOM 4978 O O . ASN A 1 607 ? 14.289 -95.601 -57.763 1.00 93.75 607 ASN A O 1
ATOM 4982 N N . GLU A 1 608 ? 13.976 -93.955 -59.274 1.00 95.38 608 GLU A N 1
ATOM 4983 C CA . GLU A 1 608 ? 14.013 -94.798 -60.475 1.00 95.38 608 GLU A CA 1
ATOM 4984 C C . GLU A 1 608 ? 15.424 -95.357 -60.724 1.00 95.38 608 GLU A C 1
ATOM 4986 O O . GLU A 1 608 ? 15.592 -96.569 -60.841 1.00 95.38 608 GLU A O 1
ATOM 4991 N N . LEU A 1 609 ? 16.479 -94.538 -60.659 1.00 92.81 609 LEU A N 1
ATOM 4992 C CA . LEU A 1 609 ? 17.865 -95.025 -60.723 1.00 92.81 609 LEU A CA 1
ATOM 4993 C C . LEU A 1 609 ? 18.175 -96.017 -59.587 1.00 92.81 609 LEU A C 1
ATOM 4995 O O . LEU A 1 609 ? 18.824 -97.038 -59.814 1.00 92.81 609 LEU A O 1
ATOM 4999 N N . ARG A 1 610 ? 17.650 -95.800 -58.374 1.00 92.94 610 ARG A N 1
ATOM 5000 C CA . ARG A 1 610 ? 17.715 -96.774 -57.266 1.00 92.94 610 ARG A CA 1
ATOM 5001 C C . ARG A 1 610 ? 16.877 -98.029 -57.529 1.00 92.94 610 ARG A C 1
ATOM 5003 O O . ARG A 1 610 ? 17.191 -99.080 -56.970 1.00 92.94 610 ARG A O 1
ATOM 5010 N N . ALA A 1 611 ? 15.806 -97.974 -58.320 1.00 91.81 611 ALA A N 1
ATOM 5011 C CA . ALA A 1 611 ? 15.080 -99.159 -58.780 1.00 91.81 611 ALA A CA 1
ATOM 5012 C C . ALA A 1 611 ? 15.919 -99.937 -59.801 1.00 91.81 611 ALA A C 1
ATOM 5014 O O . ALA A 1 611 ? 16.192 -101.114 -59.575 1.00 91.81 611 ALA A O 1
ATOM 5015 N N . GLN A 1 612 ? 16.455 -99.264 -60.820 1.00 93.12 612 GLN A N 1
ATOM 5016 C CA . GLN A 1 612 ? 17.348 -99.849 -61.823 1.00 93.12 612 GLN A CA 1
ATOM 5017 C C . GLN A 1 612 ? 18.613 -100.454 -61.198 1.00 93.12 612 GLN A C 1
ATOM 5019 O O . GLN A 1 612 ? 18.991 -101.567 -61.553 1.00 93.12 612 GLN A O 1
ATOM 5024 N N . VAL A 1 613 ? 19.226 -99.801 -60.204 1.00 90.50 613 VAL A N 1
ATOM 5025 C CA . VAL A 1 613 ? 20.361 -100.352 -59.440 1.00 90.50 613 VAL A CA 1
ATOM 5026 C C . VAL A 1 613 ? 19.945 -101.553 -58.584 1.00 90.50 613 VAL A C 1
ATOM 5028 O O . VAL A 1 613 ? 20.711 -102.508 -58.493 1.00 90.50 613 VAL A O 1
ATOM 5031 N N . ARG A 1 614 ? 18.736 -101.585 -58.001 1.00 90.12 614 ARG A N 1
ATOM 5032 C CA . ARG A 1 614 ? 18.216 -102.784 -57.306 1.00 90.12 614 ARG A CA 1
ATOM 5033 C C . ARG A 1 614 ? 17.909 -103.933 -58.270 1.00 90.12 614 ARG A C 1
ATOM 5035 O O . ARG A 1 614 ? 18.104 -105.087 -57.901 1.00 90.12 614 ARG A O 1
ATOM 5042 N N . ASP A 1 615 ? 17.464 -103.638 -59.486 1.00 89.88 615 ASP A N 1
ATOM 5043 C CA . ASP A 1 615 ? 17.205 -104.619 -60.544 1.00 89.88 615 ASP A CA 1
ATOM 5044 C C . ASP A 1 615 ? 18.503 -105.164 -61.153 1.00 89.88 615 ASP A C 1
ATOM 5046 O O . ASP A 1 615 ? 18.641 -106.374 -61.334 1.00 89.88 615 ASP A O 1
ATOM 5050 N N . LEU A 1 616 ? 19.488 -104.299 -61.403 1.00 89.38 616 LEU A N 1
ATOM 5051 C CA . LEU A 1 616 ? 20.848 -104.688 -61.777 1.00 89.38 616 LEU A CA 1
ATOM 5052 C C . LEU A 1 616 ? 21.524 -105.470 -60.651 1.00 89.38 616 LEU A C 1
ATOM 5054 O O . LEU A 1 616 ? 22.144 -106.488 -60.943 1.00 89.38 616 LEU A O 1
ATOM 5058 N N . LYS A 1 617 ? 21.342 -105.079 -59.380 1.00 89.94 617 LYS A N 1
ATOM 5059 C CA . LYS A 1 617 ? 21.812 -105.872 -58.240 1.00 89.94 617 LYS A CA 1
ATOM 5060 C C . LYS A 1 617 ? 21.127 -107.236 -58.217 1.00 89.94 617 LYS A C 1
ATOM 5062 O O . LYS A 1 617 ? 21.841 -108.220 -58.166 1.00 89.94 617 LYS A O 1
ATOM 5067 N N . ARG A 1 618 ? 19.798 -107.338 -58.350 1.00 88.06 618 ARG A N 1
ATOM 5068 C CA . ARG A 1 618 ? 19.103 -108.642 -58.420 1.00 88.06 618 ARG A CA 1
ATOM 5069 C C . ARG A 1 618 ? 19.560 -109.503 -59.605 1.00 88.06 618 ARG A C 1
ATOM 5071 O O . ARG A 1 618 ? 19.630 -110.719 -59.465 1.00 88.06 618 ARG A O 1
ATOM 5078 N N . LYS A 1 619 ? 19.928 -108.906 -60.745 1.00 88.12 619 LYS A N 1
ATOM 5079 C CA . LYS A 1 619 ? 20.563 -109.621 -61.871 1.00 88.12 619 LYS A CA 1
ATOM 5080 C C . LYS A 1 619 ? 21.981 -110.092 -61.523 1.00 88.12 619 LYS A C 1
ATOM 5082 O O . LYS A 1 619 ? 22.291 -111.251 -61.762 1.00 88.12 619 LYS A O 1
ATOM 5087 N N . LEU A 1 620 ? 22.809 -109.239 -60.917 1.00 82.81 620 LEU A N 1
ATOM 5088 C CA . LEU A 1 620 ? 24.154 -109.582 -60.432 1.00 82.81 620 LEU A CA 1
ATOM 5089 C C . LEU A 1 620 ? 24.137 -110.631 -59.316 1.00 82.81 620 LEU A C 1
ATOM 5091 O O . LEU A 1 620 ? 25.008 -111.481 -59.282 1.00 82.81 620 LEU A O 1
ATOM 5095 N N . GLU A 1 621 ? 23.148 -110.591 -58.431 1.00 82.75 621 GLU A N 1
ATOM 5096 C CA . GLU A 1 621 ? 22.949 -111.495 -57.294 1.00 82.75 621 GLU A CA 1
ATOM 5097 C C . GLU A 1 621 ? 22.376 -112.841 -57.766 1.00 82.75 621 GLU A C 1
ATOM 5099 O O . GLU A 1 621 ? 22.749 -113.878 -57.226 1.00 82.75 621 GLU A O 1
ATOM 5104 N N . LYS A 1 622 ? 21.586 -112.857 -58.853 1.00 80.69 622 LYS A N 1
ATOM 5105 C CA . LYS A 1 622 ? 21.235 -114.084 -59.589 1.00 80.69 622 LYS A CA 1
ATOM 5106 C C . LYS A 1 622 ? 22.444 -114.686 -60.312 1.00 80.69 622 LYS A C 1
ATOM 5108 O O . LYS A 1 622 ? 22.659 -115.884 -60.197 1.00 80.69 622 LYS A O 1
ATOM 5113 N N . ILE A 1 623 ? 23.256 -113.869 -60.988 1.00 77.12 623 ILE A N 1
ATOM 5114 C CA . ILE A 1 623 ? 24.525 -114.310 -61.597 1.00 77.12 623 ILE A CA 1
ATOM 5115 C C . ILE A 1 623 ? 25.513 -114.777 -60.513 1.00 77.12 623 ILE A C 1
ATOM 5117 O O . ILE A 1 623 ? 26.243 -115.734 -60.744 1.00 77.12 623 ILE A O 1
ATOM 5121 N N . SER A 1 624 ? 25.508 -114.158 -59.325 1.00 73.94 624 SER A N 1
ATOM 5122 C CA . SER A 1 624 ? 26.273 -114.621 -58.162 1.00 73.94 624 SER A CA 1
ATOM 5123 C C . SER A 1 624 ? 25.769 -115.988 -57.740 1.00 73.94 624 SER A C 1
ATOM 5125 O O . SER A 1 624 ? 26.560 -116.911 -57.762 1.00 73.94 624 SER A O 1
ATOM 5127 N N . TYR A 1 625 ? 24.467 -116.174 -57.496 1.00 68.88 625 TYR A N 1
ATOM 5128 C CA . TYR A 1 625 ? 23.899 -117.493 -57.184 1.00 68.88 625 TYR A CA 1
ATOM 5129 C C . TYR A 1 625 ? 24.255 -118.556 -58.239 1.00 68.88 625 TYR A C 1
ATOM 5131 O O . TYR A 1 625 ? 24.704 -119.636 -57.875 1.00 68.88 625 TYR A O 1
ATOM 5139 N N . GLU A 1 626 ? 24.161 -118.234 -59.532 1.00 65.06 626 GLU A N 1
ATOM 5140 C CA . GLU A 1 626 ? 24.551 -119.127 -60.637 1.00 65.06 626 GLU A CA 1
ATOM 5141 C C . GLU A 1 626 ? 26.071 -119.423 -60.676 1.00 65.06 626 GLU A C 1
ATOM 5143 O O . GLU A 1 626 ? 26.479 -120.485 -61.146 1.00 65.06 626 GLU A O 1
ATOM 5148 N N . GLN A 1 627 ? 26.922 -118.528 -60.155 1.00 57.91 627 GLN A N 1
ATOM 5149 C CA . GLN A 1 627 ? 28.368 -118.740 -59.976 1.00 57.91 627 GLN A CA 1
ATOM 5150 C C . GLN A 1 627 ? 28.749 -119.328 -58.606 1.00 57.91 627 GLN A C 1
ATOM 5152 O O . GLN A 1 627 ? 29.854 -119.843 -58.457 1.00 57.91 627 GLN A O 1
ATOM 5157 N N . GLU A 1 628 ? 27.875 -119.253 -57.609 1.00 55.09 628 GLU A N 1
ATOM 5158 C CA . GLU A 1 628 ? 28.140 -119.559 -56.198 1.00 55.09 628 GLU A CA 1
ATOM 5159 C C . GLU A 1 628 ? 27.584 -120.940 -55.827 1.00 55.09 628 GLU A C 1
ATOM 5161 O O . GLU A 1 628 ? 28.259 -121.705 -55.141 1.00 55.09 628 GLU A O 1
ATOM 5166 N N . GLU A 1 629 ? 26.491 -121.360 -56.473 1.00 49.62 629 GLU A N 1
ATOM 5167 C CA . GLU A 1 629 ? 26.143 -122.773 -56.679 1.00 49.62 629 GLU A CA 1
ATOM 5168 C C . GLU A 1 629 ? 27.293 -123.531 -57.383 1.00 49.62 629 GLU A C 1
ATOM 5170 O O . GLU A 1 629 ? 27.574 -124.681 -57.049 1.00 49.62 629 GLU A O 1
ATOM 5175 N N . GLN A 1 630 ? 28.049 -122.861 -58.267 1.00 49.91 630 GLN A N 1
ATOM 5176 C CA . GLN A 1 630 ? 29.280 -123.395 -58.878 1.00 49.91 630 GLN A CA 1
ATOM 5177 C C . GLN A 1 630 ? 30.559 -123.192 -58.035 1.00 49.91 630 GLN A C 1
ATOM 5179 O O . GLN A 1 630 ? 31.623 -123.677 -58.427 1.00 49.91 630 GLN A O 1
ATOM 5184 N N . ARG A 1 631 ? 30.501 -122.489 -56.892 1.00 43.00 631 ARG A N 1
ATOM 5185 C CA . ARG A 1 631 ? 31.671 -122.166 -56.040 1.00 43.00 631 ARG A CA 1
ATOM 5186 C C . ARG A 1 631 ? 31.528 -122.561 -54.570 1.00 43.00 631 ARG A C 1
ATOM 5188 O O . ARG A 1 631 ? 32.399 -122.230 -53.767 1.00 43.00 631 ARG A O 1
ATOM 5195 N N . MET A 1 632 ? 30.545 -123.394 -54.228 1.00 38.69 632 MET A N 1
ATOM 5196 C CA . MET A 1 632 ? 30.530 -124.185 -52.986 1.00 38.69 632 MET A CA 1
ATOM 5197 C C . MET A 1 632 ? 31.592 -125.308 -53.021 1.00 38.69 632 MET A C 1
ATOM 5199 O O . MET A 1 632 ? 31.317 -126.497 -52.870 1.00 38.69 632 MET A O 1
ATOM 5203 N N . SER A 1 633 ? 32.842 -124.913 -53.272 1.00 38.09 633 SER A N 1
ATOM 5204 C CA . SER A 1 633 ? 34.055 -125.727 -53.324 1.00 38.09 633 SER A CA 1
ATOM 5205 C C . SER A 1 633 ? 35.279 -124.819 -53.113 1.00 38.09 633 SER A C 1
ATOM 5207 O O . SER A 1 633 ? 35.799 -124.235 -54.057 1.00 38.09 633 SER A O 1
ATOM 5209 N N . ALA A 1 634 ? 35.743 -124.759 -51.859 1.00 31.16 634 ALA A N 1
ATOM 5210 C CA . ALA A 1 634 ? 37.013 -124.183 -51.380 1.00 31.16 634 ALA A CA 1
ATOM 5211 C C . ALA A 1 634 ? 37.165 -122.641 -51.158 1.00 31.16 634 ALA A C 1
ATOM 5213 O O . ALA A 1 634 ? 37.862 -121.951 -51.891 1.00 31.16 634 ALA A O 1
ATOM 5214 N N . THR A 1 635 ? 36.684 -122.171 -49.995 1.00 27.70 635 THR A N 1
ATOM 5215 C CA . THR A 1 635 ? 37.554 -121.785 -48.842 1.00 27.70 635 THR A CA 1
ATOM 5216 C C . THR A 1 635 ? 38.409 -120.475 -48.840 1.00 27.70 635 THR A C 1
ATOM 5218 O O . THR A 1 635 ? 39.604 -120.510 -49.105 1.00 27.70 635 THR A O 1
ATOM 5221 N N . ILE A 1 636 ? 37.826 -119.404 -48.252 1.00 34.59 636 ILE A N 1
ATOM 5222 C CA . ILE A 1 636 ? 38.394 -118.391 -47.289 1.00 34.59 636 ILE A CA 1
ATOM 5223 C C . ILE A 1 636 ? 39.530 -117.403 -47.812 1.00 34.59 636 ILE A C 1
ATOM 5225 O O . ILE A 1 636 ? 39.709 -117.349 -49.024 1.00 34.59 636 ILE A O 1
ATOM 5229 N N . PRO A 1 637 ? 40.153 -116.447 -47.042 1.00 47.44 637 PRO A N 1
ATOM 5230 C CA . PRO A 1 637 ? 39.962 -114.984 -47.270 1.00 47.44 637 PRO A CA 1
ATOM 5231 C C . PRO A 1 637 ? 41.255 -114.094 -47.249 1.00 47.44 637 PRO A C 1
ATOM 5233 O O . PRO A 1 637 ? 42.359 -114.625 -47.299 1.00 47.44 637 PRO A O 1
ATOM 5236 N N . SER A 1 638 ? 41.128 -112.752 -47.074 1.00 32.66 638 SER A N 1
ATOM 5237 C CA . SER A 1 638 ? 41.874 -111.866 -46.109 1.00 32.66 638 SER A CA 1
ATOM 5238 C C . SER A 1 638 ? 42.013 -110.376 -46.589 1.00 32.66 638 SER A C 1
ATOM 5240 O O . SER A 1 638 ? 41.978 -110.167 -47.801 1.00 32.66 638 SER A O 1
ATOM 5242 N N . PRO A 1 639 ? 42.139 -109.325 -45.722 1.00 55.22 639 PRO A N 1
ATOM 5243 C CA . PRO A 1 639 ? 41.949 -107.899 -46.101 1.00 55.22 639 PRO A CA 1
ATOM 5244 C C . PRO A 1 639 ? 43.099 -106.899 -45.760 1.00 55.22 639 PRO A C 1
ATOM 5246 O O . PRO A 1 639 ? 44.043 -107.256 -45.062 1.00 55.22 639 PRO A O 1
ATOM 5249 N N . THR A 1 640 ? 42.982 -105.621 -46.192 1.00 35.97 640 THR A N 1
ATOM 5250 C CA . THR A 1 640 ? 43.522 -104.330 -45.620 1.00 35.97 640 THR A CA 1
ATOM 5251 C C . THR A 1 640 ? 43.401 -103.178 -46.664 1.00 35.97 640 THR A C 1
ATOM 5253 O O . THR A 1 640 ? 43.218 -103.493 -47.834 1.00 35.97 640 THR A O 1
ATOM 5256 N N . ALA A 1 641 ? 43.524 -101.851 -46.419 1.00 41.12 641 ALA A N 1
ATOM 5257 C CA . ALA A 1 641 ? 43.274 -100.906 -45.291 1.00 41.12 641 ALA A CA 1
ATOM 5258 C C . ALA A 1 641 ? 43.571 -99.429 -45.772 1.00 41.12 641 ALA A C 1
ATOM 5260 O O . ALA A 1 641 ? 43.822 -99.261 -46.961 1.00 41.12 641 ALA A O 1
ATOM 5261 N N . VAL A 1 642 ? 43.657 -98.409 -44.869 1.00 39.88 642 VAL A N 1
ATOM 5262 C CA . VAL A 1 642 ? 44.396 -97.091 -45.030 1.00 39.88 642 VAL A CA 1
ATOM 5263 C C . VAL A 1 642 ? 43.691 -95.985 -45.904 1.00 39.88 642 VAL A C 1
ATOM 5265 O O . VAL A 1 642 ? 43.103 -96.341 -46.913 1.00 39.88 642 VAL A O 1
ATOM 5268 N N . ARG A 1 643 ? 43.645 -94.638 -45.647 1.00 38.84 643 ARG A N 1
ATOM 5269 C CA . ARG A 1 643 ? 44.189 -93.675 -44.619 1.00 38.84 643 ARG A CA 1
ATOM 5270 C C . ARG A 1 643 ? 43.464 -92.277 -44.558 1.00 38.84 643 ARG A C 1
ATOM 5272 O O . ARG A 1 643 ? 42.889 -91.881 -45.556 1.00 38.84 643 ARG A O 1
ATOM 5279 N N . SER A 1 644 ? 43.636 -91.538 -43.433 1.00 42.09 644 SER A N 1
ATOM 5280 C CA . SER A 1 644 ? 43.802 -90.053 -43.162 1.00 42.09 644 SER A CA 1
ATOM 5281 C C . SER A 1 644 ? 43.230 -88.920 -44.064 1.00 42.09 644 SER A C 1
ATOM 5283 O O . SER A 1 644 ? 43.236 -89.061 -45.277 1.00 42.09 644 SER A O 1
ATOM 5285 N N . GLY A 1 645 ? 42.935 -87.693 -43.569 1.00 38.62 645 GLY A N 1
ATOM 5286 C CA . GLY A 1 645 ? 43.019 -87.098 -42.202 1.00 38.62 645 GLY A CA 1
ATOM 5287 C C . GLY A 1 645 ? 43.269 -85.554 -42.183 1.00 38.62 645 GLY A C 1
ATOM 5288 O O . GLY A 1 645 ? 43.235 -84.956 -43.251 1.00 38.62 645 GLY A O 1
ATOM 5289 N N . ILE A 1 646 ? 43.626 -84.973 -41.007 1.00 38.78 646 ILE A N 1
ATOM 5290 C CA . ILE A 1 646 ? 44.138 -83.576 -40.745 1.00 38.78 646 ILE A CA 1
ATOM 5291 C C . ILE A 1 646 ? 43.047 -82.453 -40.640 1.00 38.78 646 ILE A C 1
ATOM 5293 O O . ILE A 1 646 ? 42.029 -82.563 -41.311 1.00 38.78 646 ILE A O 1
ATOM 5297 N N . SER A 1 647 ? 43.210 -81.320 -39.908 1.00 37.19 647 SER A N 1
ATOM 5298 C CA . SER A 1 647 ? 43.240 -81.108 -38.421 1.00 37.19 647 SER A CA 1
ATOM 5299 C C . SER A 1 647 ? 43.392 -79.611 -37.989 1.00 37.19 647 SER A C 1
ATOM 5301 O O . SER A 1 647 ? 44.197 -78.933 -38.617 1.00 37.19 647 SER A O 1
ATOM 5303 N N . ALA A 1 648 ? 42.799 -79.198 -36.839 1.00 38.44 648 ALA A N 1
ATOM 5304 C CA . ALA A 1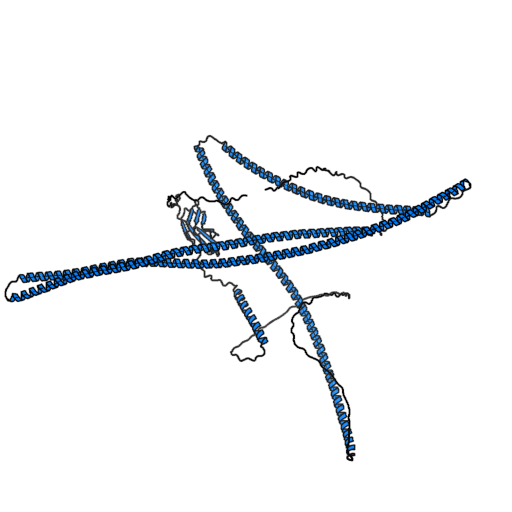 648 ? 43.128 -78.013 -35.973 1.00 38.44 648 ALA A CA 1
ATOM 5305 C C . ALA A 1 648 ? 42.849 -76.571 -36.506 1.00 38.44 648 ALA A C 1
ATOM 5307 O O . ALA A 1 648 ? 42.846 -76.381 -37.716 1.00 38.44 648 ALA A O 1
ATOM 5308 N N . SER A 1 649 ? 42.645 -75.494 -35.712 1.00 36.19 649 SER A N 1
ATOM 5309 C CA . SER A 1 649 ? 42.270 -75.207 -34.284 1.00 36.19 649 SER A CA 1
ATOM 5310 C C . SER A 1 649 ? 41.865 -73.689 -34.193 1.00 36.19 649 SER A C 1
ATOM 5312 O O . SER A 1 649 ? 41.620 -73.133 -35.262 1.00 36.19 649 SER A O 1
ATOM 5314 N N . SER A 1 650 ? 41.729 -72.907 -33.098 1.00 38.41 650 SER A N 1
ATOM 5315 C CA . SER A 1 650 ? 41.894 -72.983 -31.612 1.00 38.41 650 SER A CA 1
ATOM 5316 C C . SER A 1 650 ? 41.224 -71.737 -30.940 1.00 38.41 650 SER A C 1
ATOM 5318 O O . SER A 1 650 ? 40.750 -70.865 -31.664 1.00 38.41 650 SER A O 1
ATOM 5320 N N . ASP A 1 651 ? 41.194 -71.695 -29.595 1.00 35.19 651 ASP A N 1
ATOM 5321 C CA . ASP A 1 651 ? 41.234 -70.581 -28.589 1.00 35.19 651 ASP A CA 1
ATOM 5322 C C . ASP A 1 651 ? 41.422 -69.126 -29.122 1.00 35.19 651 ASP A C 1
ATOM 5324 O O . ASP A 1 651 ? 42.127 -68.931 -30.111 1.00 35.19 651 ASP A O 1
ATOM 5328 N N . ALA A 1 652 ? 40.902 -68.024 -28.548 1.00 39.09 652 ALA A N 1
ATOM 5329 C CA . ALA A 1 652 ? 40.654 -67.587 -27.149 1.00 39.09 652 ALA A CA 1
ATOM 5330 C C . ALA A 1 652 ? 39.830 -66.247 -27.169 1.00 39.09 652 ALA A C 1
ATOM 5332 O O . ALA A 1 652 ? 39.726 -65.667 -28.252 1.00 39.09 652 ALA A O 1
ATOM 5333 N N . ASP A 1 653 ? 39.274 -65.599 -26.122 1.00 39.00 653 ASP A N 1
ATOM 5334 C CA . ASP A 1 653 ? 38.934 -65.875 -24.696 1.00 39.00 653 ASP A CA 1
ATOM 5335 C C . ASP A 1 653 ? 37.924 -64.773 -24.189 1.00 39.00 653 ASP A C 1
ATOM 5337 O O . ASP A 1 653 ? 37.419 -63.991 -24.995 1.00 39.00 653 ASP A O 1
ATOM 5341 N N . GLU A 1 654 ? 37.600 -64.708 -22.883 1.00 40.97 654 GLU A N 1
ATOM 5342 C CA . GLU A 1 654 ? 36.559 -63.876 -22.209 1.00 40.97 654 GLU A CA 1
ATOM 5343 C C . GLU A 1 654 ? 37.102 -62.594 -21.510 1.00 40.97 654 GLU A C 1
ATOM 5345 O O . GLU A 1 654 ? 38.240 -62.600 -21.031 1.00 40.97 654 GLU A O 1
ATOM 5350 N N . PRO A 1 655 ? 36.315 -61.494 -21.416 1.00 55.81 655 PRO A N 1
ATOM 5351 C CA . PRO A 1 655 ? 36.327 -60.678 -20.184 1.00 55.81 655 PRO A CA 1
ATOM 5352 C C . PRO A 1 655 ? 34.956 -60.106 -19.736 1.00 55.81 655 PRO A C 1
ATOM 5354 O O . PRO A 1 655 ? 33.971 -60.124 -20.470 1.00 55.81 655 PRO A O 1
ATOM 5357 N N . ASP A 1 656 ? 34.942 -59.570 -18.509 1.00 41.50 656 ASP A N 1
ATOM 5358 C CA . ASP A 1 656 ? 33.766 -59.234 -17.684 1.00 41.50 656 ASP A CA 1
ATOM 5359 C C . ASP A 1 656 ? 33.399 -57.719 -17.654 1.00 41.50 656 ASP A C 1
ATOM 5361 O O . ASP A 1 656 ? 34.085 -56.872 -18.230 1.00 41.50 656 ASP A O 1
ATOM 5365 N N . TYR A 1 657 ? 32.307 -57.408 -16.949 1.00 42.50 657 TYR A N 1
ATOM 5366 C CA . TYR A 1 657 ? 31.699 -56.114 -16.590 1.00 42.50 657 TYR A CA 1
ATOM 5367 C C . TYR A 1 657 ? 32.608 -54.872 -16.435 1.00 42.50 657 TYR A C 1
ATOM 5369 O O . TYR A 1 657 ? 33.554 -54.877 -15.648 1.00 42.50 657 TYR A O 1
ATOM 5377 N N . VAL A 1 658 ? 32.151 -53.734 -16.988 1.00 43.41 658 VAL A N 1
ATOM 5378 C CA . VAL A 1 658 ? 32.130 -52.422 -16.294 1.00 43.41 658 VAL A CA 1
ATOM 5379 C C . VAL A 1 658 ? 31.080 -51.479 -16.898 1.00 43.41 658 VAL A C 1
ATOM 5381 O O . VAL A 1 658 ? 31.037 -51.302 -18.113 1.00 43.41 658 VAL A O 1
ATOM 5384 N N . ASP A 1 659 ? 30.289 -50.826 -16.042 1.00 40.72 659 ASP A N 1
ATOM 5385 C CA . ASP A 1 659 ? 29.441 -49.682 -16.404 1.00 40.72 659 ASP A CA 1
ATOM 5386 C C . ASP A 1 659 ? 30.277 -48.395 -16.518 1.00 40.72 659 ASP A C 1
ATOM 5388 O O . ASP A 1 659 ? 31.030 -48.071 -15.596 1.00 40.72 659 ASP A O 1
ATOM 5392 N N . VAL A 1 660 ? 30.087 -47.622 -17.595 1.00 45.22 660 VAL A N 1
ATOM 5393 C CA . VAL A 1 660 ? 30.397 -46.178 -17.649 1.00 45.22 660 VAL A CA 1
ATOM 5394 C C . VAL A 1 660 ? 29.368 -45.477 -18.545 1.00 45.22 660 VAL A C 1
ATOM 5396 O O . VAL A 1 660 ? 29.570 -45.342 -19.752 1.00 45.22 660 VAL A O 1
ATOM 5399 N N . ASP A 1 661 ? 28.270 -45.010 -17.951 1.00 40.47 661 ASP A N 1
ATOM 5400 C CA . ASP A 1 661 ? 27.454 -43.946 -18.545 1.00 40.47 661 ASP A CA 1
ATOM 5401 C C . ASP A 1 661 ? 28.171 -42.605 -18.323 1.00 40.47 661 ASP A C 1
ATOM 5403 O O . ASP A 1 661 ? 28.152 -42.076 -17.214 1.00 40.47 661 ASP A O 1
ATOM 5407 N N . ASP A 1 662 ? 28.795 -42.050 -19.366 1.00 40.22 662 ASP A N 1
ATOM 5408 C CA . ASP A 1 662 ? 29.120 -40.617 -19.417 1.00 40.22 662 ASP A CA 1
ATOM 5409 C C . ASP A 1 662 ? 29.300 -40.146 -20.876 1.00 40.22 662 ASP A C 1
ATOM 5411 O O . ASP A 1 662 ? 30.294 -40.443 -21.543 1.00 40.22 662 ASP A O 1
ATOM 5415 N N . PHE A 1 663 ? 28.303 -39.422 -21.396 1.00 42.78 663 PHE A N 1
ATOM 5416 C CA . PHE A 1 663 ? 28.272 -38.875 -22.761 1.00 42.78 663 PHE A CA 1
ATOM 5417 C C . PHE A 1 663 ? 28.466 -37.348 -22.737 1.00 42.78 663 PHE A C 1
ATOM 5419 O O . PHE A 1 663 ? 27.528 -36.628 -22.386 1.00 42.78 663 PHE A O 1
ATOM 5426 N N . PRO A 1 664 ? 29.611 -36.823 -23.209 1.00 49.06 664 PRO A N 1
ATOM 5427 C CA . PRO A 1 664 ? 29.738 -35.415 -23.565 1.00 49.06 664 PRO A CA 1
ATOM 5428 C C . PRO A 1 664 ? 29.749 -35.177 -25.089 1.00 49.06 664 PRO A C 1
ATOM 5430 O O . PRO A 1 664 ? 30.475 -35.812 -25.850 1.00 49.06 664 PRO A O 1
ATOM 5433 N N . GLU A 1 665 ? 28.935 -34.207 -25.505 1.00 36.09 665 GLU A N 1
ATOM 5434 C CA . GLU A 1 665 ? 29.109 -33.294 -26.649 1.00 36.09 665 GLU A CA 1
ATOM 5435 C C . GLU A 1 665 ? 29.761 -33.804 -27.955 1.00 36.09 665 GLU A C 1
ATOM 5437 O O . GLU A 1 665 ? 30.973 -33.739 -28.172 1.00 36.09 665 GLU A O 1
ATOM 5442 N N . SER A 1 666 ? 28.919 -34.114 -28.948 1.00 38.28 666 SER A N 1
ATOM 5443 C CA . SER A 1 666 ? 29.344 -34.124 -30.356 1.00 38.28 666 SER A CA 1
ATOM 5444 C C . SER A 1 666 ? 29.514 -32.698 -30.898 1.00 38.28 666 SER A C 1
ATOM 5446 O O . SER A 1 666 ? 28.552 -32.096 -31.378 1.00 38.28 666 SER A O 1
ATOM 5448 N N . GLN A 1 667 ? 30.739 -32.161 -30.886 1.00 36.97 667 GLN A N 1
ATOM 5449 C CA . GLN A 1 667 ? 31.049 -30.918 -31.605 1.00 36.97 667 GLN A CA 1
ATOM 5450 C C . GLN A 1 667 ? 30.914 -31.114 -33.126 1.00 36.97 667 GLN A C 1
ATOM 5452 O O . GLN A 1 667 ? 31.686 -31.841 -33.757 1.00 36.97 667 GLN A O 1
ATOM 5457 N N . VAL A 1 668 ? 29.938 -30.437 -33.736 1.00 37.47 668 VAL A N 1
ATOM 5458 C CA . VAL A 1 668 ? 29.670 -30.519 -35.179 1.00 37.47 668 VAL A CA 1
ATOM 5459 C C . VAL A 1 668 ? 30.671 -29.660 -35.958 1.00 37.47 668 VAL A C 1
ATOM 5461 O O . VAL A 1 668 ? 30.432 -28.484 -36.233 1.00 37.47 668 VAL A O 1
ATOM 5464 N N . ILE A 1 669 ? 31.793 -30.258 -36.367 1.00 36.75 669 ILE A N 1
ATOM 5465 C CA . ILE A 1 669 ? 32.719 -29.630 -37.321 1.00 36.75 669 ILE A CA 1
ATOM 5466 C C . ILE A 1 669 ? 32.084 -29.649 -38.716 1.00 36.75 669 ILE A C 1
ATOM 5468 O O . ILE A 1 669 ? 32.098 -30.661 -39.421 1.00 36.75 669 ILE A O 1
ATOM 5472 N N . ALA A 1 670 ? 31.544 -28.506 -39.135 1.00 36.59 670 ALA A N 1
ATOM 5473 C CA . ALA A 1 670 ? 31.011 -28.328 -40.479 1.00 36.59 670 ALA A CA 1
ATOM 5474 C C . ALA A 1 670 ? 32.120 -28.429 -41.547 1.00 36.59 670 ALA A C 1
ATOM 5476 O O . ALA A 1 670 ? 33.154 -27.764 -41.462 1.00 36.59 670 ALA A O 1
ATOM 5477 N N . LYS A 1 671 ? 31.873 -29.211 -42.606 1.00 35.44 671 LYS A N 1
ATOM 5478 C CA . LYS A 1 671 ? 32.635 -29.161 -43.864 1.00 35.44 671 LYS A CA 1
ATOM 5479 C C . LYS A 1 671 ? 31.675 -29.023 -45.050 1.00 35.44 671 LYS A C 1
ATOM 5481 O O . LYS A 1 671 ? 30.764 -29.841 -45.174 1.00 35.44 671 LYS A O 1
ATOM 5486 N N . PRO A 1 672 ? 31.855 -28.020 -45.928 1.00 39.22 672 PRO A N 1
ATOM 5487 C CA . PRO A 1 672 ? 30.940 -27.784 -47.037 1.00 39.22 672 PRO A CA 1
ATOM 5488 C C . PRO A 1 672 ? 31.175 -28.786 -48.174 1.00 39.22 672 PRO A C 1
ATOM 5490 O O . PRO A 1 672 ? 32.294 -28.933 -48.665 1.00 39.22 672 PRO A O 1
ATOM 5493 N N . CYS A 1 673 ? 30.106 -29.431 -48.643 1.00 32.75 673 CYS A N 1
ATOM 5494 C CA . CYS A 1 673 ? 30.114 -30.152 -49.915 1.00 32.75 673 CYS A CA 1
ATOM 5495 C C . CYS A 1 673 ? 29.589 -29.232 -51.020 1.00 32.75 673 CYS A C 1
ATOM 5497 O O . CYS A 1 673 ? 28.415 -28.865 -51.025 1.00 32.75 673 CYS A O 1
ATOM 5499 N N . ALA A 1 674 ? 30.458 -28.864 -51.961 1.00 32.97 674 ALA A N 1
ATOM 5500 C CA . ALA A 1 674 ? 30.061 -28.109 -53.140 1.00 32.97 674 ALA A CA 1
ATOM 5501 C C . ALA A 1 674 ? 29.352 -29.014 -54.162 1.00 32.97 674 ALA A C 1
ATOM 5503 O O . ALA A 1 674 ? 29.835 -30.096 -54.491 1.00 32.97 674 ALA A O 1
ATOM 5504 N N . MET A 1 675 ? 28.246 -28.520 -54.714 1.00 46.78 675 MET A N 1
ATOM 5505 C CA . MET A 1 675 ? 27.637 -28.994 -55.960 1.00 46.78 675 MET A CA 1
ATOM 5506 C C . MET A 1 675 ? 27.734 -27.856 -56.979 1.00 46.78 675 MET A C 1
ATOM 5508 O O . MET A 1 675 ? 27.610 -26.690 -56.596 1.00 46.78 675 MET A O 1
ATOM 5512 N N . PRO A 1 676 ? 27.913 -28.161 -58.273 1.00 48.53 676 PRO A N 1
ATOM 5513 C CA . PRO A 1 676 ? 26.806 -27.809 -59.166 1.00 48.53 676 PRO A CA 1
ATOM 5514 C C . PRO A 1 676 ? 26.581 -28.776 -60.340 1.00 48.53 676 PRO A C 1
ATOM 5516 O O . PRO A 1 676 ? 27.512 -29.359 -60.888 1.00 48.53 676 PRO A O 1
ATOM 5519 N N . GLY A 1 677 ? 25.333 -28.797 -60.820 1.00 30.89 677 GLY A N 1
ATOM 5520 C CA . GLY A 1 677 ? 25.013 -29.107 -62.216 1.00 30.89 677 GLY A CA 1
ATOM 5521 C C . GLY A 1 677 ? 24.100 -30.311 -62.448 1.00 30.89 677 GLY A C 1
ATOM 5522 O O . GLY A 1 677 ? 24.515 -31.450 -62.277 1.00 30.89 677 GLY A O 1
ATOM 5523 N N . ILE A 1 678 ? 22.887 -30.047 -62.950 1.00 35.47 678 ILE A N 1
ATOM 5524 C CA . ILE A 1 678 ? 22.397 -30.525 -64.261 1.00 35.47 678 ILE A CA 1
ATOM 5525 C C . ILE A 1 678 ? 21.097 -29.772 -64.636 1.00 35.47 678 ILE A C 1
ATOM 5527 O O . ILE A 1 678 ? 20.486 -29.093 -63.817 1.00 35.47 678 ILE A O 1
ATOM 5531 N N . SER A 1 679 ? 20.775 -29.782 -65.928 1.00 33.75 679 SER A N 1
ATOM 5532 C CA . SER A 1 679 ? 19.959 -28.820 -66.682 1.00 33.75 679 SER A CA 1
ATOM 5533 C C . SER A 1 679 ? 18.443 -28.744 -66.428 1.00 33.75 679 SER A C 1
ATOM 5535 O O . SER A 1 679 ? 17.764 -29.752 -66.258 1.00 33.75 679 SER A O 1
ATOM 5537 N N . ASN A 1 680 ? 17.918 -27.532 -66.655 1.00 33.75 680 ASN A N 1
ATOM 5538 C CA . ASN A 1 680 ? 16.542 -27.198 -67.058 1.00 33.75 680 ASN A CA 1
ATOM 5539 C C . ASN A 1 680 ? 15.832 -28.229 -67.964 1.00 33.75 680 ASN A C 1
ATOM 5541 O O . ASN A 1 680 ? 16.398 -28.629 -68.981 1.00 33.75 680 ASN A O 1
ATOM 5545 N N . ILE A 1 681 ? 14.522 -28.430 -67.750 1.00 34.84 681 ILE A N 1
ATOM 5546 C CA . ILE A 1 681 ? 13.529 -28.666 -68.821 1.00 34.84 681 ILE A CA 1
ATOM 5547 C C . ILE A 1 681 ? 12.269 -27.818 -68.542 1.00 34.84 681 ILE A C 1
ATOM 5549 O O . ILE A 1 681 ? 11.791 -27.756 -67.414 1.00 34.84 681 ILE A O 1
ATOM 5553 N N . LYS A 1 682 ? 11.726 -27.160 -69.579 1.00 36.41 682 LYS A N 1
ATOM 5554 C CA . LYS A 1 682 ? 10.413 -26.476 -69.570 1.00 36.41 682 LYS A CA 1
ATOM 5555 C C . LYS A 1 682 ? 9.290 -27.449 -69.945 1.00 36.41 682 LYS A C 1
ATOM 5557 O O . LYS A 1 682 ? 9.491 -28.223 -70.872 1.00 36.41 682 LYS A O 1
ATOM 5562 N N . VAL A 1 683 ? 8.091 -27.268 -69.378 1.00 34.97 683 VAL A N 1
ATOM 5563 C CA . VAL A 1 683 ? 6.769 -27.313 -70.062 1.00 34.97 683 VAL A CA 1
ATOM 5564 C C . VAL A 1 683 ? 5.673 -26.849 -69.076 1.00 34.97 683 VAL A C 1
ATOM 5566 O O . VAL A 1 683 ? 5.888 -26.859 -67.868 1.00 34.97 683 VAL A O 1
ATOM 5569 N N . ALA A 1 684 ? 4.531 -26.376 -69.587 1.00 34.59 684 ALA A N 1
ATOM 5570 C CA . ALA A 1 684 ? 3.375 -25.880 -68.822 1.00 34.59 684 ALA A CA 1
ATOM 5571 C C . ALA A 1 684 ? 2.048 -26.352 -69.502 1.00 34.59 684 ALA A C 1
ATOM 5573 O O . ALA A 1 684 ? 2.111 -27.279 -70.306 1.00 34.59 684 ALA A O 1
ATOM 5574 N N . PRO A 1 685 ? 0.855 -25.779 -69.234 1.00 62.59 685 PRO A N 1
ATOM 5575 C CA . PRO A 1 685 ? 0.019 -26.100 -68.070 1.00 62.59 685 PRO A CA 1
ATOM 5576 C C . PRO A 1 685 ? -1.426 -26.540 -68.432 1.00 62.59 685 PRO A C 1
ATOM 5578 O O . PRO A 1 685 ? -1.943 -26.177 -69.484 1.00 62.59 685 PRO A O 1
ATOM 5581 N N . THR A 1 686 ? -2.129 -27.211 -67.507 1.00 31.38 686 THR A N 1
ATOM 5582 C CA . THR A 1 686 ? -3.584 -27.521 -67.596 1.00 31.38 686 THR A CA 1
ATOM 5583 C C . THR A 1 686 ? -4.167 -27.710 -66.181 1.00 31.38 686 THR A C 1
ATOM 5585 O O . THR A 1 686 ? -3.660 -28.543 -65.440 1.00 31.38 686 THR A O 1
ATOM 5588 N N . THR A 1 687 ? -5.009 -26.802 -65.660 1.00 30.66 687 THR A N 1
ATOM 5589 C CA . THR A 1 687 ? -6.500 -26.731 -65.716 1.00 30.66 687 THR A CA 1
ATOM 5590 C C . THR A 1 687 ? -7.275 -27.624 -64.731 1.00 30.66 687 THR A C 1
ATOM 5592 O O . THR A 1 687 ? -7.161 -28.841 -64.794 1.00 30.66 687 THR A O 1
ATOM 5595 N N . ASN A 1 688 ? -8.222 -26.989 -64.018 1.00 30.86 688 ASN A N 1
ATOM 5596 C CA . ASN A 1 688 ? -9.452 -27.543 -63.412 1.00 30.86 688 ASN A CA 1
ATOM 5597 C C . ASN A 1 688 ? -9.317 -28.503 -62.200 1.00 30.86 688 ASN A C 1
ATOM 5599 O O . ASN A 1 688 ? -8.300 -29.155 -62.036 1.00 30.86 688 ASN A O 1
ATOM 5603 N N . SER A 1 689 ? -10.352 -28.756 -61.376 1.00 30.83 689 SER A N 1
ATOM 5604 C CA . SER A 1 689 ? -11.369 -27.912 -60.685 1.00 30.83 689 SER A CA 1
ATOM 5605 C C . SER A 1 689 ? -12.284 -28.832 -59.825 1.00 30.83 689 SER A C 1
ATOM 5607 O O . SER A 1 689 ? -12.182 -30.045 -59.932 1.00 30.83 689 SER A O 1
ATOM 5609 N N . SER A 1 690 ? -13.231 -28.255 -59.068 1.00 31.88 690 SER A N 1
ATOM 5610 C CA . SER A 1 690 ? -14.538 -28.845 -58.668 1.00 31.88 690 SER A CA 1
ATOM 5611 C C . SER A 1 690 ? -14.631 -30.161 -57.841 1.00 31.88 690 SER A C 1
ATOM 5613 O O . SER A 1 690 ? -14.796 -31.261 -58.350 1.00 31.88 690 SER A O 1
ATOM 5615 N N . SER A 1 691 ? -14.746 -29.985 -56.516 1.00 30.86 691 SER A N 1
ATOM 5616 C CA . SER A 1 691 ? -15.895 -30.406 -55.666 1.00 30.86 691 SER A CA 1
ATOM 5617 C C . SER A 1 691 ? -16.577 -31.797 -55.781 1.00 30.86 691 SER A C 1
ATOM 5619 O O . SER A 1 691 ? -17.379 -32.033 -56.686 1.00 30.86 691 SER A O 1
ATOM 5621 N N . SER A 1 692 ? -16.521 -32.582 -54.692 1.00 29.61 692 SER A N 1
ATOM 5622 C CA . SER A 1 692 ? -17.678 -33.198 -53.979 1.00 29.61 692 SER A CA 1
ATOM 5623 C C . SER A 1 692 ? -17.194 -33.872 -52.680 1.00 29.61 692 SER A C 1
ATOM 5625 O O . SER A 1 692 ? -16.070 -34.352 -52.667 1.00 29.61 692 SER A O 1
ATOM 5627 N N . SER A 1 693 ? -17.854 -33.852 -51.513 1.00 31.19 693 SER A N 1
ATOM 5628 C CA . SER A 1 693 ? -19.273 -33.833 -51.078 1.00 31.19 693 SER A CA 1
ATOM 5629 C C . SER A 1 693 ? -19.871 -35.228 -50.805 1.00 31.19 693 SER A C 1
ATOM 5631 O O . SER A 1 693 ? -19.651 -36.137 -51.599 1.00 31.19 693 SER A O 1
ATOM 5633 N N . ARG A 1 694 ? -20.679 -35.335 -49.722 1.00 31.25 694 ARG A N 1
ATOM 5634 C CA . ARG A 1 694 ? -21.464 -36.514 -49.250 1.00 31.25 694 ARG A CA 1
ATOM 5635 C C . ARG A 1 694 ? -20.644 -37.637 -48.561 1.00 31.25 694 ARG A C 1
ATOM 5637 O O . ARG A 1 694 ? -19.478 -37.799 -48.886 1.00 31.25 694 ARG A O 1
ATOM 5644 N N . THR A 1 695 ? -21.149 -38.434 -47.599 1.00 28.81 695 THR A N 1
ATOM 5645 C CA . THR A 1 695 ? -22.427 -38.472 -46.821 1.00 28.81 695 THR A CA 1
ATOM 5646 C C . THR A 1 695 ? -22.315 -39.467 -45.645 1.00 28.81 695 THR A C 1
ATOM 5648 O O . THR A 1 695 ? -21.583 -40.436 -45.805 1.00 28.81 695 THR A O 1
ATOM 5651 N N . CYS A 1 696 ? -23.188 -39.336 -44.623 1.00 28.41 696 CYS A N 1
ATOM 5652 C CA . CYS A 1 696 ? -23.740 -40.446 -43.801 1.00 28.41 696 CYS A CA 1
ATOM 5653 C C . CYS A 1 696 ? -22.774 -41.235 -42.871 1.00 28.41 696 CYS A C 1
ATOM 5655 O O . CYS A 1 696 ? -21.571 -41.258 -43.090 1.00 28.41 696 CYS A O 1
ATOM 5657 N N . ASP A 1 697 ? -23.223 -41.987 -41.854 1.00 29.06 697 ASP A N 1
ATOM 5658 C CA . ASP A 1 697 ? -24.351 -41.844 -40.901 1.00 29.06 697 ASP A CA 1
ATOM 5659 C C . ASP A 1 697 ? -24.269 -42.968 -39.837 1.00 29.06 697 ASP A C 1
ATOM 5661 O O . ASP A 1 697 ? -23.769 -44.042 -40.162 1.00 29.06 697 ASP A O 1
ATOM 5665 N N . ASN A 1 698 ? -24.921 -42.796 -38.669 1.00 30.23 698 ASN A N 1
ATOM 5666 C CA . ASN A 1 698 ? -25.372 -43.889 -37.767 1.00 30.23 698 ASN A CA 1
ATOM 5667 C C . ASN A 1 698 ? -24.269 -44.804 -37.120 1.00 30.23 698 ASN A C 1
ATOM 5669 O O . ASN A 1 698 ? -23.123 -44.814 -37.541 1.00 30.23 698 ASN A O 1
ATOM 5673 N N . GLN A 1 699 ? -24.498 -45.593 -36.049 1.00 30.30 699 GLN A N 1
ATOM 5674 C CA . GLN A 1 699 ? -25.616 -45.661 -35.090 1.00 30.30 699 GLN A CA 1
ATOM 5675 C C . GLN A 1 699 ? -25.193 -46.173 -33.691 1.00 30.30 699 GLN A C 1
ATOM 5677 O O . GLN A 1 699 ? -24.127 -46.748 -33.501 1.00 30.30 699 GLN A O 1
ATOM 5682 N N . LYS A 1 700 ? -26.111 -46.006 -32.727 1.00 36.44 700 LYS A N 1
ATOM 5683 C CA . LYS A 1 700 ? -26.142 -46.633 -31.389 1.00 36.44 700 LYS A CA 1
ATOM 5684 C C . LYS A 1 700 ? -26.022 -48.168 -31.436 1.00 36.44 700 LYS A C 1
ATOM 5686 O O . LYS A 1 700 ? -26.600 -48.770 -32.330 1.00 36.44 700 LYS A O 1
ATOM 5691 N N . MET A 1 701 ? -25.512 -48.777 -30.358 1.00 30.73 701 MET A N 1
ATOM 5692 C CA . MET A 1 701 ? -26.246 -49.782 -29.555 1.00 30.73 701 MET A CA 1
ATOM 5693 C C . MET A 1 701 ? -25.538 -50.064 -28.212 1.00 30.73 701 MET A C 1
ATOM 5695 O O . MET A 1 701 ? -24.316 -50.066 -28.134 1.00 30.73 701 MET A O 1
ATOM 5699 N N . ALA A 1 702 ? -26.324 -50.358 -27.175 1.00 33.75 702 ALA A N 1
ATOM 5700 C CA . ALA A 1 702 ? -25.919 -51.049 -25.939 1.00 33.75 702 ALA A CA 1
ATOM 5701 C C . ALA A 1 702 ? -26.896 -52.224 -25.731 1.00 33.75 702 ALA A C 1
ATOM 5703 O O . ALA A 1 702 ? -27.991 -52.158 -26.304 1.00 33.75 702 ALA A O 1
ATOM 5704 N N . PRO A 1 703 ? -26.559 -53.291 -24.966 1.00 51.88 703 PRO A N 1
ATOM 5705 C CA . PRO A 1 703 ? -27.285 -53.470 -23.687 1.00 51.88 703 PRO A CA 1
ATOM 5706 C C . PRO A 1 703 ? -26.634 -54.353 -22.566 1.00 51.88 703 PRO A C 1
ATOM 5708 O O . PRO A 1 703 ? -26.206 -55.470 -22.815 1.00 51.88 703 PRO A O 1
ATOM 5711 N N . ILE A 1 704 ? -26.780 -53.907 -21.302 1.00 34.34 704 ILE A N 1
ATOM 5712 C CA . ILE A 1 704 ? -27.399 -54.641 -20.152 1.00 34.34 704 ILE A CA 1
ATOM 5713 C C . ILE A 1 704 ? -26.687 -55.842 -19.422 1.00 34.34 704 ILE A C 1
ATOM 5715 O O . ILE A 1 704 ? -26.319 -56.842 -20.022 1.00 34.34 704 ILE A O 1
ATOM 5719 N N . LEU A 1 705 ? -26.740 -55.778 -18.066 1.00 30.72 705 LEU A N 1
ATOM 5720 C CA . LEU A 1 705 ? -26.782 -56.833 -16.999 1.00 30.72 705 LEU A CA 1
ATOM 5721 C C . LEU A 1 705 ? -25.537 -57.281 -16.152 1.00 30.72 705 LEU A C 1
ATOM 5723 O O . LEU A 1 705 ? -24.727 -58.099 -16.560 1.00 30.72 705 LEU A O 1
ATOM 5727 N N . ASN A 1 706 ? -25.578 -56.897 -14.861 1.00 31.41 706 ASN A N 1
ATOM 5728 C CA . ASN A 1 706 ? -25.405 -57.684 -13.606 1.00 31.41 706 ASN A CA 1
ATOM 5729 C C . ASN A 1 706 ? -24.150 -58.532 -13.217 1.00 31.41 706 ASN A C 1
ATOM 5731 O O . ASN A 1 706 ? -24.054 -59.705 -13.554 1.00 31.41 706 ASN A O 1
ATOM 5735 N N . LYS A 1 707 ? -23.476 -58.038 -12.152 1.00 32.22 707 LYS A N 1
ATOM 5736 C CA . LYS A 1 707 ? -23.497 -58.570 -10.749 1.00 32.22 707 LYS A CA 1
ATOM 5737 C C . LYS A 1 707 ? -22.627 -59.792 -10.337 1.00 32.22 707 LYS A C 1
ATOM 5739 O O . LYS A 1 707 ? -22.865 -60.908 -10.783 1.00 32.22 707 LYS A O 1
ATOM 5744 N N . THR A 1 708 ? -21.854 -59.593 -9.250 1.00 28.94 708 THR A N 1
ATOM 5745 C CA . THR A 1 708 ? -21.597 -60.482 -8.066 1.00 28.94 708 THR A CA 1
ATOM 5746 C C . THR A 1 708 ? -20.109 -60.686 -7.695 1.00 28.94 708 THR A C 1
ATOM 5748 O O . THR A 1 708 ? -19.239 -60.816 -8.544 1.00 28.94 708 THR A O 1
ATOM 5751 N N . THR A 1 709 ? -19.848 -60.693 -6.384 1.00 33.28 709 THR A N 1
ATOM 5752 C CA . THR A 1 709 ? -18.562 -60.645 -5.660 1.00 33.28 709 THR A CA 1
ATOM 5753 C C . THR A 1 709 ? -17.863 -62.006 -5.471 1.00 33.28 709 THR A C 1
ATOM 5755 O O . THR A 1 709 ? -18.511 -62.923 -4.977 1.00 33.28 709 THR A O 1
ATOM 5758 N N . GLN A 1 710 ? -16.541 -62.109 -5.709 1.00 30.33 710 GLN A N 1
ATOM 5759 C CA . GLN A 1 710 ? -15.486 -62.436 -4.706 1.00 30.33 710 GLN A CA 1
ATOM 5760 C C . GLN A 1 710 ? -14.087 -62.685 -5.341 1.00 30.33 710 GLN A C 1
ATOM 5762 O O . GLN A 1 710 ? -14.013 -62.953 -6.538 1.00 30.33 710 GLN A O 1
ATOM 5767 N N . PRO A 1 711 ? -12.975 -62.560 -4.575 1.00 40.84 711 PRO A N 1
ATOM 5768 C CA . PRO A 1 711 ? -11.603 -62.655 -5.095 1.00 40.84 711 PRO A CA 1
ATOM 5769 C C . PRO A 1 711 ? -10.957 -64.046 -4.933 1.00 40.84 711 PRO A C 1
ATOM 5771 O O . PRO A 1 711 ? -11.232 -64.759 -3.968 1.00 40.84 711 PRO A O 1
ATOM 5774 N N . SER A 1 712 ? -10.004 -64.389 -5.810 1.00 33.28 712 SER A N 1
ATOM 5775 C CA . SER A 1 712 ? -9.175 -65.599 -5.682 1.00 33.28 712 SER A CA 1
ATOM 5776 C C . SER A 1 712 ? -7.715 -65.387 -6.112 1.00 33.28 712 SER A C 1
ATOM 5778 O O . SER A 1 712 ? -7.437 -65.183 -7.288 1.00 33.28 712 SER A O 1
ATOM 5780 N N . ILE A 1 713 ? -6.823 -65.474 -5.122 1.00 34.19 713 ILE A N 1
ATOM 5781 C CA . ILE A 1 713 ? -5.405 -65.893 -5.126 1.00 34.19 713 ILE A CA 1
ATOM 5782 C C . ILE A 1 713 ? -4.605 -65.794 -6.451 1.00 34.19 713 ILE A C 1
ATOM 5784 O O . ILE A 1 713 ? -4.829 -66.511 -7.421 1.00 34.19 713 ILE A O 1
ATOM 5788 N N . THR A 1 714 ? -3.561 -64.970 -6.364 1.00 36.62 714 THR A N 1
ATOM 5789 C CA . THR A 1 714 ? -2.394 -64.755 -7.241 1.00 36.62 714 THR A CA 1
ATOM 5790 C C . THR A 1 714 ? -1.766 -65.965 -7.953 1.00 36.62 714 THR A C 1
ATOM 5792 O O . THR A 1 714 ? -1.585 -67.020 -7.348 1.00 36.62 714 THR A O 1
ATOM 5795 N N . ASN A 1 715 ? -1.177 -65.697 -9.126 1.00 35.41 715 ASN A N 1
ATOM 5796 C CA . ASN A 1 715 ? 0.149 -66.210 -9.512 1.00 35.41 715 ASN A CA 1
ATOM 5797 C C . ASN A 1 715 ? 1.060 -65.016 -9.903 1.00 35.41 715 ASN A C 1
ATOM 5799 O O . ASN A 1 715 ? 0.517 -64.024 -10.392 1.00 35.41 715 ASN A O 1
ATOM 5803 N N . PRO A 1 716 ? 2.395 -65.050 -9.692 1.00 52.31 716 PRO A N 1
ATOM 5804 C CA . PRO A 1 716 ? 3.225 -63.842 -9.752 1.00 52.31 716 PRO A CA 1
ATOM 5805 C C . PRO A 1 716 ? 4.258 -63.865 -10.897 1.00 52.31 716 PRO A C 1
ATOM 5807 O O . PRO A 1 716 ? 5.350 -64.405 -10.729 1.00 52.31 716 PRO A O 1
ATOM 5810 N N . ILE A 1 717 ? 3.935 -63.257 -12.045 1.00 48.12 717 ILE A N 1
ATOM 5811 C CA . ILE A 1 717 ? 4.903 -63.015 -13.141 1.00 48.12 717 ILE A CA 1
ATOM 5812 C C . ILE A 1 717 ? 4.845 -61.559 -13.643 1.00 48.12 717 ILE A C 1
ATOM 5814 O O . ILE A 1 717 ? 5.892 -60.929 -13.773 1.00 48.12 717 ILE A O 1
ATOM 5818 N N . ASP A 1 718 ? 3.657 -60.967 -13.801 1.00 47.66 718 ASP A N 1
ATOM 5819 C CA . ASP A 1 718 ? 3.477 -59.629 -14.408 1.00 47.66 718 ASP A CA 1
ATOM 5820 C C . ASP A 1 718 ? 3.735 -58.451 -13.435 1.00 47.66 718 ASP A C 1
ATOM 5822 O O . ASP A 1 718 ? 2.992 -57.468 -13.371 1.00 47.66 718 ASP A O 1
ATOM 5826 N N . SER A 1 719 ? 4.791 -58.550 -12.621 1.00 55.09 719 SER A N 1
ATOM 5827 C CA . SER A 1 719 ? 5.057 -57.604 -11.526 1.00 55.09 719 SER A CA 1
ATOM 5828 C C . SER A 1 719 ? 5.476 -56.205 -11.993 1.00 55.09 719 SER A C 1
ATOM 5830 O O . SER A 1 719 ? 5.271 -55.248 -11.247 1.00 55.09 719 SER A O 1
ATOM 5832 N N . TYR A 1 720 ? 6.074 -56.073 -13.181 1.00 57.59 720 TYR A N 1
ATOM 5833 C CA . TYR A 1 720 ? 6.582 -54.788 -13.679 1.00 57.59 720 TYR A CA 1
ATOM 5834 C C . TYR A 1 720 ? 5.485 -53.963 -14.361 1.00 57.59 720 TYR A C 1
ATOM 5836 O O . TYR A 1 720 ? 5.284 -52.801 -14.007 1.00 57.59 720 TYR A O 1
ATOM 5844 N N . ASP A 1 721 ? 4.701 -54.580 -15.251 1.00 59.75 721 ASP A N 1
ATOM 5845 C CA . ASP A 1 721 ? 3.541 -53.917 -15.855 1.00 59.75 721 ASP A CA 1
ATOM 5846 C C . ASP A 1 721 ? 2.462 -53.610 -14.815 1.00 59.75 721 ASP A C 1
ATOM 5848 O O . ASP A 1 721 ? 1.875 -52.537 -14.865 1.00 59.75 721 ASP A O 1
ATOM 5852 N N . SER A 1 722 ? 2.257 -54.457 -13.797 1.00 65.62 722 SER A N 1
ATOM 5853 C CA . SER A 1 722 ? 1.344 -54.123 -12.694 1.00 65.62 722 SER A CA 1
ATOM 5854 C C . SER A 1 722 ? 1.824 -52.911 -11.879 1.00 65.62 722 SER A C 1
ATOM 5856 O O . SER A 1 722 ? 1.011 -52.060 -11.514 1.00 65.62 722 SER A O 1
ATOM 5858 N N . ALA A 1 723 ? 3.132 -52.759 -11.633 1.00 69.88 723 ALA A N 1
ATOM 5859 C CA . ALA A 1 723 ? 3.671 -51.569 -10.968 1.00 69.88 723 ALA A CA 1
ATOM 5860 C C . ALA A 1 723 ? 3.479 -50.301 -11.821 1.00 69.88 723 ALA A C 1
ATOM 5862 O O . ALA A 1 723 ? 3.029 -49.273 -11.309 1.00 69.88 723 ALA A O 1
ATOM 5863 N N . ARG A 1 724 ? 3.737 -50.395 -13.131 1.00 76.00 724 ARG A N 1
ATOM 5864 C CA . ARG A 1 724 ? 3.495 -49.314 -14.094 1.00 76.00 724 ARG A CA 1
ATOM 5865 C C . ARG A 1 724 ? 2.013 -48.942 -14.183 1.00 76.00 724 ARG A C 1
ATOM 5867 O O . ARG A 1 724 ? 1.679 -47.768 -14.067 1.00 76.00 724 ARG A O 1
ATOM 5874 N N . GLN A 1 725 ? 1.132 -49.931 -14.324 1.00 74.94 725 GLN A N 1
ATOM 5875 C CA . GLN A 1 725 ? -0.316 -49.751 -14.382 1.00 74.94 725 GLN A CA 1
ATOM 5876 C C . GLN A 1 725 ? -0.826 -49.071 -13.106 1.00 74.94 725 GLN A C 1
ATOM 5878 O O . GLN A 1 725 ? -1.612 -48.139 -13.204 1.00 74.94 725 GLN A O 1
ATOM 5883 N N . ASN A 1 726 ? -0.345 -49.467 -11.920 1.00 75.94 726 ASN A N 1
ATOM 5884 C CA . ASN A 1 726 ? -0.707 -48.807 -10.661 1.00 75.94 726 ASN A CA 1
ATOM 5885 C C . ASN A 1 726 ? -0.176 -47.366 -10.563 1.00 75.94 726 ASN A C 1
ATOM 5887 O O . ASN A 1 726 ? -0.861 -46.523 -9.987 1.00 75.94 726 ASN A O 1
ATOM 5891 N N . LEU A 1 727 ? 1.001 -47.055 -11.118 1.00 77.31 727 LEU A N 1
ATOM 5892 C CA . LEU A 1 727 ? 1.513 -45.680 -11.163 1.00 77.31 727 LEU A CA 1
ATOM 5893 C C . LEU A 1 727 ? 0.688 -44.806 -12.119 1.00 77.31 727 LEU A C 1
ATOM 5895 O O . LEU A 1 727 ? 0.264 -43.719 -11.730 1.00 77.31 727 LEU A O 1
ATOM 5899 N N . GLU A 1 728 ? 0.410 -45.298 -13.328 1.00 79.38 728 GLU A N 1
ATOM 5900 C CA . GLU A 1 728 ? -0.438 -44.617 -14.313 1.00 79.38 728 GLU A CA 1
ATOM 5901 C C . GLU A 1 728 ? -1.868 -44.428 -13.772 1.00 79.38 728 GLU A C 1
ATOM 5903 O O . GLU A 1 728 ? -2.417 -43.333 -13.876 1.00 79.38 728 GLU A O 1
ATOM 5908 N N . ASP A 1 729 ? -2.444 -45.431 -13.100 1.00 76.56 729 ASP A N 1
ATOM 5909 C CA . ASP A 1 729 ? -3.779 -45.351 -12.492 1.00 76.56 729 ASP A CA 1
ATOM 5910 C C . ASP A 1 729 ? -3.804 -44.435 -11.253 1.00 76.56 729 ASP A C 1
ATOM 5912 O O . ASP A 1 729 ? -4.777 -43.713 -11.038 1.00 76.56 729 ASP A O 1
ATOM 5916 N N . CYS A 1 730 ? -2.721 -44.374 -10.468 1.00 80.94 730 CYS A N 1
ATOM 5917 C CA . CYS A 1 730 ? -2.583 -43.426 -9.356 1.00 80.94 730 CYS A CA 1
ATOM 5918 C C . CYS A 1 730 ? -2.437 -41.979 -9.857 1.00 80.94 730 CYS A C 1
ATOM 5920 O O . CYS A 1 730 ? -3.119 -41.085 -9.355 1.00 80.94 730 CYS A O 1
ATOM 5922 N N . MET A 1 731 ? -1.638 -41.747 -10.905 1.00 77.25 731 MET A N 1
ATOM 5923 C CA . MET A 1 731 ? -1.544 -40.449 -11.584 1.00 77.25 731 MET A CA 1
ATOM 5924 C C . MET A 1 731 ? -2.878 -40.042 -12.216 1.00 77.25 731 MET A C 1
ATOM 5926 O O . MET A 1 731 ? -3.297 -38.895 -12.072 1.00 77.25 731 MET A O 1
ATOM 5930 N N . LEU A 1 732 ? -3.579 -40.966 -12.878 1.00 88.31 732 LEU A N 1
ATOM 5931 C CA . LEU A 1 732 ? -4.886 -40.703 -13.481 1.00 88.31 732 LEU A CA 1
ATOM 5932 C C . LEU A 1 732 ? -5.942 -40.391 -12.412 1.00 88.31 732 LEU A C 1
ATOM 5934 O O . LEU A 1 732 ? -6.767 -39.503 -12.610 1.00 88.31 732 LEU A O 1
ATOM 5938 N N . ARG A 1 733 ? -5.880 -41.057 -11.254 1.00 82.62 733 ARG A N 1
ATOM 5939 C CA . ARG A 1 733 ? -6.764 -40.820 -10.104 1.00 82.62 733 ARG A CA 1
ATOM 5940 C C . ARG A 1 733 ? -6.435 -39.518 -9.368 1.00 82.62 733 ARG A C 1
ATOM 5942 O O . ARG A 1 733 ? -7.360 -38.836 -8.939 1.00 82.62 733 ARG A O 1
ATOM 5949 N N . ALA A 1 734 ? -5.163 -39.125 -9.291 1.00 77.62 734 ALA A N 1
ATOM 5950 C CA . ALA A 1 734 ? -4.736 -37.819 -8.782 1.00 77.62 734 ALA A CA 1
ATOM 5951 C C . ALA A 1 734 ? -5.148 -36.677 -9.729 1.00 77.62 734 ALA A C 1
ATOM 5953 O O . ALA A 1 734 ? -5.724 -35.688 -9.282 1.00 77.62 734 ALA A O 1
ATOM 5954 N N . MET A 1 735 ? -4.957 -36.843 -11.043 1.00 81.38 735 MET A N 1
ATOM 5955 C CA . MET A 1 735 ? -5.456 -35.900 -12.050 1.00 81.38 735 MET A CA 1
ATOM 5956 C C . MET A 1 735 ? -6.987 -35.846 -12.072 1.00 81.38 735 MET A C 1
ATOM 5958 O O . MET A 1 735 ? -7.540 -34.767 -12.241 1.00 81.38 735 MET A O 1
ATOM 5962 N N . ALA A 1 736 ? -7.690 -36.960 -11.849 1.00 76.81 736 ALA A N 1
ATOM 5963 C CA . ALA A 1 736 ? -9.145 -36.967 -11.697 1.00 76.81 736 ALA A CA 1
ATOM 5964 C C . ALA A 1 736 ? -9.602 -36.286 -10.396 1.00 76.81 736 ALA A C 1
ATOM 5966 O O . ALA A 1 736 ? -10.625 -35.611 -10.406 1.00 76.81 736 ALA A O 1
ATOM 5967 N N . ALA A 1 737 ? -8.846 -36.403 -9.298 1.00 76.00 737 ALA A N 1
ATOM 5968 C CA . ALA A 1 737 ? -9.118 -35.678 -8.058 1.00 76.00 737 ALA A CA 1
ATOM 5969 C C . ALA A 1 737 ? -8.913 -34.164 -8.238 1.00 76.00 737 ALA A C 1
ATOM 5971 O O . ALA A 1 737 ? -9.838 -33.402 -7.980 1.00 76.00 737 ALA A O 1
ATOM 5972 N N . MET A 1 738 ? -7.768 -33.733 -8.780 1.00 76.81 738 MET A N 1
ATOM 5973 C CA . MET A 1 738 ? -7.510 -32.322 -9.109 1.00 76.81 738 MET A CA 1
ATOM 5974 C C . MET A 1 738 ? -8.510 -31.770 -10.129 1.00 76.81 738 MET A C 1
ATOM 5976 O O . MET A 1 738 ? -8.986 -30.650 -9.978 1.00 76.81 738 MET A O 1
ATOM 5980 N N . LYS A 1 739 ? -8.885 -32.558 -11.144 1.00 74.81 739 LYS A N 1
ATOM 5981 C CA . LYS A 1 739 ? -9.909 -32.168 -12.117 1.00 74.81 739 LYS A CA 1
ATOM 5982 C C . LYS A 1 739 ? -11.297 -32.086 -11.482 1.00 74.81 739 LYS A C 1
ATOM 5984 O O . LYS A 1 739 ? -12.036 -31.178 -11.834 1.00 74.81 739 LYS A O 1
ATOM 5989 N N . ASN A 1 740 ? -11.642 -32.961 -10.539 1.00 69.38 740 ASN A N 1
ATOM 5990 C CA . ASN A 1 740 ? -12.886 -32.841 -9.780 1.00 69.38 740 ASN A CA 1
ATOM 5991 C C . ASN A 1 740 ? -12.870 -31.613 -8.860 1.00 69.38 740 ASN A C 1
ATOM 5993 O O . ASN A 1 740 ? -13.882 -30.931 -8.799 1.00 69.38 740 ASN A O 1
ATOM 5997 N N . ASP A 1 741 ? -11.750 -31.274 -8.217 1.00 65.19 741 ASP A N 1
ATOM 5998 C CA . ASP A 1 741 ? -11.621 -30.042 -7.421 1.00 65.19 741 ASP A CA 1
ATOM 5999 C C . ASP A 1 741 ? -11.678 -28.775 -8.293 1.00 65.19 741 ASP A C 1
ATOM 6001 O O . ASP A 1 741 ? -12.290 -27.784 -7.899 1.00 65.19 741 ASP A O 1
ATOM 6005 N N . MET A 1 742 ? -11.113 -28.808 -9.506 1.00 54.66 742 MET A N 1
ATOM 6006 C CA . MET A 1 742 ? -11.269 -27.725 -10.481 1.00 54.66 742 MET A CA 1
ATOM 6007 C C . MET A 1 742 ? -12.696 -27.644 -11.028 1.00 54.66 742 MET A C 1
ATOM 6009 O O . MET A 1 742 ? -13.251 -26.557 -11.084 1.00 54.66 742 MET A O 1
ATOM 6013 N N . GLN A 1 743 ? -13.339 -28.756 -11.394 1.00 47.91 743 GLN A N 1
ATOM 6014 C CA . GLN A 1 743 ? -14.722 -28.726 -11.886 1.00 47.91 743 GLN A CA 1
ATOM 6015 C C . GLN A 1 743 ? -15.709 -28.345 -10.773 1.00 47.91 743 GLN A C 1
ATOM 6017 O O . GLN A 1 743 ? -16.608 -27.552 -11.016 1.00 47.91 743 GLN A O 1
ATOM 6022 N N . LYS A 1 744 ? -15.468 -28.752 -9.522 1.00 49.25 744 LYS A N 1
ATOM 6023 C CA . LYS A 1 744 ? -16.206 -28.278 -8.337 1.00 49.25 744 LYS A CA 1
ATOM 6024 C C . LYS A 1 744 ? -15.966 -26.786 -8.021 1.00 49.25 744 LYS A C 1
ATOM 6026 O O . LYS A 1 744 ? -16.665 -26.234 -7.181 1.00 49.25 744 LYS A O 1
ATOM 6031 N N . LYS A 1 745 ? -15.021 -26.131 -8.707 1.00 48.41 745 LYS A N 1
ATOM 6032 C CA . LYS A 1 745 ? -14.800 -24.673 -8.705 1.00 48.41 745 LYS A CA 1
ATOM 6033 C C . LYS A 1 745 ? -15.184 -23.975 -10.023 1.00 48.41 745 LYS A C 1
ATOM 6035 O O . LYS A 1 745 ? -15.044 -22.764 -10.103 1.00 48.41 745 LYS A O 1
ATOM 6040 N N . VAL A 1 746 ? -15.607 -24.712 -11.059 1.00 45.38 746 VAL A N 1
ATOM 6041 C CA . VAL A 1 746 ? -15.832 -24.201 -12.435 1.00 45.38 746 VAL A CA 1
ATOM 6042 C C . VAL A 1 746 ? -17.080 -24.850 -13.077 1.00 45.38 746 VAL A C 1
ATOM 6044 O O . VAL A 1 746 ? -17.172 -25.019 -14.290 1.00 45.38 746 VAL A O 1
ATOM 6047 N N . SER A 1 747 ? -18.062 -25.281 -12.276 1.00 34.84 747 SER A N 1
ATOM 6048 C CA . SER A 1 747 ? -19.363 -25.739 -12.794 1.00 34.84 747 SER A CA 1
ATOM 6049 C C . SER A 1 747 ? -20.530 -25.504 -11.827 1.00 34.84 747 SER A C 1
ATOM 6051 O O . SER A 1 747 ? -21.336 -26.407 -11.605 1.00 34.84 747 SER A O 1
ATOM 6053 N N . VAL A 1 748 ? -20.609 -24.284 -11.287 1.00 43.59 748 VAL A N 1
ATOM 6054 C CA . VAL A 1 748 ? -21.861 -23.620 -10.876 1.00 43.59 748 VAL A CA 1
ATOM 6055 C C . VAL A 1 748 ? -21.785 -22.173 -11.391 1.00 43.59 748 VAL A C 1
ATOM 6057 O O . VAL A 1 748 ? -21.454 -21.255 -10.656 1.00 43.59 748 VAL A O 1
ATOM 6060 N N . GLU A 1 749 ? -21.991 -22.002 -12.701 1.00 42.56 749 GLU A N 1
ATOM 6061 C CA . GLU A 1 749 ? -22.162 -20.699 -13.378 1.00 42.56 749 GLU A CA 1
ATOM 6062 C C . GLU A 1 749 ? -23.294 -20.796 -14.425 1.00 42.56 749 GLU A C 1
ATOM 6064 O O . GLU A 1 749 ? -23.125 -20.550 -15.615 1.00 42.56 749 GLU A O 1
ATOM 6069 N N . GLU A 1 750 ? -24.478 -21.187 -13.965 1.00 34.62 750 GLU A N 1
ATOM 6070 C CA . GLU A 1 750 ? -25.729 -20.526 -14.360 1.00 34.62 750 GLU A CA 1
ATOM 6071 C C . GLU A 1 750 ? -26.443 -20.167 -13.044 1.00 34.62 750 GLU A C 1
ATOM 6073 O O . GLU A 1 750 ? -26.190 -20.837 -12.038 1.00 34.62 750 GLU A O 1
ATOM 6078 N N . PRO A 1 751 ? -27.230 -19.079 -12.993 1.00 42.91 751 PRO A N 1
ATOM 6079 C CA . PRO A 1 751 ? -27.602 -18.460 -11.726 1.00 42.91 751 PRO A CA 1
ATOM 6080 C C . PRO A 1 751 ? -28.606 -19.318 -10.952 1.00 42.91 751 PRO A C 1
ATOM 6082 O O . PRO A 1 751 ? -29.802 -19.314 -11.239 1.00 42.91 751 PRO A O 1
ATOM 6085 N N . GLU A 1 752 ? -28.114 -20.013 -9.929 1.00 35.47 752 GLU A N 1
ATOM 6086 C CA . GLU A 1 752 ? -28.897 -20.158 -8.709 1.00 35.47 752 GLU A CA 1
ATOM 6087 C C . GLU A 1 752 ? -28.923 -18.768 -8.065 1.00 35.47 752 GLU A C 1
ATOM 6089 O O . GLU A 1 752 ? -27.873 -18.211 -7.741 1.00 35.47 752 GLU A O 1
ATOM 6094 N N . ASP A 1 753 ? -30.115 -18.175 -7.965 1.00 40.88 753 ASP A N 1
ATOM 6095 C CA . ASP A 1 753 ? -30.321 -16.979 -7.157 1.00 40.88 753 ASP A CA 1
ATOM 6096 C C . ASP A 1 753 ? -29.911 -17.333 -5.722 1.00 40.88 753 ASP A C 1
ATOM 6098 O O . ASP A 1 753 ? -30.603 -18.101 -5.050 1.00 40.88 753 ASP A O 1
ATOM 6102 N N . GLU A 1 754 ? -28.769 -16.819 -5.254 1.00 45.31 754 GLU A N 1
ATOM 6103 C CA . GLU A 1 754 ? -28.427 -16.925 -3.841 1.00 45.31 754 GLU A CA 1
ATOM 6104 C C . GLU A 1 754 ? -29.508 -16.186 -3.052 1.00 45.31 754 GLU A C 1
ATOM 6106 O O . GLU A 1 754 ? -29.530 -14.950 -3.020 1.00 45.31 754 GLU A O 1
ATOM 6111 N N . GLU A 1 755 ? -30.380 -16.956 -2.392 1.00 44.94 755 GLU A N 1
ATOM 6112 C CA . GLU A 1 755 ? -31.162 -16.522 -1.238 1.00 44.94 755 GLU A CA 1
ATOM 6113 C C . GLU A 1 755 ? -30.173 -16.075 -0.152 1.00 44.94 755 GLU A C 1
ATOM 6115 O O . GLU A 1 755 ? -29.851 -16.793 0.795 1.00 44.94 755 GLU A O 1
ATOM 6120 N N . ASN A 1 756 ? -29.656 -14.857 -0.326 1.00 44.53 756 ASN A N 1
ATOM 6121 C CA . ASN A 1 756 ? -29.007 -14.085 0.709 1.00 44.53 756 ASN A CA 1
ATOM 6122 C C . ASN A 1 756 ? -30.093 -13.758 1.738 1.00 44.53 756 ASN A C 1
ATOM 6124 O O . ASN A 1 756 ? -30.664 -12.673 1.740 1.00 44.53 756 ASN A O 1
ATOM 6128 N N . ASP A 1 757 ? -30.331 -14.723 2.632 1.00 41.03 757 ASP A N 1
ATOM 6129 C CA . ASP A 1 757 ? -31.209 -14.672 3.817 1.00 41.03 757 ASP A CA 1
ATOM 6130 C C . ASP A 1 757 ? -30.752 -13.593 4.836 1.00 41.03 757 ASP A C 1
ATOM 6132 O O . ASP A 1 757 ? -31.305 -13.416 5.920 1.00 41.03 757 ASP A O 1
ATOM 6136 N N . TYR A 1 758 ? -29.736 -12.818 4.449 1.00 47.62 758 TYR A N 1
ATOM 6137 C CA . TYR A 1 758 ? -29.480 -11.452 4.867 1.00 47.62 758 TYR A CA 1
ATOM 6138 C C . TYR A 1 758 ? -30.583 -10.497 4.372 1.00 47.62 758 TYR A C 1
ATOM 6140 O O . TYR A 1 758 ? -30.338 -9.585 3.578 1.00 47.62 758 TYR A O 1
ATOM 6148 N N . ASP A 1 759 ? -31.764 -10.606 4.987 1.00 50.69 759 ASP A N 1
ATOM 6149 C CA . ASP A 1 759 ? -32.599 -9.438 5.306 1.00 50.69 759 ASP A CA 1
ATOM 6150 C C . ASP A 1 759 ? -31.806 -8.537 6.292 1.00 50.69 759 ASP A C 1
ATOM 6152 O O . ASP A 1 759 ? -32.145 -8.374 7.468 1.00 50.69 759 ASP A O 1
ATOM 6156 N N . GLU A 1 760 ? -30.672 -7.984 5.840 1.00 62.34 760 GLU A N 1
ATOM 6157 C CA . GLU A 1 760 ? -29.786 -7.122 6.626 1.00 62.34 760 GLU A CA 1
ATOM 6158 C C . GLU A 1 760 ? -30.422 -5.731 6.721 1.00 62.34 760 GLU A C 1
ATOM 6160 O O . GLU A 1 760 ? -30.076 -4.795 5.998 1.00 62.34 760 GLU A O 1
ATOM 6165 N N . VAL A 1 761 ? -31.433 -5.639 7.596 1.00 77.12 761 VAL A N 1
ATOM 6166 C CA . VAL A 1 761 ? -32.290 -4.467 7.803 1.00 77.12 761 VAL A CA 1
ATOM 6167 C C . VAL A 1 761 ? -31.433 -3.215 7.951 1.00 77.12 761 VAL A C 1
ATOM 6169 O O . VAL A 1 761 ? -30.806 -2.981 8.988 1.00 77.12 761 VAL A O 1
ATOM 6172 N N . LEU A 1 762 ? -31.423 -2.405 6.890 1.00 88.69 762 LEU A N 1
ATOM 6173 C CA . LEU A 1 762 ? -30.515 -1.274 6.770 1.00 88.69 762 LEU A CA 1
ATOM 6174 C C . LEU A 1 762 ? -30.671 -0.332 7.973 1.00 88.69 762 LEU A C 1
ATOM 6176 O O . LEU A 1 762 ? -31.795 0.071 8.295 1.00 88.69 762 LEU A O 1
ATOM 6180 N N . PRO A 1 763 ? -29.570 0.055 8.642 1.00 88.56 763 PRO A N 1
ATOM 6181 C CA . PRO A 1 763 ? -29.634 0.821 9.877 1.00 88.56 763 PRO A CA 1
ATOM 6182 C C . PRO A 1 763 ? -30.335 2.168 9.667 1.00 88.56 763 PRO A C 1
ATOM 6184 O O . PRO A 1 763 ? -29.890 3.046 8.923 1.00 88.56 763 PRO A O 1
ATOM 6187 N N . ARG A 1 764 ? -31.467 2.318 10.354 1.00 92.81 764 ARG A N 1
ATOM 6188 C CA . ARG A 1 764 ? -32.330 3.500 10.331 1.00 92.81 764 ARG A CA 1
ATOM 6189 C C . ARG A 1 764 ? -31.572 4.755 10.813 1.00 92.81 764 ARG A C 1
ATOM 6191 O O . ARG A 1 764 ? -31.034 4.727 11.921 1.00 92.81 764 ARG A O 1
ATOM 6198 N N . PRO A 1 765 ? -31.546 5.872 10.052 1.00 94.38 765 PRO A N 1
ATOM 6199 C CA . PRO A 1 765 ? -30.871 7.106 10.464 1.00 94.38 765 PRO A CA 1
ATOM 6200 C C . PRO A 1 765 ? -31.400 7.630 11.805 1.00 94.38 765 PRO A C 1
ATOM 6202 O O . PRO A 1 765 ? -32.577 7.970 11.926 1.00 94.38 765 PRO A O 1
ATOM 6205 N N . THR A 1 766 ? -30.548 7.702 12.830 1.00 94.31 766 THR A N 1
ATOM 6206 C CA . THR A 1 766 ? -30.956 8.148 14.175 1.00 94.31 766 THR A CA 1
ATOM 6207 C C . THR A 1 766 ? -30.735 9.649 14.379 1.00 94.31 766 THR A C 1
ATOM 6209 O O . THR A 1 766 ? -29.938 10.278 13.681 1.00 94.31 766 THR A O 1
ATOM 6212 N N . ASN A 1 767 ? -31.430 10.235 15.365 1.00 94.38 767 ASN A N 1
ATOM 6213 C CA . ASN A 1 767 ? -31.239 11.628 15.806 1.00 94.38 767 ASN A CA 1
ATOM 6214 C C . ASN A 1 767 ? -31.419 12.684 14.688 1.00 94.38 767 ASN A C 1
ATOM 6216 O O . ASN A 1 767 ? -30.696 13.686 14.638 1.00 94.38 767 ASN A O 1
ATOM 6220 N N . VAL A 1 768 ? -32.367 12.441 13.774 1.00 96.19 768 VAL A N 1
ATOM 6221 C CA . VAL A 1 768 ? -32.745 13.382 12.708 1.00 96.19 768 VAL A CA 1
ATOM 6222 C C . VAL A 1 768 ? -33.376 14.625 13.335 1.00 96.19 768 VAL A C 1
ATOM 6224 O O . VAL A 1 768 ? -34.398 14.538 14.012 1.00 96.19 768 VAL A O 1
ATOM 6227 N N . ARG A 1 769 ? -32.754 15.785 13.114 1.00 96.31 769 ARG A N 1
ATOM 6228 C CA . ARG A 1 769 ? -33.148 17.073 13.700 1.00 96.31 769 ARG A CA 1
ATOM 6229 C C . ARG A 1 769 ? -32.844 18.234 12.762 1.00 96.31 769 ARG A C 1
ATOM 6231 O O . ARG A 1 769 ? -31.879 18.188 11.997 1.00 96.31 769 ARG A O 1
ATOM 6238 N N . VAL A 1 770 ? -33.625 19.307 12.858 1.00 95.88 770 VAL A N 1
ATOM 6239 C CA . VAL A 1 770 ? -33.243 20.597 12.267 1.00 95.88 770 VAL A CA 1
ATOM 6240 C C . VAL A 1 770 ? -32.064 21.141 13.071 1.00 95.88 770 VAL A C 1
ATOM 6242 O O . VAL A 1 770 ? -32.173 21.352 14.274 1.00 95.88 770 VAL A O 1
ATOM 6245 N N . VAL A 1 771 ? -30.929 21.335 12.404 1.00 95.69 771 VAL A N 1
ATOM 6246 C CA . VAL A 1 771 ? -29.711 21.921 12.982 1.00 95.69 771 VAL A CA 1
ATOM 6247 C C . VAL A 1 771 ? -29.779 23.445 12.913 1.00 95.69 771 VAL A C 1
ATOM 6249 O O . VAL A 1 771 ? -29.380 24.120 13.854 1.00 95.69 771 VAL A O 1
ATOM 6252 N N . GLN A 1 772 ? -30.282 23.991 11.801 1.00 95.19 772 GLN A N 1
ATOM 6253 C CA . GLN A 1 772 ? -30.387 25.433 11.590 1.00 95.19 772 GLN A CA 1
ATOM 6254 C C . GLN A 1 772 ? -31.475 25.761 10.562 1.00 95.19 772 GLN A C 1
ATOM 6256 O O . GLN A 1 772 ? -31.635 25.055 9.567 1.00 95.19 772 GLN A O 1
ATOM 6261 N N . GLN A 1 773 ? -32.188 26.865 10.768 1.00 93.12 773 GLN A N 1
ATOM 6262 C CA . GLN A 1 773 ? -33.055 27.468 9.758 1.00 93.12 773 GLN A CA 1
ATOM 6263 C C . GLN A 1 773 ? -32.264 28.525 8.978 1.00 93.12 773 GLN A C 1
ATOM 6265 O O . GLN A 1 773 ? -31.707 29.449 9.570 1.00 93.12 773 GLN A O 1
ATOM 6270 N N . VAL A 1 774 ? -32.200 28.388 7.654 1.00 91.12 774 VAL A N 1
ATOM 6271 C CA . VAL A 1 774 ? -31.332 29.185 6.770 1.00 91.12 774 VAL A CA 1
ATOM 6272 C C . VAL A 1 774 ? -32.198 30.085 5.885 1.00 91.12 774 VAL A C 1
ATOM 6274 O O . VAL A 1 774 ? -32.233 29.966 4.665 1.00 91.12 774 VAL A O 1
ATOM 6277 N N . GLY A 1 775 ? -32.952 30.981 6.525 1.00 90.44 775 GLY A N 1
ATOM 6278 C CA . GLY A 1 775 ? -33.919 31.861 5.864 1.00 90.44 775 GLY A CA 1
ATOM 6279 C C . GLY A 1 775 ? -35.371 31.392 6.010 1.00 90.44 775 GLY A C 1
ATOM 6280 O O . GLY A 1 775 ? -35.725 30.656 6.930 1.00 90.44 775 GLY A O 1
ATOM 6281 N N . SER A 1 776 ? -36.245 31.875 5.127 1.00 91.56 776 SER A N 1
ATOM 6282 C CA . SER A 1 776 ? -37.703 31.723 5.257 1.00 91.56 776 SER A CA 1
ATOM 6283 C C . SER A 1 776 ? -38.282 30.394 4.761 1.00 91.56 776 SER A C 1
ATOM 6285 O O . SER A 1 776 ? -39.453 30.123 5.021 1.00 91.56 776 SER A O 1
ATOM 6287 N N . ASP A 1 777 ? -37.505 29.612 4.013 1.00 94.81 777 ASP A N 1
ATOM 6288 C CA . ASP A 1 777 ? -37.955 28.429 3.266 1.00 94.81 777 ASP A CA 1
ATOM 6289 C C . ASP A 1 777 ? -36.915 27.293 3.231 1.00 94.81 777 ASP A C 1
ATOM 6291 O O . ASP A 1 777 ? -37.056 26.346 2.462 1.00 94.81 777 ASP A O 1
ATOM 6295 N N . THR A 1 778 ? -35.843 27.386 4.019 1.00 95.38 778 THR A N 1
ATOM 6296 C CA . THR A 1 778 ? -34.694 26.479 3.911 1.00 95.38 778 THR A CA 1
ATOM 6297 C C . THR A 1 778 ? -34.238 26.009 5.290 1.00 95.38 778 THR A C 1
ATOM 6299 O O . THR A 1 778 ? -34.077 26.816 6.208 1.00 95.38 778 THR A O 1
ATOM 6302 N N . LEU A 1 779 ? -34.024 24.700 5.442 1.00 96.44 779 LEU A N 1
ATOM 6303 C CA . LEU A 1 779 ? -33.623 24.038 6.686 1.00 96.44 779 LEU A CA 1
ATOM 6304 C C . LEU A 1 779 ? -32.375 23.174 6.468 1.00 96.44 779 LEU A C 1
ATOM 6306 O O . LEU A 1 779 ? -32.343 22.302 5.600 1.00 96.44 779 LEU A O 1
ATOM 6310 N N . LEU A 1 780 ? -31.367 23.371 7.316 1.00 96.50 780 LEU A N 1
ATOM 6311 C CA . LEU A 1 780 ? -30.251 22.447 7.475 1.00 96.50 780 LEU A CA 1
ATOM 6312 C C . LEU A 1 780 ? -30.694 21.329 8.426 1.00 96.50 780 LEU A C 1
ATOM 6314 O O . LEU A 1 780 ? -30.861 21.562 9.625 1.00 96.50 780 LEU A O 1
ATOM 6318 N N . VAL A 1 781 ? -30.882 20.121 7.903 1.00 96.88 781 VAL A N 1
ATOM 6319 C CA . VAL A 1 781 ? -31.259 18.929 8.678 1.00 96.88 781 VAL A CA 1
ATOM 6320 C C . VAL A 1 781 ? -30.032 18.050 8.863 1.00 96.88 781 VAL A C 1
ATOM 6322 O O . VAL A 1 781 ? -29.246 17.878 7.934 1.00 96.88 781 VAL A O 1
ATOM 6325 N N . GLY A 1 782 ? -29.853 17.502 10.063 1.00 96.25 782 GLY A N 1
ATOM 6326 C CA . GLY A 1 782 ? -28.741 16.619 10.397 1.00 96.25 782 GLY A CA 1
ATOM 6327 C C . GLY A 1 782 ? -29.187 15.372 11.148 1.00 96.25 782 GLY A C 1
ATOM 6328 O O . GLY A 1 782 ? -30.191 15.392 11.857 1.00 96.25 782 GLY A O 1
ATOM 6329 N N . TRP A 1 783 ? -28.424 14.298 10.987 1.00 97.19 783 TRP A N 1
ATOM 6330 C CA . TRP A 1 783 ? -28.628 12.988 11.605 1.00 97.19 783 TRP A CA 1
ATOM 6331 C C . TRP A 1 783 ? -27.320 12.490 12.237 1.00 97.19 783 TRP A C 1
ATOM 6333 O O . TRP A 1 783 ? -26.269 13.121 12.101 1.00 97.19 783 TRP A O 1
ATOM 6343 N N . ASN A 1 784 ? -27.371 11.395 12.992 1.00 94.38 784 ASN A N 1
ATOM 6344 C CA . ASN A 1 784 ? -26.159 10.720 13.460 1.00 94.38 784 ASN A CA 1
ATOM 6345 C C . ASN A 1 784 ? -25.479 9.957 12.310 1.00 94.38 784 ASN A C 1
ATOM 6347 O O . ASN A 1 784 ? -26.133 9.542 11.356 1.00 94.38 784 ASN A O 1
ATOM 6351 N N . TYR A 1 785 ? -24.169 9.737 12.431 1.00 89.00 785 TYR A N 1
ATOM 6352 C CA . TYR A 1 785 ? -23.408 8.882 11.518 1.00 89.00 785 TYR A CA 1
ATOM 6353 C C . TYR A 1 785 ? -23.952 7.446 11.516 1.00 89.00 785 TYR A C 1
ATOM 6355 O O . TYR A 1 785 ? -24.336 6.916 12.560 1.00 89.00 785 TYR A O 1
ATOM 6363 N N . VAL A 1 786 ? -23.968 6.828 10.337 1.00 85.25 786 VAL A N 1
ATOM 6364 C CA . VAL A 1 786 ? -24.389 5.443 10.099 1.00 85.25 786 VAL A CA 1
ATOM 6365 C C . VAL A 1 786 ? -23.276 4.768 9.299 1.00 85.25 786 VAL A C 1
ATOM 6367 O O . VAL A 1 786 ? -22.662 5.423 8.462 1.00 85.25 786 VAL A O 1
ATOM 6370 N N . ASN A 1 787 ? -22.982 3.493 9.570 1.00 82.12 787 ASN A N 1
ATOM 6371 C CA . ASN A 1 787 ? -21.811 2.814 9.007 1.00 82.12 787 ASN A CA 1
ATOM 6372 C C . ASN A 1 787 ? -21.819 2.833 7.452 1.00 82.12 787 ASN A C 1
ATOM 6374 O O . ASN A 1 787 ? -22.687 2.198 6.847 1.00 82.12 787 ASN A O 1
ATOM 6378 N N . PRO A 1 788 ? -20.857 3.510 6.790 1.00 79.44 788 PRO A N 1
ATOM 6379 C CA . PRO A 1 788 ? -20.853 3.705 5.340 1.00 79.44 788 PRO A CA 1
ATOM 6380 C C . PRO A 1 788 ? -20.466 2.445 4.554 1.00 79.44 788 PRO A C 1
ATOM 6382 O O . PRO A 1 788 ? -20.619 2.418 3.333 1.00 79.44 788 PRO A O 1
ATOM 6385 N N . SER A 1 789 ? -19.982 1.384 5.213 1.00 82.88 789 SER A N 1
ATOM 6386 C CA . SER A 1 789 ? -19.567 0.141 4.547 1.00 82.88 789 SER A CA 1
ATOM 6387 C C . SER A 1 789 ? -20.669 -0.476 3.677 1.00 82.88 789 SER A C 1
ATOM 6389 O O . SER A 1 789 ? -20.363 -1.008 2.608 1.00 82.88 789 SER A O 1
ATOM 6391 N N . ILE A 1 790 ? -21.935 -0.340 4.082 1.00 84.44 790 ILE A N 1
ATOM 6392 C CA . ILE A 1 790 ? -23.117 -0.905 3.401 1.00 84.44 790 ILE A CA 1
ATOM 6393 C C . ILE A 1 790 ? -23.978 0.141 2.667 1.00 84.44 790 ILE A C 1
ATOM 6395 O O . ILE A 1 790 ? -24.853 -0.221 1.884 1.00 84.44 790 ILE A O 1
ATOM 6399 N N . LEU A 1 791 ? -23.723 1.437 2.873 1.00 91.44 791 LEU A N 1
ATOM 6400 C CA . LEU A 1 791 ? -24.546 2.520 2.327 1.00 91.44 791 LEU A CA 1
ATOM 6401 C C . LEU A 1 791 ? -23.961 3.129 1.046 1.00 91.44 791 LEU A C 1
ATOM 6403 O O . LEU A 1 791 ? -22.747 3.230 0.873 1.00 91.44 791 LEU A O 1
ATOM 6407 N N . GLU A 1 792 ? -24.852 3.581 0.169 1.00 94.12 792 GLU A N 1
ATOM 6408 C CA . GLU A 1 792 ? -24.559 4.471 -0.960 1.00 94.12 792 GLU A CA 1
ATOM 6409 C C . GLU A 1 792 ? -24.886 5.934 -0.612 1.00 94.12 792 GLU A C 1
ATOM 6411 O O . GLU A 1 792 ? -24.204 6.856 -1.062 1.00 94.12 792 GLU A O 1
ATOM 6416 N N . GLY A 1 793 ? -25.890 6.163 0.239 1.00 95.62 793 GLY A N 1
ATOM 6417 C CA . GLY A 1 793 ? -26.294 7.513 0.613 1.00 95.62 793 GLY A CA 1
ATOM 6418 C C . GLY A 1 793 ? -27.511 7.582 1.529 1.00 95.62 793 GLY A C 1
ATOM 6419 O O . GLY A 1 793 ? -27.846 6.628 2.232 1.00 95.62 793 GLY A O 1
ATOM 6420 N N . PHE A 1 794 ? -28.187 8.728 1.494 1.00 97.44 794 PHE A N 1
ATOM 6421 C CA . PHE A 1 794 ? -29.450 8.973 2.194 1.00 97.44 794 PHE A CA 1
ATOM 6422 C C . PHE A 1 794 ? -30.451 9.661 1.269 1.00 97.44 794 PHE A C 1
ATOM 6424 O O . PHE A 1 794 ? -30.067 10.502 0.457 1.00 97.44 794 PHE A O 1
ATOM 6431 N N . GLU A 1 795 ? -31.735 9.362 1.429 1.00 97.75 795 GLU A N 1
ATOM 6432 C CA . GLU A 1 795 ? -32.817 10.057 0.734 1.00 97.75 795 GLU A CA 1
ATOM 6433 C C . GLU A 1 795 ? -33.658 10.875 1.707 1.00 97.75 795 GLU A C 1
ATOM 6435 O O . GLU A 1 795 ? -34.020 10.399 2.785 1.00 97.75 795 GLU A O 1
ATOM 6440 N N . VAL A 1 796 ? -33.980 12.105 1.311 1.00 97.50 796 VAL A N 1
ATOM 6441 C CA . VAL A 1 796 ? -34.716 13.077 2.119 1.00 97.50 796 VAL A CA 1
ATOM 6442 C C . VAL A 1 796 ? -36.059 13.377 1.460 1.00 97.50 796 VAL A C 1
ATOM 6444 O O . VAL A 1 796 ? -36.114 13.873 0.332 1.00 97.50 796 VAL A O 1
ATOM 6447 N N . TYR A 1 797 ? -37.137 13.100 2.187 1.00 97.94 797 TYR A N 1
ATOM 6448 C CA . TYR A 1 797 ? -38.525 13.239 1.758 1.00 97.94 797 TYR A CA 1
ATOM 6449 C C . TYR A 1 797 ? -39.240 14.356 2.534 1.00 97.94 797 TYR A C 1
ATOM 6451 O O . TYR A 1 797 ? -39.005 14.552 3.730 1.00 97.94 797 TYR A O 1
ATOM 6459 N N . VAL A 1 798 ? -40.159 15.053 1.861 1.00 97.50 798 VAL A N 1
ATOM 6460 C CA . VAL A 1 798 ? -40.987 16.146 2.399 1.00 97.50 798 VAL A CA 1
ATOM 6461 C C . VAL A 1 798 ? -42.453 15.871 2.067 1.00 97.50 798 VAL A C 1
ATOM 6463 O O . VAL A 1 798 ? -42.819 15.741 0.896 1.00 97.50 798 VAL A O 1
ATOM 6466 N N . ASP A 1 799 ? -43.292 15.742 3.095 1.00 96.38 799 ASP A N 1
ATOM 6467 C CA . ASP A 1 799 ? -44.707 15.351 2.993 1.00 96.38 799 ASP A CA 1
ATOM 6468 C C . ASP A 1 799 ? -44.911 14.091 2.115 1.00 96.38 799 ASP A C 1
ATOM 6470 O O . ASP A 1 799 ? -45.855 13.993 1.329 1.00 96.38 799 ASP A O 1
ATOM 6474 N N . GLY A 1 800 ? -43.972 13.139 2.207 1.00 95.31 800 GLY A N 1
ATOM 6475 C CA . GLY A 1 800 ? -43.946 11.893 1.428 1.00 95.31 800 GLY A CA 1
ATOM 6476 C C . GLY A 1 800 ? -43.358 11.987 0.010 1.00 95.31 800 GLY A C 1
ATOM 6477 O O . GLY A 1 800 ? -43.333 10.980 -0.692 1.00 95.31 800 GLY A O 1
ATOM 6478 N N . ASN A 1 801 ? -42.861 13.150 -0.425 1.00 96.25 801 ASN A N 1
ATOM 6479 C CA . ASN A 1 801 ? -42.266 13.354 -1.755 1.00 96.25 801 ASN A CA 1
ATOM 6480 C C . ASN A 1 801 ? -40.735 13.434 -1.658 1.00 96.25 801 ASN A C 1
ATOM 6482 O O . ASN A 1 801 ? -40.229 14.182 -0.823 1.00 96.25 801 ASN A O 1
ATOM 6486 N N . LEU A 1 802 ? -39.999 12.716 -2.513 1.00 96.50 802 LEU A N 1
ATOM 6487 C CA . LEU A 1 802 ? -38.531 12.785 -2.565 1.00 96.50 802 LEU A CA 1
ATOM 6488 C C . LEU A 1 802 ? -38.062 14.206 -2.930 1.00 96.50 802 LEU A C 1
ATOM 6490 O O . LEU A 1 802 ? -38.591 14.809 -3.866 1.00 96.50 802 LEU A O 1
ATOM 6494 N N . HIS A 1 803 ? -37.067 14.724 -2.204 1.00 96.94 803 HIS A N 1
ATOM 6495 C CA . HIS A 1 803 ? -36.603 16.111 -2.315 1.00 96.94 803 HIS A CA 1
ATOM 6496 C C . HIS A 1 803 ? -35.084 16.256 -2.530 1.00 96.94 803 HIS A C 1
ATOM 6498 O O . HIS A 1 803 ? -34.664 17.094 -3.328 1.00 96.94 803 HIS A O 1
ATOM 6504 N N . GLU A 1 804 ? -34.243 15.487 -1.831 1.00 96.19 804 GLU A N 1
ATOM 6505 C CA . GLU A 1 804 ? -32.780 15.466 -2.032 1.00 96.19 804 GLU A CA 1
ATOM 6506 C C . GLU A 1 804 ? -32.259 14.033 -1.825 1.00 96.19 804 GLU A C 1
ATOM 6508 O O . GLU A 1 804 ? -32.587 13.400 -0.821 1.00 96.19 804 GLU A O 1
ATOM 6513 N N . THR A 1 805 ? -31.424 13.540 -2.745 1.00 96.69 805 THR A N 1
ATOM 6514 C CA . THR A 1 805 ? -30.673 12.282 -2.585 1.00 96.69 805 THR A CA 1
ATOM 6515 C C . THR A 1 805 ? -29.195 12.612 -2.376 1.00 96.69 805 THR A C 1
ATOM 6517 O O . THR A 1 805 ? -28.571 13.314 -3.176 1.00 96.69 805 THR A O 1
ATOM 6520 N N . VAL A 1 806 ? -28.632 12.123 -1.275 1.00 95.94 806 VAL A N 1
ATOM 6521 C CA . VAL A 1 806 ? -27.298 12.455 -0.769 1.00 95.94 806 VAL A CA 1
ATOM 6522 C C . VAL A 1 806 ? -26.373 11.253 -0.961 1.00 95.94 806 VAL A C 1
ATOM 6524 O O . VAL A 1 806 ? -26.197 10.452 -0.049 1.00 95.94 806 VAL A O 1
ATOM 6527 N N . TYR A 1 807 ? -25.769 11.145 -2.148 1.00 94.50 807 TYR A N 1
ATOM 6528 C CA . TYR A 1 807 ? -24.832 10.081 -2.568 1.00 94.50 807 TYR A CA 1
ATOM 6529 C C . TYR A 1 807 ? -23.446 10.143 -1.881 1.00 94.50 807 TYR A C 1
ATOM 6531 O O . TYR A 1 807 ? -22.406 9.980 -2.519 1.00 94.50 807 TYR A O 1
ATOM 6539 N N . THR A 1 808 ? -23.403 10.465 -0.588 1.00 91.25 808 THR A N 1
ATOM 6540 C CA . THR A 1 808 ? -22.188 10.415 0.234 1.00 91.25 808 THR A CA 1
ATOM 6541 C C . THR A 1 808 ? -22.537 9.856 1.617 1.00 91.25 808 THR A C 1
ATOM 6543 O O . THR A 1 808 ? -23.085 10.590 2.440 1.00 91.25 808 THR A O 1
ATOM 6546 N N . PRO A 1 809 ? -22.233 8.578 1.915 1.00 91.50 809 PRO A N 1
ATOM 6547 C CA . PRO A 1 809 ? -22.715 7.921 3.133 1.00 91.50 809 PRO A CA 1
ATOM 6548 C C . PRO A 1 809 ? -22.067 8.467 4.419 1.00 91.50 809 PRO A C 1
ATOM 6550 O O . PRO A 1 809 ? -22.664 8.389 5.487 1.00 91.50 809 PRO A O 1
ATOM 6553 N N . ASP A 1 810 ? -20.900 9.113 4.326 1.00 91.06 810 ASP A N 1
ATOM 6554 C CA . ASP A 1 810 ? -20.278 9.828 5.452 1.00 91.06 810 ASP A CA 1
ATOM 6555 C C . ASP A 1 810 ? -20.959 11.171 5.788 1.00 91.06 810 ASP A C 1
ATOM 6557 O O . ASP A 1 810 ? -20.672 11.787 6.821 1.00 91.06 810 ASP A O 1
ATOM 6561 N N . ARG A 1 811 ? -21.842 11.684 4.917 1.00 93.88 811 ARG A N 1
ATOM 6562 C CA . ARG A 1 811 ? -22.460 13.007 5.079 1.00 93.88 811 ARG A CA 1
ATOM 6563 C C . ARG A 1 811 ? -23.675 12.917 5.999 1.00 93.88 811 ARG A C 1
ATOM 6565 O O . ARG A 1 811 ? -24.694 12.342 5.653 1.00 93.88 811 ARG A O 1
ATOM 6572 N N . THR A 1 812 ? -23.585 13.595 7.139 1.00 95.81 812 THR A N 1
ATOM 6573 C CA . THR A 1 812 ? -24.600 13.606 8.208 1.00 95.81 812 THR A CA 1
ATOM 6574 C C . THR A 1 812 ? -25.526 14.831 8.198 1.00 95.81 812 THR A C 1
ATOM 6576 O O . THR A 1 812 ? -26.233 15.069 9.179 1.00 95.81 812 THR A O 1
ATOM 6579 N N . LYS A 1 813 ? -25.497 15.661 7.137 1.00 96.75 813 LYS A N 1
ATOM 6580 C CA . LYS A 1 813 ? -26.283 16.912 7.022 1.00 96.75 813 LYS A CA 1
ATOM 6581 C C . LYS A 1 813 ? -26.712 17.240 5.579 1.00 96.75 813 LYS A C 1
ATOM 6583 O O . LYS A 1 813 ? -25.859 17.304 4.688 1.00 96.75 813 LYS A O 1
ATOM 6588 N N . ALA A 1 814 ? -27.991 17.560 5.370 1.00 96.75 814 ALA A N 1
ATOM 6589 C CA . ALA A 1 814 ? -28.607 18.004 4.105 1.00 96.75 814 ALA A CA 1
ATOM 6590 C C . ALA A 1 814 ? -29.219 19.414 4.230 1.00 96.75 814 ALA A C 1
ATOM 6592 O O . ALA A 1 814 ? -29.541 19.843 5.340 1.00 96.75 814 ALA A O 1
ATOM 6593 N N . LEU A 1 815 ? -29.374 20.137 3.113 1.00 96.88 815 LEU A N 1
ATOM 6594 C CA . LEU A 1 815 ? -29.874 21.522 3.093 1.00 96.88 815 LEU A CA 1
ATOM 6595 C C . LEU A 1 815 ? -31.134 21.611 2.223 1.00 96.88 815 LEU A C 1
ATOM 6597 O O . LEU A 1 815 ? -31.084 21.933 1.036 1.00 96.88 815 LEU A O 1
ATOM 6601 N N . ILE A 1 816 ? -32.273 21.334 2.849 1.00 96.75 816 ILE A N 1
ATOM 6602 C CA . ILE A 1 816 ? -33.573 21.249 2.187 1.00 96.75 816 ILE A CA 1
ATOM 6603 C C . ILE A 1 816 ? -34.103 22.670 1.968 1.00 96.75 816 ILE A C 1
ATOM 6605 O O . ILE A 1 816 ? -34.277 23.405 2.938 1.00 96.75 816 ILE A O 1
ATOM 6609 N N . SER A 1 817 ? -34.358 23.065 0.720 1.00 96.19 817 SER A N 1
ATOM 6610 C CA . SER A 1 817 ? -34.759 24.431 0.331 1.00 96.19 817 SER A CA 1
ATOM 6611 C C . SER A 1 817 ? -36.083 24.455 -0.438 1.00 96.19 817 SER A C 1
ATOM 6613 O O . SER A 1 817 ? -36.427 23.489 -1.108 1.00 96.19 817 SER A O 1
ATOM 6615 N N . GLY A 1 818 ? -36.835 25.558 -0.349 1.00 94.12 818 GLY A N 1
ATOM 6616 C CA . GLY A 1 818 ? -38.171 25.694 -0.955 1.00 94.12 818 GLY A CA 1
ATOM 6617 C C . GLY A 1 818 ? -39.334 25.187 -0.083 1.00 94.12 818 GLY A C 1
ATOM 6618 O O . GLY A 1 818 ? -40.456 25.027 -0.567 1.00 94.12 818 GLY A O 1
ATOM 6619 N N . LEU A 1 819 ? -39.089 24.952 1.207 1.00 95.25 819 LEU A N 1
ATOM 6620 C CA . LEU A 1 819 ? -40.052 24.460 2.190 1.00 95.25 819 LEU A CA 1
ATOM 6621 C C . LEU A 1 819 ? -41.074 25.526 2.609 1.00 95.25 819 LEU A C 1
ATOM 6623 O O . LEU A 1 819 ? -40.738 26.657 2.960 1.00 95.25 819 LEU A O 1
ATOM 6627 N N . ASN A 1 820 ? -42.351 25.145 2.682 1.00 93.38 820 ASN A N 1
ATOM 6628 C CA . ASN A 1 820 ? -43.425 26.041 3.114 1.00 93.38 820 ASN A CA 1
ATOM 6629 C C . ASN A 1 820 ? -43.630 26.002 4.640 1.00 93.38 820 ASN A C 1
ATOM 6631 O O . ASN A 1 820 ? -44.647 25.505 5.123 1.00 93.38 820 ASN A O 1
ATOM 6635 N N . LEU A 1 821 ? -42.682 26.572 5.394 1.00 92.62 821 LEU A N 1
ATOM 6636 C CA . LEU A 1 821 ? -42.624 26.554 6.873 1.00 92.62 821 LEU A CA 1
ATOM 6637 C C . LEU A 1 821 ? -43.853 27.170 7.594 1.00 92.62 821 LEU A C 1
ATOM 6639 O O . LEU A 1 821 ? -43.973 27.095 8.815 1.00 92.62 821 LEU A O 1
ATOM 6643 N N . LYS A 1 822 ? -44.789 27.773 6.845 1.00 91.75 822 LYS A N 1
ATOM 6644 C CA . LYS A 1 822 ? -46.075 28.312 7.333 1.00 91.75 822 LYS A CA 1
ATOM 6645 C C . LYS A 1 822 ? -47.161 27.241 7.502 1.00 91.75 822 LYS A C 1
ATOM 6647 O O . LYS A 1 822 ? -48.293 27.564 7.860 1.00 91.75 822 LYS A O 1
ATOM 6652 N N . ARG A 1 823 ? -46.856 25.985 7.179 1.00 92.38 823 ARG A N 1
ATOM 6653 C CA . ARG A 1 823 ? -47.705 24.805 7.385 1.00 92.38 823 ARG A CA 1
ATOM 6654 C C . ARG A 1 823 ? -46.936 23.783 8.226 1.00 92.38 823 ARG A C 1
ATOM 6656 O O . ARG A 1 823 ? -45.708 23.848 8.236 1.00 92.38 823 ARG A O 1
ATOM 6663 N N . PRO A 1 824 ? -47.622 22.857 8.923 1.00 93.38 824 PRO A N 1
ATOM 6664 C CA . PRO A 1 824 ? -46.951 21.655 9.396 1.00 93.38 824 PRO A CA 1
ATOM 6665 C C . PRO A 1 824 ? -46.310 20.938 8.202 1.00 93.38 824 PRO A C 1
ATOM 6667 O O . PRO A 1 824 ? -46.920 20.882 7.132 1.00 93.38 824 PRO A O 1
ATOM 6670 N N . LEU A 1 825 ? -45.101 20.421 8.400 1.00 96.31 825 LEU A N 1
ATOM 6671 C CA . LEU A 1 825 ? -44.338 19.671 7.402 1.00 96.31 825 LEU A CA 1
ATOM 6672 C C . LEU A 1 825 ? -43.853 18.369 8.033 1.00 96.31 825 LEU A C 1
ATOM 6674 O O . LEU A 1 825 ? -43.329 18.378 9.150 1.00 96.31 825 LEU A O 1
ATOM 6678 N N . GLN A 1 826 ? -43.986 17.263 7.310 1.00 97.00 826 GLN A N 1
ATOM 6679 C CA . GLN A 1 826 ? -43.446 15.973 7.719 1.00 97.00 826 GLN A CA 1
ATOM 6680 C C . GLN A 1 826 ? -42.176 15.692 6.911 1.00 97.00 826 GLN A C 1
ATOM 6682 O O . GLN A 1 826 ? -42.232 15.369 5.724 1.00 97.00 826 GLN A O 1
ATOM 6687 N N . LEU A 1 827 ? -41.016 15.834 7.553 1.00 97.50 827 LEU A N 1
ATOM 6688 C CA . LEU A 1 827 ? -39.739 15.431 6.971 1.00 97.50 827 LEU A CA 1
ATOM 6689 C C . LEU A 1 827 ? -39.501 13.951 7.271 1.00 97.50 827 LEU A C 1
ATOM 6691 O O . LEU A 1 827 ? -39.805 13.489 8.369 1.00 97.50 827 LEU A O 1
ATOM 6695 N N . SER A 1 828 ? -38.919 13.204 6.337 1.00 97.50 828 SER A N 1
ATOM 6696 C CA . SER A 1 828 ? -38.421 11.859 6.638 1.00 97.50 828 SER A CA 1
ATOM 6697 C C . SER A 1 828 ? -37.133 11.536 5.891 1.00 97.50 828 SER A C 1
ATOM 6699 O O . SER A 1 828 ? -36.955 11.956 4.750 1.00 97.50 828 SER A O 1
ATOM 6701 N N . ILE A 1 829 ? -36.216 10.834 6.559 1.00 97.75 829 ILE A N 1
ATOM 6702 C CA . ILE A 1 829 ? -34.925 10.427 5.988 1.00 97.75 829 ILE A CA 1
ATOM 6703 C C . ILE A 1 829 ? -34.801 8.907 6.027 1.00 97.75 829 ILE A C 1
ATOM 6705 O O . ILE A 1 829 ? -34.998 8.292 7.079 1.00 97.75 829 ILE A O 1
ATOM 6709 N N . CYS A 1 830 ? -34.423 8.330 4.888 1.00 96.88 830 CYS A N 1
ATOM 6710 C CA . CYS A 1 830 ? -34.096 6.916 4.720 1.00 96.88 830 CYS A CA 1
ATOM 6711 C C . CYS A 1 830 ? -32.602 6.777 4.391 1.00 96.88 830 CYS A C 1
ATOM 6713 O O . CYS A 1 830 ? -32.026 7.644 3.732 1.00 96.88 830 CYS A O 1
ATOM 6715 N N . ALA A 1 831 ? -31.968 5.688 4.819 1.00 96.06 831 ALA A N 1
ATOM 6716 C CA . ALA A 1 831 ? -30.646 5.298 4.328 1.00 96.06 831 ALA A CA 1
ATOM 6717 C C . ALA A 1 831 ? -30.807 4.475 3.041 1.00 96.06 831 ALA A C 1
ATOM 6719 O O . ALA A 1 831 ? -31.736 3.671 2.950 1.00 96.06 831 ALA A O 1
ATOM 6720 N N . LEU A 1 832 ? -29.914 4.676 2.073 1.00 95.19 832 LEU A N 1
ATOM 6721 C CA . LEU A 1 832 ? -29.920 4.020 0.765 1.00 95.19 832 LEU A CA 1
ATOM 6722 C C . LEU A 1 832 ? -28.718 3.071 0.654 1.00 95.19 832 LEU A C 1
ATOM 6724 O O . LEU A 1 832 ? -27.575 3.480 0.875 1.00 95.19 832 LEU A O 1
ATOM 6728 N N . SER A 1 833 ? -28.980 1.812 0.315 1.00 93.06 833 SER A N 1
ATOM 6729 C CA . SER A 1 833 ? -27.976 0.776 0.049 1.00 93.06 833 SER A CA 1
ATOM 6730 C C . SER A 1 833 ? -27.450 0.845 -1.383 1.00 93.06 833 SER A C 1
ATOM 6732 O O . SER A 1 833 ? -28.170 1.250 -2.293 1.00 93.06 833 SER A O 1
ATOM 6734 N N . LYS A 1 834 ? -26.235 0.324 -1.585 1.00 87.19 834 LYS A N 1
ATOM 6735 C CA . LYS A 1 834 ? -25.575 0.112 -2.893 1.00 87.19 834 LYS A CA 1
ATOM 6736 C C . LYS A 1 834 ? -26.353 -0.810 -3.846 1.00 87.19 834 LYS A C 1
ATOM 6738 O O . LYS A 1 834 ? -25.998 -0.931 -5.015 1.00 87.19 834 LYS A O 1
ATOM 6743 N N . TYR A 1 835 ? -27.394 -1.474 -3.343 1.00 87.31 835 TYR A N 1
ATOM 6744 C CA . TYR A 1 835 ? -28.320 -2.313 -4.108 1.00 87.31 835 TYR A CA 1
ATOM 6745 C C . TYR A 1 835 ? -29.704 -1.659 -4.305 1.00 87.31 835 TYR A C 1
ATOM 6747 O O . TYR A 1 835 ? -30.660 -2.335 -4.677 1.00 87.31 835 TYR A O 1
ATOM 6755 N N . GLY A 1 836 ? -29.849 -0.359 -4.018 1.00 87.94 836 GLY A N 1
ATOM 6756 C CA . GLY A 1 836 ? -31.108 0.389 -4.159 1.00 87.94 836 GLY A CA 1
ATOM 6757 C C . GLY A 1 836 ? -32.172 0.096 -3.090 1.00 87.94 836 GLY A C 1
ATOM 6758 O O . GLY A 1 836 ? -33.267 0.650 -3.147 1.00 87.94 836 GLY A O 1
ATOM 6759 N N . GLN A 1 837 ? -31.871 -0.755 -2.105 1.00 91.62 837 GLN A N 1
ATOM 6760 C CA . GLN A 1 837 ? -32.722 -0.978 -0.932 1.00 91.62 837 GLN A CA 1
ATOM 6761 C C . GLN A 1 837 ? -32.717 0.253 -0.007 1.00 91.62 837 GLN A C 1
ATOM 6763 O O . GLN A 1 837 ? -31.716 0.967 0.084 1.00 91.62 837 GLN A O 1
ATOM 6768 N N . MET A 1 838 ? -33.814 0.471 0.723 1.00 94.00 838 MET A N 1
ATOM 6769 C CA . MET A 1 838 ? -33.990 1.601 1.645 1.00 94.00 838 MET A CA 1
ATOM 6770 C C . MET A 1 838 ? -34.270 1.124 3.075 1.00 94.00 838 MET A C 1
ATOM 6772 O O . MET A 1 838 ? -34.976 0.135 3.264 1.00 94.00 838 MET A O 1
ATOM 6776 N N . SER A 1 839 ? -33.760 1.840 4.081 1.00 94.44 839 SER A N 1
ATOM 6777 C CA . SER A 1 839 ? -34.135 1.608 5.486 1.00 94.44 839 SER A CA 1
ATOM 6778 C C . SER A 1 839 ? -35.511 2.183 5.842 1.00 94.44 839 SER A C 1
ATOM 6780 O O . SER A 1 839 ? -36.095 2.965 5.089 1.00 94.44 839 SER A O 1
ATOM 6782 N N . GLU A 1 840 ? -36.025 1.823 7.025 1.00 93.94 840 GLU A N 1
ATOM 6783 C CA . GLU A 1 840 ? -37.214 2.468 7.588 1.00 93.94 840 GLU A CA 1
ATOM 6784 C C . GLU A 1 840 ? -37.053 4.004 7.660 1.00 93.94 840 GLU A C 1
ATOM 6786 O O . GLU A 1 840 ? -36.025 4.491 8.143 1.00 93.94 840 GLU A O 1
ATOM 6791 N N . PRO A 1 841 ? -38.081 4.790 7.288 1.00 96.19 841 PRO A N 1
ATOM 6792 C CA . PRO A 1 841 ? -38.011 6.248 7.326 1.00 96.19 841 PRO A CA 1
ATOM 6793 C C . PRO A 1 841 ? -37.969 6.780 8.762 1.00 96.19 841 PRO A C 1
ATOM 6795 O O . PRO A 1 841 ? -38.894 6.570 9.554 1.00 96.19 841 PRO A O 1
ATOM 6798 N N . THR A 1 842 ? -36.947 7.558 9.117 1.00 96.75 842 THR A N 1
ATOM 6799 C CA . THR A 1 842 ? -36.984 8.363 10.349 1.00 96.75 842 THR A CA 1
ATOM 6800 C C . THR A 1 842 ? -37.730 9.658 10.095 1.00 96.75 842 THR A C 1
ATOM 6802 O O . THR A 1 842 ? -37.255 10.519 9.359 1.00 96.75 842 THR A O 1
ATOM 6805 N N . VAL A 1 843 ? -38.906 9.772 10.711 1.00 97.00 843 VAL A N 1
ATOM 6806 C CA . VAL A 1 843 ? -39.840 10.887 10.549 1.00 97.00 843 VAL A CA 1
ATOM 6807 C C . VAL A 1 843 ? -39.567 11.970 11.595 1.00 97.00 843 VAL A C 1
ATOM 6809 O O . VAL A 1 843 ? -39.416 11.670 12.779 1.00 97.00 843 VAL A O 1
ATOM 6812 N N . LEU A 1 844 ? -39.547 13.225 11.153 1.00 96.81 844 LEU A N 1
ATOM 6813 C CA . LEU A 1 844 ? -39.464 14.430 11.972 1.00 96.81 844 LEU A CA 1
ATOM 6814 C C . LEU A 1 844 ? -40.623 15.359 11.587 1.00 96.81 844 LEU A C 1
ATOM 6816 O O . LEU A 1 844 ? -40.642 15.932 10.496 1.00 96.81 844 LEU A O 1
ATOM 6820 N N . GLU A 1 845 ? -41.592 15.508 12.486 1.00 96.62 845 GLU A N 1
ATOM 6821 C CA . GLU A 1 845 ? -42.737 16.398 12.283 1.00 96.62 845 GLU A CA 1
ATOM 6822 C C . GLU A 1 845 ? -42.405 17.811 12.765 1.00 96.62 845 GLU A C 1
ATOM 6824 O O . GLU A 1 845 ? -42.043 18.022 13.925 1.00 96.62 845 GLU A O 1
ATOM 6829 N N . LEU A 1 846 ? -42.529 18.790 11.869 1.00 94.62 846 LEU A N 1
ATOM 6830 C CA . LEU A 1 846 ? -42.289 20.196 12.165 1.00 94.62 846 LEU A CA 1
ATOM 6831 C C . LEU A 1 846 ? -43.630 20.933 12.304 1.00 94.62 846 LEU A C 1
ATOM 6833 O O . LEU A 1 846 ? -44.420 20.929 11.355 1.00 94.62 846 LEU A O 1
ATOM 6837 N N . PRO A 1 847 ? -43.911 21.584 13.450 1.00 91.31 847 PRO A N 1
ATOM 6838 C CA . PRO A 1 847 ? -45.105 22.407 13.603 1.00 91.31 847 PRO A CA 1
ATOM 6839 C C . PRO A 1 847 ? -45.020 23.666 12.718 1.00 91.31 847 PRO A C 1
ATOM 6841 O O . PRO A 1 847 ? -43.918 24.146 12.437 1.00 91.31 847 PRO A O 1
ATOM 6844 N N . PRO A 1 848 ? -46.163 24.245 12.297 1.00 88.19 848 PRO A N 1
ATOM 6845 C CA . PRO A 1 848 ? -46.170 25.483 11.523 1.00 88.19 848 PRO A CA 1
ATOM 6846 C C . PRO A 1 848 ? -45.529 26.622 12.325 1.00 88.19 848 PRO A C 1
ATOM 6848 O O . PRO A 1 848 ? -45.948 26.909 13.447 1.00 88.19 848 PRO A O 1
ATOM 6851 N N . GLN A 1 849 ? -44.552 27.317 11.742 1.00 80.12 849 GLN A N 1
ATOM 6852 C CA . GLN A 1 849 ? -43.982 28.506 12.371 1.00 80.12 849 GLN A CA 1
ATOM 6853 C C . GLN A 1 849 ? -44.927 29.702 12.198 1.00 80.12 849 GLN A C 1
ATOM 6855 O O . GLN A 1 849 ? -45.034 30.279 11.112 1.00 80.12 849 GLN A O 1
ATOM 6860 N N . GLU A 1 850 ? -45.582 30.122 13.285 1.00 69.81 850 GLU A N 1
ATOM 6861 C CA . GLU A 1 850 ? -46.450 31.310 13.322 1.00 69.81 850 GLU A CA 1
ATOM 6862 C C . GLU A 1 850 ? -45.663 32.640 13.318 1.00 69.81 850 GLU A C 1
ATOM 6864 O O . GLU A 1 850 ? -45.784 33.470 14.214 1.00 69.81 850 GLU A O 1
ATOM 6869 N N . GLY A 1 851 ? -44.861 32.861 12.271 1.00 55.88 851 GLY A N 1
ATOM 6870 C CA . GLY A 1 851 ? -44.496 34.189 11.753 1.00 55.88 851 GLY A CA 1
ATOM 6871 C C . GLY A 1 851 ? -43.737 35.162 12.665 1.00 55.88 851 GLY A C 1
ATOM 6872 O O . GLY A 1 851 ? -43.593 36.322 12.282 1.00 55.88 851 GLY A O 1
ATOM 6873 N N . ASN A 1 852 ? -43.267 34.734 13.837 1.00 50.66 852 ASN A N 1
ATOM 6874 C CA . ASN A 1 852 ? -42.642 35.598 14.836 1.00 50.66 852 ASN A CA 1
ATOM 6875 C C . ASN A 1 852 ? -41.194 35.143 15.090 1.00 50.66 852 ASN A C 1
ATOM 6877 O O . ASN A 1 852 ? -40.963 34.051 15.609 1.00 50.66 852 ASN A O 1
ATOM 6881 N N . ASN A 1 853 ? -40.216 35.964 14.692 1.00 50.50 853 ASN A N 1
ATOM 6882 C CA . ASN A 1 853 ? -38.790 35.603 14.618 1.00 50.50 853 ASN A CA 1
ATOM 6883 C C . ASN A 1 853 ? -38.113 35.573 16.007 1.00 50.50 853 ASN A C 1
ATOM 6885 O O . ASN A 1 853 ? -37.257 36.403 16.304 1.00 50.50 853 ASN A O 1
ATOM 6889 N N . GLY A 1 854 ? -38.523 34.634 16.862 1.00 48.84 854 GLY A N 1
ATOM 6890 C CA . GLY A 1 854 ? -38.112 34.530 18.267 1.00 48.84 854 GLY A CA 1
ATOM 6891 C C . GLY A 1 854 ? -37.593 33.151 18.674 1.00 48.84 854 GLY A C 1
ATOM 6892 O O . GLY A 1 854 ? -37.817 32.743 19.810 1.00 48.84 854 GLY A O 1
ATOM 6893 N N . PHE A 1 855 ? -36.930 32.422 17.769 1.00 46.44 855 PHE A N 1
ATOM 6894 C CA . PHE A 1 855 ? -36.277 31.144 18.084 1.00 46.44 855 PHE A CA 1
ATOM 6895 C C . PHE A 1 855 ? -34.981 31.383 18.883 1.00 46.44 855 PHE A C 1
ATOM 6897 O O . PHE A 1 855 ? -33.868 31.270 18.370 1.00 46.44 855 PHE A O 1
ATOM 6904 N N . TYR A 1 856 ? -35.137 31.755 20.154 1.00 45.00 856 TYR A N 1
ATOM 6905 C CA . TYR A 1 856 ? -34.049 31.720 21.125 1.00 45.00 856 TYR A CA 1
ATOM 6906 C C . TYR A 1 856 ? -33.653 30.260 21.352 1.00 45.00 856 TYR A C 1
ATOM 6908 O O . TYR A 1 856 ? -34.410 29.493 21.945 1.00 45.00 856 TYR A O 1
ATOM 6916 N N . PHE A 1 857 ? -32.459 29.884 20.898 1.00 47.12 857 PHE A N 1
ATOM 6917 C CA . PHE A 1 857 ? -31.774 28.738 21.481 1.00 47.12 857 PHE A CA 1
ATOM 6918 C C . PHE A 1 857 ? -31.480 29.071 22.947 1.00 47.12 857 PHE A C 1
ATOM 6920 O O . PHE A 1 857 ? -30.956 30.148 23.237 1.00 47.12 857 PHE A O 1
ATOM 6927 N N . HIS A 1 858 ? -31.802 28.157 23.862 1.00 44.09 858 HIS A N 1
ATOM 6928 C CA . HIS A 1 858 ? -31.126 28.154 25.153 1.00 44.09 858 HIS A CA 1
ATOM 6929 C C . HIS A 1 858 ? -29.669 27.770 24.887 1.00 44.09 858 HIS A C 1
ATOM 6931 O O . HIS A 1 858 ? -29.401 26.697 24.348 1.00 44.09 858 HIS A O 1
ATOM 6937 N N . GLY A 1 859 ? -28.751 28.687 25.190 1.00 40.19 859 GLY A N 1
ATOM 6938 C CA . GLY A 1 859 ? -27.379 28.312 25.487 1.00 40.19 859 GLY A CA 1
ATOM 6939 C C . GLY A 1 859 ? -27.365 27.774 26.909 1.00 40.19 859 GLY A C 1
ATOM 6940 O O . GLY A 1 859 ? -27.840 28.455 27.818 1.00 40.19 859 GLY A O 1
ATOM 6941 N N . ASP A 1 860 ? -26.874 26.553 27.080 1.00 41.44 860 ASP A N 1
ATOM 6942 C CA . ASP A 1 860 ? -26.551 26.019 28.397 1.00 41.44 860 ASP A CA 1
ATOM 6943 C C . ASP A 1 860 ? -25.200 26.626 28.813 1.00 41.44 860 ASP A C 1
ATOM 6945 O O . ASP A 1 860 ? -24.136 26.083 28.516 1.00 41.44 860 ASP A O 1
ATOM 6949 N N . ASP A 1 861 ? -25.255 27.814 29.425 1.00 48.12 861 ASP A N 1
ATOM 6950 C CA . ASP A 1 861 ? -24.099 28.508 30.008 1.00 48.12 861 ASP A CA 1
ATOM 6951 C C . ASP A 1 861 ? -23.654 27.786 31.304 1.00 48.12 861 ASP A C 1
ATOM 6953 O O . ASP A 1 861 ? -23.904 28.261 32.415 1.00 48.12 861 ASP A O 1
ATOM 6957 N N . GLU A 1 862 ? -23.023 26.612 31.180 1.00 49.12 862 GLU A N 1
ATOM 6958 C CA . GLU A 1 862 ? -22.415 25.905 32.320 1.00 49.12 862 GLU A CA 1
ATOM 6959 C C . GLU A 1 862 ? -21.050 26.509 32.709 1.00 49.12 862 GLU A C 1
ATOM 6961 O O . GLU A 1 862 ? -19.997 26.111 32.219 1.00 49.12 862 GLU A O 1
ATOM 6966 N N . GLU A 1 863 ? -21.146 27.472 33.630 1.00 47.56 863 GLU A N 1
ATOM 6967 C CA . GLU A 1 863 ? -20.236 27.779 34.750 1.00 47.56 863 GLU A CA 1
ATOM 6968 C C . GLU A 1 863 ? -18.747 28.103 34.467 1.00 47.56 863 GLU A C 1
ATOM 6970 O O . GLU A 1 863 ? -17.915 27.244 34.179 1.00 47.56 863 GLU A O 1
ATOM 6975 N N . ASP A 1 864 ? -18.379 29.369 34.717 1.00 43.72 864 ASP A N 1
ATOM 6976 C CA . ASP A 1 864 ? -16.999 29.783 35.002 1.00 43.72 864 ASP A CA 1
ATOM 6977 C C . ASP A 1 864 ? -16.482 29.103 36.295 1.00 43.72 864 ASP A C 1
ATOM 6979 O O . ASP A 1 864 ? -17.046 29.330 37.369 1.00 43.72 864 ASP A O 1
ATOM 6983 N N . ASP A 1 865 ? -15.371 28.351 36.237 1.00 48.00 865 ASP A N 1
ATOM 6984 C CA . ASP A 1 865 ? -14.626 27.907 37.434 1.00 48.00 865 ASP A CA 1
ATOM 6985 C C . ASP A 1 865 ? -13.259 28.612 37.532 1.00 48.00 865 ASP A C 1
ATOM 6987 O O . ASP A 1 865 ? -12.348 28.419 36.722 1.00 48.00 865 ASP A O 1
ATOM 6991 N N . ASP A 1 866 ? -13.132 29.472 38.542 1.00 51.59 866 ASP A N 1
ATOM 6992 C CA . ASP A 1 866 ? -12.076 30.477 38.709 1.00 51.59 866 ASP A CA 1
ATOM 6993 C C . ASP A 1 866 ? -10.810 29.864 39.368 1.00 51.59 866 ASP A C 1
ATOM 6995 O O . ASP A 1 866 ? -10.371 30.249 40.461 1.00 51.59 866 ASP A O 1
ATOM 6999 N N . SER A 1 867 ? -10.223 28.836 38.733 1.00 45.16 867 SER A N 1
ATOM 7000 C CA . SER A 1 867 ? -9.119 28.053 39.315 1.00 45.16 867 SER A CA 1
ATOM 7001 C C . SER A 1 867 ? -7.739 28.726 39.163 1.00 45.16 867 SER A C 1
ATOM 7003 O O . SER A 1 867 ? -6.948 28.422 38.265 1.00 45.16 867 SER A O 1
ATOM 7005 N N . VAL A 1 868 ? -7.415 29.625 40.093 1.00 50.88 868 VAL A N 1
ATOM 7006 C CA . VAL A 1 868 ? -6.073 30.212 40.278 1.00 50.88 868 VAL A CA 1
ATOM 7007 C C . VAL A 1 868 ? -4.998 29.127 40.468 1.00 50.88 868 VAL A C 1
ATOM 7009 O O . VAL A 1 868 ? -5.024 28.450 41.493 1.00 50.88 868 VAL A O 1
ATOM 7012 N N . TYR A 1 869 ? -3.990 29.030 39.581 1.00 42.28 869 TYR A N 1
ATOM 7013 C CA . TYR A 1 869 ? -2.725 28.338 39.897 1.00 42.28 869 TYR A CA 1
ATOM 7014 C C . TYR A 1 869 ? -1.461 28.855 39.169 1.00 42.28 869 TYR A C 1
ATOM 7016 O O . TYR A 1 869 ? -1.466 29.131 37.976 1.00 42.28 869 TYR A O 1
ATOM 7024 N N . ASP A 1 870 ? -0.386 28.956 39.962 1.00 38.19 870 ASP A N 1
ATOM 7025 C CA . ASP A 1 870 ? 1.046 29.208 39.692 1.00 38.19 870 ASP A CA 1
ATOM 7026 C C . ASP A 1 870 ? 1.548 29.701 38.312 1.00 38.19 870 ASP A C 1
ATOM 7028 O O . ASP A 1 870 ? 1.801 28.936 37.382 1.00 38.19 870 ASP A O 1
ATOM 7032 N N . GLU A 1 871 ? 1.952 30.977 38.279 1.00 43.16 871 GLU A N 1
ATOM 7033 C CA . GLU A 1 871 ? 2.874 31.543 37.283 1.00 43.16 871 GLU A CA 1
ATOM 7034 C C . GLU A 1 871 ? 4.355 31.326 37.691 1.00 43.16 871 GLU A C 1
ATOM 7036 O O . GLU A 1 871 ? 5.082 32.280 37.970 1.00 43.16 871 GLU A O 1
ATOM 7041 N N . THR A 1 872 ? 4.853 30.081 37.727 1.00 49.47 872 THR A N 1
ATOM 7042 C CA . THR A 1 872 ? 6.313 29.816 37.713 1.00 49.47 872 THR A CA 1
ATOM 7043 C C . THR A 1 872 ? 6.695 28.510 36.998 1.00 49.47 872 THR A C 1
ATOM 7045 O O . THR A 1 872 ? 5.889 27.607 36.834 1.00 49.47 872 THR A O 1
ATOM 7048 N N . MET A 1 873 ? 7.976 28.405 36.607 1.00 45.12 873 MET A N 1
ATOM 7049 C CA . MET A 1 873 ? 8.649 27.190 36.105 1.00 45.12 873 MET A CA 1
ATOM 7050 C C . MET A 1 873 ? 8.106 26.559 34.804 1.00 45.12 873 MET A C 1
ATOM 7052 O O . MET A 1 873 ? 7.414 25.555 34.846 1.00 45.12 873 MET A O 1
ATOM 7056 N N . TYR A 1 874 ? 8.622 26.996 33.646 1.00 44.03 874 TYR A N 1
ATOM 7057 C CA . TYR A 1 874 ? 9.337 26.080 32.729 1.00 44.03 874 TYR A CA 1
ATOM 7058 C C . TYR A 1 874 ? 10.183 26.840 31.694 1.00 44.03 874 TYR A C 1
ATOM 7060 O O . TYR A 1 874 ? 9.759 27.144 30.583 1.00 44.03 874 TYR A O 1
ATOM 7068 N N . GLY A 1 875 ? 11.438 27.126 32.045 1.00 37.25 875 GLY A N 1
ATOM 7069 C CA . GLY A 1 875 ? 12.428 27.618 31.088 1.00 37.25 875 GLY A CA 1
ATOM 7070 C C . GLY A 1 875 ? 13.327 26.493 30.581 1.00 37.25 875 GLY A C 1
ATOM 7071 O O . GLY A 1 875 ? 14.165 26.023 31.351 1.00 37.25 875 GLY A O 1
ATOM 7072 N N . LYS A 1 876 ? 13.210 26.104 29.298 1.00 39.03 876 LYS A N 1
ATOM 7073 C CA . LYS A 1 876 ? 14.309 25.510 28.501 1.00 39.03 876 LYS A CA 1
ATOM 7074 C C . LYS A 1 876 ? 13.996 25.375 27.001 1.00 39.03 876 LYS A C 1
ATOM 7076 O O . LYS A 1 876 ? 12.956 24.870 26.617 1.00 39.03 876 LYS A O 1
ATOM 7081 N N . GLN A 1 877 ? 14.991 25.757 26.196 1.00 34.00 877 GLN A N 1
ATOM 7082 C CA . GLN A 1 877 ? 15.355 25.193 24.884 1.00 34.00 877 GLN A CA 1
ATOM 7083 C C . GLN A 1 877 ? 14.253 25.042 23.812 1.00 34.00 877 GLN A C 1
ATOM 7085 O O . GLN A 1 877 ? 13.657 23.982 23.655 1.00 34.00 877 GLN A O 1
ATOM 7090 N N . ARG A 1 878 ? 14.161 26.045 22.925 1.00 37.56 878 ARG A N 1
ATOM 7091 C CA . ARG A 1 878 ? 13.859 25.801 21.503 1.00 37.56 878 ARG A CA 1
ATOM 7092 C C . ARG A 1 878 ? 15.142 25.354 20.780 1.00 37.56 878 ARG A C 1
ATOM 7094 O O . ARG A 1 878 ? 16.119 26.103 20.834 1.00 37.56 878 ARG A O 1
ATOM 7101 N N . PRO A 1 879 ? 15.169 24.201 20.095 1.00 50.62 879 PRO A N 1
ATOM 7102 C CA . PRO A 1 879 ? 16.104 23.925 19.009 1.00 50.62 879 PRO A CA 1
ATOM 7103 C C . PRO A 1 879 ? 15.483 24.270 17.638 1.00 50.62 879 PRO A C 1
ATOM 7105 O O . PRO A 1 879 ? 14.296 24.570 17.549 1.00 50.62 879 PRO A O 1
ATOM 7108 N N . TYR A 1 880 ? 16.298 24.187 16.582 1.00 40.75 880 TYR A N 1
ATOM 7109 C CA . TYR A 1 880 ? 15.943 24.375 15.166 1.00 40.75 880 TYR A CA 1
ATOM 7110 C C . TYR A 1 880 ? 15.456 25.769 14.749 1.00 40.75 880 TYR A C 1
ATOM 7112 O O . TYR A 1 880 ? 14.276 26.031 14.530 1.00 40.75 880 TYR A O 1
ATOM 7120 N N . SER A 1 881 ? 16.447 26.627 14.493 1.00 43.50 881 SER A N 1
ATOM 7121 C CA . SER A 1 881 ? 16.434 27.393 13.244 1.00 43.50 881 SER A CA 1
ATOM 7122 C C . SER A 1 881 ? 16.529 26.424 12.056 1.00 43.50 881 SER A C 1
ATOM 7124 O O . SER A 1 881 ? 17.254 25.430 12.142 1.00 43.50 881 SER A O 1
ATOM 7126 N N . MET A 1 882 ? 15.849 26.737 10.955 1.00 47.69 882 MET A N 1
ATOM 7127 C CA . MET A 1 882 ? 16.308 26.370 9.615 1.00 47.69 882 MET A CA 1
ATOM 7128 C C . MET A 1 882 ? 16.753 27.665 8.942 1.00 47.69 882 MET A C 1
ATOM 7130 O O . MET A 1 882 ? 15.964 28.604 8.826 1.00 47.69 882 MET A O 1
ATOM 7134 N N . GLU A 1 883 ? 18.018 27.717 8.540 1.00 46.28 883 GLU A N 1
ATOM 7135 C CA . GLU A 1 883 ? 18.513 28.737 7.616 1.00 46.28 883 GLU A CA 1
ATOM 7136 C C . GLU A 1 883 ? 18.203 28.294 6.173 1.00 46.28 883 GLU A C 1
ATOM 7138 O O . GLU A 1 883 ? 17.935 27.113 5.935 1.00 46.28 883 GLU A O 1
ATOM 7143 N N . TRP A 1 884 ? 18.163 29.259 5.249 1.00 44.62 884 TRP A N 1
ATOM 7144 C CA . TRP A 1 884 ? 17.870 29.062 3.821 1.00 44.62 884 TRP A CA 1
ATOM 7145 C C . TRP A 1 884 ? 19.155 28.875 3.009 1.00 44.62 884 TRP A C 1
ATOM 7147 O O . TRP A 1 884 ? 20.146 29.560 3.349 1.00 44.62 884 TRP A O 1
#

Organism: Trichonephila clavata (NCBI:txid2740835)